Protein AF-0000000084762912 (afdb_homodimer)

Secondary structure (DSSP, 8-state):
---------------------------TT-EESSHHHHHHHHHHHHHHHT--EEEEEEEE-TTT--EEEEEEEETT-SPPPPTTS------SSPPBPP-----EEEEEEETTEEEEEEEE---SSPPP--GGGGGGSGGG-S--HHHHHHHHHHHHTT--HHHHHHHHHHHHSSGGG-SS-HHHHHHHHHHHHHHHHTTHHHHHGGGSEEEE-TTSBEEEEEE--HHHHHHIIIII-SEEEEEEE-SSSTT-PPEEEEEEE-TTS-EEEEEEEE-S-SSHHHHHHHHHHHHHHTTTPPPSEEEE-S-HHHHHHHHHH-TTSEEEE-HHHHHHHHHHHHHHHHHT-HHHHHHHHHHHHH--SHHHHHHHHHHHHHHHT-TT-HHHHHHHHTHHHH-GGGSTTS--TT-SSTHHHHHHHHHHHHH--TTS-HHHHHHHHHHHHHHHHHHHHHHHHHHHHB----SS--HHHHHHHHHB-HHHHHHHHHHHHGGGGEEEEEEETTEEEEEETTS-BTTTBT--EEEEEEGGGTEEEETT-HHHHHSS--HHHHHHHHHTT--S--GGGS-GGGBTT-S----------HHHHHHHHHTSHHHHHHHHHHHHHHHHHHHHHHHHSS------------------------GGGPBPPPPPPPSS--TTTS---GGGGS-------TTT--SSS-GGG-GGG--/---------------------------TT-EESSHHHHHHHHHHHHHHHT--EEEEEEEE-TTT-SEEEEEEEETT-SPP--TTS------SSPPBPP-----EEEEEEETTEEEEEEEE---SSPPP--GGGGGGSGGG-S--HHHHHHHHHHHHTT--HHHHHHHHHHHHSSGGG-SS-HHHHHHHHHHHHHHHHTTHHHHHGGGSEEEE-TTSBEEEEEE--HHHHHHIIIII-SEEEEEEE-SSSTT-PPEEEEEEE-TTS-EEEEEEEE-S-SSHHHHHHHHHHHHHHTTTPPPSEEEE-S-HHHHHHHHHH-TTSEEEE-HHHHHHHHHHHHHHHHHT-HHHHHHHHHHHHH--SHHHHHHHHHHHHHHHT-TT-HHHHHHHHTHHHH-GGGSTTS--TT-SSTHHHHHHHHHHHHH--TTS-HHHHHHHHHHHHHHHHHHHHHHHHHHHHB----SS--HHHHHHHHHB-HHHHHHHHHHHHGGGGEEEEEEETTEEEEEETTS-BTTTBT--EEEEEETTTTEEEETT-HHHHHSS--HHHHHHHHHTT--S--GGGS-GGGBTTSS----------HHHHHHHHHTSHHHHHHHHHHHHHHHHHHHHHHHHSS------------------------GGGPBPPPPPPP-S--TTTS---GGGGS-------TTT--SSS-GGG-GGG--

Sequence (1398 aa):
TTTIPDNDNTDEQFPEDEVLSQPHEPYLGMRFDTLSCAKDHYNAYALVNGFSIRSSTSRRSLYTNEVEKQLFVCNKFRKPKVDGKKAPKQRRRETIKGTNCKARLIVKLMDSRWQVVYFIAKHNHPLITRPSLTKYLRSHQGIPKEEENFLRILHDSNLETGRMMQLMSSFYGSSLLVPYTTKAISNYRSRMRTQTHGGDMAETISYFTVLLDEEQRVQNLLWVDGAARKAYEDAYSDCISFDTTYLTNQYNMPFASFIGINRHGQSFMLGCGFLRDEKATSFDWLFETYLDAMHGKAPQNIITDQDWAMRASIAKVFPNTVHRNCRWHIMKKAQEKLGSFLGRRPELVAQFNEVVDYSLTPEEFEQSWAQMIAVHDVASNKHIAWLYNIRATWVPCYFKDCFFPFLQSTQHSEGFNAVLKRYVNPHNSILNFVQQYEKIHLKILVKEGGNDYRTDHVQVRPWSSYPIERQALNVYTRDIYYRFREEFEKIGRYDVRQLANDIYELYPNRKYCCEYGTRTYKVTARVEEASYSCECCNFQKDGLLCCHILKIFTHCSVDEISQDYIIKRWKQQAIREEVAREEEKPDKVAREACGTDAGKQMVEKHVRAMRTELSHLNKTRKTPKKAATTVPTAKTSTTAPTQPVDASAVRNPDRSATKGKTRKRRFENALELRPKRRNKCALCGSEDHNQATCLSKLVTTTIPDNDNTDEQFPEDEVLSQPHEPYLGMRFDTLSCAKDHYNAYALVNGFSIRSSTSRRSLYTNEVEKQLFVCNKFRKPKVDGKKAPKQRRRETIKGTNCKARLIVKLMDSRWQVVYFIAKHNHPLITRPSLTKYLRSHQGIPKEEENFLRILHDSNLETGRMMQLMSSFYGSSLLVPYTTKAISNYRSRMRTQTHGGDMAETISYFTVLLDEEQRVQNLLWVDGAARKAYEDAYSDCISFDTTYLTNQYNMPFASFIGINRHGQSFMLGCGFLRDEKATSFDWLFETYLDAMHGKAPQNIITDQDWAMRASIAKVFPNTVHRNCRWHIMKKAQEKLGSFLGRRPELVAQFNEVVDYSLTPEEFEQSWAQMIAVHDVASNKHIAWLYNIRATWVPCYFKDCFFPFLQSTQHSEGFNAVLKRYVNPHNSILNFVQQYEKIHLKILVKEGGNDYRTDHVQVRPWSSYPIERQALNVYTRDIYYRFREEFEKIGRYDVRQLANDIYELYPNRKYCCEYGTRTYKVTARVEEASYSCECCNFQKDGLLCCHILKIFTHCSVDEISQDYIIKRWKQQAIREEVAREEEKPDKVAREACGTDAGKQMVEKHVRAMRTELSHLNKTRKTPKKAATTVPTAKTSTTAPTQPVDASAVRNPDRSATKGKTRKRRFENALELRPKRRNKCALCGSEDHNQATCLSKLV

Structure (mmCIF, N/CA/C/O backbone):
data_AF-0000000084762912-model_v1
#
loop_
_entity.id
_entity.type
_entity.pdbx_description
1 polymer 'SWIM-type domain-containing protein'
#
loop_
_atom_site.group_PDB
_atom_site.id
_atom_site.type_symbol
_atom_site.label_atom_id
_atom_site.label_alt_id
_atom_site.label_comp_id
_atom_site.label_asym_id
_atom_site.label_entity_id
_atom_site.label_seq_id
_atom_site.pdbx_PDB_ins_code
_atom_site.Cartn_x
_atom_site.Cartn_y
_atom_site.Cartn_z
_atom_site.occupancy
_atom_site.B_iso_or_equiv
_atom_site.auth_seq_id
_atom_site.auth_comp_id
_atom_site.auth_asym_id
_atom_site.auth_atom_id
_atom_site.pdbx_PDB_model_num
ATOM 1 N N . THR A 1 1 ? -26.641 -27.094 80.188 1 21.66 1 THR A N 1
ATOM 2 C CA . THR A 1 1 ? -26.281 -25.797 79.625 1 21.66 1 THR A CA 1
ATOM 3 C C . THR A 1 1 ? -24.844 -25.828 79.125 1 21.66 1 THR A C 1
ATOM 5 O O . THR A 1 1 ? -24.031 -24.969 79.5 1 21.66 1 THR A O 1
ATOM 8 N N . THR A 1 2 ? -24.453 -26.797 78.688 1 24.83 2 THR A N 1
ATOM 9 C CA . THR A 1 2 ? -23.078 -27.188 78.375 1 24.83 2 THR A CA 1
ATOM 10 C C . THR A 1 2 ? -22.484 -26.312 77.312 1 24.83 2 THR A C 1
ATOM 12 O O . THR A 1 2 ? -23.047 -26.219 76.188 1 24.83 2 THR A O 1
ATOM 15 N N . THR A 1 3 ? -21.594 -25.312 77.625 1 24.25 3 THR A N 1
ATOM 16 C CA . THR A 1 3 ? -21.047 -24.141 77 1 24.25 3 THR A CA 1
ATOM 17 C C . THR A 1 3 ? -20.141 -24.531 75.812 1 24.25 3 THR A C 1
ATOM 19 O O . THR A 1 3 ? -19.109 -25.188 76 1 24.25 3 THR A O 1
ATOM 22 N N . ILE A 1 4 ? -20.656 -24.922 74.75 1 31.22 4 ILE A N 1
ATOM 23 C CA . ILE A 1 4 ? -19.953 -25.531 73.625 1 31.22 4 ILE A CA 1
ATOM 24 C C . ILE A 1 4 ? -18.859 -24.594 73.125 1 31.22 4 ILE A C 1
ATOM 26 O O . ILE A 1 4 ? -19.125 -23.422 72.812 1 31.22 4 ILE A O 1
ATOM 30 N N . PRO A 1 5 ? -17.641 -24.859 73.375 1 28.78 5 PRO A N 1
ATOM 31 C CA . PRO A 1 5 ? -16.609 -23.844 73.25 1 28.78 5 PRO A CA 1
ATOM 32 C C . PRO A 1 5 ? -16.516 -23.312 71.812 1 28.78 5 PRO A C 1
ATOM 34 O O . PRO A 1 5 ? -16.75 -24.062 70.875 1 28.78 5 PRO A O 1
ATOM 37 N N . ASP A 1 6 ? -16.812 -22.047 71.438 1 25.7 6 ASP A N 1
ATOM 38 C CA . ASP A 1 6 ? -17 -21.234 70.25 1 25.7 6 ASP A CA 1
ATOM 39 C C . ASP A 1 6 ? -15.734 -21.234 69.375 1 25.7 6 ASP A C 1
ATOM 41 O O . ASP A 1 6 ? -14.672 -20.797 69.875 1 25.7 6 ASP A O 1
ATOM 45 N N . ASN A 1 7 ? -15.477 -22.266 68.75 1 26.47 7 ASN A N 1
ATOM 46 C CA . ASN A 1 7 ? -14.227 -22.469 68.062 1 26.47 7 ASN A CA 1
ATOM 47 C C . ASN A 1 7 ? -13.867 -21.25 67.188 1 26.47 7 ASN A C 1
ATOM 49 O O . ASN A 1 7 ? -14.719 -20.719 66.438 1 26.47 7 ASN A O 1
ATOM 53 N N . ASP A 1 8 ? -12.859 -20.5 67.5 1 24.55 8 ASP A N 1
ATOM 54 C CA . ASP A 1 8 ? -12.273 -19.25 67 1 24.55 8 ASP A CA 1
ATOM 55 C C . ASP A 1 8 ? -12.008 -19.281 65.5 1 24.55 8 ASP A C 1
ATOM 57 O O . ASP A 1 8 ? -11.266 -20.141 65.062 1 24.55 8 ASP A O 1
ATOM 61 N N . ASN A 1 9 ? -13.016 -19.078 64.688 1 25.17 9 ASN A N 1
ATOM 62 C CA . ASN A 1 9 ? -13.117 -19.016 63.25 1 25.17 9 ASN A CA 1
ATOM 63 C C . ASN A 1 9 ? -11.977 -18.203 62.625 1 25.17 9 ASN A C 1
ATOM 65 O O . ASN A 1 9 ? -11.969 -16.984 62.719 1 25.17 9 ASN A O 1
ATOM 69 N N . THR A 1 10 ? -10.758 -18.625 62.844 1 26.92 10 THR A N 1
ATOM 70 C CA . THR A 1 10 ? -9.609 -17.859 62.344 1 26.92 10 THR A CA 1
ATOM 71 C C . THR A 1 10 ? -9.781 -17.516 60.875 1 26.92 10 THR A C 1
ATOM 73 O O . THR A 1 10 ? -9.805 -18.406 60.031 1 26.92 10 THR A O 1
ATOM 76 N N . ASP A 1 11 ? -10.664 -16.594 60.562 1 25.42 11 ASP A N 1
ATOM 77 C CA . ASP A 1 11 ? -10.938 -15.977 59.281 1 25.42 11 ASP A CA 1
ATOM 78 C C . ASP A 1 11 ? -9.648 -15.711 58.5 1 25.42 11 ASP A C 1
ATOM 80 O O . ASP A 1 11 ? -8.828 -14.891 58.906 1 25.42 11 ASP A O 1
ATOM 84 N N . GLU A 1 12 ? -9.031 -16.703 58.062 1 26.7 12 GLU A N 1
ATOM 85 C CA . GLU A 1 12 ? -7.855 -16.516 57.219 1 26.7 12 GLU A CA 1
ATOM 86 C C . GLU A 1 12 ? -8.094 -15.406 56.219 1 26.7 12 GLU A C 1
ATOM 88 O O . GLU A 1 12 ? -8.938 -15.539 55.312 1 26.7 12 GLU A O 1
ATOM 93 N N . GLN A 1 13 ? -8.07 -14.148 56.625 1 24.52 13 GLN A N 1
ATOM 94 C CA . GLN A 1 13 ? -8.164 -12.914 55.844 1 24.52 13 GLN A CA 1
ATOM 95 C C . GLN A 1 13 ? -7.406 -13.031 54.531 1 24.52 13 GLN A C 1
ATOM 97 O O . GLN A 1 13 ? -6.234 -13.414 54.5 1 24.52 13 GLN A O 1
ATOM 102 N N . PHE A 1 14 ? -8.117 -13.359 53.5 1 27.02 14 PHE A N 1
ATOM 103 C CA . PHE A 1 14 ? -7.617 -13.344 52.125 1 27.02 14 PHE A CA 1
ATOM 104 C C . PHE A 1 14 ? -6.621 -12.211 51.938 1 27.02 14 PHE A C 1
ATOM 106 O O . PHE A 1 14 ? -6.832 -11.094 52.406 1 27.02 14 PHE A O 1
ATOM 113 N N . PRO A 1 15 ? -5.34 -12.602 51.844 1 27.45 15 PRO A N 1
ATOM 114 C CA . PRO A 1 15 ? -4.398 -11.484 51.781 1 27.45 15 PRO A CA 1
ATOM 115 C C . PRO A 1 15 ? -4.945 -10.289 51 1 27.45 15 PRO A C 1
ATOM 117 O O . PRO A 1 15 ? -5.812 -10.461 50.125 1 27.45 15 PRO A O 1
ATOM 120 N N . GLU A 1 16 ? -5.035 -9.18 51.625 1 25.14 16 GLU A N 1
ATOM 121 C CA . GLU A 1 16 ? -5.418 -7.867 51.094 1 25.14 16 GLU A CA 1
ATOM 122 C C . GLU A 1 16 ? -5.047 -7.723 49.625 1 25.14 16 GLU A C 1
ATOM 124 O O . GLU A 1 16 ? -4.074 -8.32 49.156 1 25.14 16 GLU A O 1
ATOM 129 N N . ASP A 1 17 ? -6.055 -7.32 48.812 1 28 17 ASP A N 1
ATOM 130 C CA . ASP A 1 17 ? -6.133 -6.961 47.406 1 28 17 ASP A CA 1
ATOM 131 C C . ASP A 1 17 ? -4.855 -6.27 46.938 1 28 17 ASP A C 1
ATOM 133 O O . ASP A 1 17 ? -4.473 -5.23 47.469 1 28 17 ASP A O 1
ATOM 137 N N . GLU A 1 18 ? -3.846 -6.957 46.75 1 28.3 18 GLU A N 1
ATOM 138 C CA . GLU A 1 18 ? -2.715 -6.316 46.094 1 28.3 18 GLU A CA 1
ATOM 139 C C . GLU A 1 18 ? -3.189 -5.309 45.031 1 28.3 18 GLU A C 1
ATOM 141 O O . GLU A 1 18 ? -3.521 -5.68 43.906 1 28.3 18 GLU A O 1
ATOM 146 N N . VAL A 1 19 ? -4.141 -4.441 45.312 1 30.17 19 VAL A N 1
ATOM 147 C CA . VAL A 1 19 ? -4.434 -3.195 44.625 1 30.17 19 VAL A CA 1
ATOM 148 C C . VAL A 1 19 ? -3.17 -2.67 43.938 1 30.17 19 VAL A C 1
ATOM 150 O O . VAL A 1 19 ? -2.15 -2.455 44.594 1 30.17 19 VAL A O 1
ATOM 153 N N . LEU A 1 20 ? -2.83 -3.154 42.781 1 33.34 20 LEU A N 1
ATOM 154 C CA . LEU A 1 20 ? -1.761 -2.604 41.969 1 33.34 20 LEU A CA 1
ATOM 155 C C . LEU A 1 20 ? -1.566 -1.118 42.25 1 33.34 20 LEU A C 1
ATOM 157 O O . LEU A 1 20 ? -2.445 -0.305 41.969 1 33.34 20 LEU A O 1
ATOM 161 N N . SER A 1 21 ? -0.965 -0.605 43.25 1 34.38 21 SER A N 1
ATOM 162 C CA . SER A 1 21 ? -0.636 0.568 44.031 1 34.38 21 SER A CA 1
ATOM 163 C C . SER A 1 21 ? -0.205 1.737 43.156 1 34.38 21 SER A C 1
ATOM 165 O O . SER A 1 21 ? 0.57 1.559 42.219 1 34.38 21 SER A O 1
ATOM 167 N N . GLN A 1 22 ? -1.031 2.666 42.594 1 41.38 22 GLN A N 1
ATOM 168 C CA . GLN A 1 22 ? -0.58 3.992 42.188 1 41.38 22 GLN A CA 1
ATOM 169 C C . GLN A 1 22 ? 0.833 4.273 42.719 1 41.38 22 GLN A C 1
ATOM 171 O O . GLN A 1 22 ? 1.182 3.902 43.812 1 41.38 22 GLN A O 1
ATOM 176 N N . PRO A 1 23 ? 1.798 4.164 41.781 1 53.72 23 PRO A N 1
ATOM 177 C CA . PRO A 1 23 ? 3.053 4.492 42.438 1 53.72 23 PRO A CA 1
ATOM 178 C C . PRO A 1 23 ? 2.861 5.484 43.594 1 53.72 23 PRO A C 1
ATOM 180 O O . PRO A 1 23 ? 2.195 6.508 43.438 1 53.72 23 PRO A O 1
ATOM 183 N N . HIS A 1 24 ? 2.904 5.109 44.688 1 67.56 24 HIS A N 1
ATOM 184 C CA . HIS A 1 24 ? 2.842 5.879 45.938 1 67.56 24 HIS A CA 1
ATOM 185 C C . HIS A 1 24 ? 3.801 7.066 45.875 1 67.56 24 HIS A C 1
ATOM 187 O O . HIS A 1 24 ? 4.848 7 45.219 1 67.56 24 HIS A O 1
ATOM 193 N N . GLU A 1 25 ? 3.227 8.227 46.062 1 86.69 25 GLU A N 1
ATOM 194 C CA . GLU A 1 25 ? 4.086 9.391 46.281 1 86.69 25 GLU A CA 1
ATOM 195 C C . GLU A 1 25 ? 5.301 9.023 47.125 1 86.69 25 GLU A C 1
ATOM 197 O O . GLU A 1 25 ? 5.176 8.336 48.156 1 86.69 25 GLU A O 1
ATOM 202 N N . PRO A 1 26 ? 6.383 9.258 46.5 1 91.06 26 PRO A N 1
ATOM 203 C CA . PRO A 1 26 ? 7.57 9 47.312 1 91.06 26 PRO A CA 1
ATOM 204 C C . PRO A 1 26 ? 7.5 9.68 48.688 1 91.06 26 PRO A C 1
ATOM 206 O O . PRO A 1 26 ? 6.895 10.742 48.812 1 91.06 26 PRO A O 1
ATOM 209 N N . TYR A 1 27 ? 7.938 8.984 49.688 1 90.5 27 TYR A N 1
ATOM 210 C CA . TYR A 1 27 ? 7.988 9.555 51.031 1 90.5 27 TYR A CA 1
ATOM 211 C C . TYR A 1 27 ? 9.352 9.32 51.688 1 90.5 27 TYR A C 1
ATOM 213 O O . TYR A 1 27 ? 10.094 8.43 51.25 1 90.5 27 TYR A O 1
ATOM 221 N N . LEU A 1 28 ? 9.586 10.188 52.719 1 91.19 28 LEU A N 1
ATOM 222 C CA . LEU A 1 28 ? 10.867 10.102 53.406 1 91.19 28 LEU A CA 1
ATOM 223 C C . LEU A 1 28 ? 11.016 8.75 54.094 1 91.19 28 LEU A C 1
ATOM 225 O O . LEU A 1 28 ? 10.094 8.289 54.781 1 91.19 28 LEU A O 1
ATOM 229 N N . GLY A 1 29 ? 12.117 8.07 53.844 1 90.5 29 GLY A N 1
ATOM 230 C CA . GLY A 1 29 ? 12.391 6.789 54.469 1 90.5 29 GLY A CA 1
ATOM 231 C C . GLY A 1 29 ? 12.047 5.605 53.562 1 90.5 29 GLY A C 1
ATOM 232 O O . GLY A 1 29 ? 12.344 4.461 53.906 1 90.5 29 GLY A O 1
ATOM 233 N N . MET A 1 30 ? 11.445 5.934 52.469 1 93.5 30 MET A N 1
ATOM 234 C CA . MET A 1 30 ? 11.125 4.875 51.5 1 93.5 30 MET A CA 1
ATOM 235 C C . MET A 1 30 ? 12.391 4.176 51.031 1 93.5 30 MET A C 1
ATOM 237 O O . MET A 1 30 ? 13.406 4.828 50.781 1 93.5 30 MET A O 1
ATOM 241 N N . ARG A 1 31 ? 12.336 2.775 50.906 1 93.44 31 ARG A N 1
ATOM 242 C CA . ARG A 1 31 ? 13.539 2.012 50.594 1 93.44 31 ARG A CA 1
ATOM 243 C C . ARG A 1 31 ? 13.367 1.223 49.312 1 93.44 31 ARG A C 1
ATOM 245 O O . ARG A 1 31 ? 12.258 0.803 48.969 1 93.44 31 ARG A O 1
ATOM 252 N N . PHE A 1 32 ? 14.484 1.167 48.562 1 94.94 32 PHE A N 1
ATOM 253 C CA . PHE A 1 32 ? 14.547 0.427 47.312 1 94.94 32 PHE A CA 1
ATOM 254 C C . PHE A 1 32 ? 15.766 -0.49 47.281 1 94.94 32 PHE A C 1
ATOM 256 O O . PHE A 1 32 ? 16.781 -0.201 47.906 1 94.94 32 PHE A O 1
ATOM 263 N N . ASP A 1 33 ? 15.688 -1.59 46.5 1 92.38 33 ASP A N 1
ATOM 264 C CA . ASP A 1 33 ? 16.781 -2.557 46.438 1 92.38 33 ASP A CA 1
ATOM 265 C C . ASP A 1 33 ? 17.891 -2.055 45.5 1 92.38 33 ASP A C 1
ATOM 267 O O . ASP A 1 33 ? 19.078 -2.293 45.75 1 92.38 33 ASP A O 1
ATOM 271 N N . THR A 1 34 ? 17.5 -1.501 44.406 1 92.88 34 THR A N 1
ATOM 272 C CA . THR A 1 34 ? 18.469 -0.998 43.469 1 92.88 34 THR A CA 1
ATOM 273 C C . THR A 1 34 ? 18.203 0.468 43.125 1 92.88 34 THR A C 1
ATOM 275 O O . THR A 1 34 ? 17.094 0.969 43.375 1 92.88 34 THR A O 1
ATOM 278 N N . LEU A 1 35 ? 19.219 1.077 42.688 1 92.69 35 LEU A N 1
ATOM 279 C CA . LEU A 1 35 ? 19.094 2.467 42.25 1 92.69 35 LEU A CA 1
ATOM 280 C C . LEU A 1 35 ? 18.109 2.596 41.094 1 92.69 35 LEU A C 1
ATOM 282 O O . LEU A 1 35 ? 17.359 3.568 41.031 1 92.69 35 LEU A O 1
ATOM 286 N N . SER A 1 36 ? 18.141 1.626 40.25 1 92.06 36 SER A N 1
ATOM 287 C CA . SER A 1 36 ? 17.234 1.625 39.125 1 92.06 36 SER A CA 1
ATOM 288 C C . SER A 1 36 ? 15.781 1.544 39.562 1 92.06 36 SER A C 1
ATOM 290 O O . SER A 1 36 ? 14.906 2.184 38.969 1 92.06 36 SER A O 1
ATOM 292 N N . CYS A 1 37 ? 15.562 0.834 40.594 1 92.44 37 CYS A N 1
ATOM 293 C CA . CYS A 1 37 ? 14.203 0.716 41.094 1 92.44 37 CYS A CA 1
ATOM 294 C C . CYS A 1 37 ? 13.711 2.047 41.656 1 92.44 37 CYS A C 1
ATOM 296 O O . CYS A 1 37 ? 12.539 2.393 41.531 1 92.44 37 CYS A O 1
ATOM 298 N N . ALA A 1 38 ? 14.648 2.734 42.312 1 93.38 38 ALA A N 1
ATOM 299 C CA . ALA A 1 38 ? 14.297 4.047 42.844 1 93.38 38 ALA A CA 1
ATOM 300 C C . ALA A 1 38 ? 13.977 5.027 41.719 1 93.38 38 ALA A C 1
ATOM 302 O O . ALA A 1 38 ? 12.992 5.773 41.781 1 93.38 38 ALA A O 1
ATOM 303 N N . LYS A 1 39 ? 14.789 4.961 40.75 1 93.94 39 LYS A N 1
ATOM 304 C CA . LYS A 1 39 ? 14.57 5.824 39.594 1 93.94 39 LYS A CA 1
ATOM 305 C C . LYS A 1 39 ? 13.242 5.504 38.906 1 93.94 39 LYS A C 1
ATOM 307 O O . LYS A 1 39 ? 12.484 6.41 38.562 1 93.94 39 LYS A O 1
ATOM 312 N N . ASP A 1 40 ? 12.961 4.266 38.781 1 91.12 40 ASP A N 1
ATOM 313 C CA . ASP A 1 40 ? 11.742 3.822 38.094 1 91.12 40 ASP A CA 1
ATOM 314 C C . ASP A 1 40 ? 10.5 4.219 38.875 1 91.12 40 ASP A C 1
ATOM 316 O O . ASP A 1 40 ? 9.484 4.594 38.281 1 91.12 40 ASP A O 1
ATOM 320 N N . HIS A 1 41 ? 10.641 4.098 40.125 1 92.44 41 HIS A N 1
ATOM 321 C CA . HIS A 1 41 ? 9.523 4.496 40.969 1 92.44 41 HIS A CA 1
ATOM 322 C C . HIS A 1 41 ? 9.234 5.988 40.844 1 92.44 41 HIS A C 1
ATOM 324 O O . HIS A 1 41 ? 8.086 6.395 40.688 1 92.44 41 HIS A O 1
ATOM 330 N N . TYR A 1 42 ? 10.297 6.773 40.938 1 93.88 42 TYR A N 1
ATOM 331 C CA . TYR A 1 42 ? 10.125 8.219 40.812 1 93.88 42 TYR A CA 1
ATOM 332 C C . TYR A 1 42 ? 9.625 8.578 39.406 1 93.88 42 TYR A C 1
ATOM 334 O O . TYR A 1 42 ? 8.82 9.508 39.25 1 93.88 42 TYR A O 1
ATOM 342 N N . ASN A 1 43 ? 10.086 7.918 38.438 1 92.38 43 ASN A N 1
ATOM 343 C CA . ASN A 1 43 ? 9.648 8.164 37.062 1 92.38 43 ASN A CA 1
ATOM 344 C C . ASN A 1 43 ? 8.18 7.812 36.875 1 92.38 43 ASN A C 1
ATOM 346 O O . ASN A 1 43 ? 7.465 8.492 36.125 1 92.38 43 ASN A O 1
ATOM 350 N N . ALA A 1 44 ? 7.793 6.773 37.5 1 88.88 44 ALA A N 1
ATOM 351 C CA . ALA A 1 44 ? 6.383 6.398 37.438 1 88.88 44 ALA A CA 1
ATOM 352 C C . ALA A 1 44 ? 5.504 7.457 38.094 1 88.88 44 ALA A C 1
ATOM 354 O O . ALA A 1 44 ? 4.426 7.781 37.594 1 88.88 44 ALA A O 1
ATOM 355 N N . TYR A 1 45 ? 6.043 7.938 39.25 1 89.38 45 TYR A N 1
ATOM 356 C CA . TYR A 1 45 ? 5.363 9.031 39.938 1 89.38 45 TYR A CA 1
ATOM 357 C C . TYR A 1 45 ? 5.273 10.258 39.031 1 89.38 45 TYR A C 1
ATOM 359 O O . TYR A 1 45 ? 4.23 10.914 38.969 1 89.38 45 TYR A O 1
ATOM 367 N N . ALA A 1 46 ? 6.32 10.492 38.344 1 92.94 46 ALA A N 1
ATOM 368 C CA . ALA A 1 46 ? 6.398 11.648 37.469 1 92.94 46 ALA A CA 1
ATOM 369 C C . ALA A 1 46 ? 5.414 11.516 36.312 1 92.94 46 ALA A C 1
ATOM 371 O O . ALA A 1 46 ? 4.805 12.508 35.875 1 92.94 46 ALA A O 1
ATOM 372 N N . LEU A 1 47 ? 5.258 10.383 35.812 1 89.06 47 LEU A N 1
ATOM 373 C CA . LEU A 1 47 ? 4.348 10.133 34.688 1 89.06 47 LEU A CA 1
ATOM 374 C C . LEU A 1 47 ? 2.904 10.414 35.094 1 89.06 47 LEU A C 1
ATOM 376 O O . LEU A 1 47 ? 2.16 11.055 34.375 1 89.06 47 LEU A O 1
ATOM 380 N N . VAL A 1 48 ? 2.568 9.992 36.219 1 85.62 48 VAL A N 1
ATOM 381 C CA . VAL A 1 48 ? 1.203 10.156 36.719 1 85.62 48 VAL A CA 1
ATOM 382 C C . VAL A 1 48 ? 0.909 11.633 36.938 1 85.62 48 VAL A C 1
ATOM 384 O O . VAL A 1 48 ? -0.197 12.109 36.688 1 85.62 48 VAL A O 1
ATOM 387 N N . ASN A 1 49 ? 1.927 12.328 37.438 1 88.94 49 ASN A N 1
ATOM 388 C CA . ASN A 1 49 ? 1.725 13.734 37.781 1 88.94 49 ASN A CA 1
ATOM 389 C C . ASN A 1 49 ? 1.934 14.625 36.562 1 88.94 49 ASN A C 1
ATOM 391 O O . ASN A 1 49 ? 1.516 15.789 36.562 1 88.94 49 ASN A O 1
ATOM 395 N N . GLY A 1 50 ? 2.623 14.141 35.562 1 90.06 50 GLY A N 1
ATOM 396 C CA . GLY A 1 50 ? 2.721 14.875 34.312 1 90.06 50 GLY A CA 1
ATOM 397 C C . GLY A 1 50 ? 4.012 15.664 34.188 1 90.06 50 GLY A C 1
ATOM 398 O O . GLY A 1 50 ? 4.004 16.812 33.719 1 90.06 50 GLY A O 1
ATOM 399 N N . PHE A 1 51 ? 5.141 15.156 34.688 1 93.06 51 PHE A N 1
ATOM 400 C CA . PHE A 1 51 ? 6.434 15.805 34.469 1 93.06 51 PHE A CA 1
ATOM 401 C C . PHE A 1 51 ? 7.512 14.773 34.188 1 93.06 51 PHE A C 1
ATOM 403 O O . PHE A 1 51 ? 7.242 13.57 34.156 1 93.06 51 PHE A O 1
ATOM 410 N N . SER A 1 52 ? 8.688 15.25 33.75 1 93.06 52 SER A N 1
ATOM 411 C CA . SER A 1 52 ? 9.812 14.375 33.406 1 93.06 52 SER A CA 1
ATOM 412 C C . SER A 1 52 ? 10.961 14.555 34.375 1 93.06 52 SER A C 1
ATOM 414 O O . SER A 1 52 ? 11.109 15.617 35 1 93.06 52 SER A O 1
ATOM 416 N N . ILE A 1 53 ? 11.703 13.469 34.5 1 94.44 53 ILE A N 1
ATOM 417 C CA . ILE A 1 53 ? 12.797 13.523 35.469 1 94.44 53 ILE A CA 1
ATOM 418 C C . ILE A 1 53 ? 14.133 13.43 34.75 1 94.44 53 ILE A C 1
ATOM 420 O O . ILE A 1 53 ? 14.195 12.977 33.594 1 94.44 53 ILE A O 1
ATOM 424 N N . ARG A 1 54 ? 15.156 13.867 35.344 1 92.5 54 ARG A N 1
ATOM 425 C CA . ARG A 1 54 ? 16.531 13.703 34.875 1 92.5 54 ARG A CA 1
ATOM 426 C C . ARG A 1 54 ? 17.484 13.445 36.031 1 92.5 54 ARG A C 1
ATOM 428 O O . ARG A 1 54 ? 17.203 13.875 37.156 1 92.5 54 ARG A O 1
ATOM 435 N N . SER A 1 55 ? 18.516 12.672 35.719 1 92.56 55 SER A N 1
ATOM 436 C CA . SER A 1 55 ? 19.547 12.453 36.719 1 92.56 55 SER A CA 1
ATOM 437 C C . SER A 1 55 ? 20.531 13.617 36.781 1 92.56 55 SER A C 1
ATOM 439 O O . SER A 1 55 ? 21.016 14.07 35.719 1 92.56 55 SER A O 1
ATOM 441 N N . SER A 1 56 ? 20.719 14.148 37.844 1 90.31 56 SER A N 1
ATOM 442 C CA . SER A 1 56 ? 21.609 15.297 37.969 1 90.31 56 SER A CA 1
ATOM 443 C C . SER A 1 56 ? 22.938 14.891 38.594 1 90.31 56 SER A C 1
ATOM 445 O O . SER A 1 56 ? 23.594 13.961 38.156 1 90.31 56 SER A O 1
ATOM 447 N N . THR A 1 57 ? 23.156 15.289 39.906 1 88.31 57 THR A N 1
ATOM 448 C CA . THR A 1 57 ? 24.453 15.102 40.562 1 88.31 57 THR A CA 1
ATOM 449 C C . THR A 1 57 ? 24.469 13.797 41.375 1 88.31 57 THR A C 1
ATOM 451 O O . THR A 1 57 ? 23.438 13.391 41.906 1 88.31 57 THR A O 1
ATOM 454 N N . SER A 1 58 ? 25.562 13.078 41.219 1 91.38 58 SER A N 1
ATOM 455 C CA . SER A 1 58 ? 25.766 11.867 42 1 91.38 58 SER A CA 1
ATOM 456 C C . SER A 1 58 ? 27.031 11.977 42.844 1 91.38 58 SER A C 1
ATOM 458 O O . SER A 1 58 ? 27.969 12.703 42.5 1 91.38 58 SER A O 1
ATOM 460 N N . ARG A 1 59 ? 27 11.438 44.031 1 91.25 59 ARG A N 1
ATOM 461 C CA . ARG A 1 59 ? 28.172 11.367 44.906 1 91.25 59 ARG A CA 1
ATOM 462 C C . ARG A 1 59 ? 28.688 9.938 45 1 91.25 59 ARG A C 1
ATOM 464 O O . ARG A 1 59 ? 27.922 9 45.219 1 91.25 59 ARG A O 1
ATOM 471 N N . ARG A 1 60 ? 29.875 9.82 44.75 1 90.5 60 ARG A N 1
ATOM 472 C CA . ARG A 1 60 ? 30.5 8.508 44.812 1 90.5 60 ARG A CA 1
ATOM 473 C C . ARG A 1 60 ? 31.328 8.359 46.094 1 90.5 60 ARG A C 1
ATOM 475 O O . ARG A 1 60 ? 31.812 9.352 46.625 1 90.5 60 ARG A O 1
ATOM 482 N N . SER A 1 61 ? 31.344 7.113 46.562 1 84.25 61 SER A N 1
ATOM 483 C CA . SER A 1 61 ? 32.156 6.82 47.719 1 84.25 61 SER A CA 1
ATOM 484 C C . SER A 1 61 ? 33.625 6.98 47.438 1 84.25 61 SER A C 1
ATOM 486 O O . SER A 1 61 ? 34.094 6.633 46.344 1 84.25 61 SER A O 1
ATOM 488 N N . LEU A 1 62 ? 34.281 7.613 48.312 1 81.56 62 LEU A N 1
ATOM 489 C CA . LEU A 1 62 ? 35.75 7.781 48.188 1 81.56 62 LEU A CA 1
ATOM 490 C C . LEU A 1 62 ? 36.438 6.434 48.281 1 81.56 62 LEU A C 1
ATOM 492 O O . LEU A 1 62 ? 37.562 6.277 47.75 1 81.56 62 LEU A O 1
ATOM 496 N N . TYR A 1 63 ? 35.812 5.488 48.875 1 80.31 63 TYR A N 1
ATOM 497 C CA . TYR A 1 63 ? 36.469 4.207 49.125 1 80.31 63 TYR A CA 1
ATOM 498 C C . TYR A 1 63 ? 36.125 3.205 48.031 1 80.31 63 TYR A C 1
ATOM 500 O O . TYR A 1 63 ? 37.031 2.541 47.5 1 80.31 63 TYR A O 1
ATOM 508 N N . THR A 1 64 ? 34.906 3.002 47.625 1 80.06 64 THR A N 1
ATOM 509 C CA . THR A 1 64 ? 34.5 1.938 46.719 1 80.06 64 THR A CA 1
ATOM 510 C C . THR A 1 64 ? 34.188 2.498 45.344 1 80.06 64 THR A C 1
ATOM 512 O O . THR A 1 64 ? 34.031 1.739 44.375 1 80.06 64 THR A O 1
ATOM 515 N N . ASN A 1 65 ? 34.188 3.74 45.125 1 84.38 65 ASN A N 1
ATOM 516 C CA . ASN A 1 65 ? 33.875 4.41 43.844 1 84.38 65 ASN A CA 1
ATOM 517 C C . ASN A 1 65 ? 32.469 4.074 43.344 1 84.38 65 ASN A C 1
ATOM 519 O O . ASN A 1 65 ? 32.188 4.156 42.156 1 84.38 65 ASN A O 1
ATOM 523 N N . GLU A 1 66 ? 31.734 3.568 44.281 1 85.62 66 GLU A N 1
ATOM 524 C CA . GLU A 1 66 ? 30.344 3.303 43.906 1 85.62 66 GLU A CA 1
ATOM 525 C C . GLU A 1 66 ? 29.469 4.5 44.25 1 85.62 66 GLU A C 1
ATOM 527 O O . GLU A 1 66 ? 29.797 5.316 45.094 1 85.62 66 GLU A O 1
ATOM 532 N N . VAL A 1 67 ? 28.453 4.641 43.531 1 91.06 67 VAL A N 1
ATOM 533 C CA . VAL A 1 67 ? 27.516 5.734 43.781 1 91.06 67 VAL A CA 1
ATOM 534 C C . VAL A 1 67 ? 26.812 5.543 45.125 1 91.06 67 VAL A C 1
ATOM 536 O O . VAL A 1 67 ? 26.25 4.477 45.375 1 91.06 67 VAL A O 1
ATOM 539 N N . GLU A 1 68 ? 26.953 6.551 46.031 1 91.62 68 GLU A N 1
ATOM 540 C CA . GLU A 1 68 ? 26.359 6.473 47.375 1 91.62 68 GLU A CA 1
ATOM 541 C C . GLU A 1 68 ? 25.125 7.371 47.469 1 91.62 68 GLU A C 1
ATOM 543 O O . GLU A 1 68 ? 24.281 7.176 48.344 1 91.62 68 GLU A O 1
ATOM 548 N N . LYS A 1 69 ? 25.125 8.391 46.688 1 93.56 69 LYS A N 1
ATOM 549 C CA . LYS A 1 69 ? 24.031 9.352 46.688 1 93.56 69 LYS A CA 1
ATOM 550 C C . LYS A 1 69 ? 23.672 9.789 45.281 1 93.56 69 LYS A C 1
ATOM 552 O O . LYS A 1 69 ? 24.562 9.984 44.438 1 93.56 69 LYS A O 1
ATOM 557 N N . GLN A 1 70 ? 22.359 9.812 44.969 1 95.56 70 GLN A N 1
ATOM 558 C CA . GLN A 1 70 ? 21.906 10.234 43.656 1 95.56 70 GLN A CA 1
ATOM 559 C C . GLN A 1 70 ? 20.766 11.242 43.75 1 95.56 70 GLN A C 1
ATOM 561 O O . GLN A 1 70 ? 19.844 11.078 44.562 1 95.56 70 GLN A O 1
ATOM 566 N N . LEU A 1 71 ? 20.891 12.32 43.031 1 95.25 71 LEU A N 1
ATOM 567 C CA . LEU A 1 71 ? 19.859 13.352 42.969 1 95.25 71 LEU A CA 1
ATOM 568 C C . LEU A 1 71 ? 19.078 13.258 41.656 1 95.25 71 LEU A C 1
ATOM 570 O O . LEU A 1 71 ? 19.672 13.305 40.562 1 95.25 71 LEU A O 1
ATOM 574 N N . PHE A 1 72 ? 17.703 13.039 41.781 1 96.25 72 PHE A N 1
ATOM 575 C CA . PHE A 1 72 ? 16.797 13.109 40.625 1 96.25 72 PHE A CA 1
ATOM 576 C C . PHE A 1 72 ? 16 14.406 40.656 1 96.25 72 PHE A C 1
ATOM 578 O O . PHE A 1 72 ? 15.422 14.773 41.688 1 96.25 72 PHE A O 1
ATOM 585 N N . VAL A 1 73 ? 15.977 15.133 39.5 1 95.69 73 VAL A N 1
ATOM 586 C CA . VAL A 1 73 ? 15.32 16.438 39.5 1 95.69 73 VAL A CA 1
ATOM 587 C C . VAL A 1 73 ? 14.312 16.484 38.344 1 95.69 73 VAL A C 1
ATOM 589 O O . VAL A 1 73 ? 14.352 15.641 37.438 1 95.69 73 VAL A O 1
ATOM 592 N N . CYS A 1 74 ? 13.43 17.438 38.5 1 94 74 CYS A N 1
ATOM 593 C CA . CYS A 1 74 ? 12.531 17.75 37.375 1 94 74 CYS A CA 1
ATOM 594 C C . CYS A 1 74 ? 13.312 18.25 36.156 1 94 74 CYS A C 1
ATOM 596 O O . CYS A 1 74 ? 14.367 18.859 36.312 1 94 74 CYS A O 1
ATOM 598 N N . ASN A 1 75 ? 12.859 17.984 35.031 1 90.19 75 ASN A N 1
ATOM 599 C CA . ASN A 1 75 ? 13.531 18.375 33.812 1 90.19 75 ASN A CA 1
ATOM 600 C C . ASN A 1 75 ? 13.633 19.891 33.688 1 90.19 75 ASN A C 1
ATOM 602 O O . ASN A 1 75 ? 14.469 20.406 32.938 1 90.19 75 ASN A O 1
ATOM 606 N N . LYS A 1 76 ? 12.82 20.641 34.344 1 90.69 76 LYS A N 1
ATOM 607 C CA . LYS A 1 76 ? 12.828 22.094 34.312 1 90.69 76 LYS A CA 1
ATOM 608 C C . LYS A 1 76 ? 13.609 22.688 35.469 1 90.69 76 LYS A C 1
ATOM 610 O O . LYS A 1 76 ? 13.43 23.844 35.844 1 90.69 76 LYS A O 1
ATOM 615 N N . PHE A 1 77 ? 14.523 21.891 36 1 90.5 77 PHE A N 1
ATOM 616 C CA . PHE A 1 77 ? 15.328 22.266 37.156 1 90.5 77 PHE A CA 1
ATOM 617 C C . PHE A 1 77 ? 16.328 23.344 36.781 1 90.5 77 PHE A C 1
ATOM 619 O O . PHE A 1 77 ? 16.734 24.141 37.656 1 90.5 77 PHE A O 1
ATOM 626 N N . ARG A 1 78 ? 16.641 23.438 35.594 1 83.12 78 ARG A N 1
ATOM 627 C CA . ARG A 1 78 ? 17.656 24.375 35.156 1 83.12 78 ARG A CA 1
ATOM 628 C C . ARG A 1 78 ? 17.156 25.812 35.219 1 83.12 78 ARG A C 1
ATOM 630 O O . ARG A 1 78 ? 15.969 26.062 35.062 1 83.12 78 ARG A O 1
ATOM 637 N N . LYS A 1 79 ? 18.078 26.719 35.438 1 81.81 79 LYS A N 1
ATOM 638 C CA . LYS A 1 79 ? 17.75 28.141 35.406 1 81.81 79 LYS A CA 1
ATOM 639 C C . LYS A 1 79 ? 17.453 28.609 34 1 81.81 79 LYS A C 1
ATOM 641 O O . LYS A 1 79 ? 18.062 28.156 33.031 1 81.81 79 LYS A O 1
ATOM 646 N N . PRO A 1 80 ? 16.391 29.453 33.969 1 77.38 80 PRO A N 1
ATOM 647 C CA . PRO A 1 80 ? 16.062 29.969 32.625 1 77.38 80 PRO A CA 1
ATOM 648 C C . PRO A 1 80 ? 17.234 30.703 31.984 1 77.38 80 PRO A C 1
ATOM 650 O O . PRO A 1 80 ? 18 31.375 32.688 1 77.38 80 PRO A O 1
ATOM 653 N N . LYS A 1 81 ? 17.609 30.344 30.766 1 65.06 81 LYS A N 1
ATOM 654 C CA . LYS A 1 81 ? 18.719 31 30.094 1 65.06 81 LYS A CA 1
ATOM 655 C C . LYS A 1 81 ? 18.438 32.5 29.906 1 65.06 81 LYS A C 1
ATOM 657 O O . LYS A 1 81 ? 17.359 32.875 29.484 1 65.06 81 LYS A O 1
ATOM 662 N N . VAL A 1 82 ? 19.203 33.469 30.469 1 58.97 82 VAL A N 1
ATOM 663 C CA . VAL A 1 82 ? 19.172 34.906 30.297 1 58.97 82 VAL A CA 1
ATOM 664 C C . VAL A 1 82 ? 19.672 35.281 28.891 1 58.97 82 VAL A C 1
ATOM 666 O O . VAL A 1 82 ? 20.609 34.625 28.391 1 58.97 82 VAL A O 1
ATOM 669 N N . ASP A 1 83 ? 18.859 36 27.906 1 54.56 83 ASP A N 1
ATOM 670 C CA . ASP A 1 83 ? 18.891 36.375 26.5 1 54.56 83 ASP A CA 1
ATOM 671 C C . ASP A 1 83 ? 20.297 36.781 26.062 1 54.56 83 ASP A C 1
ATOM 673 O O . ASP A 1 83 ? 20.562 36.938 24.875 1 54.56 83 ASP A O 1
ATOM 677 N N . GLY A 1 84 ? 21.172 37.406 26.844 1 50.81 84 GLY A N 1
ATOM 678 C CA . GLY A 1 84 ? 22.219 38.312 26.375 1 50.81 84 GLY A CA 1
ATOM 679 C C . GLY A 1 84 ? 23.391 37.594 25.766 1 50.81 84 GLY A C 1
ATOM 680 O O . GLY A 1 84 ? 24.312 38.219 25.219 1 50.81 84 GLY A O 1
ATOM 681 N N . LYS A 1 85 ? 24.016 36.562 26.312 1 53.19 85 LYS A N 1
ATOM 682 C CA . LYS A 1 85 ? 25.375 36.344 25.812 1 53.19 85 LYS A CA 1
ATOM 683 C C . LYS A 1 85 ? 25.359 35.688 24.438 1 53.19 85 LYS A C 1
ATOM 685 O O . LYS A 1 85 ? 24.328 35.688 23.75 1 53.19 85 LYS A O 1
ATOM 690 N N . LYS A 1 86 ? 26.297 34.531 24.156 1 49.84 86 LYS A N 1
ATOM 691 C CA . LYS A 1 86 ? 26.781 33.938 22.922 1 49.84 86 LYS A CA 1
ATOM 692 C C . LYS A 1 86 ? 25.734 33.031 22.312 1 49.84 86 LYS A C 1
ATOM 694 O O . LYS A 1 86 ? 24.922 32.438 23.016 1 49.84 86 LYS A O 1
ATOM 699 N N . ALA A 1 87 ? 25.5 33.281 21.016 1 50.25 87 ALA A N 1
ATOM 700 C CA . ALA A 1 87 ? 24.656 32.469 20.125 1 50.25 87 ALA A CA 1
ATOM 701 C C . ALA A 1 87 ? 24.844 30.984 20.391 1 50.25 87 ALA A C 1
ATOM 703 O O . ALA A 1 87 ? 25.953 30.469 20.312 1 50.25 87 ALA A O 1
ATOM 704 N N . PRO A 1 88 ? 24.141 30.391 21.25 1 50.09 88 PRO A N 1
ATOM 705 C CA . PRO A 1 88 ? 24.438 28.984 21.5 1 50.09 88 PRO A CA 1
ATOM 706 C C . PRO A 1 88 ? 24.516 28.141 20.219 1 50.09 88 PRO A C 1
ATOM 708 O O . PRO A 1 88 ? 23.938 28.531 19.203 1 50.09 88 PRO A O 1
ATOM 711 N N . LYS A 1 89 ? 25.406 27.188 20.203 1 50.75 89 LYS A N 1
ATOM 712 C CA . LYS A 1 89 ? 25.625 26.219 19.156 1 50.75 89 LYS A CA 1
ATOM 713 C C . LYS A 1 89 ? 24.312 25.516 18.766 1 50.75 89 LYS A C 1
ATOM 715 O O . LYS A 1 89 ? 23.453 25.281 19.625 1 50.75 89 LYS A O 1
ATOM 720 N N . GLN A 1 90 ? 23.953 25.734 17.594 1 52.84 90 GLN A N 1
ATOM 721 C CA . GLN A 1 90 ? 22.812 25.016 17.016 1 52.84 90 GLN A CA 1
ATOM 722 C C . GLN A 1 90 ? 22.766 23.578 17.5 1 52.84 90 GLN A C 1
ATOM 724 O O . GLN A 1 90 ? 23.719 22.812 17.312 1 52.84 90 GLN A O 1
ATOM 729 N N . ARG A 1 91 ? 22.141 23.344 18.562 1 54.88 91 ARG A N 1
ATOM 730 C CA . ARG A 1 91 ? 22.047 21.953 19.016 1 54.88 91 ARG A CA 1
ATOM 731 C C . ARG A 1 91 ? 20.984 21.203 18.234 1 54.88 91 ARG A C 1
ATOM 733 O O . ARG A 1 91 ? 19.984 21.781 17.797 1 54.88 91 ARG A O 1
ATOM 740 N N . ARG A 1 92 ? 21.266 19.969 17.906 1 56 92 ARG A N 1
ATOM 741 C CA . ARG A 1 92 ? 20.391 19.047 17.188 1 56 92 ARG A CA 1
ATOM 742 C C . ARG A 1 92 ? 19.109 18.781 17.984 1 56 92 ARG A C 1
ATOM 744 O O . ARG A 1 92 ? 18.031 18.656 17.391 1 56 92 ARG A O 1
ATOM 751 N N . ARG A 1 93 ? 19.328 18.75 19.406 1 61.44 93 ARG A N 1
ATOM 752 C CA . ARG A 1 93 ? 18.172 18.344 20.203 1 61.44 93 ARG A CA 1
ATOM 753 C C . ARG A 1 93 ? 17.469 19.562 20.797 1 61.44 93 ARG A C 1
ATOM 755 O O . ARG A 1 93 ? 18.125 20.5 21.266 1 61.44 93 ARG A O 1
ATOM 762 N N . GLU A 1 94 ? 16.188 19.484 20.766 1 72.44 94 GLU A N 1
ATOM 763 C CA . GLU A 1 94 ? 15.344 20.531 21.344 1 72.44 94 GLU A CA 1
ATOM 764 C C . GLU A 1 94 ? 15.5 20.594 22.859 1 72.44 94 GLU A C 1
ATOM 766 O O . GLU A 1 94 ? 15.547 19.562 23.531 1 72.44 94 GLU A O 1
ATOM 771 N N . THR A 1 95 ? 15.93 21.625 23.359 1 78.69 95 THR A N 1
ATOM 772 C CA . THR A 1 95 ? 16.109 21.812 24.797 1 78.69 95 THR A CA 1
ATOM 773 C C . THR A 1 95 ? 14.836 22.344 25.438 1 78.69 95 THR A C 1
ATOM 775 O O . THR A 1 95 ? 14.141 23.172 24.859 1 78.69 95 THR A O 1
ATOM 778 N N . ILE A 1 96 ? 14.461 21.781 26.625 1 85.31 96 ILE A N 1
ATOM 779 C CA . ILE A 1 96 ? 13.266 22.172 27.375 1 85.31 96 ILE A CA 1
ATOM 780 C C . ILE A 1 96 ? 13.531 23.484 28.109 1 85.31 96 ILE A C 1
ATOM 782 O O . ILE A 1 96 ? 14.656 23.75 28.531 1 85.31 96 ILE A O 1
ATOM 786 N N . LYS A 1 97 ? 12.531 24.359 28.25 1 85.44 97 LYS A N 1
ATOM 787 C CA . LYS A 1 97 ? 12.617 25.625 28.969 1 85.44 97 LYS A CA 1
ATOM 788 C C . LYS A 1 97 ? 12.836 25.391 30.469 1 85.44 97 LYS A C 1
ATOM 790 O O . LYS A 1 97 ? 12.086 24.641 31.094 1 85.44 97 LYS A O 1
ATOM 795 N N . GLY A 1 98 ? 13.922 25.938 30.969 1 86.56 98 GLY A N 1
ATOM 796 C CA . GLY A 1 98 ? 14.164 25.844 32.406 1 86.56 98 GLY A CA 1
ATOM 797 C C . GLY A 1 98 ? 13.367 26.859 33.188 1 86.56 98 GLY A C 1
ATOM 798 O O . GLY A 1 98 ? 13.203 28 32.781 1 86.56 98 GLY A O 1
ATOM 799 N N . THR A 1 99 ? 12.742 26.484 34.344 1 89.62 99 THR A N 1
ATOM 800 C CA . THR A 1 99 ? 11.992 27.375 35.219 1 89.62 99 THR A CA 1
ATOM 801 C C . THR A 1 99 ? 12.57 27.375 36.625 1 89.62 99 THR A C 1
ATOM 803 O O . THR A 1 99 ? 11.953 27.891 37.562 1 89.62 99 THR A O 1
ATOM 806 N N . ASN A 1 100 ? 13.781 26.812 36.812 1 91 100 ASN A N 1
ATOM 807 C CA . ASN A 1 100 ? 14.383 26.672 38.125 1 91 100 ASN A CA 1
ATOM 808 C C . ASN A 1 100 ? 13.453 25.953 39.094 1 91 100 ASN A C 1
ATOM 810 O O . ASN A 1 100 ? 13.227 26.422 40.219 1 91 100 ASN A O 1
ATOM 814 N N . CYS A 1 101 ? 12.852 24.953 38.656 1 93.75 101 CYS A N 1
ATOM 815 C CA . CYS A 1 101 ? 11.938 24.141 39.438 1 93.75 101 CYS A CA 1
ATOM 816 C C . CYS A 1 101 ? 12.68 23.438 40.562 1 93.75 101 CYS A C 1
ATOM 818 O O . CYS A 1 101 ? 13.75 22.859 40.344 1 93.75 101 CYS A O 1
ATOM 820 N N . LYS A 1 102 ? 12.203 23.406 41.75 1 92.44 102 LYS A N 1
ATOM 821 C CA . LYS A 1 102 ? 12.906 22.875 42.906 1 92.44 102 LYS A CA 1
ATOM 822 C C . LYS A 1 102 ? 12.477 21.438 43.219 1 92.44 102 LYS A C 1
ATOM 824 O O . LYS A 1 102 ? 13.023 20.797 44.125 1 92.44 102 LYS A O 1
ATOM 829 N N . ALA A 1 103 ? 11.547 20.891 42.5 1 94.81 103 ALA A N 1
ATOM 830 C CA . ALA A 1 103 ? 11.102 19.516 42.719 1 94.81 103 ALA A CA 1
ATOM 831 C C . ALA A 1 103 ? 12.25 18.531 42.5 1 94.81 103 ALA A C 1
ATOM 833 O O . ALA A 1 103 ? 12.938 18.578 41.469 1 94.81 103 ALA A O 1
ATOM 834 N N . ARG A 1 104 ? 12.516 17.641 43.469 1 95 104 ARG A N 1
ATOM 835 C CA . ARG A 1 104 ? 13.641 16.719 43.406 1 95 104 ARG A CA 1
ATOM 836 C C . ARG A 1 104 ? 13.484 15.578 44.406 1 95 104 ARG A C 1
ATOM 838 O O . ARG A 1 104 ? 12.68 15.664 45.344 1 95 104 ARG A O 1
ATOM 845 N N . LEU A 1 105 ? 14.172 14.523 44.094 1 95.62 105 LEU A N 1
ATOM 846 C CA . LEU A 1 105 ? 14.273 13.328 44.938 1 95.62 105 LEU A CA 1
ATOM 847 C C . LEU A 1 105 ? 15.734 12.938 45.156 1 95.62 105 LEU A C 1
ATOM 849 O O . LEU A 1 105 ? 16.484 12.797 44.188 1 95.62 105 LEU A O 1
ATOM 853 N N . ILE A 1 106 ? 16.141 12.859 46.438 1 95.94 106 ILE A N 1
ATOM 854 C CA . ILE A 1 106 ? 17.5 12.414 46.75 1 95.94 106 ILE A CA 1
ATOM 855 C C . ILE A 1 106 ? 17.438 11.047 47.438 1 95.94 106 ILE A C 1
ATOM 857 O O . ILE A 1 106 ? 16.719 10.859 48.406 1 95.94 106 ILE A O 1
ATOM 861 N N . VAL A 1 107 ? 18.219 10.125 46.875 1 96.06 107 VAL A N 1
ATOM 862 C CA . VAL A 1 107 ? 18.312 8.789 47.469 1 96.06 107 VAL A CA 1
ATOM 863 C C . VAL A 1 107 ? 19.75 8.516 47.875 1 96.06 107 VAL A C 1
ATOM 865 O O . VAL A 1 107 ? 20.703 8.922 47.188 1 96.06 107 VAL A O 1
ATOM 868 N N . LYS A 1 108 ? 19.922 7.871 49 1 94.88 108 LYS A N 1
ATOM 869 C CA . LYS A 1 108 ? 21.234 7.531 49.562 1 94.88 108 LYS A CA 1
ATOM 870 C C . LYS A 1 108 ? 21.328 6.043 49.875 1 94.88 108 LYS A C 1
ATOM 872 O O . LYS A 1 108 ? 20.344 5.426 50.281 1 94.88 108 LYS A O 1
ATOM 877 N N . LEU A 1 109 ? 22.469 5.574 49.656 1 92.75 109 LEU A N 1
ATOM 878 C CA . LEU A 1 109 ? 22.719 4.176 49.969 1 92.75 109 LEU A CA 1
ATOM 879 C C . LEU A 1 109 ? 22.984 4.016 51.469 1 92.75 109 LEU A C 1
ATOM 881 O O . LEU A 1 109 ? 23.969 4.559 52 1 92.75 109 LEU A O 1
ATOM 885 N N . MET A 1 110 ? 22 3.443 52.219 1 88.62 110 MET A N 1
ATOM 886 C CA . MET A 1 110 ? 22.109 3.17 53.625 1 88.62 110 MET A CA 1
ATOM 887 C C . MET A 1 110 ? 21.906 1.688 53.938 1 88.62 110 MET A C 1
ATOM 889 O O . MET A 1 110 ? 20.859 1.131 53.594 1 88.62 110 MET A O 1
ATOM 893 N N . ASP A 1 111 ? 22.812 0.934 54.625 1 84.81 111 ASP A N 1
ATOM 894 C CA . ASP A 1 111 ? 22.719 -0.475 55 1 84.81 111 ASP A CA 1
ATOM 895 C C . ASP A 1 111 ? 22.438 -1.346 53.781 1 84.81 111 ASP A C 1
ATOM 897 O O . ASP A 1 111 ? 21.5 -2.143 53.781 1 84.81 111 ASP A O 1
ATOM 901 N N . SER A 1 112 ? 23.016 -1.166 52.625 1 84 112 SER A N 1
ATOM 902 C CA . SER A 1 112 ? 22.984 -1.947 51.375 1 84 112 SER A CA 1
ATOM 903 C C . SER A 1 112 ? 21.672 -1.743 50.625 1 84 112 SER A C 1
ATOM 905 O O . SER A 1 112 ? 21.328 -2.529 49.75 1 84 112 SER A O 1
ATOM 907 N N . ARG A 1 113 ? 20.797 -0.805 51.062 1 92.12 113 ARG A N 1
ATOM 908 C CA . ARG A 1 113 ? 19.578 -0.445 50.375 1 92.12 113 ARG A CA 1
ATOM 909 C C . ARG A 1 113 ? 19.516 1.054 50.094 1 92.12 113 ARG A C 1
ATOM 911 O O . ARG A 1 113 ? 20.141 1.845 50.812 1 92.12 113 ARG A O 1
ATOM 918 N N . TRP A 1 114 ? 18.859 1.446 49.156 1 94.88 114 TRP A N 1
ATOM 919 C CA . TRP A 1 114 ? 18.703 2.854 48.781 1 94.88 114 TRP A CA 1
ATOM 920 C C . TRP A 1 114 ? 17.5 3.469 49.5 1 94.88 114 TRP A C 1
ATOM 922 O O . TRP A 1 114 ? 16.391 2.938 49.406 1 94.88 114 TRP A O 1
ATOM 932 N N . GLN A 1 115 ? 17.766 4.555 50.219 1 95.12 115 GLN A N 1
ATOM 933 C CA . GLN A 1 115 ? 16.703 5.188 50.969 1 95.12 115 GLN A CA 1
ATOM 934 C C . GLN A 1 115 ? 16.484 6.633 50.531 1 95.12 115 GLN A C 1
ATOM 936 O O . GLN A 1 115 ? 17.453 7.352 50.25 1 95.12 115 GLN A O 1
ATOM 941 N N . VAL A 1 116 ? 15.188 7.047 50.5 1 95.81 116 VAL A N 1
ATOM 942 C CA . VAL A 1 116 ? 14.859 8.43 50.156 1 95.81 116 VAL A CA 1
ATOM 943 C C . VAL A 1 116 ? 15.188 9.336 51.344 1 95.81 116 VAL A C 1
ATOM 945 O O . VAL A 1 116 ? 14.633 9.164 52.438 1 95.81 116 VAL A O 1
ATOM 948 N N . VAL A 1 117 ? 16.031 10.305 51.156 1 94.62 117 VAL A N 1
ATOM 949 C CA . VAL A 1 117 ? 16.469 11.164 52.25 1 94.62 117 VAL A CA 1
ATOM 950 C C . VAL A 1 117 ? 15.844 12.547 52.094 1 94.62 117 VAL A C 1
ATOM 952 O O . VAL A 1 117 ? 15.711 13.281 53.094 1 94.62 117 VAL A O 1
ATOM 955 N N . TYR A 1 118 ? 15.492 12.891 50.906 1 93.69 118 TYR A N 1
ATOM 956 C CA . TYR A 1 118 ? 14.93 14.203 50.625 1 93.69 118 TYR A CA 1
ATOM 957 C C . TYR A 1 118 ? 13.938 14.141 49.469 1 93.69 118 TYR A C 1
ATOM 959 O O . TYR A 1 118 ? 14.18 13.445 48.469 1 93.69 118 TYR A O 1
ATOM 967 N N . PHE A 1 119 ? 12.773 14.758 49.656 1 95.19 119 PHE A N 1
ATOM 968 C CA . PHE A 1 119 ? 11.742 14.742 48.625 1 95.19 119 PHE A CA 1
ATOM 969 C C . PHE A 1 119 ? 10.953 16.047 48.625 1 95.19 119 PHE A C 1
ATOM 971 O O . PHE A 1 119 ? 10.406 16.453 49.656 1 95.19 119 PHE A O 1
ATOM 978 N N . ILE A 1 120 ? 10.969 16.781 47.5 1 94.19 120 ILE A N 1
ATOM 979 C CA . ILE A 1 120 ? 10.141 17.969 47.281 1 94.19 120 ILE A CA 1
ATOM 980 C C . ILE A 1 120 ? 9.164 17.719 46.156 1 94.19 120 ILE A C 1
ATOM 982 O O . ILE A 1 120 ? 9.578 17.5 45 1 94.19 120 ILE A O 1
ATOM 986 N N . ALA A 1 121 ? 7.898 17.812 46.312 1 92.31 121 ALA A N 1
ATOM 987 C CA . ALA A 1 121 ? 6.875 17.469 45.344 1 92.31 121 ALA A CA 1
ATOM 988 C C . ALA A 1 121 ? 6.414 18.703 44.562 1 92.31 121 ALA A C 1
ATOM 990 O O . ALA A 1 121 ? 5.902 18.594 43.438 1 92.31 121 ALA A O 1
ATOM 991 N N . LYS A 1 122 ? 6.641 19.906 45.094 1 92.12 122 LYS A N 1
ATOM 992 C CA . LYS A 1 122 ? 6.043 21.125 44.562 1 92.12 122 LYS A CA 1
ATOM 993 C C . LYS A 1 122 ? 6.801 21.594 43.312 1 92.12 122 LYS A C 1
ATOM 995 O O . LYS A 1 122 ? 8.031 21.641 43.312 1 92.12 122 LYS A O 1
ATOM 1000 N N . HIS A 1 123 ? 6.113 21.906 42.344 1 94.25 123 HIS A N 1
ATOM 1001 C CA . HIS A 1 123 ? 6.648 22.438 41.094 1 94.25 123 HIS A CA 1
ATOM 1002 C C . HIS A 1 123 ? 6.285 23.906 40.906 1 94.25 123 HIS A C 1
ATOM 1004 O O . HIS A 1 123 ? 5.285 24.375 41.469 1 94.25 123 HIS A O 1
ATOM 1010 N N . ASN A 1 124 ? 7.031 24.656 40.125 1 91.94 124 ASN A N 1
ATOM 1011 C CA . ASN A 1 124 ? 6.73 26.062 39.875 1 91.94 124 ASN A CA 1
ATOM 1012 C C . ASN A 1 124 ? 6.176 26.281 38.469 1 91.94 124 ASN A C 1
ATOM 1014 O O . ASN A 1 124 ? 6.168 27.406 37.969 1 91.94 124 ASN A O 1
ATOM 1018 N N . HIS A 1 125 ? 5.875 25.312 37.812 1 89.56 125 HIS A N 1
ATOM 1019 C CA . HIS A 1 125 ? 5.316 25.344 36.469 1 89.56 125 HIS A CA 1
ATOM 1020 C C . HIS A 1 125 ? 4.109 24.422 36.344 1 89.56 125 HIS A C 1
ATOM 1022 O O . HIS A 1 125 ? 3.953 23.5 37.156 1 89.56 125 HIS A O 1
ATOM 1028 N N . PRO A 1 126 ? 3.271 24.719 35.344 1 87.25 126 PRO A N 1
ATOM 1029 C CA . PRO A 1 126 ? 2.125 23.828 35.188 1 87.25 126 PRO A CA 1
ATOM 1030 C C . PRO A 1 126 ? 2.533 22.453 34.688 1 87.25 126 PRO A C 1
ATOM 1032 O O . PRO A 1 126 ? 3.428 22.328 33.844 1 87.25 126 PRO A O 1
ATOM 1035 N N . LEU A 1 127 ? 1.91 21.469 35.312 1 90.81 127 LEU A N 1
ATOM 1036 C CA . LEU A 1 127 ? 2.18 20.078 34.938 1 90.81 127 LEU A CA 1
ATOM 1037 C C . LEU A 1 127 ? 1.267 19.656 33.781 1 90.81 127 LEU A C 1
ATOM 1039 O O . LEU A 1 127 ? 0.254 20.297 33.531 1 90.81 127 LEU A O 1
ATOM 1043 N N . ILE A 1 128 ? 1.731 18.703 33.094 1 88.94 128 ILE A N 1
ATOM 1044 C CA . ILE A 1 128 ? 0.957 18.203 31.969 1 88.94 128 ILE A CA 1
ATOM 1045 C C . ILE A 1 128 ? -0.147 17.266 32.469 1 88.94 128 ILE A C 1
ATOM 1047 O O . ILE A 1 128 ? 0.134 16.25 33.094 1 88.94 128 ILE A O 1
ATOM 1051 N N . THR A 1 129 ? -1.314 17.672 32.188 1 82.31 129 THR A N 1
ATOM 1052 C CA . THR A 1 129 ? -2.449 16.906 32.688 1 82.31 129 THR A CA 1
ATOM 1053 C C . THR A 1 129 ? -3.049 16.031 31.578 1 82.31 129 THR A C 1
ATOM 1055 O O . THR A 1 129 ? -3.678 15.008 31.859 1 82.31 129 THR A O 1
ATOM 1058 N N . ARG A 1 130 ? -2.902 16.359 30.375 1 81.62 130 ARG A N 1
ATOM 1059 C CA . ARG A 1 130 ? -3.447 15.586 29.266 1 81.62 130 ARG A CA 1
ATOM 1060 C C . ARG A 1 130 ? -2.58 14.367 28.969 1 81.62 130 ARG A C 1
ATOM 1062 O O . ARG A 1 130 ? -1.403 14.5 28.625 1 81.62 130 ARG A O 1
ATOM 1069 N N . PRO A 1 131 ? -3.123 13.266 28.969 1 77.25 131 PRO A N 1
ATOM 1070 C CA . PRO A 1 131 ? -2.346 12.047 28.734 1 77.25 131 PRO A CA 1
ATOM 1071 C C . PRO A 1 131 ? -1.745 11.992 27.328 1 77.25 131 PRO A C 1
ATOM 1073 O O . PRO A 1 131 ? -0.669 11.422 27.141 1 77.25 131 PRO A O 1
ATOM 1076 N N . SER A 1 132 ? -2.391 12.594 26.453 1 81.75 132 SER A N 1
ATOM 1077 C CA . SER A 1 132 ? -1.923 12.539 25.078 1 81.75 132 SER A CA 1
ATOM 1078 C C . SER A 1 132 ? -0.609 13.297 24.906 1 81.75 132 SER A C 1
ATOM 1080 O O . SER A 1 132 ? 0.125 13.07 23.953 1 81.75 132 SER A O 1
ATOM 1082 N N . LEU A 1 133 ? -0.326 14.094 25.906 1 88.44 133 LEU A N 1
ATOM 1083 C CA . LEU A 1 133 ? 0.867 14.93 25.797 1 88.44 133 LEU A CA 1
ATOM 1084 C C . LEU A 1 133 ? 2.021 14.336 26.594 1 88.44 133 LEU A C 1
ATOM 1086 O O . LEU A 1 133 ? 3.16 14.797 26.484 1 88.44 133 LEU A O 1
ATOM 1090 N N . THR A 1 134 ? 1.738 13.312 27.359 1 87.44 134 THR A N 1
ATOM 1091 C CA . THR A 1 134 ? 2.77 12.719 28.219 1 87.44 134 THR A CA 1
ATOM 1092 C C . THR A 1 134 ? 3.854 12.062 27.359 1 87.44 134 THR A C 1
ATOM 1094 O O . THR A 1 134 ? 4.992 11.906 27.812 1 87.44 134 THR A O 1
ATOM 1097 N N . LYS A 1 135 ? 3.475 11.688 26.156 1 88.75 135 LYS A N 1
ATOM 1098 C CA . LYS A 1 135 ? 4.418 11 25.281 1 88.75 135 LYS A CA 1
ATOM 1099 C C . LYS A 1 135 ? 5.539 11.938 24.844 1 88.75 135 LYS A C 1
ATOM 1101 O O . LYS A 1 1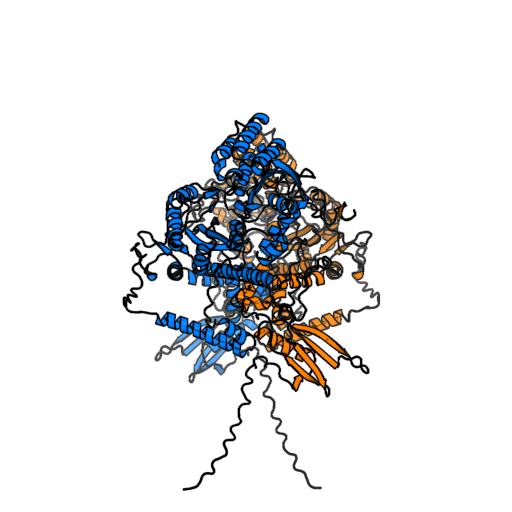35 ? 6.57 11.484 24.344 1 88.75 135 LYS A O 1
ATOM 1106 N N . TYR A 1 136 ? 5.367 13.188 25.078 1 89.25 136 TYR A N 1
ATOM 1107 C CA . TYR A 1 136 ? 6.383 14.148 24.656 1 89.25 136 TYR A CA 1
ATOM 1108 C C . TYR A 1 136 ? 7.359 14.445 25.781 1 89.25 136 TYR A C 1
ATOM 1110 O O . TYR A 1 136 ? 8.367 15.125 25.594 1 89.25 136 TYR A O 1
ATOM 1118 N N . LEU A 1 137 ? 7.059 13.922 26.984 1 90.06 137 LEU A N 1
ATOM 1119 C CA . LEU A 1 137 ? 7.973 14.07 28.109 1 90.06 137 LEU A CA 1
ATOM 1120 C C . LEU A 1 137 ? 9.211 13.195 27.922 1 90.06 137 LEU A C 1
ATOM 1122 O O . LEU A 1 137 ? 9.102 12 27.641 1 90.06 137 LEU A O 1
ATOM 1126 N N . ARG A 1 138 ? 10.32 13.711 28.047 1 87.31 138 ARG A N 1
ATOM 1127 C CA . ARG A 1 138 ? 11.594 13.102 27.656 1 87.31 138 ARG A CA 1
ATOM 1128 C C . ARG A 1 138 ? 11.82 11.789 28.391 1 87.31 138 ARG A C 1
ATOM 1130 O O . ARG A 1 138 ? 12.281 10.805 27.797 1 87.31 138 ARG A O 1
ATOM 1137 N N . SER A 1 139 ? 11.594 11.727 29.688 1 89.5 139 SER A N 1
ATOM 1138 C CA . SER A 1 139 ? 11.883 10.539 30.469 1 89.5 139 SER A CA 1
ATOM 1139 C C . SER A 1 139 ? 10.906 9.414 30.156 1 89.5 139 SER A C 1
ATOM 1141 O O . SER A 1 139 ? 11.133 8.258 30.547 1 89.5 139 SER A O 1
ATOM 1143 N N . HIS A 1 140 ? 9.867 9.797 29.484 1 87.25 140 HIS A N 1
ATOM 1144 C CA . HIS A 1 140 ? 8.836 8.797 29.219 1 87.25 140 HIS A CA 1
ATOM 1145 C C . HIS A 1 140 ? 8.789 8.438 27.734 1 87.25 140 HIS A C 1
ATOM 1147 O O . HIS A 1 140 ? 7.887 7.727 27.297 1 87.25 140 HIS A O 1
ATOM 1153 N N . GLN A 1 141 ? 9.82 9.016 27.078 1 84.31 141 GLN A N 1
ATOM 1154 C CA . GLN A 1 141 ? 9.859 8.758 25.641 1 84.31 141 GLN A CA 1
ATOM 1155 C C . GLN A 1 141 ? 10.438 7.379 25.344 1 84.31 141 GLN A C 1
ATOM 1157 O O . GLN A 1 141 ? 11.344 6.918 26.047 1 84.31 141 GLN A O 1
ATOM 1162 N N . GLY A 1 142 ? 9.711 6.387 24.953 1 84.06 142 GLY A N 1
ATOM 1163 C CA . GLY A 1 142 ? 10.219 5.078 24.562 1 84.06 142 GLY A CA 1
ATOM 1164 C C . GLY A 1 142 ? 9.125 4.059 24.328 1 84.06 142 GLY A C 1
ATOM 1165 O O . GLY A 1 142 ? 8.016 4.203 24.844 1 84.06 142 GLY A O 1
ATOM 1166 N N . ILE A 1 143 ? 9.539 3.209 23.594 1 89.56 143 ILE A N 1
ATOM 1167 C CA . ILE A 1 143 ? 8.609 2.123 23.312 1 89.56 143 ILE A CA 1
ATOM 1168 C C . ILE A 1 143 ? 8.719 1.051 24.391 1 89.56 143 ILE A C 1
ATOM 1170 O O . ILE A 1 143 ? 9.812 0.584 24.703 1 89.56 143 ILE A O 1
ATOM 1174 N N . PRO A 1 144 ? 7.598 0.794 24.969 1 84.31 144 PRO A N 1
ATOM 1175 C CA . PRO A 1 144 ? 7.629 -0.281 25.969 1 84.31 144 PRO A CA 1
ATOM 1176 C C . PRO A 1 144 ? 8.203 -1.582 25.406 1 84.31 144 PRO A C 1
ATOM 1178 O O . PRO A 1 144 ? 7.961 -1.919 24.25 1 84.31 144 PRO A O 1
ATOM 1181 N N . LYS A 1 145 ? 8.859 -2.363 26.188 1 82.31 145 LYS A N 1
ATOM 1182 C CA . LYS A 1 145 ? 9.562 -3.574 25.781 1 82.31 145 LYS A CA 1
ATOM 1183 C C . LYS A 1 145 ? 8.586 -4.637 25.281 1 82.31 145 LYS A C 1
ATOM 1185 O O . LYS A 1 145 ? 8.898 -5.391 24.359 1 82.31 145 LYS A O 1
ATOM 1190 N N . GLU A 1 146 ? 7.473 -4.613 25.844 1 77.88 146 GLU A N 1
ATOM 1191 C CA . GLU A 1 146 ? 6.473 -5.617 25.469 1 77.88 146 GLU A CA 1
ATOM 1192 C C . GLU A 1 146 ? 6 -5.426 24.031 1 77.88 146 GLU A C 1
ATOM 1194 O O . GLU A 1 146 ? 5.586 -6.387 23.391 1 77.88 146 GLU A O 1
ATOM 1199 N N . GLU A 1 147 ? 6.109 -4.184 23.625 1 87.69 147 GLU A N 1
ATOM 1200 C CA . GLU A 1 147 ? 5.574 -3.887 22.297 1 87.69 147 GLU A CA 1
ATOM 1201 C C . GLU A 1 147 ? 6.668 -3.953 21.234 1 87.69 147 GLU A C 1
ATOM 1203 O O . GLU A 1 147 ? 6.379 -3.918 20.031 1 87.69 147 GLU A O 1
ATOM 1208 N N . GLU A 1 148 ? 7.863 -4.094 21.672 1 87.25 148 GLU A N 1
ATOM 1209 C CA . GLU A 1 148 ? 8.984 -4.105 20.734 1 87.25 148 GLU A CA 1
ATOM 1210 C C . GLU A 1 148 ? 8.93 -5.32 19.812 1 87.25 148 GLU A C 1
ATOM 1212 O O . GLU A 1 148 ? 9.211 -5.215 18.609 1 87.25 148 GLU A O 1
ATOM 1217 N N . ASN A 1 149 ? 8.578 -6.422 20.375 1 80.25 149 ASN A N 1
ATOM 1218 C CA . ASN A 1 149 ? 8.5 -7.637 19.578 1 80.25 149 ASN A CA 1
ATOM 1219 C C . ASN A 1 149 ? 7.43 -7.523 18.484 1 80.25 149 ASN A C 1
ATOM 1221 O O . ASN A 1 149 ? 7.637 -7.961 17.359 1 80.25 149 ASN A O 1
ATOM 1225 N N . PHE A 1 150 ? 6.414 -6.918 18.953 1 85.56 150 PHE A N 1
ATOM 1226 C CA . PHE A 1 150 ? 5.332 -6.75 17.984 1 85.56 150 PHE A CA 1
ATOM 1227 C C . PHE A 1 150 ? 5.742 -5.789 16.875 1 85.56 150 PHE A C 1
ATOM 1229 O O . PHE A 1 150 ? 5.473 -6.043 15.703 1 85.56 150 PHE A O 1
ATOM 1236 N N . LEU A 1 151 ? 6.352 -4.777 17.234 1 88.81 151 LEU A N 1
ATOM 1237 C CA . LEU A 1 151 ? 6.812 -3.803 16.25 1 88.81 151 LEU A CA 1
ATOM 1238 C C . LEU A 1 151 ? 7.844 -4.422 15.305 1 88.81 151 LEU A C 1
ATOM 1240 O O . LEU A 1 151 ? 7.906 -4.066 14.133 1 88.81 151 LEU A O 1
ATOM 1244 N N . ARG A 1 152 ? 8.562 -5.328 15.812 1 85.69 152 ARG A N 1
ATOM 1245 C CA . ARG A 1 152 ? 9.539 -6.039 14.984 1 85.69 152 ARG A CA 1
ATOM 1246 C C . ARG A 1 152 ? 8.844 -6.887 13.93 1 85.69 152 ARG A C 1
ATOM 1248 O O . ARG A 1 152 ? 9.281 -6.938 12.773 1 85.69 152 ARG A O 1
ATOM 1255 N N . ILE A 1 153 ? 7.848 -7.523 14.367 1 82.62 153 ILE A N 1
ATOM 1256 C CA . ILE A 1 153 ? 7.078 -8.352 13.445 1 82.62 153 ILE A CA 1
ATOM 1257 C C . ILE A 1 153 ? 6.488 -7.477 12.344 1 82.62 153 ILE A C 1
ATOM 1259 O O . ILE A 1 153 ? 6.508 -7.852 11.164 1 82.62 153 ILE A O 1
ATOM 1263 N N . LEU A 1 154 ? 5.961 -6.301 12.781 1 87.25 154 LEU A N 1
ATOM 1264 C CA . LEU A 1 154 ? 5.383 -5.387 11.805 1 87.25 154 LEU A CA 1
ATOM 1265 C C . LEU A 1 154 ? 6.449 -4.871 10.844 1 87.25 154 LEU A C 1
ATOM 1267 O O . LEU A 1 154 ? 6.199 -4.738 9.641 1 87.25 154 LEU A O 1
ATOM 1271 N N . HIS A 1 155 ? 7.59 -4.625 11.359 1 83.75 155 HIS A N 1
ATOM 1272 C CA . HIS A 1 155 ? 8.711 -4.16 10.555 1 83.75 155 HIS A CA 1
ATOM 1273 C C . HIS A 1 155 ? 9.156 -5.227 9.555 1 83.75 155 HIS A C 1
ATOM 1275 O O . HIS A 1 155 ? 9.391 -4.93 8.383 1 83.75 155 HIS A O 1
ATOM 1281 N N . ASP A 1 156 ? 9.188 -6.418 10 1 78.38 156 ASP A N 1
ATOM 1282 C CA . ASP A 1 156 ? 9.625 -7.535 9.172 1 78.38 156 ASP A CA 1
ATOM 1283 C C . ASP A 1 156 ? 8.617 -7.824 8.062 1 78.38 156 ASP A C 1
ATOM 1285 O O . ASP A 1 156 ? 8.953 -8.453 7.059 1 78.38 156 ASP A O 1
ATOM 1289 N N . SER A 1 157 ? 7.445 -7.379 8.312 1 80.25 157 SER A N 1
ATOM 1290 C CA . SER A 1 157 ? 6.41 -7.531 7.293 1 80.25 157 SER A CA 1
ATOM 1291 C C . SER A 1 157 ? 6.367 -6.324 6.363 1 80.25 157 SER A C 1
ATOM 1293 O O . SER A 1 157 ? 5.434 -6.18 5.57 1 80.25 157 SER A O 1
ATOM 1295 N N . ASN A 1 158 ? 7.316 -5.434 6.52 1 79.69 158 ASN A N 1
ATOM 1296 C CA . ASN A 1 158 ? 7.523 -4.281 5.648 1 79.69 158 ASN A CA 1
ATOM 1297 C C . ASN A 1 158 ? 6.348 -3.309 5.715 1 79.69 158 ASN A C 1
ATOM 1299 O O . ASN A 1 158 ? 5.93 -2.762 4.691 1 79.69 158 ASN A O 1
ATOM 1303 N N . LEU A 1 159 ? 5.77 -3.143 6.879 1 84.94 159 LEU A N 1
ATOM 1304 C CA . LEU A 1 159 ? 4.75 -2.117 7.062 1 84.94 159 LEU A CA 1
ATOM 1305 C C . LEU A 1 159 ? 5.387 -0.748 7.277 1 84.94 159 LEU A C 1
ATOM 1307 O O . LEU A 1 159 ? 6.402 -0.632 7.969 1 84.94 159 LEU A O 1
ATOM 1311 N N . GLU A 1 160 ? 4.801 0.262 6.684 1 84 160 GLU A N 1
ATOM 1312 C CA . GLU A 1 160 ? 5.297 1.624 6.859 1 84 160 GLU A CA 1
ATOM 1313 C C . GLU A 1 160 ? 5.035 2.133 8.273 1 84 160 GLU A C 1
ATOM 1315 O O . GLU A 1 160 ? 4.145 1.631 8.961 1 84 160 GLU A O 1
ATOM 1320 N N . THR A 1 161 ? 5.809 3.127 8.633 1 88 161 THR A N 1
ATOM 1321 C CA . THR A 1 161 ? 5.727 3.68 9.977 1 88 161 THR A CA 1
ATOM 1322 C C . THR A 1 161 ? 4.324 4.203 10.266 1 88 161 THR A C 1
ATOM 1324 O O . THR A 1 161 ? 3.793 4.008 11.359 1 88 161 THR A O 1
ATOM 1327 N N . GLY A 1 162 ? 3.771 4.863 9.328 1 85.56 162 GLY A N 1
ATOM 1328 C CA . GLY A 1 162 ? 2.43 5.391 9.508 1 85.56 162 GLY A CA 1
ATOM 1329 C C . GLY A 1 162 ? 1.396 4.309 9.773 1 85.56 162 GLY A C 1
ATOM 1330 O O . GLY A 1 162 ? 0.513 4.48 10.617 1 85.56 162 GLY A O 1
ATOM 1331 N N . ARG A 1 163 ? 1.562 3.201 9.141 1 85.19 163 ARG A N 1
ATOM 1332 C CA . ARG A 1 163 ? 0.634 2.086 9.312 1 85.19 163 ARG A CA 1
ATOM 1333 C C . ARG A 1 163 ? 0.855 1.391 10.656 1 85.19 163 ARG A C 1
ATOM 1335 O O . ARG A 1 163 ? -0.099 0.937 11.289 1 85.19 163 ARG A O 1
ATOM 1342 N N . MET A 1 164 ? 2.09 1.286 10.984 1 88.81 164 MET A N 1
ATOM 1343 C CA . MET A 1 164 ? 2.4 0.708 12.289 1 88.81 164 MET A CA 1
ATOM 1344 C C . MET A 1 164 ? 1.742 1.508 13.406 1 88.81 164 MET A C 1
ATOM 1346 O O . MET A 1 164 ? 1.15 0.932 14.32 1 88.81 164 MET A O 1
ATOM 1350 N N . MET A 1 165 ? 1.84 2.824 13.234 1 90.38 165 MET A N 1
ATOM 1351 C CA . MET A 1 165 ? 1.229 3.684 14.25 1 90.38 165 MET A CA 1
ATOM 1352 C C . MET A 1 165 ? -0.289 3.535 14.242 1 90.38 165 MET A C 1
ATOM 1354 O O . MET A 1 165 ? -0.921 3.545 15.297 1 90.38 165 MET A O 1
ATOM 1358 N N . GLN A 1 166 ? -0.859 3.412 13.102 1 86.31 166 GLN A N 1
ATOM 1359 C CA . GLN A 1 166 ? -2.301 3.211 13 1 86.31 166 GLN A CA 1
ATOM 1360 C C . GLN A 1 166 ? -2.732 1.934 13.711 1 86.31 166 GLN A C 1
ATOM 1362 O O . GLN A 1 166 ? -3.748 1.918 14.414 1 86.31 166 GLN A O 1
ATOM 1367 N N . LEU A 1 167 ? -1.977 0.912 13.531 1 86.69 167 LEU A N 1
ATOM 1368 C CA . LEU A 1 167 ? -2.287 -0.358 14.18 1 86.69 167 LEU A CA 1
ATOM 1369 C C . LEU A 1 167 ? -2.156 -0.24 15.695 1 86.69 167 LEU A C 1
ATOM 1371 O O . LEU A 1 167 ? -3.014 -0.729 16.438 1 86.69 167 LEU A O 1
ATOM 1375 N N . MET A 1 168 ? -1.085 0.408 16.109 1 88.12 168 MET A N 1
ATOM 1376 C CA . MET A 1 168 ? -0.895 0.579 17.547 1 88.12 168 MET A CA 1
ATOM 1377 C C . MET A 1 168 ? -2.006 1.434 18.156 1 88.12 168 MET A C 1
ATOM 1379 O O . MET A 1 168 ? -2.457 1.18 19.266 1 88.12 168 MET A O 1
ATOM 1383 N N . SER A 1 169 ? -2.424 2.504 17.375 1 87.31 169 SER A N 1
ATOM 1384 C CA . SER A 1 169 ? -3.529 3.342 17.828 1 87.31 169 SER A CA 1
ATOM 1385 C C . SER A 1 169 ? -4.801 2.521 18.016 1 87.31 169 SER A C 1
ATOM 1387 O O . SER A 1 169 ? -5.555 2.748 18.969 1 87.31 169 SER A O 1
ATOM 1389 N N . SER A 1 170 ? -4.98 1.6 17.141 1 82.31 170 SER A N 1
ATOM 1390 C CA . SER A 1 170 ? -6.156 0.742 17.25 1 82.31 170 SER A CA 1
ATOM 1391 C C . SER A 1 170 ? -6.039 -0.196 18.453 1 82.31 170 SER A C 1
ATOM 1393 O O . SER A 1 170 ? -7.035 -0.473 19.125 1 82.31 170 SER A O 1
ATOM 1395 N N . PHE A 1 171 ? -4.789 -0.655 18.734 1 80.69 171 PHE A N 1
ATOM 1396 C CA . PHE A 1 171 ? -4.562 -1.533 19.875 1 80.69 171 PHE A CA 1
ATOM 1397 C C . PHE A 1 171 ? -4.812 -0.795 21.188 1 80.69 171 PHE A C 1
ATOM 1399 O O . PHE A 1 171 ? -5.348 -1.37 22.141 1 80.69 171 PHE A O 1
ATOM 1406 N N . TYR A 1 172 ? -4.438 0.519 21.141 1 81.81 172 TYR A N 1
ATOM 1407 C CA . TYR A 1 172 ? -4.633 1.325 22.344 1 81.81 172 TYR A CA 1
ATOM 1408 C C . TYR A 1 172 ? -6.039 1.911 22.391 1 81.81 172 TYR A C 1
ATOM 1410 O O . TYR A 1 172 ? -6.449 2.482 23.391 1 81.81 172 TYR A O 1
ATOM 1418 N N . GLY A 1 173 ? -6.77 1.746 21.281 1 76.56 173 GLY A N 1
ATOM 1419 C CA . GLY A 1 173 ? -8.133 2.258 21.203 1 76.56 173 GLY A CA 1
ATOM 1420 C C . GLY A 1 173 ? -8.211 3.652 20.609 1 76.56 173 GLY A C 1
ATOM 1421 O O . GLY A 1 173 ? -9.273 4.078 20.156 1 76.56 173 GLY A O 1
ATOM 1422 N N . SER A 1 174 ? -7.109 4.395 20.828 1 82.81 174 SER A N 1
ATOM 1423 C CA . SER A 1 174 ? -7.059 5.754 20.297 1 82.81 174 SER A CA 1
ATOM 1424 C C . SER A 1 174 ? -5.621 6.223 20.109 1 82.81 174 SER A C 1
ATOM 1426 O O . SER A 1 174 ? -4.719 5.785 20.828 1 82.81 174 SER A O 1
ATOM 1428 N N . SER A 1 175 ? -5.441 7.043 19.141 1 84.31 175 SER A N 1
ATOM 1429 C CA . SER A 1 175 ? -4.117 7.613 18.922 1 84.31 175 SER A CA 1
ATOM 1430 C C . SER A 1 175 ? -3.686 8.477 20.109 1 84.31 175 SER A C 1
ATOM 1432 O O . SER A 1 175 ? -2.492 8.703 20.312 1 84.31 175 SER A O 1
ATOM 1434 N N . LEU A 1 176 ? -4.676 8.945 20.875 1 82.69 176 LEU A N 1
ATOM 1435 C CA . LEU A 1 176 ? -4.402 9.812 22.016 1 82.69 176 LEU A CA 1
ATOM 1436 C C . LEU A 1 176 ? -3.781 9.023 23.172 1 82.69 176 LEU A C 1
ATOM 1438 O O . LEU A 1 176 ? -3.111 9.594 24.031 1 82.69 176 LEU A O 1
ATOM 1442 N N . LEU A 1 177 ? -3.893 7.691 23.062 1 82.75 177 LEU A N 1
ATOM 1443 C CA . LEU A 1 177 ? -3.496 6.863 24.203 1 82.75 177 LEU A CA 1
ATOM 1444 C C . LEU A 1 177 ? -2.166 6.168 23.922 1 82.75 177 LEU A C 1
ATOM 1446 O O . LEU A 1 177 ? -1.611 5.512 24.812 1 82.75 177 LEU A O 1
ATOM 1450 N N . VAL A 1 178 ? -1.673 6.262 22.781 1 87.94 178 VAL A N 1
ATOM 1451 C CA . VAL A 1 178 ? -0.385 5.648 22.484 1 87.94 178 VAL A CA 1
ATOM 1452 C C . VAL A 1 178 ? 0.727 6.379 23.219 1 87.94 178 VAL A C 1
ATOM 1454 O O . VAL A 1 178 ? 0.838 7.605 23.141 1 87.94 178 VAL A O 1
ATOM 1457 N N . PRO A 1 179 ? 1.552 5.73 23.938 1 87 179 PRO A N 1
ATOM 1458 C CA . PRO A 1 179 ? 2.514 6.379 24.828 1 87 179 PRO A CA 1
ATOM 1459 C C . PRO A 1 179 ? 3.773 6.844 24.109 1 87 179 PRO A C 1
ATOM 1461 O O . PRO A 1 179 ? 4.695 7.363 24.734 1 87 179 PRO A O 1
ATOM 1464 N N . TYR A 1 180 ? 3.896 6.578 22.875 1 90.06 180 TYR A N 1
ATOM 1465 C CA . TYR A 1 180 ? 5.074 7.023 22.125 1 90.06 180 TYR A CA 1
ATOM 1466 C C . TYR A 1 180 ? 4.68 7.645 20.797 1 90.06 180 TYR A C 1
ATOM 1468 O O . TYR A 1 180 ? 3.539 7.5 20.344 1 90.06 180 TYR A O 1
ATOM 1476 N N . THR A 1 181 ? 5.562 8.352 20.219 1 89.25 181 THR A N 1
ATOM 1477 C CA . THR A 1 181 ? 5.285 9.086 18.984 1 89.25 181 THR A CA 1
ATOM 1478 C C . THR A 1 181 ? 5.664 8.25 17.766 1 89.25 181 THR A C 1
ATOM 1480 O O . THR A 1 181 ? 6.301 7.203 17.891 1 89.25 181 THR A O 1
ATOM 1483 N N . THR A 1 182 ? 5.219 8.695 16.625 1 89 182 THR A N 1
ATOM 1484 C CA . THR A 1 182 ? 5.562 8.055 15.367 1 89 182 THR A CA 1
ATOM 1485 C C . THR A 1 182 ? 7.07 8.094 15.133 1 89 182 THR A C 1
ATOM 1487 O O . THR A 1 182 ? 7.637 7.172 14.547 1 89 182 THR A O 1
ATOM 1490 N N . LYS A 1 183 ? 7.672 9.156 15.625 1 87.81 183 LYS A N 1
ATOM 1491 C CA . LYS A 1 183 ? 9.117 9.281 15.484 1 87.81 183 LYS A CA 1
ATOM 1492 C C . LYS A 1 183 ? 9.844 8.18 16.25 1 87.81 183 LYS A C 1
ATOM 1494 O O . LYS A 1 183 ? 10.883 7.688 15.812 1 87.81 183 LYS A O 1
ATOM 1499 N N . ALA A 1 184 ? 9.297 7.832 17.406 1 90.56 184 ALA A N 1
ATOM 1500 C CA . ALA A 1 184 ? 9.883 6.742 18.172 1 90.56 184 ALA A CA 1
ATOM 1501 C C . ALA A 1 184 ? 9.883 5.441 17.375 1 90.56 184 ALA A C 1
ATOM 1503 O O . ALA A 1 184 ? 10.859 4.688 17.406 1 90.56 184 ALA A O 1
ATOM 1504 N N . ILE A 1 185 ? 8.797 5.207 16.656 1 91.38 185 ILE A N 1
ATOM 1505 C CA . ILE A 1 185 ? 8.703 4.012 15.82 1 91.38 185 ILE A CA 1
ATOM 1506 C C . ILE A 1 185 ? 9.719 4.086 14.688 1 91.38 185 ILE A C 1
ATOM 1508 O O . ILE A 1 185 ? 10.406 3.105 14.391 1 91.38 185 ILE A O 1
ATOM 1512 N N . SER A 1 186 ? 9.82 5.25 14.102 1 89.56 186 SER A N 1
ATOM 1513 C CA . SER A 1 186 ? 10.773 5.445 13.016 1 89.56 186 SER A CA 1
ATOM 1514 C C . SER A 1 186 ? 12.203 5.215 13.492 1 89.56 186 SER A C 1
ATOM 1516 O O . SER A 1 186 ? 13 4.59 12.789 1 89.56 186 SER A O 1
ATOM 1518 N N . ASN A 1 187 ? 12.461 5.73 14.719 1 86.69 187 ASN A N 1
ATOM 1519 C CA . ASN A 1 187 ? 13.781 5.531 15.305 1 86.69 187 ASN A CA 1
ATOM 1520 C C . ASN A 1 187 ? 14.047 4.059 15.594 1 86.69 187 ASN A C 1
ATOM 1522 O O . ASN A 1 187 ? 15.164 3.57 15.391 1 86.69 187 ASN A O 1
ATOM 1526 N N . TYR A 1 188 ? 13.125 3.465 16.078 1 87.38 188 TYR A N 1
ATOM 1527 C CA . TYR A 1 188 ? 13.25 2.041 16.359 1 87.38 188 TYR A CA 1
ATOM 1528 C C . TYR A 1 188 ? 13.523 1.249 15.094 1 87.38 188 TYR A C 1
ATOM 1530 O O . TYR A 1 188 ? 14.383 0.368 15.078 1 87.38 188 TYR A O 1
ATOM 1538 N N . ARG A 1 189 ? 12.844 1.532 14.078 1 84.81 189 ARG A N 1
ATOM 1539 C CA . ARG A 1 189 ? 13.023 0.874 12.789 1 84.81 189 ARG A CA 1
ATOM 1540 C C . ARG A 1 189 ? 14.422 1.133 12.234 1 84.81 189 ARG A C 1
ATOM 1542 O O . ARG A 1 189 ? 15.055 0.228 11.688 1 84.81 189 ARG A O 1
ATOM 1549 N N . SER A 1 190 ? 14.836 2.4 12.367 1 82.94 190 SER A N 1
ATOM 1550 C CA . SER A 1 190 ? 16.172 2.756 11.898 1 82.94 190 SER A CA 1
ATOM 1551 C C . SER A 1 190 ? 17.25 1.982 12.648 1 82.94 190 SER A C 1
ATOM 1553 O O . SER A 1 190 ? 18.234 1.56 12.055 1 82.94 190 SER A O 1
ATOM 1555 N N . ARG A 1 191 ? 17.016 1.797 13.914 1 81.94 191 ARG A N 1
ATOM 1556 C CA . ARG A 1 191 ? 17.953 1.019 14.727 1 81.94 191 ARG A CA 1
ATOM 1557 C C . ARG A 1 191 ? 17.984 -0.436 14.266 1 81.94 191 ARG A C 1
ATOM 1559 O O . ARG A 1 191 ? 19.062 -1.046 14.219 1 81.94 191 ARG A O 1
ATOM 1566 N N . MET A 1 192 ? 16.875 -0.971 13.969 1 78.19 192 MET A N 1
ATOM 1567 C CA . MET A 1 192 ? 16.797 -2.352 13.5 1 78.19 192 MET A CA 1
ATOM 1568 C C . MET A 1 192 ? 17.516 -2.51 12.156 1 78.19 192 MET A C 1
ATOM 1570 O O . MET A 1 192 ? 18.156 -3.529 11.914 1 78.19 192 MET A O 1
ATOM 1574 N N . ARG A 1 193 ? 17.406 -1.506 11.336 1 74.56 193 ARG A N 1
ATOM 1575 C CA . ARG A 1 193 ? 18.031 -1.54 10.023 1 74.56 193 ARG A CA 1
ATOM 1576 C C . ARG A 1 193 ? 19.547 -1.445 10.133 1 74.56 193 ARG A C 1
ATOM 1578 O O . ARG A 1 193 ? 20.281 -2.098 9.383 1 74.56 193 ARG A O 1
ATOM 1585 N N . THR A 1 194 ? 19.984 -0.539 11.039 1 71.12 194 THR A N 1
ATOM 1586 C CA . THR A 1 194 ? 21.422 -0.321 11.219 1 71.12 194 THR A CA 1
ATOM 1587 C C . THR A 1 194 ? 22.078 -1.565 11.797 1 71.12 194 THR A C 1
ATOM 1589 O O . THR A 1 194 ? 23.25 -1.854 11.484 1 71.12 194 THR A O 1
ATOM 1592 N N . GLN A 1 195 ? 21.422 -2.209 12.578 1 64.44 195 GLN A N 1
ATOM 1593 C CA . GLN A 1 195 ? 21.969 -3.434 13.148 1 64.44 195 GLN A CA 1
ATOM 1594 C C . GLN A 1 195 ? 22.266 -4.461 12.055 1 64.44 195 GLN A C 1
ATOM 1596 O O . GLN A 1 195 ? 23.188 -5.258 12.18 1 64.44 195 GLN A O 1
ATOM 1601 N N . THR A 1 196 ? 21.609 -4.309 10.961 1 60.03 196 THR A N 1
ATOM 1602 C CA . THR A 1 196 ? 21.797 -5.266 9.875 1 60.03 196 THR A CA 1
ATOM 1603 C C . THR A 1 196 ? 22.812 -4.738 8.859 1 60.03 196 THR A C 1
ATOM 1605 O O . THR A 1 196 ? 23.297 -5.492 8.023 1 60.03 196 THR A O 1
ATOM 1608 N N . HIS A 1 197 ? 23.234 -3.379 8.828 1 59.06 197 HIS A N 1
ATOM 1609 C CA . HIS A 1 197 ? 24.062 -2.744 7.816 1 59.06 197 HIS A CA 1
ATOM 1610 C C . HIS A 1 197 ? 25.516 -3.201 7.934 1 59.06 197 HIS A C 1
ATOM 1612 O O . HIS A 1 197 ? 26.172 -3.449 6.922 1 59.06 197 HIS A O 1
ATOM 1618 N N . GLY A 1 198 ? 26.266 -3.158 9.078 1 57.72 198 GLY A N 1
ATOM 1619 C CA . GLY A 1 198 ? 27.688 -3.439 9.086 1 57.72 198 GLY A CA 1
ATOM 1620 C C . GLY A 1 198 ? 28.031 -4.797 8.508 1 57.72 198 GLY A C 1
ATOM 1621 O O . GLY A 1 198 ? 29.016 -4.938 7.777 1 57.72 198 GLY A O 1
ATOM 1622 N N . GLY A 1 199 ? 27.25 -5.777 8.586 1 69.31 199 GLY A N 1
ATOM 1623 C CA . GLY A 1 199 ? 27.594 -7.145 8.227 1 69.31 199 GLY A CA 1
ATOM 1624 C C . GLY A 1 199 ? 26.562 -7.801 7.328 1 69.31 199 GLY A C 1
ATOM 1625 O O . GLY A 1 199 ? 26.328 -9.008 7.426 1 69.31 199 GLY A O 1
ATOM 1626 N N . ASP A 1 200 ? 26.156 -6.863 6.277 1 81.75 200 ASP A N 1
ATOM 1627 C CA . ASP A 1 200 ? 25.094 -7.387 5.441 1 81.75 200 ASP A CA 1
ATOM 1628 C C . ASP A 1 200 ? 25.578 -8.547 4.578 1 81.75 200 ASP A C 1
ATOM 1630 O O . ASP A 1 200 ? 25.062 -9.664 4.676 1 81.75 200 ASP A O 1
ATOM 1634 N N . MET A 1 201 ? 26.703 -8.242 3.912 1 80.88 201 MET A N 1
ATOM 1635 C CA . MET A 1 201 ? 27.203 -9.273 3.002 1 80.88 201 MET A CA 1
ATOM 1636 C C . MET A 1 201 ? 27.891 -10.391 3.77 1 80.88 201 MET A C 1
ATOM 1638 O O . MET A 1 201 ? 27.828 -11.555 3.377 1 80.88 201 MET A O 1
ATOM 1642 N N . ALA A 1 202 ? 28.5 -10.031 4.875 1 77.19 202 ALA A N 1
ATOM 1643 C CA . ALA A 1 202 ? 29.188 -11.047 5.664 1 77.19 202 ALA A CA 1
ATOM 1644 C C . ALA A 1 202 ? 28.203 -12.102 6.172 1 77.19 202 ALA A C 1
ATOM 1646 O O . ALA A 1 202 ? 28.531 -13.289 6.23 1 77.19 202 ALA A O 1
ATOM 1647 N N . GLU A 1 203 ? 27.016 -11.695 6.348 1 74.88 203 GLU A N 1
ATOM 1648 C CA . GLU A 1 203 ? 26 -12.602 6.895 1 74.88 203 GLU A CA 1
ATOM 1649 C C . GLU A 1 203 ? 25.25 -13.328 5.781 1 74.88 203 GLU A C 1
ATOM 1651 O O . GLU A 1 203 ? 24.672 -14.391 6.012 1 74.88 203 GLU A O 1
ATOM 1656 N N . THR A 1 204 ? 25.344 -12.781 4.602 1 80.31 204 THR A N 1
ATOM 1657 C CA . THR A 1 204 ? 24.453 -13.281 3.549 1 80.31 204 THR A CA 1
ATOM 1658 C C . THR A 1 204 ? 25.234 -14.102 2.531 1 80.31 204 THR A C 1
ATOM 1660 O O . THR A 1 204 ? 24.656 -14.891 1.78 1 80.31 204 THR A O 1
ATOM 1663 N N . ILE A 1 205 ? 26.484 -14.023 2.551 1 78.62 205 ILE A N 1
ATOM 1664 C CA . ILE A 1 205 ? 27.312 -14.539 1.466 1 78.62 205 ILE A CA 1
ATOM 1665 C C . ILE A 1 205 ? 27.266 -16.062 1.454 1 78.62 205 ILE A C 1
ATOM 1667 O O . ILE A 1 205 ? 27.406 -16.688 0.4 1 78.62 205 ILE A O 1
ATOM 1671 N N . SER A 1 206 ? 26.891 -16.641 2.568 1 76.06 206 SER A N 1
ATOM 1672 C CA . SER A 1 206 ? 26.891 -18.094 2.639 1 76.06 206 SER A CA 1
ATOM 1673 C C . SER A 1 206 ? 25.766 -18.688 1.799 1 76.06 206 SER A C 1
ATOM 1675 O O . SER A 1 206 ? 25.812 -19.859 1.403 1 76.06 206 SER A O 1
ATOM 1677 N N . TYR A 1 207 ? 24.844 -17.828 1.442 1 73.94 207 TYR A N 1
ATOM 1678 C CA . TYR A 1 207 ? 23.688 -18.312 0.688 1 73.94 207 TYR A CA 1
ATOM 1679 C C . TYR A 1 207 ? 23.953 -18.234 -0.812 1 73.94 207 TYR A C 1
ATOM 1681 O O . TYR A 1 207 ? 23.219 -18.844 -1.606 1 73.94 207 TYR A O 1
ATOM 1689 N N . PHE A 1 208 ? 25.062 -17.562 -1.142 1 82.5 208 PHE A N 1
ATOM 1690 C CA . PHE A 1 208 ? 25.188 -17.172 -2.541 1 82.5 208 PHE A CA 1
ATOM 1691 C C . PHE A 1 208 ? 26.5 -17.672 -3.129 1 82.5 208 PHE A C 1
ATOM 1693 O O . PHE A 1 208 ? 27.469 -17.891 -2.396 1 82.5 208 PHE A O 1
ATOM 1700 N N . THR A 1 209 ? 26.469 -17.922 -4.418 1 87.75 209 THR A N 1
ATOM 1701 C CA . THR A 1 209 ? 27.688 -17.875 -5.211 1 87.75 209 THR A CA 1
ATOM 1702 C C . THR A 1 209 ? 28.047 -16.422 -5.547 1 87.75 209 THR A C 1
ATOM 1704 O O . THR A 1 209 ? 27.203 -15.656 -6.008 1 87.75 209 THR A O 1
ATOM 1707 N N . VAL A 1 210 ? 29.344 -16.047 -5.297 1 90.06 210 VAL A N 1
ATOM 1708 C CA . VAL A 1 210 ? 29.641 -14.617 -5.285 1 90.06 210 VAL A CA 1
ATOM 1709 C C . VAL A 1 210 ? 30.797 -14.328 -6.246 1 90.06 210 VAL A C 1
ATOM 1711 O O . VAL A 1 210 ? 31.719 -15.141 -6.395 1 90.06 210 VAL A O 1
ATOM 1714 N N . LEU A 1 211 ? 30.609 -13.234 -6.957 1 90.94 211 LEU A N 1
ATOM 1715 C CA . LEU A 1 211 ? 31.703 -12.633 -7.707 1 90.94 211 LEU A CA 1
ATOM 1716 C C . LEU A 1 211 ? 32.219 -11.391 -7 1 90.94 211 LEU A C 1
ATOM 1718 O O . LEU A 1 211 ? 31.469 -10.477 -6.688 1 90.94 211 LEU A O 1
ATOM 1722 N N . LEU A 1 212 ? 33.5 -11.391 -6.711 1 89.94 212 LEU A N 1
ATOM 1723 C CA . LEU A 1 212 ? 34.125 -10.281 -6 1 89.94 212 LEU A CA 1
ATOM 1724 C C . LEU A 1 212 ? 35.094 -9.516 -6.914 1 89.94 212 LEU A C 1
ATOM 1726 O O . LEU A 1 212 ? 35.625 -10.086 -7.855 1 89.94 212 LEU A O 1
ATOM 1730 N N . ASP A 1 213 ? 35.156 -8.289 -6.648 1 88.38 213 ASP A N 1
ATOM 1731 C CA . ASP A 1 213 ? 36.156 -7.496 -7.387 1 88.38 213 ASP A CA 1
ATOM 1732 C C . ASP A 1 213 ? 37.531 -7.539 -6.703 1 88.38 213 ASP A C 1
ATOM 1734 O O . ASP A 1 213 ? 37.719 -8.281 -5.734 1 88.38 213 ASP A O 1
ATOM 1738 N N . GLU A 1 214 ? 38.438 -6.715 -7.254 1 83.19 214 GLU A N 1
ATOM 1739 C CA . GLU A 1 214 ? 39.812 -6.691 -6.75 1 83.19 214 GLU A CA 1
ATOM 1740 C C . GLU A 1 214 ? 39.844 -6.211 -5.305 1 83.19 214 GLU A C 1
ATOM 1742 O O . GLU A 1 214 ? 40.719 -6.641 -4.531 1 83.19 214 GLU A O 1
ATOM 1747 N N . GLU A 1 215 ? 38.938 -5.398 -4.91 1 84.19 215 GLU A N 1
ATOM 1748 C CA . GLU A 1 215 ? 38.906 -4.871 -3.551 1 84.19 215 GLU A CA 1
ATOM 1749 C C . GLU A 1 215 ? 38 -5.727 -2.656 1 84.19 215 GLU A C 1
ATOM 1751 O O . GLU A 1 215 ? 37.625 -5.305 -1.561 1 84.19 215 GLU A O 1
ATOM 1756 N N . GLN A 1 216 ? 37.594 -6.871 -3.111 1 85.31 216 GLN A N 1
ATOM 1757 C CA . GLN A 1 216 ? 36.75 -7.824 -2.377 1 85.31 216 GLN A CA 1
ATOM 1758 C C . GLN A 1 216 ? 35.344 -7.289 -2.172 1 85.31 216 GLN A C 1
ATOM 1760 O O . GLN A 1 216 ? 34.719 -7.539 -1.137 1 85.31 216 GLN A O 1
ATOM 1765 N N . ARG A 1 217 ? 34.938 -6.438 -3.092 1 87.94 217 ARG A N 1
ATOM 1766 C CA . ARG A 1 217 ? 33.562 -5.969 -3.076 1 87.94 217 ARG A CA 1
ATOM 1767 C C . ARG A 1 217 ? 32.656 -6.875 -3.916 1 87.94 217 ARG A C 1
ATOM 1769 O O . ARG A 1 217 ? 33.062 -7.332 -4.988 1 87.94 217 ARG A O 1
ATOM 1776 N N . VAL A 1 218 ? 31.578 -7.055 -3.377 1 89.5 218 VAL A N 1
ATOM 1777 C CA . VAL A 1 218 ? 30.625 -7.93 -4.055 1 89.5 218 VAL A CA 1
ATOM 1778 C C . VAL A 1 218 ? 30.172 -7.285 -5.363 1 89.5 218 VAL A C 1
ATOM 1780 O O . VAL A 1 218 ? 29.797 -6.105 -5.383 1 89.5 218 VAL A O 1
ATOM 1783 N N . GLN A 1 219 ? 30.219 -8.07 -6.418 1 91.06 219 GLN A N 1
ATOM 1784 C CA . GLN A 1 219 ? 29.766 -7.594 -7.719 1 91.06 219 GLN A CA 1
ATOM 1785 C C . GLN A 1 219 ? 28.469 -8.281 -8.125 1 91.06 219 GLN A C 1
ATOM 1787 O O . GLN A 1 219 ? 27.484 -7.613 -8.469 1 91.06 219 GLN A O 1
ATOM 1792 N N . ASN A 1 220 ? 28.531 -9.578 -8.164 1 92.69 220 ASN A N 1
ATOM 1793 C CA . ASN A 1 220 ? 27.359 -10.375 -8.555 1 92.69 220 ASN A CA 1
ATOM 1794 C C . ASN A 1 220 ? 27.078 -11.484 -7.543 1 92.69 220 ASN A C 1
ATOM 1796 O O . ASN A 1 220 ? 28 -11.969 -6.879 1 92.69 220 ASN A O 1
ATOM 1800 N N . LEU A 1 221 ? 25.812 -11.711 -7.391 1 93.06 221 LEU A N 1
ATOM 1801 C CA . LEU A 1 221 ? 25.359 -12.773 -6.5 1 93.06 221 LEU A CA 1
ATOM 1802 C C . LEU A 1 221 ? 24.375 -13.688 -7.207 1 93.06 221 LEU A C 1
ATOM 1804 O O . LEU A 1 221 ? 23.547 -13.219 -7.996 1 93.06 221 LEU A O 1
ATOM 1808 N N . LEU A 1 222 ? 24.453 -15.016 -6.984 1 93.94 222 LEU A N 1
ATOM 1809 C CA . LEU A 1 222 ? 23.469 -15.977 -7.477 1 93.94 222 LEU A CA 1
ATOM 1810 C C . LEU A 1 222 ? 23.062 -16.953 -6.375 1 93.94 222 LEU A C 1
ATOM 1812 O O . LEU A 1 222 ? 23.906 -17.438 -5.629 1 93.94 222 LEU A O 1
ATOM 1816 N N . TRP A 1 223 ? 21.828 -17.109 -6.27 1 90.56 223 TRP A N 1
ATOM 1817 C CA . TRP A 1 223 ? 21.266 -18.062 -5.316 1 90.56 223 TRP A CA 1
ATOM 1818 C C . TRP A 1 223 ? 20.359 -19.062 -6.02 1 90.56 223 TRP A C 1
ATOM 1820 O O . TRP A 1 223 ? 19.453 -18.656 -6.754 1 90.56 223 TRP A O 1
ATOM 1830 N N . VAL A 1 224 ? 20.625 -20.375 -5.797 1 89.31 224 VAL A N 1
ATOM 1831 C CA . VAL A 1 224 ? 19.766 -21.453 -6.289 1 89.31 224 VAL A CA 1
ATOM 1832 C C . VAL A 1 224 ? 19.484 -22.438 -5.164 1 89.31 224 VAL A C 1
ATOM 1834 O O . VAL A 1 224 ? 20.422 -22.969 -4.547 1 89.31 224 VAL A O 1
ATOM 1837 N N . ASP A 1 225 ? 18.266 -22.656 -4.961 1 83.06 225 ASP A N 1
ATOM 1838 C CA . ASP A 1 225 ? 17.859 -23.609 -3.943 1 83.06 225 ASP A CA 1
ATOM 1839 C C . ASP A 1 225 ? 17.969 -25.047 -4.461 1 83.06 225 ASP A C 1
ATOM 1841 O O . ASP A 1 225 ? 17.844 -25.297 -5.664 1 83.06 225 ASP A O 1
ATOM 1845 N N . GLY A 1 226 ? 18.203 -25.984 -3.49 1 80.19 226 GLY A N 1
ATOM 1846 C CA . GLY A 1 226 ? 18.328 -27.391 -3.85 1 80.19 226 GLY A CA 1
ATOM 1847 C C . GLY A 1 226 ? 17.062 -27.969 -4.449 1 80.19 226 GLY A C 1
ATOM 1848 O O . GLY A 1 226 ? 17.125 -28.719 -5.418 1 80.19 226 GLY A O 1
ATOM 1849 N N . ALA A 1 227 ? 15.969 -27.547 -3.928 1 81.06 227 ALA A N 1
ATOM 1850 C CA . ALA A 1 227 ? 14.695 -28.047 -4.438 1 81.06 227 ALA A CA 1
ATOM 1851 C C . ALA A 1 227 ? 14.422 -27.531 -5.848 1 81.06 227 ALA A C 1
ATOM 1853 O O . ALA A 1 227 ? 13.875 -28.25 -6.688 1 81.06 227 ALA A O 1
ATOM 1854 N N . ALA A 1 228 ? 14.859 -26.375 -6.062 1 87.31 228 ALA A N 1
ATOM 1855 C CA . ALA A 1 228 ? 14.68 -25.781 -7.387 1 87.31 228 ALA A CA 1
ATOM 1856 C C . ALA A 1 228 ? 15.578 -26.453 -8.414 1 87.31 228 ALA A C 1
ATOM 1858 O O . ALA A 1 228 ? 15.164 -26.688 -9.555 1 87.31 228 ALA A O 1
ATOM 1859 N N . ARG A 1 229 ? 16.734 -26.781 -8.016 1 90.56 229 ARG A N 1
ATOM 1860 C CA . ARG A 1 229 ? 17.672 -27.453 -8.906 1 90.56 229 ARG A CA 1
ATOM 1861 C C . ARG A 1 229 ? 17.141 -28.828 -9.32 1 90.56 229 ARG A C 1
ATOM 1863 O O . ARG A 1 229 ? 17.203 -29.188 -10.5 1 90.56 229 ARG A O 1
ATOM 1870 N N . LYS A 1 230 ? 16.625 -29.469 -8.367 1 87.75 230 LYS A N 1
ATOM 1871 C CA . LYS A 1 230 ? 16.078 -30.781 -8.648 1 87.75 230 LYS A CA 1
ATOM 1872 C C . LYS A 1 230 ? 14.875 -30.688 -9.594 1 87.75 230 LYS A C 1
ATOM 1874 O O . LYS A 1 230 ? 14.758 -31.469 -10.539 1 87.75 230 LYS A O 1
ATOM 1879 N N . ALA A 1 231 ? 14.055 -29.797 -9.305 1 89.5 231 ALA A N 1
ATOM 1880 C CA . ALA A 1 231 ? 12.883 -29.594 -10.148 1 89.5 231 ALA A CA 1
ATOM 1881 C C . ALA A 1 231 ? 13.281 -29.203 -11.562 1 89.5 231 ALA A C 1
ATOM 1883 O O . ALA A 1 231 ? 12.688 -29.656 -12.539 1 89.5 231 ALA A O 1
ATOM 1884 N N . TYR A 1 232 ? 14.32 -28.422 -11.617 1 93.69 232 TYR A N 1
ATOM 1885 C CA . TYR A 1 232 ? 14.844 -27.984 -12.906 1 93.69 232 TYR A CA 1
ATOM 1886 C C . TYR A 1 232 ? 15.391 -29.156 -13.711 1 93.69 232 TYR A C 1
ATOM 1888 O O . TYR A 1 232 ? 15.109 -29.281 -14.898 1 93.69 232 TYR A O 1
ATOM 1896 N N . GLU A 1 233 ? 16.047 -29.969 -13.07 1 90.56 233 GLU A N 1
ATOM 1897 C CA . GLU A 1 233 ? 16.688 -31.109 -13.727 1 90.56 233 GLU A CA 1
ATOM 1898 C C . GLU A 1 233 ? 15.664 -32.156 -14.125 1 90.56 233 GLU A C 1
ATOM 1900 O O . GLU A 1 233 ? 15.758 -32.75 -15.203 1 90.56 233 GLU A O 1
ATOM 1905 N N . ASP A 1 234 ? 14.719 -32.25 -13.305 1 87.12 234 ASP A N 1
ATOM 1906 C CA . ASP A 1 234 ? 13.773 -33.344 -13.5 1 87.12 234 ASP A CA 1
ATOM 1907 C C . ASP A 1 234 ? 12.719 -32.969 -14.539 1 87.12 234 ASP A C 1
ATOM 1909 O O . ASP A 1 234 ? 12.312 -33.812 -15.344 1 87.12 234 ASP A O 1
ATOM 1913 N N . ALA A 1 235 ? 12.305 -31.703 -14.445 1 89.88 235 ALA A N 1
ATOM 1914 C CA . ALA A 1 235 ? 11.102 -31.547 -15.258 1 89.88 235 ALA A CA 1
ATOM 1915 C C . ALA A 1 235 ? 11.016 -30.125 -15.82 1 89.88 235 ALA A C 1
ATOM 1917 O O . ALA A 1 235 ? 10.312 -29.891 -16.812 1 89.88 235 ALA A O 1
ATOM 1918 N N . TYR A 1 236 ? 11.688 -29.188 -15.312 1 93.06 236 TYR A N 1
ATOM 1919 C CA . TYR A 1 236 ? 11.258 -27.828 -15.625 1 93.06 236 TYR A CA 1
ATOM 1920 C C . TYR A 1 236 ? 12.383 -27.031 -16.281 1 93.06 236 TYR A C 1
ATOM 1922 O O . TYR A 1 236 ? 12.469 -25.812 -16.109 1 93.06 236 TYR A O 1
ATOM 1930 N N . SER A 1 237 ? 13.266 -27.625 -16.938 1 94.44 237 SER A N 1
ATOM 1931 C CA . SER A 1 237 ? 14.32 -26.938 -17.688 1 94.44 237 SER A CA 1
ATOM 1932 C C . SER A 1 237 ? 13.828 -26.5 -19.062 1 94.44 237 SER A C 1
ATOM 1934 O O . SER A 1 237 ? 14.555 -25.859 -19.812 1 94.44 237 SER A O 1
ATOM 1936 N N . ASP A 1 238 ? 12.609 -26.719 -19.359 1 93.62 238 ASP A N 1
ATOM 1937 C CA . ASP A 1 238 ? 12.062 -26.531 -20.688 1 93.62 238 ASP A CA 1
ATOM 1938 C C . ASP A 1 238 ? 11.797 -25.062 -20.969 1 93.62 238 ASP A C 1
ATOM 1940 O O . ASP A 1 238 ? 11.898 -24.609 -22.109 1 93.62 238 ASP A O 1
ATOM 1944 N N . CYS A 1 239 ? 11.336 -24.344 -20 1 93.88 239 CYS A N 1
ATOM 1945 C CA . CYS A 1 239 ? 11 -22.953 -20.25 1 93.88 239 CYS A CA 1
ATOM 1946 C C . CYS A 1 239 ? 11.258 -22.094 -19.016 1 93.88 239 CYS A C 1
ATOM 1948 O O . CYS A 1 239 ? 10.789 -22.422 -17.922 1 93.88 239 CYS A O 1
ATOM 1950 N N . ILE A 1 240 ? 11.914 -20.969 -19.25 1 93.69 240 ILE A N 1
ATOM 1951 C CA . ILE A 1 240 ? 12.219 -20.047 -18.141 1 93.69 240 ILE A CA 1
ATOM 1952 C C . ILE A 1 240 ? 11.875 -18.625 -18.547 1 93.69 240 ILE A C 1
ATOM 1954 O O . ILE A 1 240 ? 12.078 -18.219 -19.703 1 93.69 240 ILE A O 1
ATOM 1958 N N . SER A 1 241 ? 11.305 -17.922 -17.641 1 93.12 241 SER A N 1
ATOM 1959 C CA . SER A 1 241 ? 11.117 -16.469 -17.781 1 93.12 241 SER A CA 1
ATOM 1960 C C . SER A 1 241 ? 12.156 -15.703 -16.969 1 93.12 241 SER A C 1
ATOM 1962 O O . SER A 1 241 ? 12.336 -15.961 -15.773 1 93.12 241 SER A O 1
ATOM 1964 N N . PHE A 1 242 ? 12.859 -14.875 -17.594 1 92.75 242 PHE A N 1
ATOM 1965 C CA . PHE A 1 242 ? 13.938 -14.141 -16.953 1 92.75 242 PHE A CA 1
ATOM 1966 C C . PHE A 1 242 ? 13.695 -12.633 -17.031 1 92.75 242 PHE A C 1
ATOM 1968 O O . PHE A 1 242 ? 13.344 -12.117 -18.094 1 92.75 242 PHE A O 1
ATOM 1975 N N . ASP A 1 243 ? 13.828 -11.984 -15.945 1 89.69 243 ASP A N 1
ATOM 1976 C CA . ASP A 1 243 ? 13.664 -10.531 -15.898 1 89.69 243 ASP A CA 1
ATOM 1977 C C . ASP A 1 243 ? 14.484 -9.922 -14.766 1 89.69 243 ASP A C 1
ATOM 1979 O O . ASP A 1 243 ? 14.938 -10.633 -13.867 1 89.69 243 ASP A O 1
ATOM 1983 N N . THR A 1 244 ? 14.828 -8.68 -14.953 1 89.94 244 THR A N 1
ATOM 1984 C CA . THR A 1 244 ? 15.523 -7.941 -13.898 1 89.94 244 THR A CA 1
ATOM 1985 C C . THR A 1 244 ? 14.664 -6.781 -13.398 1 89.94 244 THR A C 1
ATOM 1987 O O . THR A 1 244 ? 13.898 -6.191 -14.164 1 89.94 244 THR A O 1
ATOM 1990 N N . THR A 1 245 ? 14.758 -6.555 -12.133 1 87.12 245 THR A N 1
ATOM 1991 C CA . THR A 1 245 ? 14.008 -5.453 -11.547 1 87.12 245 THR A CA 1
ATOM 1992 C C . THR A 1 245 ? 14.859 -4.684 -10.547 1 87.12 245 THR A C 1
ATOM 1994 O O . THR A 1 245 ? 15.703 -5.27 -9.867 1 87.12 245 THR A O 1
ATOM 1997 N N . TYR A 1 246 ? 14.57 -3.342 -10.484 1 81.38 246 TYR A N 1
ATOM 1998 C CA . TYR A 1 246 ? 15.312 -2.49 -9.562 1 81.38 246 TYR A CA 1
ATOM 1999 C C . TYR A 1 246 ? 14.508 -2.234 -8.289 1 81.38 246 TYR A C 1
ATOM 2001 O O . TYR A 1 246 ? 13.422 -2.795 -8.109 1 81.38 246 TYR A O 1
ATOM 2009 N N . LEU A 1 247 ? 15.102 -1.503 -7.363 1 78.31 247 LEU A N 1
ATOM 2010 C CA . LEU A 1 247 ? 14.484 -0.986 -6.145 1 78.31 247 LEU A CA 1
ATOM 2011 C C . LEU A 1 247 ? 14.078 -2.125 -5.215 1 78.31 247 LEU A C 1
ATOM 2013 O O . LEU A 1 247 ? 12.961 -2.135 -4.691 1 78.31 247 LEU A O 1
ATOM 2017 N N . THR A 1 248 ? 15 -3.096 -5.125 1 83.81 248 THR A N 1
ATOM 2018 C CA . THR A 1 248 ? 14.711 -4.223 -4.246 1 83.81 248 THR A CA 1
ATOM 2019 C C . THR A 1 248 ? 15.664 -4.242 -3.055 1 83.81 248 THR A C 1
ATOM 2021 O O . THR A 1 248 ? 15.422 -4.945 -2.072 1 83.81 248 THR A O 1
ATOM 2024 N N . ASN A 1 249 ? 16.672 -3.51 -3.148 1 84.88 249 ASN A N 1
ATOM 2025 C CA . ASN A 1 249 ? 17.672 -3.486 -2.088 1 84.88 249 ASN A CA 1
ATOM 2026 C C . ASN A 1 249 ? 18.328 -2.113 -1.963 1 84.88 249 ASN A C 1
ATOM 2028 O O . ASN A 1 249 ? 18.203 -1.28 -2.863 1 84.88 249 ASN A O 1
ATOM 2032 N N . GLN A 1 250 ? 19.062 -1.874 -0.898 1 83.81 250 GLN A N 1
ATOM 2033 C CA . GLN A 1 250 ? 19.625 -0.57 -0.576 1 83.81 250 GLN A CA 1
ATOM 2034 C C . GLN A 1 250 ? 20.766 -0.217 -1.527 1 83.81 250 GLN A C 1
ATOM 2036 O O . GLN A 1 250 ? 21.094 0.958 -1.697 1 83.81 250 GLN A O 1
ATOM 2041 N N . TYR A 1 251 ? 21.391 -1.214 -2.104 1 87.12 251 TYR A N 1
ATOM 2042 C CA . TYR A 1 251 ? 22.516 -0.984 -2.986 1 87.12 251 TYR A CA 1
ATOM 2043 C C . TYR A 1 251 ? 22.062 -0.738 -4.418 1 87.12 251 TYR A C 1
ATOM 2045 O O . TYR A 1 251 ? 22.875 -0.499 -5.309 1 87.12 251 TYR A O 1
ATOM 2053 N N . ASN A 1 252 ? 20.781 -0.863 -4.672 1 88.81 252 ASN A N 1
ATOM 2054 C CA . ASN A 1 252 ? 20.156 -0.659 -5.98 1 88.81 252 ASN A CA 1
ATOM 2055 C C . ASN A 1 252 ? 20.672 -1.668 -7.004 1 88.81 252 ASN A C 1
ATOM 2057 O O . ASN A 1 252 ? 20.828 -1.337 -8.18 1 88.81 252 ASN A O 1
ATOM 2061 N N . MET A 1 253 ? 21.031 -2.818 -6.5 1 91.69 253 MET A N 1
ATOM 2062 C CA . MET A 1 253 ? 21.438 -3.895 -7.406 1 91.69 253 MET A CA 1
ATOM 2063 C C . MET A 1 253 ? 20.219 -4.473 -8.125 1 91.69 253 MET A C 1
ATOM 2065 O O . MET A 1 253 ? 19.203 -4.773 -7.496 1 91.69 253 MET A O 1
ATOM 2069 N N . PRO A 1 254 ? 20.328 -4.598 -9.445 1 92.12 254 PRO A N 1
ATOM 2070 C CA . PRO A 1 254 ? 19.219 -5.242 -10.141 1 92.12 254 PRO A CA 1
ATOM 2071 C C . PRO A 1 254 ? 18.984 -6.68 -9.688 1 92.12 254 PRO A C 1
ATOM 2073 O O . PRO A 1 254 ? 19.938 -7.465 -9.602 1 92.12 254 PRO A O 1
ATOM 2076 N N . PHE A 1 255 ? 17.75 -6.977 -9.352 1 93 255 PHE A N 1
ATOM 2077 C CA . PHE A 1 255 ? 17.344 -8.328 -8.969 1 93 255 PHE A CA 1
ATOM 2078 C C . PHE A 1 255 ? 16.969 -9.148 -10.195 1 93 255 PHE A C 1
ATOM 2080 O O . PHE A 1 255 ? 16.078 -8.773 -10.953 1 93 255 PHE A O 1
ATOM 2087 N N . ALA A 1 256 ? 17.688 -10.156 -10.438 1 93.75 256 ALA A N 1
ATOM 2088 C CA . ALA A 1 256 ? 17.422 -11.07 -11.547 1 93.75 256 ALA A CA 1
ATOM 2089 C C . ALA A 1 256 ? 16.656 -12.297 -11.07 1 93.75 256 ALA A C 1
ATOM 2091 O O . ALA A 1 256 ? 17.078 -12.984 -10.141 1 93.75 256 ALA A O 1
ATOM 2092 N N . SER A 1 257 ? 15.602 -12.609 -11.703 1 92.62 257 SER A N 1
ATOM 2093 C CA . SER A 1 257 ? 14.773 -13.742 -11.297 1 92.62 257 SER A CA 1
ATOM 2094 C C . SER A 1 257 ? 14.617 -14.75 -12.43 1 92.62 257 SER A C 1
ATOM 2096 O O . SER A 1 257 ? 14.367 -14.375 -13.578 1 92.62 257 SER A O 1
ATOM 2098 N N . PHE A 1 258 ? 14.852 -16 -12.125 1 94.25 258 PHE A N 1
ATOM 2099 C CA . PHE A 1 258 ? 14.555 -17.125 -13 1 94.25 258 PHE A CA 1
ATOM 2100 C C . PHE A 1 258 ? 13.242 -17.797 -12.602 1 94.25 258 PHE A C 1
ATOM 2102 O O . PHE A 1 258 ? 13.172 -18.469 -11.578 1 94.25 258 PHE A O 1
ATOM 2109 N N . ILE A 1 259 ? 12.273 -17.594 -13.43 1 92.88 259 ILE A N 1
ATOM 2110 C CA . ILE A 1 259 ? 10.953 -18.062 -13.062 1 92.88 259 ILE A CA 1
ATOM 2111 C C . ILE A 1 259 ? 10.555 -19.234 -13.969 1 92.88 259 ILE A C 1
ATOM 2113 O O . ILE A 1 259 ? 10.68 -19.141 -15.188 1 92.88 259 ILE A O 1
ATOM 2117 N N . GLY A 1 260 ? 10.156 -20.281 -13.352 1 92.38 260 GLY A N 1
ATOM 2118 C CA . GLY A 1 260 ? 9.633 -21.438 -14.078 1 92.38 260 GLY A CA 1
ATOM 2119 C C . GLY A 1 260 ? 8.141 -21.625 -13.891 1 92.38 260 GLY A C 1
ATOM 2120 O O . GLY A 1 260 ? 7.484 -20.828 -13.227 1 92.38 260 GLY A O 1
ATOM 2121 N N . ILE A 1 261 ? 7.641 -22.641 -14.594 1 91.81 261 ILE A N 1
ATOM 2122 C CA . ILE A 1 261 ? 6.238 -23.047 -14.484 1 91.81 261 ILE A CA 1
ATOM 2123 C C . ILE A 1 261 ? 6.145 -24.469 -13.945 1 91.81 261 ILE A C 1
ATOM 2125 O O . ILE A 1 261 ? 6.754 -25.391 -14.5 1 91.81 261 ILE A O 1
ATOM 2129 N N . ASN A 1 262 ? 5.414 -24.641 -12.906 1 91.06 262 ASN A N 1
ATOM 2130 C CA . ASN A 1 262 ? 5.34 -25.969 -12.312 1 91.06 262 ASN A CA 1
ATOM 2131 C C . ASN A 1 262 ? 4.234 -26.812 -12.945 1 91.06 262 ASN A C 1
ATOM 2133 O O . ASN A 1 262 ? 3.66 -26.422 -13.961 1 91.06 262 ASN A O 1
ATOM 2137 N N . ARG A 1 263 ? 3.953 -28 -12.453 1 92.94 263 ARG A N 1
ATOM 2138 C CA . ARG A 1 263 ? 3.035 -28.969 -13.023 1 92.94 263 ARG A CA 1
ATOM 2139 C C . ARG A 1 263 ? 1.598 -28.469 -12.984 1 92.94 263 ARG A C 1
ATOM 2141 O O . ARG A 1 263 ? 0.725 -29.016 -13.664 1 92.94 263 ARG A O 1
ATOM 2148 N N . HIS A 1 264 ? 1.322 -27.469 -12.172 1 92.88 264 HIS A N 1
ATOM 2149 C CA . HIS A 1 264 ? -0.016 -26.891 -12.07 1 92.88 264 HIS A CA 1
ATOM 2150 C C . HIS A 1 264 ? -0.148 -25.641 -12.93 1 92.88 264 HIS A C 1
ATOM 2152 O O . HIS A 1 264 ? -1.2 -25 -12.945 1 92.88 264 HIS A O 1
ATOM 2158 N N . GLY A 1 265 ? 0.908 -25.266 -13.609 1 90 265 GLY A N 1
ATOM 2159 C CA . GLY A 1 265 ? 0.882 -24.047 -14.414 1 90 265 GLY A CA 1
ATOM 2160 C C . GLY A 1 265 ? 1.17 -22.797 -13.625 1 90 265 GLY A C 1
ATOM 2161 O O . GLY A 1 265 ? 0.885 -21.688 -14.086 1 90 265 GLY A O 1
ATOM 2162 N N . GLN A 1 266 ? 1.735 -22.969 -12.5 1 89.12 266 GLN A N 1
ATOM 2163 C CA . GLN A 1 266 ? 2.023 -21.844 -11.625 1 89.12 266 GLN A CA 1
ATOM 2164 C C . GLN A 1 266 ? 3.488 -21.422 -11.727 1 89.12 266 GLN A C 1
ATOM 2166 O O . GLN A 1 266 ? 4.363 -22.266 -11.961 1 89.12 266 GLN A O 1
ATOM 2171 N N . SER A 1 267 ? 3.641 -20.125 -11.477 1 89.12 267 SER A N 1
ATOM 2172 C CA . SER A 1 267 ? 5.008 -19.609 -11.469 1 89.12 267 SER A CA 1
ATOM 2173 C C . SER A 1 267 ? 5.727 -19.969 -10.172 1 89.12 267 SER A C 1
ATOM 2175 O O . SER A 1 267 ? 5.125 -19.969 -9.102 1 89.12 267 SER A O 1
ATOM 2177 N N . PHE A 1 268 ? 6.926 -20.344 -10.289 1 88.75 268 PHE A N 1
ATOM 2178 C CA . PHE A 1 268 ? 7.75 -20.578 -9.109 1 88.75 268 PHE A CA 1
ATOM 2179 C C . PHE A 1 268 ? 9.203 -20.203 -9.383 1 88.75 268 PHE A C 1
ATOM 2181 O O . PHE A 1 268 ? 9.602 -20.062 -10.539 1 88.75 268 PHE A O 1
ATOM 2188 N N . MET A 1 269 ? 9.992 -20.125 -8.43 1 90 269 MET A N 1
ATOM 2189 C CA . MET A 1 269 ? 11.359 -19.625 -8.555 1 90 269 MET A CA 1
ATOM 2190 C C . MET A 1 269 ? 12.352 -20.766 -8.75 1 90 269 MET A C 1
ATOM 2192 O O . MET A 1 269 ? 12.352 -21.734 -7.98 1 90 269 MET A O 1
ATOM 2196 N N . LEU A 1 270 ? 13.18 -20.625 -9.742 1 92.94 270 LEU A N 1
ATOM 2197 C CA . LEU A 1 270 ? 14.227 -21.609 -10.023 1 92.94 270 LEU A CA 1
ATOM 2198 C C . LEU A 1 270 ? 15.586 -21.078 -9.602 1 92.94 270 LEU A C 1
ATOM 2200 O O . LEU A 1 270 ? 16.547 -21.844 -9.477 1 92.94 270 LEU A O 1
ATOM 2204 N N . GLY A 1 271 ? 15.625 -19.781 -9.453 1 90.94 271 GLY A N 1
ATOM 2205 C CA . GLY A 1 271 ? 16.844 -19.109 -9.023 1 90.94 271 GLY A CA 1
ATOM 2206 C C . GLY A 1 271 ? 16.719 -17.594 -9.039 1 90.94 271 GLY A C 1
ATOM 2207 O O . GLY A 1 271 ? 15.758 -17.047 -9.609 1 90.94 271 GLY A O 1
ATOM 2208 N N . CYS A 1 272 ? 17.656 -16.969 -8.344 1 91.31 272 CYS A N 1
ATOM 2209 C CA . CYS A 1 272 ? 17.672 -15.516 -8.352 1 91.31 272 CYS A CA 1
ATOM 2210 C C . CYS A 1 272 ? 19.078 -14.977 -8.156 1 91.31 272 CYS A C 1
ATOM 2212 O O . CYS A 1 272 ? 19.969 -15.703 -7.703 1 91.31 272 CYS A O 1
ATOM 2214 N N . GLY A 1 273 ? 19.266 -13.773 -8.602 1 92 273 GLY A N 1
ATOM 2215 C CA . GLY A 1 273 ? 20.578 -13.164 -8.461 1 92 273 GLY A CA 1
ATOM 2216 C C . GLY A 1 273 ? 20.531 -11.648 -8.391 1 92 273 GLY A C 1
ATOM 2217 O O . GLY A 1 273 ? 19.484 -11.047 -8.625 1 92 273 GLY A O 1
ATOM 2218 N N . PHE A 1 274 ? 21.656 -11.133 -7.906 1 93.12 274 PHE A N 1
ATOM 2219 C CA . PHE A 1 274 ? 21.875 -9.695 -7.887 1 93.12 274 PHE A CA 1
ATOM 2220 C C . PHE A 1 274 ? 23.078 -9.32 -8.75 1 93.12 274 PHE A C 1
ATOM 2222 O O . PHE A 1 274 ? 24.125 -9.969 -8.688 1 93.12 274 PHE A O 1
ATOM 2229 N N . LEU A 1 275 ? 22.859 -8.312 -9.562 1 94.38 275 LEU A N 1
ATOM 2230 C CA . LEU A 1 275 ? 23.906 -7.926 -10.5 1 94.38 275 LEU A CA 1
ATOM 2231 C C . LEU A 1 275 ? 24.422 -6.527 -10.188 1 94.38 275 LEU A C 1
ATOM 2233 O O . LEU A 1 275 ? 23.672 -5.676 -9.703 1 94.38 275 LEU A O 1
ATOM 2237 N N . ARG A 1 276 ? 25.672 -6.34 -10.469 1 90.81 276 ARG A N 1
ATOM 2238 C CA . ARG A 1 276 ? 26.281 -5.02 -10.32 1 90.81 276 ARG A CA 1
ATOM 2239 C C . ARG A 1 276 ? 25.672 -4.027 -11.305 1 90.81 276 ARG A C 1
ATOM 2241 O O . ARG A 1 276 ? 25.453 -2.863 -10.961 1 90.81 276 ARG A O 1
ATOM 2248 N N . ASP A 1 277 ? 25.531 -4.477 -12.414 1 88.19 277 ASP A N 1
ATOM 2249 C CA . ASP A 1 277 ? 24.953 -3.668 -13.492 1 88.19 277 ASP A CA 1
ATOM 2250 C C . ASP A 1 277 ? 24.297 -4.547 -14.547 1 88.19 277 ASP A C 1
ATOM 2252 O O . ASP A 1 277 ? 24.344 -5.777 -14.461 1 88.19 277 ASP A O 1
ATOM 2256 N N . GLU A 1 278 ? 23.625 -3.887 -15.414 1 89.5 278 GLU A N 1
ATOM 2257 C CA . GLU A 1 278 ? 22.938 -4.621 -16.469 1 89.5 278 GLU A CA 1
ATOM 2258 C C . GLU A 1 278 ? 23.75 -4.633 -17.766 1 89.5 278 GLU A C 1
ATOM 2260 O O . GLU A 1 278 ? 23.203 -4.355 -18.844 1 89.5 278 GLU A O 1
ATOM 2265 N N . LYS A 1 279 ? 24.984 -4.934 -17.578 1 90.31 279 LYS A N 1
ATOM 2266 C CA . LYS A 1 279 ? 25.859 -5.051 -18.734 1 90.31 279 LYS A CA 1
ATOM 2267 C C . LYS A 1 279 ? 26.031 -6.508 -19.141 1 90.31 279 LYS A C 1
ATOM 2269 O O . LYS A 1 279 ? 25.719 -7.418 -18.375 1 90.31 279 LYS A O 1
ATOM 2274 N N . ALA A 1 280 ? 26.547 -6.73 -20.344 1 92.44 280 ALA A N 1
ATOM 2275 C CA . ALA A 1 280 ? 26.719 -8.07 -20.906 1 92.44 280 ALA A CA 1
ATOM 2276 C C . ALA A 1 280 ? 27.672 -8.906 -20.047 1 92.44 280 ALA A C 1
ATOM 2278 O O . ALA A 1 280 ? 27.469 -10.109 -19.875 1 92.44 280 ALA A O 1
ATOM 2279 N N . THR A 1 281 ? 28.609 -8.258 -19.469 1 92.62 281 THR A N 1
ATOM 2280 C CA . THR A 1 281 ? 29.609 -8.969 -18.672 1 92.62 281 THR A CA 1
ATOM 2281 C C . THR A 1 281 ? 28.969 -9.555 -17.422 1 92.62 281 THR A C 1
ATOM 2283 O O . THR A 1 281 ? 29.266 -10.688 -17.031 1 92.62 281 THR A O 1
ATOM 2286 N N . SER A 1 282 ? 28.125 -8.758 -16.828 1 94.31 282 SER A N 1
ATOM 2287 C CA . SER A 1 282 ? 27.438 -9.227 -15.625 1 94.31 282 SER A CA 1
ATOM 2288 C C . SER A 1 282 ? 26.453 -10.352 -15.953 1 94.31 282 SER A C 1
ATOM 2290 O O . SER A 1 282 ? 26.328 -11.312 -15.203 1 94.31 282 SER A O 1
ATOM 2292 N N . PHE A 1 283 ? 25.812 -10.219 -17.094 1 96.12 283 PHE A N 1
ATOM 2293 C CA . PHE A 1 283 ? 24.891 -11.266 -17.5 1 96.12 283 PHE A CA 1
ATOM 2294 C C . PHE A 1 283 ? 25.641 -12.539 -17.875 1 96.12 283 PHE A C 1
ATOM 2296 O O . PHE A 1 283 ? 25.156 -13.641 -17.609 1 96.12 283 PHE A O 1
ATOM 2303 N N . ASP A 1 284 ? 26.766 -12.359 -18.469 1 96.62 284 ASP A N 1
ATOM 2304 C CA . ASP A 1 284 ? 27.578 -13.523 -18.797 1 96.62 284 ASP A CA 1
ATOM 2305 C C . ASP A 1 284 ? 27.906 -14.344 -17.547 1 96.62 284 ASP A C 1
ATOM 2307 O O . ASP A 1 284 ? 27.719 -15.562 -17.547 1 96.62 284 ASP A O 1
ATOM 2311 N N . TRP A 1 285 ? 28.297 -13.594 -16.578 1 96.19 285 TRP A N 1
ATOM 2312 C CA . TRP A 1 285 ? 28.625 -14.289 -15.336 1 96.19 285 TRP A CA 1
ATOM 2313 C C . TRP A 1 285 ? 27.406 -14.969 -14.75 1 96.19 285 TRP A C 1
ATOM 2315 O O . TRP A 1 285 ? 27.484 -16.109 -14.281 1 96.19 285 TRP A O 1
ATOM 2325 N N . LEU A 1 286 ? 26.328 -14.281 -14.719 1 96.81 286 LEU A N 1
ATOM 2326 C CA . LEU A 1 286 ? 25.109 -14.797 -14.117 1 96.81 286 LEU A CA 1
ATOM 2327 C C . LEU A 1 286 ? 24.656 -16.062 -14.812 1 96.81 286 LEU A C 1
ATOM 2329 O O . LEU A 1 286 ? 24.344 -17.062 -14.156 1 96.81 286 LEU A O 1
ATOM 2333 N N . PHE A 1 287 ? 24.609 -16.078 -16.125 1 97.44 287 PHE A N 1
ATOM 2334 C CA . PHE A 1 287 ? 24.125 -17.203 -16.891 1 97.44 287 PHE A CA 1
ATOM 2335 C C . PHE A 1 287 ? 25.094 -18.375 -16.828 1 97.44 287 PHE A C 1
ATOM 2337 O O . PHE A 1 287 ? 24.688 -19.531 -16.781 1 97.44 287 PHE A O 1
ATOM 2344 N N . GLU A 1 288 ? 26.359 -18.047 -16.781 1 96.69 288 GLU A N 1
ATOM 2345 C CA . GLU A 1 288 ? 27.359 -19.094 -16.641 1 96.69 288 GLU A CA 1
ATOM 2346 C C . GLU A 1 288 ? 27.281 -19.781 -15.281 1 96.69 288 GLU A C 1
ATOM 2348 O O . GLU A 1 288 ? 27.359 -21 -15.188 1 96.69 288 GLU A O 1
ATOM 2353 N N . THR A 1 289 ? 27.172 -18.938 -14.305 1 95.44 289 THR A N 1
ATOM 2354 C CA . THR A 1 289 ? 27.062 -19.469 -12.953 1 95.44 289 THR A CA 1
ATOM 2355 C C . THR A 1 289 ? 25.781 -20.266 -12.773 1 95.44 289 THR A C 1
ATOM 2357 O O . THR A 1 289 ? 25.766 -21.281 -12.07 1 95.44 289 THR A O 1
ATOM 2360 N N . TYR A 1 290 ? 24.703 -19.766 -13.352 1 95.81 290 TYR A N 1
ATOM 2361 C CA . TYR A 1 290 ? 23.438 -20.5 -13.312 1 95.81 290 TYR A CA 1
ATOM 2362 C C . TYR A 1 290 ? 23.562 -21.844 -14.008 1 95.81 290 TYR A C 1
ATOM 2364 O O . TYR A 1 290 ? 23.047 -22.859 -13.508 1 95.81 290 TYR A O 1
ATOM 2372 N N . LEU A 1 291 ? 24.219 -21.828 -15.18 1 95.88 291 LEU A N 1
ATOM 2373 C CA . LEU A 1 291 ? 24.453 -23.047 -15.93 1 95.88 291 LEU A CA 1
ATOM 2374 C C . LEU A 1 291 ? 25.234 -24.062 -15.094 1 95.88 291 LEU A C 1
ATOM 2376 O O . LEU A 1 291 ? 24.891 -25.25 -15.078 1 95.88 291 LEU A O 1
ATOM 2380 N N . ASP A 1 292 ? 26.156 -23.562 -14.414 1 93.69 292 ASP A N 1
ATOM 2381 C CA . ASP A 1 292 ? 26.969 -24.422 -13.547 1 93.69 292 ASP A CA 1
ATOM 2382 C C . ASP A 1 292 ? 26.141 -24.953 -12.375 1 93.69 292 ASP A C 1
ATOM 2384 O O . ASP A 1 292 ? 26.25 -26.125 -12.008 1 93.69 292 ASP A O 1
ATOM 2388 N N . ALA A 1 293 ? 25.375 -24.047 -11.82 1 92.69 293 ALA A N 1
ATOM 2389 C CA . ALA A 1 293 ? 24.547 -24.422 -10.68 1 92.69 293 ALA A CA 1
ATOM 2390 C C . ALA A 1 293 ? 23.531 -25.484 -11.078 1 92.69 293 ALA A C 1
ATOM 2392 O O . ALA A 1 293 ? 23.141 -26.328 -10.258 1 92.69 293 ALA A O 1
ATOM 2393 N N . MET A 1 294 ? 23.125 -25.438 -12.297 1 94.88 294 MET A N 1
ATOM 2394 C CA . MET A 1 294 ? 22.141 -26.406 -12.789 1 94.88 294 MET A CA 1
ATOM 2395 C C . MET A 1 294 ? 22.812 -27.594 -13.445 1 94.88 294 MET A C 1
ATOM 2397 O O . MET A 1 294 ? 22.25 -28.234 -14.336 1 94.88 294 MET A O 1
ATOM 2401 N N . HIS A 1 295 ? 24.062 -27.844 -13.156 1 92.44 295 HIS A N 1
ATOM 2402 C CA . HIS A 1 295 ? 24.859 -29 -13.562 1 92.44 295 HIS A CA 1
ATOM 2403 C C . HIS A 1 295 ? 25.062 -29.031 -15.078 1 92.44 295 HIS A C 1
ATOM 2405 O O . HIS A 1 295 ? 24.984 -30.078 -15.703 1 92.44 295 HIS A O 1
ATOM 2411 N N . GLY A 1 296 ? 25.062 -27.844 -15.602 1 92.69 296 GLY A N 1
ATOM 2412 C CA . GLY A 1 296 ? 25.422 -27.734 -17.016 1 92.69 296 GLY A CA 1
ATOM 2413 C C . GLY A 1 296 ? 24.219 -27.859 -17.938 1 92.69 296 GLY A C 1
ATOM 2414 O O . GLY A 1 296 ? 24.375 -27.859 -19.156 1 92.69 296 GLY A O 1
ATOM 2415 N N . LYS A 1 297 ? 23.094 -27.953 -17.469 1 94.94 297 LYS A N 1
ATOM 2416 C CA . LYS A 1 297 ? 21.891 -28.062 -18.297 1 94.94 297 LYS A CA 1
ATOM 2417 C C . LYS A 1 297 ? 21.328 -26.688 -18.625 1 94.94 297 LYS A C 1
ATOM 2419 O O . LYS A 1 297 ? 20.844 -25.984 -17.734 1 94.94 297 LYS A O 1
ATOM 2424 N N . ALA A 1 298 ? 21.328 -26.375 -19.891 1 96.38 298 ALA A N 1
ATOM 2425 C CA . ALA A 1 298 ? 20.781 -25.094 -20.328 1 96.38 298 ALA A CA 1
ATOM 2426 C C . ALA A 1 298 ? 19.281 -25.172 -20.531 1 96.38 298 ALA A C 1
ATOM 2428 O O . ALA A 1 298 ? 18.734 -26.25 -20.797 1 96.38 298 ALA A O 1
ATOM 2429 N N . PRO A 1 299 ? 18.641 -24.062 -20.312 1 96.31 299 PRO A N 1
ATOM 2430 C CA . PRO A 1 299 ? 17.203 -24.078 -20.625 1 96.31 299 PRO A CA 1
ATOM 2431 C C . PRO A 1 299 ? 16.938 -24.25 -22.125 1 96.31 299 PRO A C 1
ATOM 2433 O O . PRO A 1 299 ? 17.734 -23.812 -22.953 1 96.31 299 PRO A O 1
ATOM 2436 N N . GLN A 1 300 ? 15.875 -24.859 -22.406 1 95.31 300 GLN A N 1
ATOM 2437 C CA . GLN A 1 300 ? 15.523 -25.047 -23.797 1 95.31 300 GLN A CA 1
ATOM 2438 C C . GLN A 1 300 ? 14.961 -23.766 -24.406 1 95.31 300 GLN A C 1
ATOM 2440 O O . GLN A 1 300 ? 15.25 -23.438 -25.562 1 95.31 300 GLN A O 1
ATOM 2445 N N . ASN A 1 301 ? 14.148 -23.141 -23.641 1 94.94 301 ASN A N 1
ATOM 2446 C CA . ASN A 1 301 ? 13.523 -21.891 -24.047 1 94.94 301 ASN A CA 1
ATOM 2447 C C . ASN A 1 301 ? 13.633 -20.828 -22.969 1 94.94 301 ASN A C 1
ATOM 2449 O O . ASN A 1 301 ? 13.523 -21.141 -21.766 1 94.94 301 ASN A O 1
ATOM 2453 N N . ILE A 1 302 ? 13.859 -19.578 -23.344 1 94.31 302 ILE A N 1
ATOM 2454 C CA . ILE A 1 302 ? 13.961 -18.469 -22.391 1 94.31 302 ILE A CA 1
ATOM 2455 C C . ILE A 1 302 ? 13.242 -17.25 -22.953 1 94.31 302 ILE A C 1
ATOM 2457 O O . ILE A 1 302 ? 13.336 -16.953 -24.156 1 94.31 302 ILE A O 1
ATOM 2461 N N . ILE A 1 303 ? 12.438 -16.656 -22.141 1 93 303 ILE A N 1
ATOM 2462 C CA . ILE A 1 303 ? 11.742 -15.438 -22.531 1 93 303 ILE A CA 1
ATOM 2463 C C . ILE A 1 303 ? 12.258 -14.258 -21.703 1 93 303 ILE A C 1
ATOM 2465 O O . ILE A 1 303 ? 12.422 -14.375 -20.484 1 93 303 ILE A O 1
ATOM 2469 N N . THR A 1 304 ? 12.625 -13.141 -22.328 1 92.12 304 THR A N 1
ATOM 2470 C CA . THR A 1 304 ? 13.117 -11.953 -21.656 1 92.12 304 THR A CA 1
ATOM 2471 C C . THR A 1 304 ? 12.5 -10.695 -22.25 1 92.12 304 THR A C 1
ATOM 2473 O O . THR A 1 304 ? 11.812 -10.758 -23.266 1 92.12 304 THR A O 1
ATOM 2476 N N . ASP A 1 305 ? 12.742 -9.602 -21.609 1 87.44 305 ASP A N 1
ATOM 2477 C CA . ASP A 1 305 ? 12.43 -8.305 -22.188 1 87.44 305 ASP A CA 1
ATOM 2478 C C . ASP A 1 305 ? 13.43 -7.941 -23.281 1 87.44 305 ASP A C 1
ATOM 2480 O O . ASP A 1 305 ? 14.438 -8.633 -23.469 1 87.44 305 ASP A O 1
ATOM 2484 N N . GLN A 1 306 ? 13.094 -6.898 -23.953 1 85.12 306 GLN A N 1
ATOM 2485 C CA . GLN A 1 306 ? 13.984 -6.473 -25.031 1 85.12 306 GLN A CA 1
ATOM 2486 C C . GLN A 1 306 ? 15.211 -5.758 -24.484 1 85.12 306 GLN A C 1
ATOM 2488 O O . GLN A 1 306 ? 15.156 -4.562 -24.188 1 85.12 306 GLN A O 1
ATOM 2493 N N . ASP A 1 307 ? 16.219 -6.484 -24.266 1 87.06 307 ASP A N 1
ATOM 2494 C CA . ASP A 1 307 ? 17.5 -5.957 -23.797 1 87.06 307 ASP A CA 1
ATOM 2495 C C . ASP A 1 307 ? 18.656 -6.551 -24.578 1 87.06 307 ASP A C 1
ATOM 2497 O O . ASP A 1 307 ? 18.828 -7.77 -24.641 1 87.06 307 ASP A O 1
ATOM 2501 N N . TRP A 1 308 ? 19.406 -5.723 -25.141 1 88.25 308 TRP A N 1
ATOM 2502 C CA . TRP A 1 308 ? 20.5 -6.164 -26.016 1 88.25 308 TRP A CA 1
ATOM 2503 C C . TRP A 1 308 ? 21.562 -6.906 -25.219 1 88.25 308 TRP A C 1
ATOM 2505 O O . TRP A 1 308 ? 22.156 -7.875 -25.703 1 88.25 308 TRP A O 1
ATOM 2515 N N . ALA A 1 309 ? 21.812 -6.43 -24.031 1 91.69 309 ALA A N 1
ATOM 2516 C CA . ALA A 1 309 ? 22.828 -7.074 -23.188 1 91.69 309 ALA A CA 1
ATOM 2517 C C . ALA A 1 309 ? 22.422 -8.508 -22.844 1 91.69 309 ALA A C 1
ATOM 2519 O O . ALA A 1 309 ? 23.234 -9.422 -22.906 1 91.69 309 ALA A O 1
ATOM 2520 N N . MET A 1 310 ? 21.172 -8.695 -22.578 1 92.75 310 MET A N 1
ATOM 2521 C CA . MET A 1 310 ? 20.656 -10.023 -22.266 1 92.75 310 MET A CA 1
ATOM 2522 C C . MET A 1 310 ? 20.734 -10.945 -23.469 1 92.75 310 MET A C 1
ATOM 2524 O O . MET A 1 310 ? 21.125 -12.109 -23.344 1 92.75 310 MET A O 1
ATOM 2528 N N . ARG A 1 311 ? 20.375 -10.367 -24.562 1 92.06 311 ARG A N 1
ATOM 2529 C CA . ARG A 1 311 ? 20.359 -11.141 -25.797 1 92.06 311 ARG A CA 1
ATOM 2530 C C . ARG A 1 311 ? 21.766 -11.625 -26.156 1 92.06 311 ARG A C 1
ATOM 2532 O O . ARG A 1 311 ? 21.953 -12.781 -26.516 1 92.06 311 ARG A O 1
ATOM 2539 N N . ALA A 1 312 ? 22.656 -10.742 -26.047 1 94 312 ALA A N 1
ATOM 2540 C CA . ALA A 1 312 ? 24.031 -11.078 -26.391 1 94 312 ALA A CA 1
ATOM 2541 C C . ALA A 1 312 ? 24.578 -12.164 -25.453 1 94 312 ALA A C 1
ATOM 2543 O O . ALA A 1 312 ? 25.25 -13.094 -25.906 1 94 312 ALA A O 1
ATOM 2544 N N . SER A 1 313 ? 24.281 -12.031 -24.266 1 96.31 313 SER A N 1
ATOM 2545 C CA . SER A 1 313 ? 24.781 -12.984 -23.281 1 96.31 313 SER A CA 1
ATOM 2546 C C . SER A 1 313 ? 24.109 -14.352 -23.453 1 96.31 313 SER A C 1
ATOM 2548 O O . SER A 1 313 ? 24.766 -15.383 -23.281 1 96.31 313 SER A O 1
ATOM 2550 N N . ILE A 1 314 ? 22.859 -14.391 -23.734 1 96 314 ILE A N 1
ATOM 2551 C CA . ILE A 1 314 ? 22.141 -15.641 -23.922 1 96 314 ILE A CA 1
ATOM 2552 C C . ILE A 1 314 ? 22.688 -16.375 -25.141 1 96 314 ILE A C 1
ATOM 2554 O O . ILE A 1 314 ? 22.875 -17.594 -25.109 1 96 314 ILE A O 1
ATOM 2558 N N . ALA A 1 315 ? 22.953 -15.648 -26.172 1 94.88 315 ALA A N 1
ATOM 2559 C CA . ALA A 1 315 ? 23.516 -16.25 -27.375 1 94.88 315 ALA A CA 1
ATOM 2560 C C . ALA A 1 315 ? 24.891 -16.844 -27.109 1 94.88 315 ALA A C 1
ATOM 2562 O O . ALA A 1 315 ? 25.25 -17.875 -27.688 1 94.88 315 ALA A O 1
ATOM 2563 N N . LYS A 1 316 ? 25.562 -16.219 -26.234 1 96.06 316 LYS A N 1
ATOM 2564 C CA . LYS A 1 316 ? 26.922 -16.641 -25.906 1 96.06 316 LYS A CA 1
ATOM 2565 C C . LYS A 1 316 ? 26.906 -17.859 -24.984 1 96.06 316 LYS A C 1
ATOM 2567 O O . LYS A 1 316 ? 27.594 -18.859 -25.25 1 96.06 316 LYS A O 1
ATOM 2572 N N . VAL A 1 317 ? 26.172 -17.797 -23.938 1 96.88 317 VAL A N 1
ATOM 2573 C CA . VAL A 1 317 ? 26.219 -18.797 -22.875 1 96.88 317 VAL A CA 1
ATOM 2574 C C . VAL A 1 317 ? 25.281 -19.953 -23.203 1 96.88 317 VAL A C 1
ATOM 2576 O O . VAL A 1 317 ? 25.578 -21.109 -22.875 1 96.88 317 VAL A O 1
ATOM 2579 N N . PHE A 1 318 ? 24.109 -19.594 -23.797 1 96.12 318 PHE A N 1
ATOM 2580 C CA . PHE A 1 318 ? 23.125 -20.594 -24.203 1 96.12 318 PHE A CA 1
ATOM 2581 C C . PHE A 1 318 ? 22.953 -20.609 -25.719 1 96.12 318 PHE A C 1
ATOM 2583 O O . PHE A 1 318 ? 21.859 -20.297 -26.219 1 96.12 318 PHE A O 1
ATOM 2590 N N . PRO A 1 319 ? 23.766 -21.109 -26.375 1 94.5 319 PRO A N 1
ATOM 2591 C CA . PRO A 1 319 ? 23.688 -21.016 -27.844 1 94.5 319 PRO A CA 1
ATOM 2592 C C . PRO A 1 319 ? 22.547 -21.844 -28.422 1 94.5 319 PRO A C 1
ATOM 2594 O O . PRO A 1 319 ? 22.031 -21.516 -29.484 1 94.5 319 PRO A O 1
ATOM 2597 N N . ASN A 1 320 ? 22.172 -22.891 -27.766 1 94.06 320 ASN A N 1
ATOM 2598 C CA . ASN A 1 320 ? 21.141 -23.766 -28.297 1 94.06 320 ASN A CA 1
ATOM 2599 C C . ASN A 1 320 ? 19.766 -23.438 -27.734 1 94.06 320 ASN A C 1
ATOM 2601 O O . ASN A 1 320 ? 18.781 -24.109 -28.047 1 94.06 320 ASN A O 1
ATOM 2605 N N . THR A 1 321 ? 19.719 -22.5 -26.891 1 95.94 321 THR A N 1
ATOM 2606 C CA . THR A 1 321 ? 18.453 -22.094 -26.266 1 95.94 321 THR A CA 1
ATOM 2607 C C . THR A 1 321 ? 17.672 -21.156 -27.172 1 95.94 321 THR A C 1
ATOM 2609 O O . THR A 1 321 ? 18.25 -20.266 -27.797 1 95.94 321 THR A O 1
ATOM 2612 N N . VAL A 1 322 ? 16.422 -21.422 -27.312 1 95.06 322 VAL A N 1
ATOM 2613 C CA . VAL A 1 322 ? 15.555 -20.516 -28.078 1 95.06 322 VAL A CA 1
ATOM 2614 C C . VAL A 1 322 ? 15.219 -19.297 -27.234 1 95.06 322 VAL A C 1
ATOM 2616 O O . VAL A 1 322 ? 14.664 -19.422 -26.125 1 95.06 322 VAL A O 1
ATOM 2619 N N . HIS A 1 323 ? 15.586 -18.172 -27.75 1 93.75 323 HIS A N 1
ATOM 2620 C CA . HIS A 1 323 ? 15.352 -16.922 -27.016 1 93.75 323 HIS A CA 1
ATOM 2621 C C . HIS A 1 323 ? 14.203 -16.141 -27.641 1 93.75 323 HIS A C 1
ATOM 2623 O O . HIS A 1 323 ? 14.234 -15.82 -28.828 1 93.75 323 HIS A O 1
ATOM 2629 N N . ARG A 1 324 ? 13.227 -15.828 -26.844 1 92.81 324 ARG A N 1
ATOM 2630 C CA . ARG A 1 324 ? 12.062 -15.047 -27.266 1 92.81 324 ARG A CA 1
ATOM 2631 C C . ARG A 1 324 ? 11.922 -13.781 -26.422 1 92.81 324 ARG A C 1
ATOM 2633 O O . ARG A 1 324 ? 12.148 -13.805 -25.219 1 92.81 324 ARG A O 1
ATOM 2640 N N . ASN A 1 325 ? 11.516 -12.727 -27.109 1 91.12 325 ASN A N 1
ATOM 2641 C CA . ASN A 1 325 ? 11.242 -11.484 -26.406 1 91.12 325 ASN A CA 1
ATOM 2642 C C . ASN A 1 325 ? 9.766 -11.359 -26.047 1 91.12 325 ASN A C 1
ATOM 2644 O O . ASN A 1 325 ? 8.906 -11.891 -26.75 1 91.12 325 ASN A O 1
ATOM 2648 N N . CYS A 1 326 ? 9.578 -10.734 -24.953 1 87.69 326 CYS A N 1
ATOM 2649 C CA . CYS A 1 326 ? 8.203 -10.547 -24.484 1 87.69 326 CYS A CA 1
ATOM 2650 C C . CYS A 1 326 ? 7.43 -9.625 -25.422 1 87.69 326 CYS A C 1
ATOM 2652 O O . CYS A 1 326 ? 7.762 -8.445 -25.547 1 87.69 326 CYS A O 1
ATOM 2654 N N . ARG A 1 327 ? 6.43 -10.109 -25.969 1 83.44 327 ARG A N 1
ATOM 2655 C CA . ARG A 1 327 ? 5.613 -9.383 -26.938 1 83.44 327 ARG A CA 1
ATOM 2656 C C . ARG A 1 327 ? 4.926 -8.188 -26.281 1 83.44 327 ARG A C 1
ATOM 2658 O O . ARG A 1 327 ? 4.84 -7.109 -26.875 1 83.44 327 ARG A O 1
ATOM 2665 N N . TRP A 1 328 ? 4.523 -8.438 -25.109 1 78.44 328 TRP A N 1
ATOM 2666 C CA . TRP A 1 328 ? 3.793 -7.383 -24.406 1 78.44 328 TRP A CA 1
ATOM 2667 C C . TRP A 1 328 ? 4.66 -6.137 -24.25 1 78.44 328 TRP A C 1
ATOM 2669 O O . TRP A 1 328 ? 4.191 -5.016 -24.469 1 78.44 328 TRP A O 1
ATOM 2679 N N . HIS A 1 329 ? 5.809 -6.266 -23.875 1 77.81 329 HIS A N 1
ATOM 2680 C CA . HIS A 1 329 ? 6.715 -5.137 -23.688 1 77.81 329 HIS A CA 1
ATOM 2681 C C . HIS A 1 329 ? 7.027 -4.441 -25 1 77.81 329 HIS A C 1
ATOM 2683 O O . HIS A 1 329 ? 7.148 -3.215 -25.047 1 77.81 329 HIS A O 1
ATOM 2689 N N . ILE A 1 330 ? 7.148 -5.207 -25.969 1 81.62 330 ILE A N 1
ATOM 2690 C CA . ILE A 1 330 ? 7.438 -4.652 -27.281 1 81.62 330 ILE A CA 1
ATOM 2691 C C . ILE A 1 330 ? 6.238 -3.852 -27.781 1 81.62 330 ILE A C 1
ATOM 2693 O O . ILE A 1 330 ? 6.395 -2.73 -28.281 1 81.62 330 ILE A O 1
ATOM 2697 N N . MET A 1 331 ? 5.094 -4.449 -27.578 1 78.88 331 MET A N 1
ATOM 2698 C CA . MET A 1 331 ? 3.873 -3.777 -28.016 1 78.88 331 MET A CA 1
ATOM 2699 C C . MET A 1 331 ? 3.621 -2.52 -27.188 1 78.88 331 MET A C 1
ATOM 2701 O O . MET A 1 331 ? 3.131 -1.517 -27.703 1 78.88 331 MET A O 1
ATOM 2705 N N . LYS A 1 332 ? 3.936 -2.611 -25.953 1 74.62 332 LYS A N 1
ATOM 2706 C CA . LYS A 1 332 ? 3.795 -1.437 -25.109 1 74.62 332 LYS A CA 1
ATOM 2707 C C . LYS A 1 332 ? 4.688 -0.297 -25.578 1 74.62 332 LYS A C 1
ATOM 2709 O O . LYS A 1 332 ? 4.258 0.856 -25.641 1 74.62 332 LYS A O 1
ATOM 2714 N N . LYS A 1 333 ? 5.883 -0.583 -25.875 1 74.69 333 LYS A N 1
ATOM 2715 C CA . LYS A 1 333 ? 6.824 0.41 -26.391 1 74.69 333 LYS A CA 1
ATOM 2716 C C . LYS A 1 333 ? 6.363 0.963 -27.734 1 74.69 333 LYS A C 1
ATOM 2718 O O . LYS A 1 333 ? 6.512 2.156 -28 1 74.69 333 LYS A O 1
ATOM 2723 N N . ALA A 1 334 ? 5.863 0.058 -28.516 1 75.62 334 ALA A N 1
ATOM 2724 C CA . ALA A 1 334 ? 5.344 0.473 -29.812 1 75.62 334 ALA A CA 1
ATOM 2725 C C . ALA A 1 334 ? 4.168 1.43 -29.656 1 75.62 334 ALA A C 1
ATOM 2727 O O . ALA A 1 334 ? 4.043 2.4 -30.406 1 75.62 334 ALA A O 1
ATOM 2728 N N . GLN A 1 335 ? 3.457 1.148 -28.672 1 71.62 335 GLN A N 1
ATOM 2729 C CA . GLN A 1 335 ? 2.305 2.004 -28.406 1 71.62 335 GLN A CA 1
ATOM 2730 C C . GLN A 1 335 ? 2.742 3.389 -27.938 1 71.62 335 GLN A C 1
ATOM 2732 O O . GLN A 1 335 ? 2.121 4.395 -28.297 1 71.62 335 GLN A O 1
ATOM 2737 N N . GLU A 1 336 ? 3.664 3.357 -27.125 1 68.12 336 GLU A N 1
ATOM 2738 C CA . GLU A 1 336 ? 4.188 4.625 -26.625 1 68.12 336 GLU A CA 1
ATOM 2739 C C . GLU A 1 336 ? 4.746 5.477 -27.766 1 68.12 336 GLU A C 1
ATOM 2741 O O . GLU A 1 336 ? 4.562 6.695 -27.781 1 68.12 336 GLU A O 1
ATOM 2746 N N . LYS A 1 337 ? 5.328 4.836 -28.734 1 70 337 LYS A N 1
ATOM 2747 C CA . LYS A 1 337 ? 6.012 5.555 -29.797 1 70 337 LYS A CA 1
ATOM 2748 C C . LYS A 1 337 ? 5.059 5.859 -30.953 1 70 337 LYS A C 1
ATOM 2750 O O . LYS A 1 337 ? 5.184 6.898 -31.609 1 70 337 LYS A O 1
ATOM 2755 N N . LEU A 1 338 ? 4.113 4.902 -31.188 1 72.56 338 LEU A N 1
ATOM 2756 C CA . LEU A 1 338 ? 3.246 5.02 -32.344 1 72.56 338 LEU A CA 1
ATOM 2757 C C . LEU A 1 338 ? 1.822 5.375 -31.938 1 72.56 338 LEU A C 1
ATOM 2759 O O . LEU A 1 338 ? 0.916 5.395 -32.781 1 72.56 338 LEU A O 1
ATOM 2763 N N . GLY A 1 339 ? 1.655 5.547 -30.656 1 65.62 339 GLY A N 1
ATOM 2764 C CA . GLY A 1 339 ? 0.309 5.727 -30.141 1 65.62 339 GLY A CA 1
ATOM 2765 C C . GLY A 1 339 ? -0.498 6.75 -30.922 1 65.62 339 GLY A C 1
ATOM 2766 O O . GLY A 1 339 ? -1.625 6.473 -31.328 1 65.62 339 GLY A O 1
ATOM 2767 N N . SER A 1 340 ? 0.091 7.895 -31.156 1 61.34 340 SER A N 1
ATOM 2768 C CA . SER A 1 340 ? -0.611 8.961 -31.859 1 61.34 340 SER A CA 1
ATOM 2769 C C . SER A 1 340 ? -0.852 8.594 -33.312 1 61.34 340 SER A C 1
ATOM 2771 O O . SER A 1 340 ? -1.899 8.922 -33.875 1 61.34 340 SER A O 1
ATOM 2773 N N . PHE A 1 341 ? 0.052 7.883 -33.844 1 71.62 341 PHE A N 1
ATOM 2774 C CA . PHE A 1 341 ? -0.019 7.465 -35.25 1 71.62 341 PHE A CA 1
ATOM 2775 C C . PHE A 1 341 ? -1.069 6.375 -35.438 1 71.62 341 PHE A C 1
ATOM 2777 O O . PHE A 1 341 ? -1.859 6.422 -36.375 1 71.62 341 PHE A O 1
ATOM 2784 N N . LEU A 1 342 ? -1.127 5.477 -34.469 1 74.56 342 LEU A N 1
ATOM 2785 C CA . LEU A 1 342 ? -2.033 4.336 -34.531 1 74.56 342 LEU A CA 1
ATOM 2786 C C . LEU A 1 342 ? -3.443 4.738 -34.125 1 74.56 342 LEU A C 1
ATOM 2788 O O . LEU A 1 342 ? -4.426 4.164 -34.594 1 74.56 342 LEU A O 1
ATOM 2792 N N . GLY A 1 343 ? -3.455 5.598 -33.25 1 64 343 GLY A N 1
ATOM 2793 C CA . GLY A 1 343 ? -4.746 6.074 -32.781 1 64 343 GLY A CA 1
ATOM 2794 C C . GLY A 1 343 ? -5.602 6.656 -33.875 1 64 343 GLY A C 1
ATOM 2795 O O . GLY A 1 343 ? -6.828 6.535 -33.844 1 64 343 GLY A O 1
ATOM 2796 N N . ARG A 1 344 ? -5.031 7.188 -34.969 1 65.81 344 ARG A N 1
ATOM 2797 C CA . ARG A 1 344 ? -5.734 7.84 -36.062 1 65.81 344 ARG A CA 1
ATOM 2798 C C . ARG A 1 344 ? -6.027 6.852 -37.188 1 65.81 344 ARG A C 1
ATOM 2800 O O . ARG A 1 344 ? -6.719 7.184 -38.156 1 65.81 344 ARG A O 1
ATOM 2807 N N . ARG A 1 345 ? -5.578 5.676 -37 1 80.5 345 A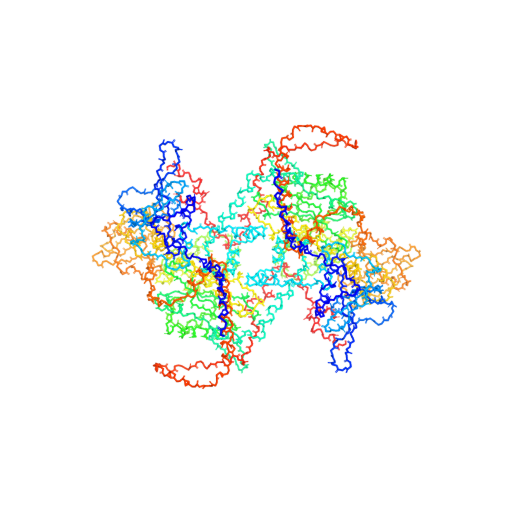RG A N 1
ATOM 2808 C CA . ARG A 1 345 ? -5.707 4.691 -38.094 1 80.5 345 ARG A CA 1
ATOM 2809 C C . ARG A 1 345 ? -6.184 3.35 -37.531 1 80.5 345 ARG A C 1
ATOM 2811 O O . ARG A 1 345 ? -5.434 2.371 -37.531 1 80.5 345 ARG A O 1
ATOM 2818 N N . PRO A 1 346 ? -7.352 3.186 -37.156 1 81.19 346 PRO A N 1
ATOM 2819 C CA . PRO A 1 346 ? -7.871 1.964 -36.531 1 81.19 346 PRO A CA 1
ATOM 2820 C C . PRO A 1 346 ? -7.777 0.75 -37.469 1 81.19 346 PRO A C 1
ATOM 2822 O O . PRO A 1 346 ? -7.594 -0.375 -37 1 81.19 346 PRO A O 1
ATOM 2825 N N . GLU A 1 347 ? -7.863 0.973 -38.75 1 84.38 347 GLU A N 1
ATOM 2826 C CA . GLU A 1 347 ? -7.777 -0.138 -39.688 1 84.38 347 GLU A CA 1
ATOM 2827 C C . GLU A 1 347 ? -6.371 -0.732 -39.719 1 84.38 347 GLU A C 1
ATOM 2829 O O . GLU A 1 347 ? -6.207 -1.947 -39.844 1 84.38 347 GLU A O 1
ATOM 2834 N N . LEU A 1 348 ? -5.48 0.117 -39.594 1 86.44 348 LEU A N 1
ATOM 2835 C CA . LEU A 1 348 ? -4.098 -0.344 -39.531 1 86.44 348 LEU A CA 1
ATOM 2836 C C . LEU A 1 348 ? -3.859 -1.173 -38.281 1 86.44 348 LEU A C 1
ATOM 2838 O O . LEU A 1 348 ? -3.188 -2.205 -38.344 1 86.44 348 LEU A O 1
ATOM 2842 N N . VAL A 1 349 ? -4.438 -0.761 -37.219 1 82.19 349 VAL A N 1
ATOM 2843 C CA . VAL A 1 349 ? -4.277 -1.473 -35.969 1 82.19 349 VAL A CA 1
ATOM 2844 C C . VAL A 1 349 ? -4.93 -2.852 -36.062 1 82.19 349 VAL A C 1
ATOM 2846 O O . VAL A 1 349 ? -4.359 -3.848 -35.625 1 82.19 349 VAL A O 1
ATOM 2849 N N . ALA A 1 350 ? -6.027 -2.863 -36.594 1 82.19 350 ALA A N 1
ATOM 2850 C CA . ALA A 1 350 ? -6.742 -4.129 -36.75 1 82.19 350 ALA A CA 1
ATOM 2851 C C . ALA A 1 350 ? -5.957 -5.102 -37.625 1 82.19 350 ALA A C 1
ATOM 2853 O O . ALA A 1 350 ? -5.816 -6.277 -37.281 1 82.19 350 ALA A O 1
ATOM 2854 N N . GLN A 1 351 ? -5.543 -4.621 -38.719 1 87 351 GLN A N 1
ATOM 2855 C CA . GLN A 1 351 ? -4.781 -5.48 -39.625 1 87 351 GLN A CA 1
ATOM 2856 C C . GLN A 1 351 ? -3.453 -5.895 -39 1 87 351 GLN A C 1
ATOM 2858 O O . GLN A 1 351 ? -2.994 -7.023 -39.188 1 87 351 GLN A O 1
ATOM 2863 N N . PHE A 1 352 ? -2.852 -4.988 -38.312 1 87.5 352 PHE A N 1
ATOM 2864 C CA . PHE A 1 352 ? -1.611 -5.285 -37.594 1 87.5 352 PHE A CA 1
ATOM 2865 C C . PHE A 1 352 ? -1.81 -6.438 -36.625 1 87.5 352 PHE A C 1
ATOM 2867 O O . PHE A 1 352 ? -1.023 -7.387 -36.594 1 87.5 352 PHE A O 1
ATOM 2874 N N . ASN A 1 353 ? -2.779 -6.367 -35.906 1 82.12 353 ASN A N 1
ATOM 2875 C CA . ASN A 1 353 ? -3.068 -7.418 -34.906 1 82.12 353 ASN A CA 1
ATOM 2876 C C . ASN A 1 353 ? -3.389 -8.742 -35.594 1 82.12 353 ASN A C 1
ATOM 2878 O O . ASN A 1 353 ? -2.99 -9.805 -35.125 1 82.12 353 ASN A O 1
ATOM 2882 N N . GLU A 1 354 ? -4.07 -8.609 -36.594 1 82.56 354 GLU A N 1
ATOM 2883 C CA . GLU A 1 354 ? -4.418 -9.82 -37.344 1 82.56 354 GLU A CA 1
ATOM 2884 C C . GLU A 1 354 ? -3.176 -10.492 -37.906 1 82.56 354 GLU A C 1
ATOM 2886 O O . GLU A 1 354 ? -3.031 -11.719 -37.844 1 82.56 354 GLU A O 1
ATOM 2891 N N . VAL A 1 355 ? -2.334 -9.672 -38.438 1 88.75 355 VAL A N 1
ATOM 2892 C CA . VAL A 1 355 ? -1.12 -10.195 -39.062 1 88.75 355 VAL A CA 1
ATOM 2893 C C . VAL A 1 355 ? -0.214 -10.797 -38 1 88.75 355 VAL A C 1
ATOM 2895 O O . VAL A 1 355 ? 0.373 -11.867 -38.188 1 88.75 355 VAL A O 1
ATOM 2898 N N . VAL A 1 356 ? -0.142 -10.195 -36.906 1 86.94 356 VAL A N 1
ATOM 2899 C CA . VAL A 1 356 ? 0.771 -10.625 -35.844 1 86.94 356 VAL A CA 1
ATOM 2900 C C . VAL A 1 356 ? 0.187 -11.828 -35.094 1 86.94 356 VAL A C 1
ATOM 2902 O O . VAL A 1 356 ? 0.895 -12.805 -34.844 1 86.94 356 VAL A O 1
ATOM 2905 N N . ASP A 1 357 ? -1.054 -11.867 -34.844 1 80.12 357 ASP A N 1
ATOM 2906 C CA . ASP A 1 357 ? -1.662 -12.867 -34 1 80.12 357 ASP A CA 1
ATOM 2907 C C . ASP A 1 357 ? -2.041 -14.125 -34.781 1 80.12 357 ASP A C 1
ATOM 2909 O O . ASP A 1 357 ? -2.053 -15.227 -34.219 1 80.12 357 ASP A O 1
ATOM 2913 N N . TYR A 1 358 ? -2.344 -13.984 -36.031 1 80.62 358 TYR A N 1
ATOM 2914 C CA . TYR A 1 358 ? -3.018 -15.102 -36.688 1 80.62 358 TYR A CA 1
ATOM 2915 C C . TYR A 1 358 ? -2.199 -15.641 -37.844 1 80.62 358 TYR A C 1
ATOM 2917 O O . TYR A 1 358 ? -2.623 -16.562 -38.531 1 80.62 358 TYR A O 1
ATOM 2925 N N . SER A 1 359 ? -1.021 -15.055 -38.031 1 87.44 359 SER A N 1
ATOM 2926 C CA . SER A 1 359 ? -0.141 -15.672 -39.031 1 87.44 359 SER A CA 1
ATOM 2927 C C . SER A 1 359 ? 0.397 -17.016 -38.531 1 87.44 359 SER A C 1
ATOM 2929 O O . SER A 1 359 ? 0.906 -17.094 -37.406 1 87.44 359 SER A O 1
ATOM 2931 N N . LEU A 1 360 ? 0.273 -18.078 -39.312 1 87 360 LEU A N 1
ATOM 2932 C CA . LEU A 1 360 ? 0.634 -19.422 -38.875 1 87 360 LEU A CA 1
ATOM 2933 C C . LEU A 1 360 ? 2.098 -19.719 -39.188 1 87 360 LEU A C 1
ATOM 2935 O O . LEU A 1 360 ? 2.75 -20.469 -38.438 1 87 360 LEU A O 1
ATOM 2939 N N . THR A 1 361 ? 2.49 -19.266 -40.375 1 89.38 361 THR A N 1
ATOM 2940 C CA . THR A 1 361 ? 3.867 -19.516 -40.781 1 89.38 361 THR A CA 1
ATOM 2941 C C . THR A 1 361 ? 4.605 -18.219 -41.062 1 89.38 361 THR A C 1
ATOM 2943 O O . THR A 1 361 ? 3.982 -17.188 -41.344 1 89.38 361 THR A O 1
ATOM 2946 N N . PRO A 1 362 ? 5.941 -18.328 -40.844 1 92.88 362 PRO A N 1
ATOM 2947 C CA . PRO A 1 362 ? 6.734 -17.141 -41.156 1 92.88 362 PRO A CA 1
ATOM 2948 C C . PRO A 1 362 ? 6.512 -16.625 -42.594 1 92.88 362 PRO A C 1
ATOM 2950 O O . PRO A 1 362 ? 6.516 -15.422 -42.812 1 92.88 362 PRO A O 1
ATOM 2953 N N . GLU A 1 363 ? 6.258 -17.547 -43.5 1 92.88 363 GLU A N 1
ATOM 2954 C CA . GLU A 1 363 ? 6.012 -17.141 -44.906 1 92.88 363 GLU A CA 1
ATOM 2955 C C . GLU A 1 363 ? 4.703 -16.359 -45.031 1 92.88 363 GLU A C 1
ATOM 2957 O O . GLU A 1 363 ? 4.648 -15.336 -45.688 1 92.88 363 GLU A O 1
ATOM 2962 N N . GLU A 1 364 ? 3.777 -16.891 -44.375 1 91.88 364 GLU A N 1
ATOM 2963 C CA . GLU A 1 364 ? 2.492 -16.203 -44.375 1 91.88 364 GLU A CA 1
ATOM 2964 C C . GLU A 1 364 ? 2.609 -14.812 -43.75 1 91.88 364 GLU A C 1
ATOM 2966 O O . GLU A 1 364 ? 1.987 -13.859 -44.219 1 91.88 364 GLU A O 1
ATOM 2971 N N . PHE A 1 365 ? 3.385 -14.766 -42.719 1 94.69 365 PHE A N 1
ATOM 2972 C CA . PHE A 1 365 ? 3.588 -13.5 -42 1 94.69 365 PHE A CA 1
ATOM 2973 C C . PHE A 1 365 ? 4.246 -12.484 -42.938 1 94.69 365 PHE A C 1
ATOM 2975 O O . PHE A 1 365 ? 3.809 -11.328 -43.031 1 94.69 365 PHE A O 1
ATOM 2982 N N . GLU A 1 366 ? 5.242 -12.93 -43.656 1 95.31 366 GLU A N 1
ATOM 2983 C CA . GLU A 1 366 ? 5.973 -12.031 -44.531 1 95.31 366 GLU A CA 1
ATOM 2984 C C . GLU A 1 366 ? 5.066 -11.477 -45.625 1 95.31 366 GLU A C 1
ATOM 2986 O O . GLU A 1 366 ? 5.129 -10.281 -45.938 1 95.31 366 GLU A O 1
ATOM 2991 N N . GLN A 1 367 ? 4.207 -12.297 -46.094 1 94 367 GLN A N 1
ATOM 2992 C CA . GLN A 1 367 ? 3.287 -11.883 -47.125 1 94 367 GLN A CA 1
ATOM 2993 C C . GLN A 1 367 ? 2.24 -10.906 -46.594 1 94 367 GLN A C 1
ATOM 2995 O O . GLN A 1 367 ? 1.98 -9.875 -47.219 1 94 367 GLN A O 1
ATOM 3000 N N . SER A 1 368 ? 1.685 -11.289 -45.531 1 93.81 368 SER A N 1
ATOM 3001 C CA . SER A 1 368 ? 0.636 -10.453 -44.969 1 93.81 368 SER A CA 1
ATOM 3002 C C . SER A 1 368 ? 1.192 -9.117 -44.5 1 93.81 368 SER A C 1
ATOM 3004 O O . SER A 1 368 ? 0.519 -8.086 -44.594 1 93.81 368 SER A O 1
ATOM 3006 N N . TRP A 1 369 ? 2.422 -9.227 -43.938 1 94.81 369 TRP A N 1
ATOM 3007 C CA . TRP A 1 369 ? 3.068 -8 -43.5 1 94.81 369 TRP A CA 1
ATOM 3008 C C . TRP A 1 369 ? 3.338 -7.066 -44.656 1 94.81 369 TRP A C 1
ATOM 3010 O O . TRP A 1 369 ? 3.092 -5.859 -44.562 1 94.81 369 TRP A O 1
ATOM 3020 N N . ALA A 1 370 ? 3.736 -7.594 -45.781 1 94 370 ALA A N 1
ATOM 3021 C CA . ALA A 1 370 ? 4.004 -6.805 -46.969 1 94 370 ALA A CA 1
ATOM 3022 C C . ALA A 1 370 ? 2.721 -6.18 -47.531 1 94 370 ALA A C 1
ATOM 3024 O O . ALA A 1 370 ? 2.723 -5.027 -47.969 1 94 370 ALA A O 1
ATOM 3025 N N . GLN A 1 371 ? 1.689 -6.926 -47.469 1 93.75 371 GLN A N 1
ATOM 3026 C CA . GLN A 1 371 ? 0.394 -6.426 -47.906 1 93.75 371 GLN A CA 1
ATOM 3027 C C . GLN A 1 371 ? -0.086 -5.273 -47.031 1 93.75 371 GLN A C 1
ATOM 3029 O O . GLN A 1 371 ? -0.611 -4.277 -47.531 1 93.75 371 GLN A O 1
ATOM 3034 N N . MET A 1 372 ? 0.093 -5.492 -45.75 1 92.81 372 MET A N 1
ATOM 3035 C CA . MET A 1 372 ? -0.316 -4.461 -44.812 1 92.81 372 MET A CA 1
ATOM 3036 C C . MET A 1 372 ? 0.451 -3.164 -45.062 1 92.81 372 MET A C 1
ATOM 3038 O O . MET A 1 372 ? -0.137 -2.08 -45.062 1 92.81 372 MET A O 1
ATOM 3042 N N . ILE A 1 373 ? 1.71 -3.277 -45.281 1 93.06 373 ILE A N 1
ATOM 3043 C CA . ILE A 1 373 ? 2.562 -2.117 -45.531 1 93.06 373 ILE A CA 1
ATOM 3044 C C . ILE A 1 373 ? 2.137 -1.422 -46.812 1 93.06 373 ILE A C 1
ATOM 3046 O O . ILE A 1 373 ? 2.098 -0.191 -46.875 1 93.06 373 ILE A O 1
ATOM 3050 N N . ALA A 1 374 ? 1.75 -2.129 -47.75 1 91.81 374 ALA A N 1
ATOM 3051 C CA . ALA A 1 374 ? 1.351 -1.587 -49.062 1 91.81 374 ALA A CA 1
ATOM 3052 C C . ALA A 1 374 ? -0.003 -0.889 -48.969 1 91.81 374 ALA A C 1
ATOM 3054 O O . ALA A 1 374 ? -0.179 0.209 -49.5 1 91.81 374 ALA A O 1
ATOM 3055 N N . VAL A 1 375 ? -0.901 -1.511 -48.344 1 92.12 375 VAL A N 1
ATOM 3056 C CA . VAL A 1 375 ? -2.27 -1.013 -48.25 1 92.12 375 VAL A CA 1
ATOM 3057 C C . VAL A 1 375 ? -2.301 0.287 -47.438 1 92.12 375 VAL A C 1
ATOM 3059 O O . VAL A 1 375 ? -3.018 1.226 -47.812 1 92.12 375 VAL A O 1
ATOM 3062 N N . HIS A 1 376 ? -1.542 0.324 -46.438 1 91.12 376 HIS A N 1
ATOM 3063 C CA . HIS A 1 376 ? -1.639 1.469 -45.531 1 91.12 376 HIS A CA 1
ATOM 3064 C C . HIS A 1 376 ? -0.481 2.438 -45.75 1 91.12 376 HIS A C 1
ATOM 3066 O O . HIS A 1 376 ? -0.409 3.48 -45.094 1 91.12 376 HIS A O 1
ATOM 3072 N N . ASP A 1 377 ? 0.418 2.199 -46.562 1 85.62 377 ASP A N 1
ATOM 3073 C CA . ASP A 1 377 ? 1.542 3.043 -46.938 1 85.62 377 ASP A CA 1
ATOM 3074 C C . ASP A 1 377 ? 2.352 3.48 -45.719 1 85.62 377 ASP A C 1
ATOM 3076 O O . ASP A 1 377 ? 2.557 4.676 -45.5 1 85.62 377 ASP A O 1
ATOM 3080 N N . VAL A 1 378 ? 2.691 2.5 -44.938 1 88.06 378 VAL A N 1
ATOM 3081 C CA . VAL A 1 378 ? 3.416 2.809 -43.719 1 88.06 378 VAL A CA 1
ATOM 3082 C C . VAL A 1 378 ? 4.855 2.314 -43.812 1 88.06 378 VAL A C 1
ATOM 3084 O O . VAL A 1 378 ? 5.52 2.088 -42.812 1 88.06 378 VAL A O 1
ATOM 3087 N N . ALA A 1 379 ? 5.391 2.227 -45 1 85.25 379 ALA A N 1
ATOM 3088 C CA . ALA A 1 379 ? 6.75 1.74 -45.219 1 85.25 379 ALA A CA 1
ATOM 3089 C C . ALA A 1 379 ? 7.777 2.715 -44.656 1 85.25 379 ALA A C 1
ATOM 3091 O O . ALA A 1 379 ? 8.859 2.307 -44.219 1 85.25 379 ALA A O 1
ATOM 3092 N N . SER A 1 380 ? 7.363 3.912 -44.562 1 82.81 380 SER A N 1
ATOM 3093 C CA . SER A 1 380 ? 8.312 4.949 -44.188 1 82.81 380 SER A CA 1
ATOM 3094 C C . SER A 1 380 ? 8.328 5.125 -42.656 1 82.81 380 SER A C 1
ATOM 3096 O O . SER A 1 380 ? 9.211 5.797 -42.125 1 82.81 380 SER A O 1
ATOM 3098 N N . ASN A 1 381 ? 7.461 4.492 -42.062 1 85.81 381 ASN A N 1
ATOM 3099 C CA . ASN A 1 381 ? 7.453 4.613 -40.625 1 85.81 381 ASN A CA 1
ATOM 3100 C C . ASN A 1 381 ? 8.602 3.832 -40 1 85.81 381 ASN A C 1
ATOM 3102 O O . ASN A 1 381 ? 8.648 2.604 -40.094 1 85.81 381 ASN A O 1
ATOM 3106 N N . LYS A 1 382 ? 9.477 4.473 -39.375 1 84.5 382 LYS A N 1
ATOM 3107 C CA . LYS A 1 382 ? 10.711 3.9 -38.844 1 84.5 382 LYS A CA 1
ATOM 3108 C C . LYS A 1 382 ? 10.414 2.852 -37.781 1 84.5 382 LYS A C 1
ATOM 3110 O O . LYS A 1 382 ? 11.117 1.841 -37.688 1 84.5 382 LYS A O 1
ATOM 3115 N N . HIS A 1 383 ? 9.461 3.066 -37.031 1 86.19 383 HIS A N 1
ATOM 3116 C CA . HIS A 1 383 ? 9.172 2.135 -35.938 1 86.19 383 HIS A CA 1
ATOM 3117 C C . HIS A 1 383 ? 8.539 0.851 -36.469 1 86.19 383 HIS A C 1
ATOM 3119 O O . HIS A 1 383 ? 8.797 -0.233 -35.938 1 86.19 383 HIS A O 1
ATOM 3125 N N . ILE A 1 384 ? 7.707 1.004 -37.438 1 88.94 384 ILE A N 1
ATOM 3126 C CA . ILE A 1 384 ? 7.121 -0.182 -38.062 1 88.94 384 ILE A CA 1
ATOM 3127 C C . ILE A 1 384 ? 8.203 -0.995 -38.75 1 88.94 384 ILE A C 1
ATOM 3129 O O . ILE A 1 384 ? 8.203 -2.227 -38.688 1 88.94 384 ILE A O 1
ATOM 3133 N N . ALA A 1 385 ? 9.039 -0.307 -39.375 1 90.62 385 ALA A N 1
ATOM 3134 C CA . ALA A 1 385 ? 10.172 -0.971 -40 1 90.62 385 ALA A CA 1
ATOM 3135 C C . ALA A 1 385 ? 11.047 -1.673 -38.969 1 90.62 385 ALA A C 1
ATOM 3137 O O . ALA A 1 385 ? 11.555 -2.768 -39.219 1 90.62 385 ALA A O 1
ATOM 3138 N N . TRP A 1 386 ? 11.195 -1.067 -37.875 1 89.62 386 TRP A N 1
ATOM 3139 C CA . TRP A 1 386 ? 11.984 -1.653 -36.781 1 89.62 386 TRP A CA 1
ATOM 3140 C C . TRP A 1 386 ? 11.328 -2.918 -36.25 1 89.62 386 TRP A C 1
ATOM 3142 O O . TRP A 1 386 ? 12 -3.92 -36 1 89.62 386 TRP A O 1
ATOM 3152 N N . LEU A 1 387 ? 10.07 -2.881 -36.062 1 90.38 387 LEU A N 1
ATOM 3153 C CA . LEU A 1 387 ? 9.32 -4.043 -35.594 1 90.38 387 LEU A CA 1
ATOM 3154 C C . LEU A 1 387 ? 9.484 -5.219 -36.562 1 90.38 387 LEU A C 1
ATOM 3156 O O . LEU A 1 387 ? 9.562 -6.371 -36.125 1 90.38 387 LEU A O 1
ATOM 3160 N N . TYR A 1 388 ? 9.477 -4.855 -37.781 1 92.62 388 TYR A N 1
ATOM 3161 C CA . TYR A 1 388 ? 9.672 -5.883 -38.781 1 92.62 388 TYR A CA 1
ATOM 3162 C C . TYR A 1 388 ? 11.07 -6.477 -38.688 1 92.62 388 TYR A C 1
ATOM 3164 O O . TYR A 1 388 ? 11.25 -7.691 -38.812 1 92.62 388 TYR A O 1
ATOM 3172 N N . ASN A 1 389 ? 12.023 -5.672 -38.469 1 91.31 389 ASN A N 1
ATOM 3173 C CA . ASN A 1 389 ? 13.406 -6.125 -38.406 1 91.31 389 ASN A CA 1
ATOM 3174 C C . ASN A 1 389 ? 13.641 -7.094 -37.25 1 91.31 389 ASN A C 1
ATOM 3176 O O . ASN A 1 389 ? 14.477 -7.996 -37.344 1 91.31 389 ASN A O 1
ATOM 3180 N N . ILE A 1 390 ? 12.898 -6.922 -36.188 1 90.75 390 ILE A N 1
ATOM 3181 C CA . ILE A 1 390 ? 13.102 -7.773 -35.031 1 90.75 390 ILE A CA 1
ATOM 3182 C C . ILE A 1 390 ? 11.992 -8.82 -34.938 1 90.75 390 ILE A C 1
ATOM 3184 O O . ILE A 1 390 ? 11.812 -9.461 -33.906 1 90.75 390 ILE A O 1
ATOM 3188 N N . ARG A 1 391 ? 11.273 -9.039 -35.969 1 92.5 391 ARG A N 1
ATOM 3189 C CA . ARG A 1 391 ? 10.078 -9.875 -36 1 92.5 391 ARG A CA 1
ATOM 3190 C C . ARG A 1 391 ? 10.391 -11.289 -35.531 1 92.5 391 ARG A C 1
ATOM 3192 O O . ARG A 1 391 ? 9.578 -11.93 -34.875 1 92.5 391 ARG A O 1
ATOM 3199 N N . ALA A 1 392 ? 11.508 -11.742 -35.781 1 91.25 392 ALA A N 1
ATOM 3200 C CA . ALA A 1 392 ? 11.898 -13.125 -35.5 1 91.25 392 ALA A CA 1
ATOM 3201 C C . ALA A 1 392 ? 12.047 -13.344 -34 1 91.25 392 ALA A C 1
ATOM 3203 O O . ALA A 1 392 ? 12.078 -14.484 -33.531 1 91.25 392 ALA A O 1
ATOM 3204 N N . THR A 1 393 ? 12 -12.258 -33.281 1 90 393 THR A N 1
ATOM 3205 C CA . THR A 1 393 ? 12.266 -12.383 -31.859 1 90 393 THR A CA 1
ATOM 3206 C C . THR A 1 393 ? 10.969 -12.289 -31.047 1 90 393 THR A C 1
ATOM 3208 O O . THR A 1 393 ? 10.938 -12.648 -29.875 1 90 393 THR A O 1
ATOM 3211 N N . TRP A 1 394 ? 9.922 -11.844 -31.656 1 89.88 394 TRP A N 1
ATOM 3212 C CA . TRP A 1 394 ? 8.789 -11.594 -30.781 1 89.88 394 TRP A CA 1
ATOM 3213 C C . TRP A 1 394 ? 7.484 -12.055 -31.422 1 89.88 394 TRP A C 1
ATOM 3215 O O . TRP A 1 394 ? 6.48 -12.266 -30.734 1 89.88 394 TRP A O 1
ATOM 3225 N N . 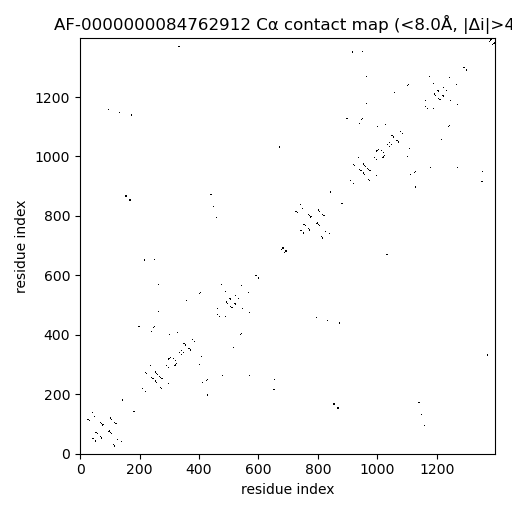VAL A 1 395 ? 7.418 -12.203 -32.719 1 90.94 395 VAL A N 1
ATOM 3226 C CA . VAL A 1 395 ? 6.18 -12.594 -33.375 1 90.94 395 VAL A CA 1
ATOM 3227 C C . VAL A 1 395 ? 5.898 -14.07 -33.125 1 90.94 395 VAL A C 1
ATOM 3229 O O . VAL A 1 395 ? 6.777 -14.922 -33.312 1 90.94 395 VAL A O 1
ATOM 3232 N N . PRO A 1 396 ? 4.758 -14.461 -32.781 1 87.38 396 PRO A N 1
ATOM 3233 C CA . PRO A 1 396 ? 4.43 -15.82 -32.344 1 87.38 396 PRO A CA 1
ATOM 3234 C C . PRO A 1 396 ? 4.68 -16.859 -33.438 1 87.38 396 PRO A C 1
ATOM 3236 O O . PRO A 1 396 ? 5.062 -18 -33.125 1 87.38 396 PRO A O 1
ATOM 3239 N N . CYS A 1 397 ? 4.473 -16.531 -34.688 1 90.56 397 CYS A N 1
ATOM 3240 C CA . CYS A 1 397 ? 4.59 -17.531 -35.781 1 90.56 397 CYS A CA 1
ATOM 3241 C C . CYS A 1 397 ? 6.008 -18.078 -35.844 1 90.56 397 CYS A C 1
ATOM 3243 O O . CYS A 1 397 ? 6.223 -19.188 -36.344 1 90.56 397 CYS A O 1
ATOM 3245 N N . TYR A 1 398 ? 6.953 -17.359 -35.312 1 91.56 398 TYR A N 1
ATOM 3246 C CA . TYR A 1 398 ? 8.344 -17.797 -35.375 1 91.56 398 TYR A CA 1
ATOM 3247 C C . TYR A 1 398 ? 8.648 -18.75 -34.219 1 91.56 398 TYR A C 1
ATOM 3249 O O . TYR A 1 398 ? 9.688 -19.406 -34.219 1 91.56 398 TYR A O 1
ATOM 3257 N N . PHE A 1 399 ? 7.746 -18.875 -33.281 1 90.19 399 PHE A N 1
ATOM 3258 C CA . PHE A 1 399 ? 7.969 -19.703 -32.094 1 90.19 399 PHE A CA 1
ATOM 3259 C C . PHE A 1 399 ? 6.816 -20.672 -31.891 1 90.19 399 PHE A C 1
ATOM 3261 O O . PHE A 1 399 ? 6.598 -21.172 -30.781 1 90.19 399 PHE A O 1
ATOM 3268 N N . LYS A 1 400 ? 6.035 -20.922 -32.781 1 87.5 400 LYS A N 1
ATOM 3269 C CA . LYS A 1 400 ? 4.84 -21.75 -32.656 1 87.5 400 LYS A CA 1
ATOM 3270 C C . LYS A 1 400 ? 5.207 -23.188 -32.281 1 87.5 400 LYS A C 1
ATOM 3272 O O . LYS A 1 400 ? 4.43 -23.875 -31.641 1 87.5 400 LYS A O 1
ATOM 3277 N N . ASP A 1 401 ? 6.383 -23.578 -32.688 1 88.81 401 ASP A N 1
ATOM 3278 C CA . ASP A 1 401 ? 6.797 -24.953 -32.438 1 88.81 401 ASP A CA 1
ATOM 3279 C C . ASP A 1 401 ? 7.711 -25.031 -31.203 1 88.81 401 ASP A C 1
ATOM 3281 O O . ASP A 1 401 ? 8.305 -26.078 -30.938 1 88.81 401 ASP A O 1
ATOM 3285 N N . CYS A 1 402 ? 7.805 -23.938 -30.547 1 92.38 402 CYS A N 1
ATOM 3286 C CA . CYS A 1 402 ? 8.633 -23.906 -29.344 1 92.38 402 CYS A CA 1
ATOM 3287 C C . CYS A 1 402 ? 7.766 -23.969 -28.094 1 92.38 402 CYS A C 1
ATOM 3289 O O . CYS A 1 402 ? 6.617 -23.516 -28.094 1 92.38 402 CYS A O 1
ATOM 3291 N N . PHE A 1 403 ? 8.328 -24.5 -27.031 1 93.94 403 PHE A N 1
ATOM 3292 C CA . PHE A 1 403 ? 7.562 -24.766 -25.828 1 93.94 403 PHE A CA 1
ATOM 3293 C C . PHE A 1 403 ? 7.559 -23.547 -24.906 1 93.94 403 PHE A C 1
ATOM 3295 O O . PHE A 1 403 ? 8.438 -23.406 -24.047 1 93.94 403 PHE A O 1
ATOM 3302 N N . PHE A 1 404 ? 6.637 -22.719 -25.078 1 91.44 404 PHE A N 1
ATOM 3303 C CA . PHE A 1 404 ? 6.332 -21.594 -24.203 1 91.44 404 PHE A CA 1
ATOM 3304 C C . PHE A 1 404 ? 4.922 -21.719 -23.625 1 91.44 404 PHE A C 1
ATOM 3306 O O . PHE A 1 404 ? 4.008 -21 -24.062 1 91.44 404 PHE A O 1
ATOM 3313 N N . PRO A 1 405 ? 4.816 -22.547 -22.625 1 90.5 405 PRO A N 1
ATOM 3314 C CA . PRO A 1 405 ? 3.461 -22.906 -22.203 1 90.5 405 PRO A CA 1
ATOM 3315 C C . PRO A 1 405 ? 2.703 -21.719 -21.609 1 90.5 405 PRO A C 1
ATOM 3317 O O . PRO A 1 405 ? 3.172 -21.094 -20.641 1 90.5 405 PRO A O 1
ATOM 3320 N N . PHE A 1 406 ? 1.606 -21.438 -22.125 1 81.56 406 PHE A N 1
ATOM 3321 C CA . PHE A 1 406 ? 0.615 -20.484 -21.641 1 81.56 406 PHE A CA 1
ATOM 3322 C C . PHE A 1 406 ? 1.204 -19.078 -21.562 1 81.56 406 PHE A C 1
ATOM 3324 O O . PHE A 1 406 ? 0.773 -18.266 -20.734 1 81.56 406 PHE A O 1
ATOM 3331 N N . LEU A 1 407 ? 2.279 -18.875 -22.141 1 75.69 407 LEU A N 1
ATOM 3332 C CA . LEU A 1 407 ? 2.998 -17.609 -21.984 1 75.69 407 LEU A CA 1
ATOM 3333 C C . LEU A 1 407 ? 2.803 -16.703 -23.188 1 75.69 407 LEU A C 1
ATOM 3335 O O . LEU A 1 407 ? 3.031 -17.125 -24.328 1 75.69 407 LEU A O 1
ATOM 3339 N N . GLN A 1 408 ? 2.135 -15.664 -23.016 1 61.53 408 GLN A N 1
ATOM 3340 C CA . GLN A 1 408 ? 2.148 -14.648 -24.047 1 61.53 408 GLN A CA 1
ATOM 3341 C C . GLN A 1 408 ? 3.037 -13.469 -23.656 1 61.53 408 GLN A C 1
ATOM 3343 O O . GLN A 1 408 ? 3.494 -12.711 -24.516 1 61.53 408 GLN A O 1
ATOM 3348 N N . SER A 1 409 ? 3.277 -13.352 -22.469 1 59.94 409 SER A N 1
ATOM 3349 C CA . SER A 1 409 ? 4.059 -12.258 -21.906 1 59.94 409 SER A CA 1
ATOM 3350 C C . SER A 1 409 ? 4.93 -12.727 -20.75 1 59.94 409 SER A C 1
ATOM 3352 O O . SER A 1 409 ? 4.938 -13.914 -20.422 1 59.94 409 SER A O 1
ATOM 3354 N N . THR A 1 410 ? 5.855 -11.875 -20.422 1 61 410 THR A N 1
ATOM 3355 C CA . THR A 1 410 ? 6.637 -12.141 -19.219 1 61 410 THR A CA 1
ATOM 3356 C C . THR A 1 410 ? 5.762 -12.023 -17.969 1 61 410 THR A C 1
ATOM 3358 O O . THR A 1 410 ? 6.23 -11.578 -16.922 1 61 410 THR A O 1
ATOM 3361 N N . GLN A 1 411 ? 4.527 -12.305 -18.141 1 65.56 411 GLN A N 1
ATOM 3362 C CA . GLN A 1 411 ? 3.531 -12.141 -17.094 1 65.56 411 GLN A CA 1
ATOM 3363 C C . GLN A 1 411 ? 3.973 -12.828 -15.805 1 65.56 411 GLN A C 1
ATOM 3365 O O . GLN A 1 411 ? 3.738 -12.32 -14.711 1 65.56 411 GLN A O 1
ATOM 3370 N N . HIS A 1 412 ? 4.684 -13.898 -16.016 1 73.06 412 HIS A N 1
ATOM 3371 C CA . HIS A 1 412 ? 5.09 -14.648 -14.828 1 73.06 412 HIS A CA 1
ATOM 3372 C C . HIS A 1 412 ? 6.141 -13.891 -14.023 1 73.06 412 HIS A C 1
ATOM 3374 O O . HIS A 1 412 ? 6.066 -13.828 -12.797 1 73.06 412 HIS A O 1
ATOM 3380 N N . SER A 1 413 ? 6.984 -13.32 -14.781 1 76 413 SER A N 1
ATOM 3381 C CA . SER A 1 413 ? 8.016 -12.539 -14.102 1 76 413 SER A CA 1
ATOM 3382 C C . SER A 1 413 ? 7.445 -11.25 -13.523 1 76 413 SER A C 1
ATOM 3384 O O . SER A 1 413 ? 7.805 -10.852 -12.414 1 76 413 SER A O 1
ATOM 3386 N N . GLU A 1 414 ? 6.57 -10.664 -14.25 1 74.38 414 GLU A N 1
ATOM 3387 C CA . GLU A 1 414 ? 5.945 -9.43 -13.789 1 74.38 414 GLU A CA 1
ATOM 3388 C C . GLU A 1 414 ? 5.09 -9.68 -12.547 1 74.38 414 GLU A C 1
ATOM 3390 O O . GLU A 1 414 ? 5.086 -8.875 -11.617 1 74.38 414 GLU A O 1
ATOM 3395 N N . GLY A 1 415 ? 4.402 -10.789 -12.656 1 75.56 415 GLY A N 1
ATOM 3396 C CA . GLY A 1 415 ? 3.605 -11.164 -11.5 1 75.56 415 GLY A CA 1
ATOM 3397 C C . GLY A 1 415 ? 4.441 -11.406 -10.258 1 75.56 415 GLY A C 1
ATOM 3398 O O . GLY A 1 415 ? 4.082 -10.969 -9.164 1 75.56 415 GLY A O 1
ATOM 3399 N N . PHE A 1 416 ? 5.488 -12 -10.508 1 80.62 416 PHE A N 1
ATOM 3400 C CA . PHE A 1 416 ? 6.371 -12.281 -9.383 1 80.62 416 PHE A CA 1
ATOM 3401 C C . PHE A 1 416 ? 6.977 -10.992 -8.836 1 80.62 416 PHE A C 1
ATOM 3403 O O . PHE A 1 416 ? 7.09 -10.812 -7.625 1 80.62 416 PHE A O 1
ATOM 3410 N N . ASN A 1 417 ? 7.402 -10.172 -9.75 1 79.12 417 ASN A N 1
ATOM 3411 C CA . ASN A 1 417 ? 7.996 -8.906 -9.328 1 79.12 417 ASN A CA 1
ATOM 3412 C C . ASN A 1 417 ? 7.008 -8.07 -8.516 1 79.12 417 ASN A C 1
ATOM 3414 O O . ASN A 1 417 ? 7.398 -7.391 -7.562 1 79.12 417 ASN A O 1
ATOM 3418 N N . ALA A 1 418 ? 5.82 -8.18 -8.938 1 77.56 418 ALA A N 1
ATOM 3419 C CA . ALA A 1 418 ? 4.789 -7.461 -8.195 1 77.56 418 ALA A CA 1
ATOM 3420 C C . ALA A 1 418 ? 4.672 -7.988 -6.766 1 77.56 418 ALA A C 1
ATOM 3422 O O . ALA A 1 418 ? 4.531 -7.211 -5.82 1 77.56 418 ALA A O 1
ATOM 3423 N N . VAL A 1 419 ? 4.762 -9.242 -6.613 1 80.12 419 VAL A N 1
ATOM 3424 C CA . VAL A 1 419 ? 4.711 -9.859 -5.297 1 80.12 419 VAL A CA 1
ATOM 3425 C C . VAL A 1 419 ? 5.961 -9.484 -4.5 1 80.12 419 VAL A C 1
ATOM 3427 O O . VAL A 1 419 ? 5.875 -9.156 -3.314 1 80.12 419 VAL A O 1
ATOM 3430 N N . LEU A 1 420 ? 7.023 -9.539 -5.219 1 84.25 420 LEU A N 1
ATOM 3431 C CA . LEU A 1 420 ? 8.297 -9.25 -4.574 1 84.25 420 LEU A CA 1
ATOM 3432 C C . LEU A 1 420 ? 8.312 -7.836 -4.008 1 84.25 420 LEU A C 1
ATOM 3434 O O . LEU A 1 420 ? 8.773 -7.613 -2.889 1 84.25 420 LEU A O 1
ATOM 3438 N N . LYS A 1 421 ? 7.816 -6.941 -4.711 1 79.62 421 LYS A N 1
ATOM 3439 C CA . LYS A 1 421 ? 7.863 -5.539 -4.312 1 79.62 421 LYS A CA 1
ATOM 3440 C C . LYS A 1 421 ? 6.992 -5.281 -3.086 1 79.62 421 LYS A C 1
ATOM 3442 O O . LYS A 1 421 ? 7.199 -4.309 -2.361 1 79.62 421 LYS A O 1
ATOM 3447 N N . ARG A 1 422 ? 6.113 -6.117 -2.842 1 77.06 422 ARG A N 1
ATOM 3448 C CA . ARG A 1 422 ? 5.281 -5.996 -1.65 1 77.06 422 ARG A CA 1
ATOM 3449 C C . ARG A 1 422 ? 6.043 -6.426 -0.403 1 77.06 422 ARG A C 1
ATOM 3451 O O . ARG A 1 422 ? 5.719 -6 0.708 1 77.06 422 ARG A O 1
ATOM 3458 N N . TYR A 1 423 ? 7.02 -7.211 -0.673 1 83.06 423 TYR A N 1
ATOM 3459 C CA . TYR A 1 423 ? 7.742 -7.789 0.454 1 83.06 423 TYR A CA 1
ATOM 3460 C C . TYR A 1 423 ? 9.055 -7.055 0.693 1 83.06 423 TYR A C 1
ATOM 3462 O O . TYR A 1 423 ? 9.578 -7.051 1.81 1 83.06 423 TYR A O 1
ATOM 3470 N N . VAL A 1 424 ? 9.539 -6.445 -0.379 1 85.19 424 VAL A N 1
ATOM 3471 C CA . VAL A 1 424 ? 10.891 -5.91 -0.266 1 85.19 424 VAL A CA 1
ATOM 3472 C C . VAL A 1 424 ? 10.844 -4.383 -0.266 1 85.19 424 VAL A C 1
ATOM 3474 O O . VAL A 1 424 ? 9.883 -3.783 -0.756 1 85.19 424 VAL A O 1
ATOM 3477 N N . ASN A 1 425 ? 11.82 -3.775 0.396 1 80.56 425 ASN A N 1
ATOM 3478 C CA . ASN A 1 425 ? 12.008 -2.33 0.471 1 80.56 425 ASN A CA 1
ATOM 3479 C C . ASN A 1 425 ? 13.375 -1.912 -0.076 1 80.56 425 ASN A C 1
ATOM 3481 O O . ASN A 1 425 ? 14.383 -2.549 0.215 1 80.56 425 ASN A O 1
ATOM 3485 N N . PRO A 1 426 ? 13.391 -0.852 -0.932 1 83.62 426 PRO A N 1
ATOM 3486 C CA . PRO A 1 426 ? 14.648 -0.425 -1.551 1 83.62 426 PRO A CA 1
ATOM 3487 C C . PRO A 1 426 ? 15.664 0.084 -0.532 1 83.62 426 PRO A C 1
ATOM 3489 O O . PRO A 1 426 ? 16.844 0.196 -0.843 1 83.62 426 PRO A O 1
ATOM 3492 N N . HIS A 1 427 ? 15.289 0.299 0.67 1 78 427 HIS A N 1
ATOM 3493 C CA . HIS A 1 427 ? 16.203 0.847 1.673 1 78 427 HIS A CA 1
ATOM 3494 C C . HIS A 1 427 ? 16.719 -0.246 2.602 1 78 427 HIS A C 1
ATOM 3496 O O . HIS A 1 427 ? 17.547 0.02 3.477 1 78 427 HIS A O 1
ATOM 3502 N N . ASN A 1 428 ? 16.312 -1.459 2.367 1 81.12 428 ASN A N 1
ATOM 3503 C CA . ASN A 1 428 ? 16.719 -2.549 3.252 1 81.12 428 ASN A CA 1
ATOM 3504 C C . ASN A 1 428 ? 17.906 -3.326 2.686 1 81.12 428 ASN A C 1
ATOM 3506 O O . ASN A 1 428 ? 18.219 -3.207 1.502 1 81.12 428 ASN A O 1
ATOM 3510 N N . SER A 1 429 ? 18.516 -4.082 3.541 1 82.75 429 SER A N 1
ATOM 3511 C CA . SER A 1 429 ? 19.719 -4.844 3.219 1 82.75 429 SER A CA 1
ATOM 3512 C C . SER A 1 429 ? 19.375 -6.09 2.408 1 82.75 429 SER A C 1
ATOM 3514 O O . SER A 1 429 ? 18.219 -6.449 2.262 1 82.75 429 SER A O 1
ATOM 3516 N N . ILE A 1 430 ? 20.422 -6.734 1.834 1 85.88 430 ILE A N 1
ATOM 3517 C CA . ILE A 1 430 ? 20.266 -7.984 1.1 1 85.88 430 ILE A CA 1
ATOM 3518 C C . ILE A 1 430 ? 19.922 -9.109 2.066 1 85.88 430 ILE A C 1
ATOM 3520 O O . ILE A 1 430 ? 19.203 -10.047 1.706 1 85.88 430 ILE A O 1
ATOM 3524 N N . LEU A 1 431 ? 20.375 -8.93 3.246 1 81.69 431 LEU A N 1
ATOM 3525 C CA . LEU A 1 431 ? 19.984 -9.906 4.262 1 81.69 431 LEU A CA 1
ATOM 3526 C C . LEU A 1 431 ? 18.469 -9.914 4.469 1 81.69 431 LEU A C 1
ATOM 3528 O O . LEU A 1 431 ? 17.859 -10.977 4.547 1 81.69 431 LEU A O 1
ATOM 3532 N N . ASN A 1 432 ? 17.953 -8.75 4.594 1 81.81 432 ASN A N 1
ATOM 3533 C CA . ASN A 1 432 ? 16.5 -8.648 4.719 1 81.81 432 ASN A CA 1
ATOM 3534 C C . ASN A 1 432 ? 15.797 -9.203 3.486 1 81.81 432 ASN A C 1
ATOM 3536 O O . ASN A 1 432 ? 14.711 -9.781 3.596 1 81.81 432 ASN A O 1
ATOM 3540 N N . PHE A 1 433 ? 16.422 -9.062 2.422 1 85.56 433 PHE A N 1
ATOM 3541 C CA . PHE A 1 433 ? 15.859 -9.586 1.187 1 85.56 433 PHE A CA 1
ATOM 3542 C C . PHE A 1 433 ? 15.758 -11.102 1.234 1 85.56 433 PHE A C 1
ATOM 3544 O O . PHE A 1 433 ? 14.734 -11.68 0.855 1 85.56 433 PHE A O 1
ATOM 3551 N N . VAL A 1 434 ? 16.812 -11.656 1.628 1 83.38 434 VAL A N 1
ATOM 3552 C CA . VAL A 1 434 ? 16.859 -13.109 1.689 1 83.38 434 VAL A CA 1
ATOM 3553 C C . VAL A 1 434 ? 15.75 -13.625 2.613 1 83.38 434 VAL A C 1
ATOM 3555 O O . VAL A 1 434 ? 15.102 -14.633 2.312 1 83.38 434 VAL A O 1
ATOM 3558 N N . GLN A 1 435 ? 15.531 -12.914 3.631 1 81 435 GLN A N 1
ATOM 3559 C CA . GLN A 1 435 ? 14.484 -13.32 4.57 1 81 435 GLN A CA 1
ATOM 3560 C C . GLN A 1 435 ? 13.102 -13.203 3.934 1 81 435 GLN A C 1
ATOM 3562 O O . GLN A 1 435 ? 12.25 -14.078 4.113 1 81 435 GLN A O 1
ATOM 3567 N N . GLN A 1 436 ? 12.945 -12.125 3.254 1 84.38 436 GLN A N 1
ATOM 3568 C CA . GLN A 1 436 ? 11.664 -11.922 2.59 1 84.38 436 GLN A CA 1
ATOM 3569 C C . GLN A 1 436 ? 11.477 -12.922 1.447 1 84.38 436 GLN A C 1
ATOM 3571 O O . GLN A 1 436 ? 10.359 -13.398 1.211 1 84.38 436 GLN A O 1
ATOM 3576 N N . TYR A 1 437 ? 12.531 -13.203 0.793 1 83.75 437 TYR A N 1
ATOM 3577 C CA . TYR A 1 437 ? 12.492 -14.164 -0.303 1 83.75 437 TYR A CA 1
ATOM 3578 C C . TYR A 1 437 ? 12.07 -15.539 0.196 1 83.75 437 TYR A C 1
ATOM 3580 O O . TYR A 1 437 ? 11.32 -16.25 -0.474 1 83.75 437 TYR A O 1
ATOM 3588 N N . GLU A 1 438 ? 12.531 -15.859 1.308 1 82.12 438 GLU A N 1
ATOM 3589 C CA . GLU A 1 438 ? 12.164 -17.141 1.907 1 82.12 438 GLU A CA 1
ATOM 3590 C C . GLU A 1 438 ? 10.672 -17.188 2.221 1 82.12 438 GLU A C 1
ATOM 3592 O O . GLU A 1 438 ? 10.031 -18.234 2.049 1 82.12 438 GLU A O 1
ATOM 3597 N N . LYS A 1 439 ? 10.219 -16.125 2.633 1 83.94 439 LYS A N 1
ATOM 3598 C CA . LYS A 1 439 ? 8.789 -16.062 2.922 1 83.94 439 LYS A CA 1
ATOM 3599 C C . LYS A 1 439 ? 7.961 -16.234 1.65 1 83.94 439 LYS A C 1
ATOM 3601 O O . LYS A 1 439 ? 6.918 -16.891 1.665 1 83.94 439 LYS A O 1
ATOM 3606 N N . ILE A 1 440 ? 8.422 -15.648 0.601 1 85.31 440 ILE A N 1
ATOM 3607 C CA . ILE A 1 440 ? 7.723 -15.766 -0.676 1 85.31 440 ILE A CA 1
ATOM 3608 C C . ILE A 1 440 ? 7.789 -17.203 -1.175 1 85.31 440 ILE A C 1
ATOM 3610 O O . ILE A 1 440 ? 6.801 -17.734 -1.682 1 85.31 440 ILE A O 1
ATOM 3614 N N . HIS A 1 441 ? 8.953 -17.734 -0.966 1 84.62 441 HIS A N 1
ATOM 3615 C CA . HIS A 1 441 ? 9.125 -19.125 -1.372 1 84.62 441 HIS A CA 1
ATOM 3616 C C . HIS A 1 441 ? 8.164 -20.047 -0.625 1 84.62 441 HIS A C 1
ATOM 3618 O O . HIS A 1 441 ? 7.543 -20.922 -1.226 1 84.62 441 HIS A O 1
ATOM 3624 N N . LEU A 1 442 ? 8.047 -19.781 0.604 1 83.88 442 LEU A N 1
ATOM 3625 C CA . LEU A 1 442 ? 7.145 -20.594 1.418 1 83.88 442 LEU A CA 1
ATOM 3626 C C . LEU A 1 442 ? 5.695 -20.375 0.991 1 83.88 442 LEU A C 1
ATOM 3628 O O . LEU A 1 442 ? 4.898 -21.328 0.993 1 83.88 442 LEU A O 1
ATOM 3632 N N . LYS A 1 443 ? 5.402 -19.219 0.619 1 85.31 443 LYS A N 1
ATOM 3633 C CA . LYS A 1 443 ? 4.059 -18.922 0.126 1 85.31 443 LYS A CA 1
ATOM 3634 C C . LYS A 1 443 ? 3.756 -19.703 -1.15 1 85.31 443 LYS A C 1
ATOM 3636 O O . LYS A 1 443 ? 2.646 -20.203 -1.327 1 85.31 443 LYS A O 1
ATOM 3641 N N . ILE A 1 444 ? 4.719 -19.797 -1.959 1 85.75 444 ILE A N 1
ATOM 3642 C CA . ILE A 1 444 ? 4.57 -20.516 -3.215 1 85.75 444 ILE A CA 1
ATOM 3643 C C . ILE A 1 444 ? 4.41 -22.016 -2.932 1 85.75 444 ILE A C 1
ATOM 3645 O O . ILE A 1 444 ? 3.586 -22.688 -3.551 1 85.75 444 ILE A O 1
ATOM 3649 N N . LEU A 1 445 ? 5.141 -22.469 -1.965 1 83.94 445 LEU A N 1
ATOM 3650 C CA . LEU A 1 445 ? 5.055 -23.875 -1.597 1 83.94 445 LEU A CA 1
ATOM 3651 C C . LEU A 1 445 ? 3.682 -24.203 -1.021 1 83.94 445 LEU A C 1
ATOM 3653 O O . LEU A 1 445 ? 3.133 -25.281 -1.288 1 83.94 445 LEU A O 1
ATOM 3657 N N . VAL A 1 446 ? 3.178 -23.297 -0.281 1 86.19 446 VAL A N 1
ATOM 3658 C CA . VAL A 1 446 ? 1.859 -23.5 0.315 1 86.19 446 VAL A CA 1
ATOM 3659 C C . VAL A 1 446 ? 0.798 -23.547 -0.782 1 86.19 446 VAL A C 1
ATOM 3661 O O . VAL A 1 446 ? -0.105 -24.375 -0.745 1 86.19 446 VAL A O 1
ATOM 3664 N N . LYS A 1 447 ? 0.926 -22.719 -1.705 1 87.56 447 LYS A N 1
ATOM 3665 C CA . LYS A 1 447 ? -0.026 -22.719 -2.811 1 87.56 447 LYS A CA 1
ATOM 3666 C C . LYS A 1 447 ? 0.064 -24 -3.631 1 87.56 447 LYS A C 1
ATOM 3668 O O . LYS A 1 447 ? -0.958 -24.547 -4.043 1 87.56 447 LYS A O 1
ATOM 3673 N N . GLU A 1 448 ? 1.246 -24.406 -3.898 1 88.5 448 GLU A N 1
ATOM 3674 C CA . GLU A 1 448 ? 1.452 -25.656 -4.621 1 88.5 448 GLU A CA 1
ATOM 3675 C C . GLU A 1 448 ? 0.873 -26.844 -3.854 1 88.5 448 GLU A C 1
ATOM 3677 O O . GLU A 1 448 ? 0.24 -27.719 -4.441 1 88.5 448 GLU A O 1
ATOM 3682 N N . GLY A 1 449 ? 1.107 -26.812 -2.588 1 86.31 449 GLY A N 1
ATOM 3683 C CA . GLY A 1 449 ? 0.533 -27.844 -1.758 1 86.31 449 GLY A CA 1
ATOM 3684 C C . GLY A 1 449 ? -0.983 -27.875 -1.797 1 86.31 449 GLY A C 1
ATOM 3685 O O . GLY A 1 449 ? -1.589 -28.953 -1.81 1 86.31 449 GLY A O 1
ATOM 3686 N N . GLY A 1 450 ? -1.496 -26.734 -1.82 1 88.38 450 GLY A N 1
ATOM 3687 C CA . GLY A 1 450 ? -2.943 -26.656 -1.938 1 88.38 450 GLY A CA 1
ATOM 3688 C C . GLY A 1 450 ? -3.471 -27.219 -3.244 1 88.38 450 GLY A C 1
ATOM 3689 O O . GLY A 1 450 ? -4.5 -27.891 -3.262 1 88.38 450 GLY A O 1
ATOM 3690 N N . ASN A 1 451 ? -2.781 -27 -4.277 1 91.25 451 ASN A N 1
ATOM 3691 C CA . ASN A 1 451 ? -3.168 -27.547 -5.574 1 91.25 451 ASN A CA 1
ATOM 3692 C C . ASN A 1 451 ? -2.992 -29.062 -5.621 1 91.25 451 ASN A C 1
ATOM 3694 O O . ASN A 1 451 ? -3.785 -29.766 -6.246 1 91.25 451 ASN A O 1
ATOM 3698 N N . ASP A 1 452 ? -1.955 -29.531 -4.961 1 88.94 452 ASP A N 1
ATOM 3699 C CA . ASP A 1 452 ? -1.759 -30.969 -4.848 1 88.94 452 ASP A CA 1
ATOM 3700 C C . ASP A 1 452 ? -2.918 -31.625 -4.102 1 88.94 452 ASP A C 1
ATOM 3702 O O . ASP A 1 452 ? -3.42 -32.656 -4.52 1 88.94 452 ASP A O 1
ATOM 3706 N N . TYR A 1 453 ? -3.289 -30.953 -3.084 1 88.44 453 TYR A N 1
ATOM 3707 C CA . TYR A 1 453 ? -4.402 -31.469 -2.293 1 88.44 453 TYR A CA 1
ATOM 3708 C C . TYR A 1 453 ? -5.68 -31.531 -3.125 1 88.44 453 TYR A C 1
ATOM 3710 O O . TYR A 1 453 ? -6.383 -32.531 -3.115 1 88.44 453 TYR A O 1
ATOM 3718 N N . ARG A 1 454 ? -5.934 -30.547 -3.846 1 89.25 454 ARG A N 1
ATOM 3719 C CA . ARG A 1 454 ? -7.156 -30.5 -4.645 1 89.25 454 ARG A CA 1
ATOM 3720 C C . ARG A 1 454 ? -7.141 -31.547 -5.746 1 89.25 454 ARG A C 1
ATOM 3722 O O . ARG A 1 454 ? -8.172 -32.125 -6.066 1 89.25 454 ARG A O 1
ATOM 3729 N N . THR A 1 455 ? -6 -31.734 -6.305 1 90.25 455 THR A N 1
ATOM 3730 C CA . THR A 1 455 ? -5.867 -32.719 -7.363 1 90.25 455 THR A CA 1
ATOM 3731 C C . THR A 1 455 ? -6.133 -34.125 -6.828 1 90.25 455 THR A C 1
ATOM 3733 O O . THR A 1 455 ? -6.812 -34.938 -7.473 1 90.25 455 THR A O 1
ATOM 3736 N N . ASP A 1 456 ? -5.75 -34.375 -5.617 1 86.19 456 ASP A N 1
ATOM 3737 C CA . ASP A 1 456 ? -5.797 -35.719 -5.066 1 86.19 456 ASP A CA 1
ATOM 3738 C C . ASP A 1 456 ? -7.133 -36 -4.375 1 86.19 456 ASP A C 1
ATOM 3740 O O . ASP A 1 456 ? -7.609 -37.125 -4.34 1 86.19 456 ASP A O 1
ATOM 3744 N N . HIS A 1 457 ? -7.742 -34.875 -3.865 1 86.06 457 HIS A N 1
ATOM 3745 C CA . HIS A 1 457 ? -8.812 -35.156 -2.914 1 86.06 457 HIS A CA 1
ATOM 3746 C C . HIS A 1 457 ? -10.141 -34.594 -3.389 1 86.06 457 HIS A C 1
ATOM 3748 O O . HIS A 1 457 ? -11.203 -34.969 -2.896 1 86.06 457 HIS A O 1
ATOM 3754 N N . VAL A 1 458 ? -10.086 -33.688 -4.23 1 85.94 458 VAL A N 1
ATOM 3755 C CA . VAL A 1 458 ? -11.32 -33.062 -4.652 1 85.94 458 VAL A CA 1
ATOM 3756 C C . VAL A 1 458 ? -11.852 -33.719 -5.918 1 85.94 458 VAL A C 1
ATOM 3758 O O . VAL A 1 458 ? -11.078 -34.062 -6.82 1 85.94 458 VAL A O 1
ATOM 3761 N N . GLN A 1 459 ? -13.078 -33.906 -5.914 1 82.19 459 GLN A N 1
ATOM 3762 C CA . GLN A 1 459 ? -13.719 -34.531 -7.07 1 82.19 459 GLN A CA 1
ATOM 3763 C C . GLN A 1 459 ? -13.961 -33.5 -8.18 1 82.19 459 GLN A C 1
ATOM 3765 O O . GLN A 1 459 ? -14.406 -32.406 -7.906 1 82.19 459 GLN A O 1
ATOM 3770 N N . VAL A 1 460 ? -13.477 -33.906 -9.398 1 83.31 460 VAL A N 1
ATOM 3771 C CA . VAL A 1 460 ? -13.703 -33.031 -10.555 1 83.31 460 VAL A CA 1
ATOM 3772 C C . VAL A 1 460 ? -14.773 -33.656 -11.453 1 83.31 460 VAL A C 1
ATOM 3774 O O . VAL A 1 460 ? -14.797 -34.875 -11.664 1 83.31 460 VAL A O 1
ATOM 3777 N N . ARG A 1 461 ? -15.641 -32.812 -11.836 1 78.25 461 ARG A N 1
ATOM 3778 C CA . ARG A 1 461 ? -16.688 -33.281 -12.742 1 78.25 461 ARG A CA 1
ATOM 3779 C C . ARG A 1 461 ? -16.266 -33.094 -14.195 1 78.25 461 ARG A C 1
ATOM 3781 O O . ARG A 1 461 ? -16.016 -31.969 -14.633 1 78.25 461 ARG A O 1
ATOM 3788 N N . PRO A 1 462 ? -16.281 -34.25 -14.945 1 84.81 462 PRO A N 1
ATOM 3789 C CA . PRO A 1 462 ? -15.93 -34.094 -16.359 1 84.81 462 PRO A CA 1
ATOM 3790 C C . PRO A 1 462 ? -17.016 -33.375 -17.156 1 84.81 462 PRO A C 1
ATOM 3792 O O . PRO A 1 462 ? -18.188 -33.406 -16.781 1 84.81 462 PRO A O 1
ATOM 3795 N N . TRP A 1 463 ? -16.625 -32.75 -18.172 1 83.19 463 TRP A N 1
ATOM 3796 C CA . TRP A 1 463 ? -17.531 -32 -19.062 1 83.19 463 TRP A CA 1
ATOM 3797 C C . TRP A 1 463 ? -18.312 -32.938 -19.953 1 83.19 463 TRP A C 1
ATOM 3799 O O . TRP A 1 463 ? -19.5 -32.719 -20.219 1 83.19 463 TRP A O 1
ATOM 3809 N N . SER A 1 464 ? -17.688 -34.031 -20.375 1 85.19 464 SER A N 1
ATOM 3810 C CA . SER A 1 464 ? -18.297 -34.969 -21.312 1 85.19 464 SER A CA 1
ATOM 3811 C C . SER A 1 464 ? -18.062 -36.438 -20.891 1 85.19 464 SER A C 1
ATOM 3813 O O . SER A 1 464 ? -17.422 -36.688 -19.875 1 85.19 464 SER A O 1
ATOM 3815 N N . SER A 1 465 ? -18.609 -37.375 -21.656 1 84.06 465 SER A N 1
ATOM 3816 C CA . SER A 1 465 ? -18.484 -38.781 -21.344 1 84.06 465 SER A CA 1
ATOM 3817 C C . SER A 1 465 ? -17.469 -39.469 -22.25 1 84.06 465 SER A C 1
ATOM 3819 O O . SER A 1 465 ? -17.359 -40.719 -22.266 1 84.06 465 SER A O 1
ATOM 3821 N N . TYR A 1 466 ? -16.734 -38.656 -23.016 1 90.38 466 TYR A N 1
ATOM 3822 C CA . TYR A 1 466 ? -15.734 -39.25 -23.891 1 90.38 466 TYR A CA 1
ATOM 3823 C C . TYR A 1 466 ? -14.609 -39.875 -23.078 1 90.38 466 TYR A C 1
ATOM 3825 O O . TYR A 1 466 ? -14.172 -39.312 -22.062 1 90.38 466 TYR A O 1
ATOM 3833 N N . PRO A 1 467 ? -14.156 -40.938 -23.438 1 91.88 467 PRO A N 1
ATOM 3834 C CA . PRO A 1 467 ? -13.07 -41.625 -22.719 1 91.88 467 PRO A CA 1
ATOM 3835 C C . PRO A 1 467 ? -11.789 -40.781 -22.688 1 91.88 467 PRO A C 1
ATOM 3837 O O . PRO A 1 467 ? -11.016 -40.875 -21.734 1 91.88 467 PRO A O 1
ATOM 3840 N N . ILE A 1 468 ? -11.633 -40.031 -23.672 1 93.38 468 ILE A N 1
ATOM 3841 C CA . ILE A 1 468 ? -10.445 -39.188 -23.75 1 93.38 468 ILE A CA 1
ATOM 3842 C C . ILE A 1 468 ? -10.414 -38.219 -22.562 1 93.38 468 ILE A C 1
ATOM 3844 O O . ILE A 1 468 ? -9.352 -37.969 -22 1 93.38 468 ILE A O 1
ATOM 3848 N N . GLU A 1 469 ? -11.484 -37.688 -22.234 1 93 469 GLU A N 1
ATOM 3849 C CA . GLU A 1 469 ? -11.562 -36.75 -21.125 1 93 469 GLU A CA 1
ATOM 3850 C C . GLU A 1 469 ? -11.289 -37.469 -19.797 1 93 469 GLU A C 1
ATOM 3852 O O . GLU A 1 469 ? -10.633 -36.906 -18.906 1 93 469 GLU A O 1
ATOM 3857 N N . ARG A 1 470 ? -11.828 -38.625 -19.688 1 89 470 ARG A N 1
ATOM 3858 C CA . ARG A 1 470 ? -11.594 -39.406 -18.484 1 89 470 ARG A CA 1
ATOM 3859 C C . ARG A 1 470 ? -10.109 -39.719 -18.312 1 89 470 ARG A C 1
ATOM 3861 O O . ARG A 1 470 ? -9.586 -39.688 -17.203 1 89 470 ARG A O 1
ATOM 3868 N N . GLN A 1 471 ? -9.547 -40.062 -19.422 1 93.38 471 GLN A N 1
ATOM 3869 C CA . GLN A 1 471 ? -8.109 -40.312 -19.375 1 93.38 471 GLN A CA 1
ATOM 3870 C C . GLN A 1 471 ? -7.355 -39.062 -18.938 1 93.38 471 GLN A C 1
ATOM 3872 O O . GLN A 1 471 ? -6.457 -39.125 -18.109 1 93.38 471 GLN A O 1
ATOM 3877 N N . ALA A 1 472 ? -7.711 -37.938 -19.531 1 93.88 472 ALA A N 1
ATOM 3878 C CA . ALA A 1 472 ? -7.066 -36.656 -19.188 1 93.88 472 ALA A CA 1
ATOM 3879 C C . ALA A 1 472 ? -7.242 -36.312 -17.719 1 93.88 472 ALA A C 1
ATOM 3881 O O . ALA A 1 472 ? -6.316 -35.812 -17.078 1 93.88 472 ALA A O 1
ATOM 3882 N N . LEU A 1 473 ? -8.359 -36.594 -17.172 1 90.56 473 LEU A N 1
ATOM 3883 C CA . LEU A 1 473 ? -8.672 -36.344 -15.773 1 90.56 473 LEU A CA 1
ATOM 3884 C C . LEU A 1 473 ? -7.77 -37.156 -14.852 1 90.56 473 LEU A C 1
ATOM 3886 O O . LEU A 1 473 ? -7.355 -36.688 -13.797 1 90.56 473 LEU A O 1
ATOM 3890 N N . ASN A 1 474 ? -7.434 -38.312 -15.266 1 88.5 474 ASN A N 1
ATOM 3891 C CA . ASN A 1 474 ? -6.656 -39.219 -14.43 1 88.5 474 ASN A CA 1
ATOM 3892 C C . ASN A 1 474 ? -5.16 -38.938 -14.539 1 88.5 474 ASN A C 1
ATOM 3894 O O . ASN A 1 474 ? -4.395 -39.25 -13.633 1 88.5 474 ASN A O 1
ATOM 3898 N N . VAL A 1 475 ? -4.781 -38.344 -15.602 1 91.75 475 VAL A N 1
ATOM 3899 C CA . VAL A 1 475 ? -3.348 -38.25 -15.859 1 91.75 475 VAL A CA 1
ATOM 3900 C C . VAL A 1 475 ? -2.863 -36.844 -15.5 1 91.75 475 VAL A C 1
ATOM 3902 O O . VAL A 1 475 ? -1.806 -36.688 -14.883 1 91.75 475 VAL A O 1
ATOM 3905 N N . TYR A 1 476 ? -3.613 -35.844 -15.883 1 94.25 476 TYR A N 1
ATOM 3906 C CA . TYR A 1 476 ? -3.197 -34.438 -15.68 1 94.25 476 TYR A CA 1
ATOM 3907 C C . TYR A 1 476 ? -3.539 -34 -14.266 1 94.25 476 TYR A C 1
ATOM 3909 O O . TYR A 1 476 ? -4.414 -34.562 -13.617 1 94.25 476 TYR A O 1
ATOM 3917 N N . THR A 1 477 ? -2.801 -33 -13.805 1 94.31 477 THR A N 1
ATOM 3918 C CA . THR A 1 477 ? -3.217 -32.312 -12.594 1 94.31 477 THR A CA 1
ATOM 3919 C C . THR A 1 477 ? -4.523 -31.547 -12.82 1 94.31 477 THR A C 1
ATOM 3921 O O . THR A 1 477 ? -4.898 -31.281 -13.961 1 94.31 477 THR A O 1
ATOM 3924 N N . ARG A 1 478 ? -5.191 -31.219 -11.773 1 92.31 478 ARG A N 1
ATOM 3925 C CA . ARG A 1 478 ? -6.508 -30.594 -11.852 1 92.31 478 ARG A CA 1
ATOM 3926 C C . ARG A 1 478 ? -6.457 -29.312 -12.68 1 92.31 478 ARG A C 1
ATOM 3928 O O . ARG A 1 478 ? -7.309 -29.094 -13.539 1 92.31 478 ARG A O 1
ATOM 3935 N N . ASP A 1 479 ? -5.465 -28.5 -12.438 1 92.88 479 ASP A N 1
ATOM 3936 C CA . ASP A 1 479 ? -5.359 -27.219 -13.133 1 92.88 479 ASP A CA 1
ATOM 3937 C C . ASP A 1 479 ? -5.086 -27.422 -14.625 1 92.88 479 ASP A C 1
ATOM 3939 O O . ASP A 1 479 ? -5.625 -26.703 -15.461 1 92.88 479 ASP A O 1
ATOM 3943 N N . ILE A 1 480 ? -4.258 -28.359 -14.906 1 95 480 ILE A N 1
ATOM 3944 C CA . ILE A 1 480 ? -3.938 -28.656 -16.297 1 95 480 ILE A CA 1
ATOM 3945 C C . ILE A 1 480 ? -5.133 -29.312 -16.969 1 95 480 ILE A C 1
ATOM 3947 O O . ILE A 1 480 ? -5.398 -29.094 -18.156 1 95 480 ILE A O 1
ATOM 3951 N N . TYR A 1 481 ? -5.91 -30.188 -16.25 1 95.25 481 TYR A N 1
ATOM 3952 C CA . TYR A 1 481 ? -7.129 -30.781 -16.781 1 95.25 481 TYR A CA 1
ATOM 3953 C C . TYR A 1 481 ? -8.117 -29.719 -17.219 1 95.25 481 TYR A C 1
ATOM 3955 O O . TYR A 1 481 ? -8.742 -29.828 -18.266 1 95.25 481 TYR A O 1
ATOM 3963 N N . TYR A 1 482 ? -8.172 -28.688 -16.469 1 93.31 482 TYR A N 1
ATOM 3964 C CA . TYR A 1 482 ? -9.117 -27.625 -16.812 1 93.31 482 TYR A CA 1
ATOM 3965 C C . TYR A 1 482 ? -8.695 -26.906 -18.094 1 93.31 482 TYR A C 1
ATOM 3967 O O . TYR A 1 482 ? -9.547 -26.5 -18.875 1 93.31 482 TYR A O 1
ATOM 3975 N N . ARG A 1 483 ? -7.441 -26.797 -18.281 1 93.38 483 ARG A N 1
ATOM 3976 C CA . ARG A 1 483 ? -6.961 -26.219 -19.531 1 93.38 483 ARG A CA 1
ATOM 3977 C C . ARG A 1 483 ? -7.246 -27.141 -20.703 1 93.38 483 ARG A C 1
ATOM 3979 O O . ARG A 1 483 ? -7.602 -26.688 -21.781 1 93.38 483 ARG A O 1
ATOM 3986 N N . PHE A 1 484 ? -7.051 -28.391 -20.484 1 95.31 484 PHE A N 1
ATOM 3987 C CA . PHE A 1 484 ? -7.387 -29.391 -21.5 1 95.31 484 PHE A CA 1
ATOM 3988 C C . PHE A 1 484 ? -8.875 -29.359 -21.812 1 95.31 484 PHE A C 1
ATOM 3990 O O . PHE A 1 484 ? -9.258 -29.406 -22.984 1 95.31 484 PHE A O 1
ATOM 3997 N N . ARG A 1 485 ? -9.656 -29.25 -20.781 1 94.19 485 ARG A N 1
ATOM 3998 C CA . ARG A 1 485 ? -11.102 -29.219 -20.953 1 94.19 485 ARG A CA 1
ATOM 3999 C C . ARG A 1 485 ? -11.531 -28.016 -21.797 1 94.19 485 ARG A C 1
ATOM 4001 O O . ARG A 1 485 ? -12.445 -28.141 -22.625 1 94.19 485 ARG A O 1
ATOM 4008 N N . GLU A 1 486 ? -10.875 -26.922 -21.547 1 92.25 486 GLU A N 1
ATOM 4009 C CA . GLU A 1 486 ? -11.188 -25.75 -22.344 1 92.25 486 GLU A CA 1
ATOM 4010 C C . GLU A 1 486 ? -10.953 -26 -23.828 1 92.25 486 GLU A C 1
ATOM 4012 O O . GLU A 1 486 ? -11.758 -25.594 -24.672 1 92.25 486 GLU A O 1
ATOM 4017 N N . GLU A 1 487 ? -9.859 -26.688 -24.141 1 93.81 487 GLU A N 1
ATOM 4018 C CA . GLU A 1 487 ? -9.594 -27.078 -25.516 1 93.81 487 GLU A CA 1
ATOM 4019 C C . GLU A 1 487 ? -10.609 -28.094 -26.031 1 93.81 487 GLU A C 1
ATOM 4021 O O . GLU A 1 487 ? -11.055 -28.016 -27.172 1 93.81 487 GLU A O 1
ATOM 4026 N N . PHE A 1 488 ? -10.922 -28.953 -25.156 1 94.06 488 PHE A N 1
ATOM 4027 C CA . PHE A 1 488 ? -11.844 -30.016 -25.531 1 94.06 488 PHE A CA 1
ATOM 4028 C C . PHE A 1 488 ? -13.234 -29.453 -25.797 1 94.06 488 PHE A C 1
ATOM 4030 O O . PHE A 1 488 ? -13.93 -29.906 -26.703 1 94.06 488 PHE A O 1
ATOM 4037 N N . GLU A 1 489 ? -13.602 -28.5 -25.094 1 91.25 489 GLU A N 1
ATOM 4038 C CA . GLU A 1 489 ? -14.906 -27.875 -25.25 1 91.25 489 GLU A CA 1
ATOM 4039 C C . GLU A 1 489 ? -15.008 -27.141 -26.594 1 91.25 489 GLU A C 1
ATOM 4041 O O . GLU A 1 489 ? -16.109 -26.984 -27.141 1 91.25 489 GLU A O 1
ATOM 4046 N N . LYS A 1 490 ? -13.922 -26.797 -27.156 1 91.69 490 LYS A N 1
ATOM 4047 C CA . LYS A 1 490 ? -13.898 -26.047 -28.406 1 91.69 490 LYS A CA 1
ATOM 4048 C C . LYS A 1 490 ? -14.133 -26.969 -29.609 1 91.69 490 LYS A C 1
ATOM 4050 O O . LYS A 1 490 ? -14.305 -26.5 -30.734 1 91.69 490 LYS A O 1
ATOM 4055 N N . ILE A 1 491 ? -14.172 -28.266 -29.406 1 91.81 491 ILE A N 1
ATOM 4056 C CA . ILE A 1 491 ? -14.375 -29.203 -30.5 1 91.81 491 ILE A CA 1
ATOM 4057 C C . ILE A 1 491 ? -15.719 -28.922 -31.172 1 91.81 491 ILE A C 1
ATOM 4059 O O . ILE A 1 491 ? -15.867 -29.141 -32.375 1 91.81 491 ILE A O 1
ATOM 4063 N N . GLY A 1 492 ? -16.625 -28.406 -30.422 1 87.69 492 GLY A N 1
ATOM 4064 C CA . GLY A 1 492 ? -17.938 -28.109 -30.953 1 87.69 492 GLY A CA 1
ATOM 4065 C C . GLY A 1 492 ? -17.953 -26.906 -31.875 1 87.69 492 GLY A C 1
ATOM 4066 O O . GLY A 1 492 ? -18.922 -26.703 -32.625 1 87.69 492 GLY A O 1
ATOM 4067 N N . ARG A 1 493 ? -16.875 -26.266 -32.031 1 90.56 493 ARG A N 1
ATOM 4068 C CA . ARG A 1 493 ? -16.828 -25.031 -32.812 1 90.56 493 ARG A CA 1
ATOM 4069 C C . ARG A 1 493 ? -16.25 -25.281 -34.188 1 90.56 493 ARG A C 1
ATOM 4071 O O . ARG A 1 493 ? -16.172 -24.375 -35 1 90.56 493 ARG A O 1
ATOM 4078 N N . TYR A 1 494 ? -15.906 -26.516 -34.438 1 93.44 494 TYR A N 1
ATOM 4079 C CA . TYR A 1 494 ? -15.281 -26.812 -35.719 1 93.44 494 TYR A CA 1
ATOM 4080 C C . TYR A 1 494 ? -16 -27.969 -36.406 1 93.44 494 TYR A C 1
ATOM 4082 O O . TYR A 1 494 ? -16.531 -28.859 -35.75 1 93.44 494 TYR A O 1
ATOM 4090 N N . ASP A 1 495 ? -16.078 -27.875 -37.75 1 93.81 495 ASP A N 1
ATOM 4091 C CA . ASP A 1 495 ? -16.516 -28.984 -38.594 1 93.81 495 ASP A CA 1
ATOM 4092 C C . ASP A 1 495 ? -15.336 -29.578 -39.344 1 93.81 495 ASP A C 1
ATOM 4094 O O . ASP A 1 495 ? -14.336 -28.906 -39.594 1 93.81 495 ASP A O 1
ATOM 4098 N N . VAL A 1 496 ? -15.469 -30.875 -39.656 1 95.38 496 VAL A N 1
ATOM 4099 C CA . VAL A 1 496 ? -14.352 -31.594 -40.25 1 95.38 496 VAL A CA 1
ATOM 4100 C C . VAL A 1 496 ? -14.656 -31.906 -41.719 1 95.38 496 VAL A C 1
ATOM 4102 O O . VAL A 1 496 ? -15.773 -32.312 -42.062 1 95.38 496 VAL A O 1
ATOM 4105 N N . ARG A 1 497 ? -13.703 -31.547 -42.594 1 94.19 497 ARG A N 1
ATOM 4106 C CA . ARG A 1 497 ? -13.711 -31.953 -44 1 94.19 497 ARG A CA 1
ATOM 4107 C C . ARG A 1 497 ? -12.453 -32.75 -44.344 1 94.19 497 ARG A C 1
ATOM 4109 O O . ARG A 1 497 ? -11.336 -32.281 -44.094 1 94.19 497 ARG A O 1
ATOM 4116 N N . GLN A 1 498 ? -12.656 -34 -44.875 1 93.19 498 GLN A N 1
ATOM 4117 C CA . GLN A 1 498 ? -11.508 -34.812 -45.219 1 93.19 498 GLN A CA 1
ATOM 4118 C C . GLN A 1 498 ? -10.992 -34.469 -46.625 1 93.19 498 GLN A C 1
ATOM 4120 O O . GLN A 1 498 ? -11.734 -34.562 -47.594 1 93.19 498 GLN A O 1
ATOM 4125 N N . LEU A 1 499 ? -9.859 -34.062 -46.719 1 92 499 LEU A N 1
ATOM 4126 C CA . LEU A 1 499 ? -9.258 -33.656 -47.969 1 92 499 LEU A CA 1
ATOM 4127 C C . LEU A 1 499 ? -8.555 -34.844 -48.625 1 92 499 LEU A C 1
ATOM 4129 O O . LEU A 1 499 ? -8.633 -35 -49.844 1 92 499 LEU A O 1
ATOM 4133 N N . ALA A 1 500 ? -7.699 -35.531 -47.844 1 89.69 500 ALA A N 1
ATOM 4134 C CA . ALA A 1 500 ? -6.961 -36.688 -48.312 1 89.69 500 ALA A CA 1
ATOM 4135 C C . ALA A 1 500 ? -6.93 -37.781 -47.219 1 89.69 500 ALA A C 1
ATOM 4137 O O . ALA A 1 500 ? -7.523 -37.625 -46.156 1 89.69 500 ALA A O 1
ATOM 4138 N N . ASN A 1 501 ? -6.328 -38.875 -47.594 1 85.5 501 ASN A N 1
ATOM 4139 C CA . ASN A 1 501 ? -6.375 -40.031 -46.719 1 85.5 501 ASN A CA 1
ATOM 4140 C C . ASN A 1 501 ? -5.887 -39.656 -45.312 1 85.5 501 ASN A C 1
ATOM 4142 O O . ASN A 1 501 ? -6.477 -40.094 -44.312 1 85.5 501 ASN A O 1
ATOM 4146 N N . ASP A 1 502 ? -4.91 -38.781 -45.156 1 91.75 502 ASP A N 1
ATOM 4147 C CA . ASP A 1 502 ? -4.379 -38.531 -43.812 1 91.75 502 ASP A CA 1
ATOM 4148 C C . ASP A 1 502 ? -4.441 -37.031 -43.5 1 91.75 502 ASP A C 1
ATOM 4150 O O . ASP A 1 502 ? -3.826 -36.562 -42.531 1 91.75 502 ASP A O 1
ATOM 4154 N N . ILE A 1 503 ? -5.195 -36.312 -44.281 1 95.56 503 ILE A N 1
ATOM 4155 C CA . ILE A 1 503 ? -5.23 -34.875 -44.062 1 95.56 503 ILE A CA 1
ATOM 4156 C C . ILE A 1 503 ? -6.676 -34.406 -43.906 1 95.56 503 ILE A C 1
ATOM 4158 O O . ILE A 1 503 ? -7.531 -34.688 -44.75 1 95.56 503 ILE A O 1
ATOM 4162 N N . TYR A 1 504 ? -6.918 -33.75 -42.812 1 96.56 504 TYR A N 1
ATOM 4163 C CA . TYR A 1 504 ? -8.242 -33.219 -42.469 1 96.56 504 TYR A CA 1
ATOM 4164 C C . TYR A 1 504 ? -8.219 -31.703 -42.375 1 96.56 504 TYR A C 1
ATOM 4166 O O . TYR A 1 504 ? -7.23 -31.125 -41.906 1 96.56 504 TYR A O 1
ATOM 4174 N N . GLU A 1 505 ? -9.211 -31.156 -42.844 1 96.06 505 GLU A N 1
ATOM 4175 C CA . GLU A 1 505 ? -9.383 -29.703 -42.719 1 96.06 505 GLU A CA 1
ATOM 4176 C C . GLU A 1 505 ? -10.516 -29.359 -41.75 1 96.06 505 GLU A C 1
ATOM 4178 O O . GLU A 1 505 ? -11.617 -29.906 -41.875 1 96.06 505 GLU A O 1
ATOM 4183 N N . LEU A 1 506 ? -10.203 -28.531 -40.781 1 94.94 506 LEU A N 1
ATOM 4184 C CA . LEU A 1 506 ? -11.188 -28.078 -39.781 1 94.94 506 LEU A CA 1
ATOM 4185 C C . LEU A 1 506 ? -11.562 -26.625 -40.031 1 94.94 506 LEU A C 1
ATOM 4187 O O . LEU A 1 506 ? -10.703 -25.75 -40.031 1 94.94 506 LEU A O 1
ATOM 4191 N N . TYR A 1 507 ? -12.789 -26.391 -40.312 1 92.69 507 TYR A N 1
ATOM 4192 C CA . TYR A 1 507 ? -13.266 -25.031 -40.531 1 92.69 507 TYR A CA 1
ATOM 4193 C C . TYR A 1 507 ? -14.281 -24.625 -39.5 1 92.69 507 TYR A C 1
ATOM 4195 O O . TYR A 1 507 ? -15.102 -25.438 -39.062 1 92.69 507 TYR A O 1
ATOM 4203 N N . PRO A 1 508 ? -14.18 -23.422 -38.938 1 89.81 508 PRO A N 1
ATOM 4204 C CA . PRO A 1 508 ? -15.086 -22.953 -37.875 1 89.81 508 PRO A CA 1
ATOM 4205 C C . PRO A 1 508 ? -16.531 -22.844 -38.344 1 89.81 508 PRO A C 1
ATOM 4207 O O . PRO A 1 508 ? -16.797 -22.344 -39.438 1 89.81 508 PRO A O 1
ATOM 4210 N N . ASN A 1 509 ? -17.438 -23.359 -37.562 1 86.38 509 ASN A N 1
ATOM 4211 C CA . ASN A 1 509 ? -18.844 -23.359 -37.969 1 86.38 509 ASN A CA 1
ATOM 4212 C C . ASN A 1 509 ? -19.484 -22 -37.719 1 86.38 509 ASN A C 1
ATOM 4214 O O . ASN A 1 509 ? -20.469 -21.641 -38.375 1 86.38 509 ASN A O 1
ATOM 4218 N N . ARG A 1 510 ? -19.078 -21.203 -36.688 1 78 510 ARG A N 1
ATOM 4219 C CA . ARG A 1 510 ? -19.641 -19.891 -36.406 1 78 510 ARG A CA 1
ATOM 4220 C C . ARG A 1 510 ? -18.656 -18.781 -36.719 1 78 510 ARG A C 1
ATOM 4222 O O . ARG A 1 510 ? -18.609 -17.766 -36.031 1 78 510 ARG A O 1
ATOM 4229 N N . LYS A 1 511 ? -17.859 -18.969 -37.656 1 74.81 511 LYS A N 1
ATOM 4230 C CA . LYS A 1 511 ? -16.969 -17.984 -38.25 1 74.81 511 LYS A CA 1
ATOM 4231 C C . LYS A 1 511 ? -15.828 -17.625 -37.344 1 74.81 511 LYS A C 1
ATOM 4233 O O . LYS A 1 511 ? -14.773 -17.156 -37.781 1 74.81 511 LYS A O 1
ATOM 4238 N N . TYR A 1 512 ? -16.062 -17.797 -35.938 1 73.69 512 TYR A N 1
ATOM 4239 C CA . TYR A 1 512 ? -14.984 -17.344 -35.062 1 73.69 512 TYR A CA 1
ATOM 4240 C C . TYR A 1 512 ? -14.836 -18.266 -33.875 1 73.69 512 TYR A C 1
ATOM 4242 O O . TYR A 1 512 ? -15.836 -18.719 -33.312 1 73.69 512 TYR A O 1
ATOM 4250 N N . CYS A 1 513 ? -13.68 -18.656 -33.625 1 75.69 513 CYS A N 1
ATOM 4251 C CA . CYS A 1 513 ? -13.352 -19.375 -32.375 1 75.69 513 CYS A CA 1
ATOM 4252 C C . CYS A 1 513 ? -12.375 -18.578 -31.531 1 75.69 513 CYS A C 1
ATOM 4254 O O . CYS A 1 513 ? -11.336 -18.141 -32.031 1 75.69 513 CYS A O 1
ATOM 4256 N N . CYS A 1 514 ? -12.672 -18.484 -30.297 1 71.19 514 CYS A N 1
ATOM 4257 C CA . CYS A 1 514 ? -11.836 -17.734 -29.375 1 71.19 514 CYS A CA 1
ATOM 4258 C C . CYS A 1 514 ? -10.414 -18.281 -29.359 1 71.19 514 CYS A C 1
ATOM 4260 O O . CYS A 1 514 ? -10.219 -19.5 -29.344 1 71.19 514 CYS A O 1
ATOM 4262 N N . GLU A 1 515 ? -9.406 -17.578 -29.422 1 73.5 515 GLU A N 1
ATOM 4263 C CA . GLU A 1 515 ? -7.984 -17.906 -29.359 1 73.5 515 GLU A CA 1
ATOM 4264 C C . GLU A 1 515 ? -7.465 -18.344 -30.734 1 73.5 515 GLU A C 1
ATOM 4266 O O . GLU A 1 515 ? -6.262 -18.266 -31 1 73.5 515 GLU A O 1
ATOM 4271 N N . TYR A 1 516 ? -8.461 -18.891 -31.625 1 82.69 516 TYR A N 1
ATOM 4272 C CA . TYR A 1 516 ? -8.008 -19.422 -32.906 1 82.69 516 TYR A CA 1
ATOM 4273 C C . TYR A 1 516 ? -8.523 -18.578 -34.062 1 82.69 516 TYR A C 1
ATOM 4275 O O . TYR A 1 516 ? -8.109 -18.766 -35.219 1 82.69 516 TYR A O 1
ATOM 4283 N N . GLY A 1 517 ? -9.398 -17.719 -33.812 1 75.69 517 GLY A N 1
ATOM 4284 C CA . GLY A 1 517 ? -9.852 -16.781 -34.844 1 75.69 517 GLY A CA 1
ATOM 4285 C C . GLY A 1 517 ? -10.805 -17.406 -35.844 1 75.69 517 GLY A C 1
ATOM 4286 O O . GLY A 1 517 ? -11.625 -18.25 -35.5 1 75.69 517 GLY A O 1
ATOM 4287 N N . THR A 1 518 ? -10.672 -16.906 -37.188 1 80.25 518 THR A N 1
ATOM 4288 C CA . THR A 1 518 ? -11.594 -17.328 -38.219 1 80.25 518 THR A CA 1
ATOM 4289 C C . THR A 1 518 ? -10.898 -18.25 -39.219 1 80.25 518 THR A C 1
ATOM 4291 O O . THR A 1 518 ? -11.5 -18.688 -40.219 1 80.25 518 THR A O 1
ATOM 4294 N N . ARG A 1 519 ? -9.914 -18.781 -38.875 1 83.94 519 ARG A N 1
ATOM 4295 C CA . ARG A 1 519 ? -9.102 -19.5 -39.844 1 83.94 519 ARG A CA 1
ATOM 4296 C C . ARG A 1 519 ? -9.414 -20.984 -39.812 1 83.94 519 ARG A C 1
ATOM 4298 O O . ARG A 1 519 ? -9.938 -21.5 -38.812 1 83.94 519 ARG A O 1
ATOM 4305 N N . THR A 1 520 ? -9.094 -21.562 -40.969 1 90.75 520 THR A N 1
ATOM 4306 C CA . THR A 1 520 ? -9.172 -23.016 -41.094 1 90.75 520 THR A CA 1
ATOM 4307 C C . THR A 1 520 ? -7.824 -23.656 -40.781 1 90.75 520 THR A C 1
ATOM 4309 O O . THR A 1 520 ? -6.773 -23.062 -41.031 1 90.75 520 THR A O 1
ATOM 4312 N N . TYR A 1 521 ? -7.91 -24.812 -40.156 1 94.06 521 TYR A N 1
ATOM 4313 C CA . TYR A 1 521 ? -6.68 -25.5 -39.781 1 94.06 521 TYR A CA 1
ATOM 4314 C C . TYR A 1 521 ? -6.609 -26.875 -40.406 1 94.06 521 TYR A C 1
ATOM 4316 O O . TYR A 1 521 ? -7.625 -27.562 -40.531 1 94.06 521 TYR A O 1
ATOM 4324 N N . LYS A 1 522 ? -5.434 -27.25 -40.812 1 94.56 522 LYS A N 1
ATOM 4325 C CA . LYS A 1 522 ? -5.195 -28.578 -41.375 1 94.56 522 LYS A CA 1
ATOM 4326 C C . LYS A 1 522 ? -4.57 -29.516 -40.344 1 94.56 522 LYS A C 1
ATOM 4328 O O . LYS A 1 522 ? -3.67 -29.109 -39.594 1 94.56 522 LYS A O 1
ATOM 4333 N N . VAL A 1 523 ? -5.102 -30.734 -40.25 1 96.88 523 VAL A N 1
ATOM 4334 C CA . VAL A 1 523 ? -4.602 -31.734 -39.312 1 96.88 523 VAL A CA 1
ATOM 4335 C C . VAL A 1 523 ? -4.203 -33 -40.062 1 96.88 523 VAL A C 1
ATOM 4337 O O . VAL A 1 523 ? -4.949 -33.469 -40.938 1 96.88 523 VAL A O 1
ATOM 4340 N N . THR A 1 524 ? -3.012 -33.406 -39.875 1 96.56 524 THR A N 1
ATOM 4341 C CA . THR A 1 524 ? -2.561 -34.688 -40.375 1 96.56 524 THR A CA 1
ATOM 4342 C C . THR A 1 524 ? -2.742 -35.781 -39.312 1 96.56 524 THR A C 1
ATOM 4344 O O . THR A 1 524 ? -2.174 -35.688 -38.219 1 96.56 524 THR A O 1
ATOM 4347 N N . ALA A 1 525 ? -3.576 -36.75 -39.625 1 95.75 525 ALA A N 1
ATOM 4348 C CA . ALA A 1 525 ? -3.889 -37.781 -38.625 1 95.75 525 ALA A CA 1
ATOM 4349 C C . ALA A 1 525 ? -3.744 -39.156 -39.219 1 95.75 525 ALA A C 1
ATOM 4351 O O . ALA A 1 525 ? -4.434 -39.5 -40.188 1 95.75 525 ALA A O 1
ATOM 4352 N N . ARG A 1 526 ? -2.852 -39.906 -38.719 1 94.19 526 ARG A N 1
ATOM 4353 C CA . ARG A 1 526 ? -2.729 -41.344 -39 1 94.19 526 ARG A CA 1
ATOM 4354 C C . ARG A 1 526 ? -3.168 -42.188 -37.812 1 94.19 526 ARG A C 1
ATOM 4356 O O . ARG A 1 526 ? -2.352 -42.5 -36.938 1 94.19 526 ARG A O 1
ATOM 4363 N N . VAL A 1 527 ? -4.344 -42.594 -37.812 1 91.62 527 VAL A N 1
ATOM 4364 C CA . VAL A 1 527 ? -5 -43.219 -36.688 1 91.62 527 VAL A CA 1
ATOM 4365 C C . VAL A 1 527 ? -4.332 -44.562 -36.344 1 91.62 527 VAL A C 1
ATOM 4367 O O . VAL A 1 527 ? -4.145 -44.875 -35.188 1 91.62 527 VAL A O 1
ATOM 4370 N N . GLU A 1 528 ? -3.926 -45.312 -37.375 1 90.25 528 GLU A N 1
ATOM 4371 C CA . GLU A 1 528 ? -3.322 -46.625 -37.156 1 90.25 528 GLU A CA 1
ATOM 4372 C C . GLU A 1 528 ? -1.969 -46.5 -36.469 1 90.25 528 GLU A C 1
ATOM 4374 O O . GLU A 1 528 ? -1.621 -47.344 -35.625 1 90.25 528 GLU A O 1
ATOM 4379 N N . GLU A 1 529 ? -1.247 -45.438 -36.688 1 92.19 529 GLU A N 1
ATOM 4380 C CA . GLU A 1 529 ? 0.072 -45.188 -36.125 1 92.19 529 GLU A CA 1
ATOM 4381 C C . GLU A 1 529 ? -0.011 -44.281 -34.906 1 92.19 529 GLU A C 1
ATOM 4383 O O . GLU A 1 529 ? 0.992 -44.031 -34.219 1 92.19 529 GLU A O 1
ATOM 4388 N N . ALA A 1 530 ? -1.163 -43.844 -34.594 1 93.5 530 ALA A N 1
ATOM 4389 C CA . ALA A 1 530 ? -1.389 -42.906 -33.5 1 93.5 530 ALA A CA 1
ATOM 4390 C C . ALA A 1 530 ? -0.521 -41.656 -33.656 1 93.5 530 ALA A C 1
ATOM 4392 O O . ALA A 1 530 ? 0.146 -41.219 -32.688 1 93.5 530 ALA A O 1
ATOM 4393 N N . SER A 1 531 ? -0.371 -41.125 -34.875 1 94.88 531 SER A N 1
ATOM 4394 C CA . SER A 1 531 ? 0.406 -39.906 -35.156 1 94.88 531 SER A CA 1
ATOM 4395 C C . SER A 1 531 ? -0.495 -38.781 -35.594 1 94.88 531 SER A C 1
ATOM 4397 O O . SER A 1 531 ? -1.236 -38.906 -36.594 1 94.88 531 SER A O 1
ATOM 4399 N N . TYR A 1 532 ? -0.407 -37.719 -34.875 1 96.19 532 TYR A N 1
ATOM 4400 C CA . TYR A 1 532 ? -1.266 -36.562 -35.125 1 96.19 532 TYR A CA 1
ATOM 4401 C C . TYR A 1 532 ? -0.46 -35.281 -35.156 1 96.19 532 TYR A C 1
ATOM 4403 O O . TYR A 1 532 ? 0.438 -35.094 -34.312 1 96.19 532 TYR A O 1
ATOM 4411 N N . SER A 1 533 ? -0.656 -34.406 -36.094 1 95.12 533 SER A N 1
ATOM 4412 C CA . SER A 1 533 ? -0.007 -33.094 -36.156 1 95.12 533 SER A CA 1
ATOM 4413 C C . SER A 1 533 ? -0.958 -32.031 -36.719 1 95.12 533 SER A C 1
ATOM 4415 O O . SER A 1 533 ? -1.72 -32.281 -37.656 1 95.12 533 SER A O 1
ATOM 4417 N N . CYS A 1 534 ? -1.027 -30.953 -36 1 95.19 534 CYS A N 1
ATOM 4418 C CA . CYS A 1 534 ? -1.881 -29.844 -36.375 1 95.19 534 CYS A CA 1
ATOM 4419 C C . CYS A 1 534 ? -1.047 -28.625 -36.75 1 95.19 534 CYS A C 1
ATOM 4421 O O . CYS A 1 534 ? -0.008 -28.375 -36.156 1 95.19 534 CYS A O 1
ATOM 4423 N N . GLU A 1 535 ? -1.52 -27.859 -37.625 1 91.38 535 GLU A N 1
ATOM 4424 C CA . GLU A 1 535 ? -0.829 -26.656 -38.062 1 91.38 535 GLU A CA 1
ATOM 4425 C C . GLU A 1 535 ? -0.796 -25.594 -36.969 1 91.38 535 GLU A C 1
ATOM 4427 O O . GLU A 1 535 ? 0.041 -24.703 -37 1 91.38 535 GLU A O 1
ATOM 4432 N N . CYS A 1 536 ? -1.671 -25.703 -35.969 1 90.69 536 CYS A N 1
ATOM 4433 C CA . CYS A 1 536 ? -1.698 -24.703 -34.906 1 90.69 536 CYS A CA 1
ATOM 4434 C C . CYS A 1 536 ? -0.545 -24.922 -33.938 1 90.69 536 CYS A C 1
ATOM 4436 O O . CYS A 1 536 ? -0.18 -24 -33.188 1 90.69 536 CYS A O 1
ATOM 4438 N N . CYS A 1 537 ? 0.029 -26.125 -33.812 1 92.38 537 CYS A N 1
ATOM 4439 C CA . CYS A 1 537 ? 1.2 -26.484 -33 1 92.38 537 CYS A CA 1
ATOM 4440 C C . CYS A 1 537 ? 0.959 -26.25 -31.531 1 92.38 537 CYS A C 1
ATOM 4442 O O . CYS A 1 537 ? 1.875 -25.859 -30.797 1 92.38 537 CYS A O 1
ATOM 4444 N N . ASN A 1 538 ? -0.293 -26.406 -31.109 1 92.69 538 ASN A N 1
ATOM 4445 C CA . ASN A 1 538 ? -0.606 -26.203 -29.688 1 92.69 538 ASN A CA 1
ATOM 4446 C C . ASN A 1 538 ? 0.104 -27.219 -28.797 1 92.69 538 ASN A C 1
ATOM 4448 O O . ASN A 1 538 ? 0.483 -26.906 -27.672 1 92.69 538 ASN A O 1
ATOM 4452 N N . PHE A 1 539 ? 0.238 -28.422 -29.266 1 94.75 539 PHE A N 1
ATOM 4453 C CA . PHE A 1 539 ? 0.925 -29.438 -28.484 1 94.75 539 PHE A CA 1
ATOM 4454 C C . PHE A 1 539 ? 2.383 -29.047 -28.25 1 94.75 539 PHE A C 1
ATOM 4456 O O . PHE A 1 539 ? 2.91 -29.219 -27.156 1 94.75 539 PHE A O 1
ATOM 4463 N N . GLN A 1 540 ? 3.021 -28.578 -29.281 1 93.31 540 GLN A N 1
ATOM 4464 C CA . GLN A 1 540 ? 4.41 -28.156 -29.156 1 93.31 540 GLN A CA 1
ATOM 4465 C C . GLN A 1 540 ? 4.539 -26.922 -28.266 1 93.31 540 GLN A C 1
ATOM 4467 O O . GLN A 1 540 ? 5.5 -26.797 -27.5 1 93.31 540 GLN A O 1
ATOM 4472 N N . LYS A 1 541 ? 3.576 -26.156 -28.297 1 91.88 541 LYS A N 1
ATOM 4473 C CA . LYS A 1 541 ? 3.625 -24.875 -27.578 1 91.88 541 LYS A CA 1
ATOM 4474 C C . LYS A 1 541 ? 3.281 -25.078 -26.094 1 91.88 541 LYS A C 1
ATOM 4476 O O . LYS A 1 541 ? 4.02 -24.625 -25.219 1 91.88 541 LYS A O 1
ATOM 4481 N N . ASP A 1 542 ? 2.121 -25.719 -25.812 1 93.19 542 ASP A N 1
ATOM 4482 C CA . ASP A 1 542 ? 1.611 -25.781 -24.453 1 93.19 542 ASP A CA 1
ATOM 4483 C C . ASP A 1 542 ? 1.741 -27.203 -23.875 1 93.19 542 ASP A C 1
ATOM 4485 O O . ASP A 1 542 ? 1.61 -27.406 -22.672 1 93.19 542 ASP A O 1
ATOM 4489 N N . GLY A 1 543 ? 2.049 -28.125 -24.703 1 93.75 543 GLY A N 1
ATOM 4490 C CA . GLY A 1 543 ? 2.137 -29.516 -24.25 1 93.75 543 GLY A CA 1
ATOM 4491 C C . GLY A 1 543 ? 0.784 -30.188 -24.109 1 93.75 543 GLY A C 1
ATOM 4492 O O . GLY A 1 543 ? 0.662 -31.203 -23.438 1 93.75 543 GLY A O 1
ATOM 4493 N N . LEU A 1 544 ? -0.278 -29.562 -24.703 1 95.69 544 LEU A N 1
ATOM 4494 C CA . LEU A 1 544 ? -1.636 -30.094 -24.688 1 95.69 544 LEU A CA 1
ATOM 4495 C C . LEU A 1 544 ? -2.197 -30.188 -26.094 1 95.69 544 LEU A C 1
ATOM 4497 O O . LEU A 1 544 ? -1.909 -29.344 -26.953 1 95.69 544 LEU A O 1
ATOM 4501 N N . LEU A 1 545 ? -2.891 -31.25 -26.281 1 96.44 545 LEU A N 1
ATOM 4502 C CA . LEU A 1 545 ? -3.52 -31.406 -27.594 1 96.44 545 LEU A CA 1
ATOM 4503 C C . LEU A 1 545 ? -4.535 -30.297 -27.844 1 96.44 545 LEU A C 1
ATOM 4505 O O . LEU A 1 545 ? -5.254 -29.891 -26.938 1 96.44 545 LEU A O 1
ATOM 4509 N N . CYS A 1 546 ? -4.551 -29.812 -29.094 1 95.56 546 CYS A N 1
ATOM 4510 C CA . CYS A 1 546 ? -5.438 -28.703 -29.453 1 95.56 546 CYS A CA 1
ATOM 4511 C C . CYS A 1 546 ? -6.848 -29.219 -29.719 1 95.56 546 CYS A C 1
ATOM 4513 O O . CYS A 1 546 ? -7.062 -30.422 -29.875 1 95.56 546 CYS A O 1
ATOM 4515 N N . CYS A 1 547 ? -7.77 -28.328 -29.812 1 95.69 547 CYS A N 1
ATOM 4516 C CA . CYS A 1 547 ? -9.164 -28.672 -30.109 1 95.69 547 CYS A CA 1
ATOM 4517 C C . CYS A 1 547 ? -9.305 -29.297 -31.484 1 95.69 547 CYS A C 1
ATOM 4519 O O . CYS A 1 547 ? -10.203 -30.109 -31.719 1 95.69 547 CYS A O 1
ATOM 4521 N N . HIS A 1 548 ? -8.398 -29.016 -32.438 1 96.31 548 HIS A N 1
ATOM 4522 C CA . HIS A 1 548 ? -8.445 -29.531 -33.812 1 96.31 548 HIS A CA 1
ATOM 4523 C C . HIS A 1 548 ? -8.164 -31.031 -33.812 1 96.31 548 HIS A C 1
ATOM 4525 O O . HIS A 1 548 ? -8.914 -31.812 -34.438 1 96.31 548 HIS A O 1
ATOM 4531 N N . ILE A 1 549 ? -7.129 -31.406 -33.156 1 97.06 549 ILE A N 1
ATOM 4532 C CA . ILE A 1 549 ? -6.777 -32.812 -33.062 1 97.06 549 ILE A CA 1
ATOM 4533 C C . ILE A 1 549 ? -7.848 -33.562 -32.281 1 97.06 549 ILE A C 1
ATOM 4535 O O . ILE A 1 549 ? -8.242 -34.688 -32.656 1 97.06 549 ILE A O 1
ATOM 4539 N N . LEU A 1 550 ? -8.281 -33 -31.25 1 96.69 550 LEU A N 1
ATOM 4540 C CA . LEU A 1 550 ? -9.297 -33.625 -30.406 1 96.69 550 LEU A CA 1
ATOM 4541 C C . LEU A 1 550 ? -10.594 -33.844 -31.188 1 96.69 550 LEU A C 1
ATOM 4543 O O . LEU A 1 550 ? -11.305 -34.812 -30.969 1 96.69 550 LEU A O 1
ATOM 4547 N N . LYS A 1 551 ? -10.906 -32.844 -32.031 1 95.94 551 LYS A N 1
ATOM 4548 C CA . LYS A 1 551 ? -12.07 -33 -32.906 1 95.94 551 LYS A CA 1
ATOM 4549 C C . LYS A 1 551 ? -11.906 -34.219 -33.812 1 95.94 551 LYS A C 1
ATOM 4551 O O . LYS A 1 551 ? -12.867 -34.938 -34.062 1 95.94 551 LYS A O 1
ATOM 4556 N N . ILE A 1 552 ? -10.75 -34.438 -34.312 1 96 552 ILE A N 1
ATOM 4557 C CA . ILE A 1 552 ? -10.469 -35.594 -35.156 1 96 552 ILE A CA 1
ATOM 4558 C C . ILE A 1 552 ? -10.594 -36.875 -34.375 1 96 552 ILE A C 1
ATOM 4560 O O . ILE A 1 552 ? -11.047 -37.906 -34.875 1 96 552 ILE A O 1
ATOM 4564 N N . PHE A 1 553 ? -10.133 -36.875 -33.094 1 95.88 553 PHE A N 1
ATOM 4565 C CA . PHE A 1 553 ? -10.281 -38.031 -32.219 1 95.88 553 PHE A CA 1
ATOM 4566 C C . PHE A 1 553 ? -11.742 -38.438 -32.156 1 95.88 553 PHE A C 1
ATOM 4568 O O . PHE A 1 553 ? -12.055 -39.625 -32.25 1 95.88 553 PHE A O 1
A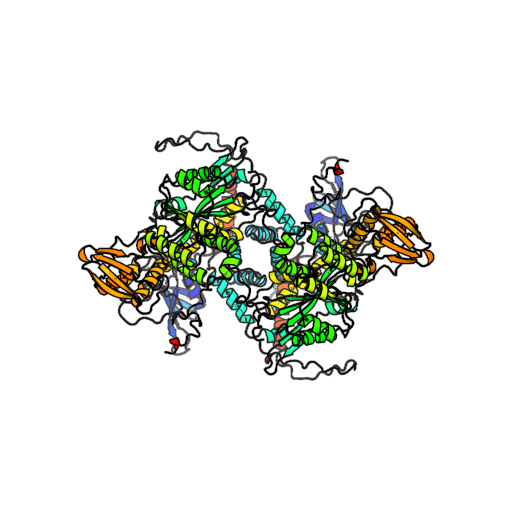TOM 4575 N N . THR A 1 554 ? -12.609 -37.5 -31.938 1 92.88 554 THR A N 1
ATOM 4576 C CA . THR A 1 554 ? -14.031 -37.812 -31.844 1 92.88 554 THR A CA 1
ATOM 4577 C C . THR A 1 554 ? -14.578 -38.25 -33.188 1 92.88 554 THR A C 1
ATOM 4579 O O . THR A 1 554 ? -15.43 -39.156 -33.25 1 92.88 554 THR A O 1
ATOM 4582 N N . HIS A 1 555 ? -14.094 -37.656 -34.281 1 93.38 555 HIS A N 1
ATOM 4583 C CA . HIS A 1 555 ? -14.539 -37.969 -35.625 1 93.38 555 HIS A CA 1
ATOM 4584 C C . HIS A 1 555 ? -14.109 -39.375 -36.031 1 93.38 555 HIS A C 1
ATOM 4586 O O . HIS A 1 555 ? -14.859 -40.094 -36.688 1 93.38 555 HIS A O 1
ATOM 4592 N N . CYS A 1 556 ? -12.953 -39.781 -35.625 1 93.06 556 CYS A N 1
ATOM 4593 C CA . CYS A 1 556 ? -12.391 -41.062 -36 1 93.06 556 CYS A CA 1
ATOM 4594 C C . CYS A 1 556 ? -12.562 -42.062 -34.875 1 93.06 556 CYS A C 1
ATOM 4596 O O . CYS A 1 556 ? -11.984 -43.156 -34.938 1 93.06 556 CYS A O 1
ATOM 4598 N N . SER A 1 557 ? -13.242 -41.75 -33.75 1 91 557 SER A N 1
ATOM 4599 C CA . SER A 1 557 ? -13.562 -42.594 -32.594 1 91 557 SER A CA 1
ATOM 4600 C C . SER A 1 557 ? -12.297 -43.094 -31.906 1 91 557 SER A C 1
ATOM 4602 O O . SER A 1 557 ? -12.156 -44.281 -31.656 1 91 557 SER A O 1
ATOM 4604 N N . VAL A 1 558 ? -11.367 -42.219 -31.781 1 93.81 558 VAL A N 1
ATOM 4605 C CA . VAL A 1 558 ? -10.188 -42.5 -30.969 1 93.81 558 VAL A CA 1
ATOM 4606 C C . VAL A 1 558 ? -10.531 -42.312 -29.484 1 93.81 558 VAL A C 1
ATOM 4608 O O . VAL A 1 558 ? -10.945 -41.25 -29.062 1 93.81 558 VAL A O 1
ATOM 4611 N N . ASP A 1 559 ? -10.297 -43.344 -28.688 1 92.62 559 ASP A N 1
ATOM 4612 C CA . ASP A 1 559 ? -10.781 -43.344 -27.312 1 92.62 559 ASP A CA 1
ATOM 4613 C C . ASP A 1 559 ? -9.641 -43.094 -26.328 1 92.62 559 ASP A C 1
ATOM 4615 O O . ASP A 1 559 ? -9.883 -42.812 -25.156 1 92.62 559 ASP A O 1
ATOM 4619 N N . GLU A 1 560 ? -8.438 -43.125 -26.844 1 94.31 560 GLU A N 1
ATOM 4620 C CA . GLU A 1 560 ? -7.301 -42.969 -25.938 1 94.31 560 GLU A CA 1
ATOM 4621 C C . GLU A 1 560 ? -6.219 -42.094 -26.547 1 94.31 560 GLU A C 1
ATOM 4623 O O . GLU A 1 560 ? -5.914 -42.188 -27.734 1 94.31 560 GLU A O 1
ATOM 4628 N N . ILE A 1 561 ? -5.75 -41.281 -25.703 1 94.69 561 ILE A N 1
ATOM 4629 C CA . ILE A 1 561 ? -4.625 -40.438 -26.125 1 94.69 561 ILE A CA 1
ATOM 4630 C C . ILE A 1 561 ? -3.326 -41.25 -26 1 94.69 561 ILE A C 1
ATOM 4632 O O . ILE A 1 561 ? -3.023 -41.781 -24.938 1 94.69 561 ILE A O 1
ATOM 4636 N N . SER A 1 562 ? -2.641 -41.219 -27.031 1 93.88 562 SER A N 1
ATOM 4637 C CA . SER A 1 562 ? -1.348 -41.906 -27 1 93.88 562 SER A CA 1
ATOM 4638 C C . SER A 1 562 ? -0.413 -41.25 -25.969 1 93.88 562 SER A C 1
ATOM 4640 O O . SER A 1 562 ? -0.46 -40.031 -25.766 1 93.88 562 SER A O 1
ATOM 4642 N N . GLN A 1 563 ? 0.474 -42.062 -25.375 1 91.25 563 GLN A N 1
ATOM 4643 C CA . GLN A 1 563 ? 1.391 -41.594 -24.328 1 91.25 563 GLN A CA 1
ATOM 4644 C C . GLN A 1 563 ? 2.373 -40.562 -24.875 1 91.25 563 GLN A C 1
ATOM 4646 O O . GLN A 1 563 ? 2.895 -39.75 -24.125 1 91.25 563 GLN A O 1
ATOM 4651 N N . ASP A 1 564 ? 2.553 -40.594 -26.156 1 91.62 564 ASP A N 1
ATOM 4652 C CA . ASP A 1 564 ? 3.486 -39.656 -26.781 1 91.62 564 ASP A CA 1
ATOM 4653 C C . ASP A 1 564 ? 2.961 -38.219 -26.719 1 91.62 564 ASP A C 1
ATOM 4655 O O . ASP A 1 564 ? 3.734 -37.25 -26.828 1 91.62 564 ASP A O 1
ATOM 4659 N N . TYR A 1 565 ? 1.675 -38.156 -26.516 1 95.25 565 TYR A N 1
ATOM 4660 C CA . TYR A 1 565 ? 1.066 -36.812 -26.5 1 95.25 565 TYR A CA 1
ATOM 4661 C C . TYR A 1 565 ? 0.722 -36.375 -25.094 1 95.25 565 TYR A C 1
ATOM 4663 O O . TYR A 1 565 ? -0.023 -35.406 -24.891 1 95.25 565 TYR A O 1
ATOM 4671 N N . ILE A 1 566 ? 1.196 -37.094 -24.078 1 93.38 566 ILE A N 1
ATOM 4672 C CA . ILE A 1 566 ? 1.069 -36.719 -22.672 1 93.38 566 ILE A CA 1
ATOM 4673 C C . ILE A 1 566 ? 2.451 -36.438 -22.078 1 93.38 566 ILE A C 1
ATOM 4675 O O . ILE A 1 566 ? 3.215 -37.375 -21.812 1 93.38 566 ILE A O 1
ATOM 4679 N N . ILE A 1 567 ? 2.684 -35.219 -21.891 1 92.31 567 ILE A N 1
ATOM 4680 C CA . ILE A 1 567 ? 4.008 -34.844 -21.406 1 92.31 567 ILE A CA 1
ATOM 4681 C C . ILE A 1 567 ? 4.086 -35.062 -19.906 1 92.31 567 ILE A C 1
ATOM 4683 O O . ILE A 1 567 ? 3.127 -34.781 -19.172 1 92.31 567 ILE A O 1
ATOM 4687 N N . LYS A 1 568 ? 5.188 -35.5 -19.406 1 88.94 568 LYS A N 1
ATOM 4688 C CA . LYS A 1 568 ? 5.41 -35.875 -18.016 1 88.94 568 LYS A CA 1
ATOM 4689 C C . LYS A 1 568 ? 5.277 -34.656 -17.078 1 88.94 568 LYS A C 1
ATOM 4691 O O . LYS A 1 568 ? 4.777 -34.781 -15.961 1 88.94 568 LYS A O 1
ATOM 4696 N N . ARG A 1 569 ? 5.621 -33.562 -17.547 1 91.69 569 ARG A N 1
ATOM 4697 C CA . ARG A 1 569 ? 5.691 -32.406 -16.672 1 91.69 569 ARG A CA 1
ATOM 4698 C C . ARG A 1 569 ? 4.309 -32 -16.172 1 91.69 569 ARG A C 1
ATOM 4700 O O . ARG A 1 569 ? 4.184 -31.312 -15.164 1 91.69 569 ARG A O 1
ATOM 4707 N N . TRP A 1 570 ? 3.264 -32.344 -16.953 1 94.38 570 TRP A N 1
ATOM 4708 C CA . TRP A 1 570 ? 1.911 -31.938 -16.594 1 94.38 570 TRP A CA 1
ATOM 4709 C C . TRP A 1 570 ? 1.233 -33 -15.734 1 94.38 570 TRP A C 1
ATOM 4711 O O . TRP A 1 570 ? 0.086 -32.812 -15.312 1 94.38 570 TRP A O 1
ATOM 4721 N N . LYS A 1 571 ? 1.962 -34.094 -15.43 1 91.06 571 LYS A N 1
ATOM 4722 C CA . LYS A 1 571 ? 1.424 -35.188 -14.625 1 91.06 571 LYS A CA 1
ATOM 4723 C C . LYS A 1 571 ? 1.682 -34.938 -13.141 1 91.06 571 LYS A C 1
ATOM 4725 O O . LYS A 1 571 ? 2.508 -34.094 -12.773 1 91.06 571 LYS A O 1
ATOM 4730 N N . GLN A 1 572 ? 0.969 -35.625 -12.312 1 81.38 572 GLN A N 1
ATOM 4731 C CA . GLN A 1 572 ? 1.117 -35.531 -10.867 1 81.38 572 GLN A CA 1
ATOM 4732 C C . GLN A 1 572 ? 2.492 -36 -10.422 1 81.38 572 GLN A C 1
ATOM 4734 O O . GLN A 1 572 ? 3.057 -35.5 -9.453 1 81.38 572 GLN A O 1
ATOM 4739 N N . GLN A 1 573 ? 3.021 -36.938 -11.133 1 78.38 573 GLN A N 1
ATOM 4740 C CA . GLN A 1 573 ? 4.312 -37.5 -10.766 1 78.38 573 GLN A CA 1
ATOM 4741 C C . GLN A 1 573 ? 5.441 -36.875 -11.57 1 78.38 573 GLN A C 1
ATOM 4743 O O . GLN A 1 573 ? 6.395 -37.531 -11.961 1 78.38 573 GLN A O 1
ATOM 4748 N N . ALA A 1 574 ? 5.199 -35.625 -11.82 1 76.25 574 ALA A N 1
ATOM 4749 C CA . ALA A 1 574 ? 6.203 -34.969 -12.641 1 76.25 574 ALA A CA 1
ATOM 4750 C C . ALA A 1 574 ? 7.566 -34.969 -11.953 1 76.25 574 ALA A C 1
ATOM 4752 O O . ALA A 1 574 ? 8.594 -35.156 -12.602 1 76.25 574 ALA A O 1
ATOM 4753 N N . ILE A 1 575 ? 7.523 -34.688 -10.648 1 73 575 ILE A N 1
ATOM 4754 C CA . ILE A 1 575 ? 8.766 -34.656 -9.891 1 73 575 ILE A CA 1
ATOM 4755 C C . ILE A 1 575 ? 8.914 -35.938 -9.102 1 73 575 ILE A C 1
ATOM 4757 O O . ILE A 1 575 ? 7.957 -36.438 -8.484 1 73 575 ILE A O 1
ATOM 4761 N N . ARG A 1 576 ? 10.039 -36.75 -9.344 1 56.31 576 ARG A N 1
ATOM 4762 C CA . ARG A 1 576 ? 10.312 -38 -8.641 1 56.31 576 ARG A CA 1
ATOM 4763 C C . ARG A 1 576 ? 10.305 -37.781 -7.129 1 56.31 576 ARG A C 1
ATOM 4765 O O . ARG A 1 576 ? 10.93 -36.844 -6.625 1 56.31 576 ARG A O 1
ATOM 4772 N N . GLU A 1 577 ? 9.133 -37.969 -6.504 1 55.97 577 GLU A N 1
ATOM 4773 C CA . GLU A 1 577 ? 9.016 -37.812 -5.059 1 55.97 577 GLU A CA 1
ATOM 4774 C C . GLU A 1 577 ? 10.219 -38.406 -4.336 1 55.97 577 GLU A C 1
ATOM 4776 O O . GLU A 1 577 ? 10.586 -39.562 -4.574 1 55.97 577 GLU A O 1
ATOM 4781 N N . GLU A 1 578 ? 11.242 -37.75 -4.164 1 46.31 578 GLU A N 1
ATOM 4782 C CA . GLU A 1 578 ? 12.18 -38.344 -3.215 1 46.31 578 GLU A CA 1
ATOM 4783 C C . GLU A 1 578 ? 11.461 -38.875 -1.979 1 46.31 578 GLU A C 1
ATOM 4785 O O . GLU A 1 578 ? 10.508 -38.25 -1.494 1 46.31 578 GLU A O 1
ATOM 4790 N N . VAL A 1 579 ? 11.375 -40.125 -1.786 1 36.19 579 VAL A N 1
ATOM 4791 C CA . VAL A 1 579 ? 11.016 -40.688 -0.481 1 36.19 579 VAL A CA 1
ATOM 4792 C C . VAL A 1 579 ? 11.367 -39.656 0.614 1 36.19 579 VAL A C 1
ATOM 4794 O O . VAL A 1 579 ? 12.539 -39.312 0.797 1 36.19 579 VAL A O 1
ATOM 4797 N N . ALA A 1 580 ? 10.617 -38.781 0.839 1 37.38 580 ALA A N 1
ATOM 4798 C CA . ALA A 1 580 ? 10.797 -37.938 2.004 1 37.38 580 ALA A CA 1
ATOM 4799 C C . ALA A 1 580 ? 11.578 -38.656 3.104 1 37.38 580 ALA A C 1
ATOM 4801 O O . ALA A 1 580 ? 11.148 -39.688 3.59 1 37.38 580 ALA A O 1
ATOM 4802 N N . ARG A 1 581 ? 12.734 -38.594 3.17 1 32.69 581 ARG A N 1
ATOM 4803 C CA . ARG A 1 581 ? 13.336 -38.938 4.453 1 32.69 581 ARG A CA 1
ATOM 4804 C C . ARG A 1 581 ? 12.492 -38.438 5.613 1 32.69 581 ARG A C 1
ATOM 4806 O O . ARG A 1 581 ? 12 -37.312 5.578 1 32.69 581 ARG A O 1
ATOM 4813 N N . GLU A 1 582 ? 11.844 -39.312 6.332 1 32.59 582 GLU A N 1
ATOM 4814 C CA . GLU A 1 582 ? 11.211 -39.219 7.645 1 32.59 582 GLU A CA 1
ATOM 4815 C C . GLU A 1 582 ? 11.891 -38.125 8.492 1 32.59 582 GLU A C 1
ATOM 4817 O O . GLU A 1 582 ? 12.547 -38.438 9.484 1 32.59 582 GLU A O 1
ATOM 4822 N N . GLU A 1 583 ? 12.656 -37.281 7.918 1 32.38 583 GLU A N 1
ATOM 4823 C CA . GLU A 1 583 ? 13.18 -36.438 8.992 1 32.38 583 GLU A CA 1
ATOM 4824 C C . GLU A 1 583 ? 12.055 -35.844 9.836 1 32.38 583 GLU A C 1
ATOM 4826 O O . GLU A 1 583 ? 11.062 -35.375 9.289 1 32.38 583 GLU A O 1
ATOM 4831 N N . GLU A 1 584 ? 11.82 -36.344 10.969 1 32.47 584 GLU A N 1
ATOM 4832 C CA . GLU A 1 584 ? 11.039 -35.844 12.094 1 32.47 584 GLU A CA 1
ATOM 4833 C C . GLU A 1 584 ? 11.016 -34.312 12.109 1 32.47 584 GLU A C 1
ATOM 4835 O O . GLU A 1 584 ? 11.977 -33.656 12.539 1 32.47 584 GLU A O 1
ATOM 4840 N N . LYS A 1 585 ? 10.609 -33.719 11.094 1 41.16 585 LYS A N 1
ATOM 4841 C CA . LYS A 1 585 ? 10.648 -32.281 11.016 1 41.16 585 LYS A CA 1
ATOM 4842 C C . LYS A 1 585 ? 10.047 -31.641 12.266 1 41.16 585 LYS A C 1
ATOM 4844 O O . LYS A 1 585 ? 9.07 -32.156 12.82 1 41.16 585 LYS A O 1
ATOM 4849 N N . PRO A 1 586 ? 10.719 -30.75 12.867 1 38.69 586 PRO A N 1
ATOM 4850 C CA . PRO A 1 586 ? 10.305 -30 14.047 1 38.69 586 PRO A CA 1
ATOM 4851 C C . PRO A 1 586 ? 8.859 -29.516 13.969 1 38.69 586 PRO A C 1
ATOM 4853 O O . PRO A 1 586 ? 8.266 -29.156 14.984 1 38.69 586 PRO A O 1
ATOM 4856 N N . ASP A 1 587 ? 8.344 -29.672 12.852 1 36.94 587 ASP A N 1
ATOM 4857 C CA . ASP A 1 587 ? 7.012 -29.094 12.672 1 36.94 587 ASP A CA 1
ATOM 4858 C C . ASP A 1 587 ? 5.941 -29.969 13.328 1 36.94 587 ASP A C 1
ATOM 4860 O O . ASP A 1 587 ? 4.977 -29.453 13.898 1 36.94 587 ASP A O 1
ATOM 4864 N N . LYS A 1 588 ? 6.02 -31.266 13.18 1 39.5 588 LYS A N 1
ATOM 4865 C CA . LYS A 1 588 ? 5.102 -32.094 13.953 1 39.5 588 LYS A CA 1
ATOM 4866 C C . LYS A 1 588 ? 5.215 -31.797 15.445 1 39.5 588 LYS A C 1
ATOM 4868 O O . LYS A 1 588 ? 4.207 -31.75 16.156 1 39.5 588 LYS A O 1
ATOM 4873 N N . VAL A 1 589 ? 6.438 -31.578 15.844 1 40.69 589 VAL A N 1
ATOM 4874 C CA . VAL A 1 589 ? 6.652 -31.219 17.234 1 40.69 589 VAL A CA 1
ATOM 4875 C C . VAL A 1 589 ? 6.055 -29.828 17.516 1 40.69 589 VAL A C 1
ATOM 4877 O O . VAL A 1 589 ? 5.457 -29.609 18.562 1 40.69 589 VAL A O 1
ATOM 4880 N N . ALA A 1 590 ? 6.148 -29 16.547 1 41.97 590 ALA A N 1
ATOM 4881 C CA . ALA A 1 590 ? 5.602 -27.656 16.734 1 41.97 590 ALA A CA 1
ATOM 4882 C C . ALA A 1 590 ? 4.078 -27.688 16.766 1 41.97 590 ALA A C 1
ATOM 4884 O O . ALA A 1 590 ? 3.449 -26.984 17.562 1 41.97 590 ALA A O 1
ATOM 4885 N N . ARG A 1 591 ? 3.434 -28.453 16.031 1 41.53 591 ARG A N 1
ATOM 4886 C CA . ARG A 1 591 ? 1.982 -28.609 16.047 1 41.53 591 ARG A CA 1
ATOM 4887 C C . ARG A 1 591 ? 1.516 -29.25 17.344 1 41.53 591 ARG A C 1
ATOM 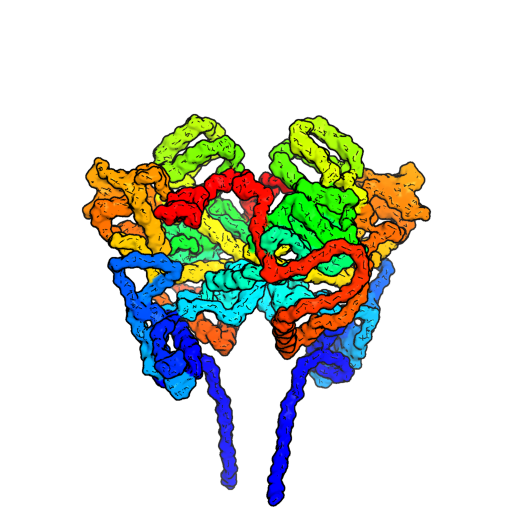4889 O O . ARG A 1 591 ? 0.484 -28.875 17.891 1 41.53 591 ARG A O 1
ATOM 4896 N N . GLU A 1 592 ? 2.283 -30.234 17.641 1 42.16 592 GLU A N 1
ATOM 4897 C CA . GLU A 1 592 ? 1.989 -30.906 18.906 1 42.16 592 GLU A CA 1
ATOM 4898 C C . GLU A 1 592 ? 2.146 -29.938 20.078 1 42.16 592 GLU A C 1
ATOM 4900 O O . GLU A 1 592 ? 1.384 -30 21.047 1 42.16 592 GLU A O 1
ATOM 4905 N N . ALA A 1 593 ? 3.1 -28.984 19.844 1 41.66 593 ALA A N 1
ATOM 4906 C CA . ALA A 1 593 ? 3.381 -28.016 20.891 1 41.66 593 ALA A CA 1
ATOM 4907 C C . ALA A 1 593 ? 2.391 -26.859 20.859 1 41.66 593 ALA A C 1
ATOM 4909 O O . ALA A 1 593 ? 2.08 -26.266 21.891 1 41.66 593 ALA A O 1
ATOM 4910 N N . CYS A 1 594 ? 1.955 -26.438 19.734 1 42.25 594 CYS A N 1
ATOM 4911 C CA . CYS A 1 594 ? 1.1 -25.266 19.641 1 42.25 594 CYS A CA 1
ATOM 4912 C C . CYS A 1 594 ? -0.286 -25.547 20.203 1 42.25 594 CYS A C 1
ATOM 4914 O O . CYS A 1 594 ? -1.082 -24.625 20.391 1 42.25 594 CYS A O 1
ATOM 4916 N N . GLY A 1 595 ? -0.814 -26.719 20.375 1 38.5 595 GLY A N 1
ATOM 4917 C CA . GLY A 1 595 ? -2.135 -27.016 20.906 1 38.5 595 GLY A CA 1
ATOM 4918 C C . GLY A 1 595 ? -2.254 -26.719 22.391 1 38.5 595 GLY A C 1
ATOM 4919 O O . GLY A 1 595 ? -3.359 -26.688 22.938 1 38.5 595 GLY A O 1
ATOM 4920 N N . THR A 1 596 ? -1.075 -26.906 23.312 1 40 596 THR A N 1
ATOM 4921 C CA . THR A 1 596 ? -1.144 -26.625 24.734 1 40 596 THR A CA 1
ATOM 4922 C C . THR A 1 596 ? -0.179 -25.516 25.125 1 40 596 THR A C 1
ATOM 4924 O O . THR A 1 596 ? 0.815 -25.281 24.438 1 40 596 THR A O 1
ATOM 4927 N N . ASP A 1 597 ? -0.53 -24.594 26.016 1 43.47 597 ASP A N 1
ATOM 4928 C CA . ASP A 1 597 ? 0.326 -23.531 26.531 1 43.47 597 ASP A CA 1
ATOM 4929 C C . ASP A 1 597 ? 1.719 -24.047 26.859 1 43.47 597 ASP A C 1
ATOM 4931 O O . ASP A 1 597 ? 2.723 -23.391 26.594 1 43.47 597 ASP A O 1
ATOM 4935 N N . ALA A 1 598 ? 1.825 -25.203 27.422 1 47.41 598 ALA A N 1
ATOM 4936 C CA . ALA A 1 598 ? 3.109 -25.781 27.812 1 47.41 598 ALA A CA 1
ATOM 4937 C C . ALA A 1 598 ? 3.922 -26.188 26.594 1 47.41 598 ALA A C 1
ATOM 4939 O O . ALA A 1 598 ? 5.141 -26.016 26.547 1 47.41 598 ALA A O 1
ATOM 4940 N N . GLY A 1 599 ? 3.295 -26.656 25.609 1 44.56 599 GLY A N 1
ATOM 4941 C CA . GLY A 1 599 ? 3.984 -26.984 24.375 1 44.56 599 GLY A CA 1
ATOM 4942 C C . GLY A 1 599 ? 4.488 -25.766 23.625 1 44.56 599 GLY A C 1
ATOM 4943 O O . GLY A 1 599 ? 5.605 -25.766 23.109 1 44.56 599 GLY A O 1
ATOM 4944 N N . LYS A 1 600 ? 3.709 -24.828 23.75 1 45.94 600 LYS A N 1
ATOM 4945 C CA . LYS A 1 600 ? 4.16 -23.562 23.172 1 45.94 600 LYS A CA 1
ATOM 4946 C C . LYS A 1 600 ? 5.379 -23.031 23.922 1 45.94 600 LYS A C 1
ATOM 4948 O O . LYS A 1 600 ? 6.336 -22.562 23.297 1 45.94 600 LYS A O 1
ATOM 4953 N N . GLN A 1 601 ? 5.359 -23.047 25.234 1 51.22 601 GLN A N 1
ATOM 4954 C CA . GLN A 1 601 ? 6.512 -22.656 26.031 1 51.22 601 GLN A CA 1
ATOM 4955 C C . GLN A 1 601 ? 7.699 -23.578 25.766 1 51.22 601 GLN A C 1
ATOM 4957 O O . GLN A 1 601 ? 8.844 -23.125 25.719 1 51.22 601 GLN A O 1
ATOM 4962 N N . MET A 1 602 ? 7.457 -24.859 25.594 1 50 602 MET A N 1
ATOM 4963 C CA . MET A 1 602 ? 8.539 -25.797 25.312 1 50 602 MET A CA 1
ATOM 4964 C C . MET A 1 602 ? 9.125 -25.547 23.938 1 50 602 MET A C 1
ATOM 4966 O O . MET A 1 602 ? 10.344 -25.562 23.75 1 50 602 MET A O 1
ATOM 4970 N N . VAL A 1 603 ? 8.242 -25.344 23.078 1 47.69 603 VAL A N 1
ATOM 4971 C CA . VAL A 1 603 ? 8.766 -25 21.766 1 47.69 603 VAL A CA 1
ATOM 4972 C C . VAL A 1 603 ? 9.5 -23.656 21.828 1 47.69 603 VAL A C 1
ATOM 4974 O O . VAL A 1 603 ? 10.586 -23.516 21.266 1 47.69 603 VAL A O 1
ATOM 4977 N N . GLU A 1 604 ? 8.891 -22.828 22.578 1 48.09 604 GLU A N 1
ATOM 4978 C CA . GLU A 1 604 ? 9.625 -21.578 22.781 1 48.09 604 GLU A CA 1
ATOM 4979 C C . GLU A 1 604 ? 10.953 -21.828 23.484 1 48.09 604 GLU A C 1
ATOM 4981 O O . GLU A 1 604 ? 11.969 -21.234 23.141 1 48.09 604 GLU A O 1
ATOM 4986 N N . LYS A 1 605 ? 10.945 -22.578 24.422 1 49.19 605 LYS A N 1
ATOM 4987 C CA . LYS A 1 605 ? 12.18 -22.922 25.125 1 49.19 605 LYS A CA 1
ATOM 4988 C C . LYS A 1 605 ? 13.148 -23.656 24.203 1 49.19 605 LYS A C 1
ATOM 4990 O O . LYS A 1 605 ? 14.336 -23.344 24.156 1 49.19 605 LYS A O 1
ATOM 4995 N N . HIS A 1 606 ? 12.648 -24.625 23.484 1 48.03 606 HIS A N 1
ATOM 4996 C CA . HIS A 1 606 ? 13.57 -25.359 22.641 1 48.03 606 HIS A CA 1
ATOM 4997 C C . HIS A 1 606 ? 13.938 -24.562 21.391 1 48.03 606 HIS A C 1
ATOM 4999 O O . HIS A 1 606 ? 15.078 -24.609 20.922 1 48.03 606 HIS A O 1
ATOM 5005 N N . VAL A 1 607 ? 13.008 -23.797 21.016 1 45.78 607 VAL A N 1
ATOM 5006 C CA . VAL A 1 607 ? 13.375 -22.859 19.953 1 45.78 607 VAL A CA 1
ATOM 5007 C C . VAL A 1 607 ? 14.344 -21.812 20.484 1 45.78 607 VAL A C 1
ATOM 5009 O O . VAL A 1 607 ? 15.32 -21.469 19.828 1 45.78 607 VAL A O 1
ATOM 5012 N N . ARG A 1 608 ? 14.062 -21.422 21.641 1 46.78 608 ARG A N 1
ATOM 5013 C CA . ARG A 1 608 ? 15.062 -20.594 22.312 1 46.78 608 ARG A CA 1
ATOM 5014 C C . ARG A 1 608 ? 16.344 -21.375 22.547 1 46.78 608 ARG A C 1
ATOM 5016 O O . ARG A 1 608 ? 17.453 -20.859 22.344 1 46.78 608 ARG A O 1
ATOM 5023 N N . ALA A 1 609 ? 16.172 -22.562 22.969 1 47.72 609 ALA A N 1
ATOM 5024 C CA . ALA A 1 609 ? 17.375 -23.375 23.156 1 47.72 609 ALA A CA 1
ATOM 5025 C C . ALA A 1 609 ? 18.047 -23.688 21.828 1 47.72 609 ALA A C 1
ATOM 5027 O O . ALA A 1 609 ? 19.266 -23.625 21.719 1 47.72 609 ALA A O 1
ATOM 5028 N N . MET A 1 610 ? 17.25 -24 20.891 1 44.59 610 MET A N 1
ATOM 5029 C CA . MET A 1 610 ? 17.812 -24.172 19.547 1 44.59 610 MET A CA 1
ATOM 5030 C C . MET A 1 610 ? 18.422 -22.875 19.047 1 44.59 610 MET A C 1
ATOM 5032 O O . MET A 1 610 ? 19.516 -22.875 18.469 1 44.59 610 MET A O 1
ATOM 5036 N N . ARG A 1 611 ? 17.734 -21.891 19.359 1 41.5 611 ARG A N 1
ATOM 5037 C CA . ARG A 1 611 ? 18.312 -20.594 19.047 1 41.5 611 ARG A CA 1
ATOM 5038 C C . ARG A 1 611 ? 19.547 -20.328 19.906 1 41.5 611 ARG A C 1
ATOM 5040 O O . ARG A 1 611 ? 20.562 -19.828 19.406 1 41.5 611 ARG A O 1
ATOM 5047 N N . THR A 1 612 ? 19.391 -20.594 21.078 1 47.06 612 THR A N 1
ATOM 5048 C CA . THR A 1 612 ? 20.578 -20.5 21.922 1 47.06 612 THR A CA 1
ATOM 5049 C C . THR A 1 612 ? 21.625 -21.516 21.484 1 47.06 612 THR A C 1
ATOM 5051 O O . THR A 1 612 ? 22.812 -21.188 21.438 1 47.06 612 THR A O 1
ATOM 5054 N N . GLU A 1 613 ? 21.219 -22.75 21.312 1 44.09 613 GLU A N 1
ATOM 5055 C CA . GLU A 1 613 ? 22.188 -23.719 20.828 1 44.09 613 GLU A CA 1
ATOM 5056 C C . GLU A 1 613 ? 22.688 -23.359 19.438 1 44.09 613 GLU A C 1
ATOM 5058 O O . GLU A 1 613 ? 23.891 -23.453 19.156 1 44.09 613 GLU A O 1
ATOM 5063 N N . LEU A 1 614 ? 21.781 -22.922 18.719 1 40 614 LEU A N 1
ATOM 5064 C CA . LEU A 1 614 ? 22.25 -22.406 17.438 1 40 614 LEU A CA 1
ATOM 5065 C C . LEU A 1 614 ? 23.062 -21.141 17.625 1 40 614 LEU A C 1
ATOM 5067 O O . LEU A 1 614 ? 24.078 -20.938 16.953 1 40 614 LEU A O 1
ATOM 5071 N N . SER A 1 615 ? 22.625 -20.422 18.547 1 40.5 615 SER A N 1
ATOM 5072 C CA . SER A 1 615 ? 23.5 -19.328 18.938 1 40.5 615 SER A CA 1
ATOM 5073 C C . SER A 1 615 ? 24.781 -19.844 19.562 1 40.5 615 SER A C 1
ATOM 5075 O O . SER A 1 615 ? 25.875 -19.312 19.297 1 40.5 615 SER A O 1
ATOM 5077 N N . HIS A 1 616 ? 24.562 -20.781 20.438 1 42.09 616 HIS A N 1
ATOM 5078 C CA . HIS A 1 616 ? 25.781 -21.359 20.984 1 42.09 616 HIS A CA 1
ATOM 5079 C C . HIS A 1 616 ? 26.547 -22.109 19.906 1 42.09 616 HIS A C 1
ATOM 5081 O O . HIS A 1 616 ? 27.781 -22.062 19.875 1 42.09 616 HIS A O 1
ATOM 5087 N N . LEU A 1 617 ? 25.844 -22.969 19.234 1 35.41 617 LEU A N 1
ATOM 5088 C CA . LEU A 1 617 ? 26.562 -23.562 18.109 1 35.41 617 LEU A CA 1
ATOM 5089 C C . LEU A 1 617 ? 27.109 -22.484 17.188 1 35.41 617 LEU A C 1
ATOM 5091 O O . LEU A 1 617 ? 28.219 -22.609 16.656 1 35.41 617 LEU A O 1
ATOM 5095 N N . ASN A 1 618 ? 26.328 -21.547 17.062 1 31.45 618 ASN A N 1
ATOM 5096 C CA . ASN A 1 618 ? 26.891 -20.422 16.312 1 31.45 618 ASN A CA 1
ATOM 5097 C C . ASN A 1 618 ? 27.938 -19.672 17.125 1 31.45 618 ASN A C 1
ATOM 5099 O O . ASN A 1 618 ? 28.891 -19.141 16.578 1 31.45 618 ASN A O 1
ATOM 5103 N N . LYS A 1 619 ? 27.672 -19.578 18.344 1 34.97 619 LYS A N 1
ATOM 5104 C CA . LYS A 1 619 ? 28.797 -19.062 19.141 1 34.97 619 LYS A CA 1
ATOM 5105 C C . LYS A 1 619 ? 29.922 -20.094 19.219 1 34.97 619 LYS A C 1
ATOM 5107 O O . LYS A 1 619 ? 31.094 -19.734 19.25 1 34.97 619 LYS A O 1
ATOM 5112 N N . THR A 1 620 ? 29.594 -21.344 19.609 1 32.22 620 THR A N 1
ATOM 5113 C CA . THR A 1 620 ? 30.719 -22.266 19.625 1 32.22 620 THR A CA 1
ATOM 5114 C C . THR A 1 620 ? 31.25 -22.516 18.219 1 32.22 620 THR A C 1
ATOM 5116 O O . THR A 1 620 ? 32.25 -23.188 18.031 1 32.22 620 THR A O 1
ATOM 5119 N N . ARG A 1 621 ? 30.5 -22.484 17.234 1 28.95 621 ARG A N 1
ATOM 5120 C CA . ARG A 1 621 ? 31.219 -22.422 15.969 1 28.95 621 ARG A CA 1
ATOM 5121 C C . ARG A 1 621 ? 32.062 -21.156 15.883 1 28.95 621 ARG A C 1
ATOM 5123 O O . ARG A 1 621 ? 31.625 -20.125 15.352 1 28.95 621 ARG A O 1
ATOM 5130 N N . LYS A 1 622 ? 32.469 -20.594 17.062 1 30.69 622 LYS A N 1
ATOM 5131 C CA . LYS A 1 622 ? 33.688 -19.766 17 1 30.69 622 LYS A CA 1
ATOM 5132 C C . LYS A 1 622 ? 34.688 -20.359 16.047 1 30.69 622 LYS A C 1
ATOM 5134 O O . LYS A 1 622 ? 35.031 -19.734 15.031 1 30.69 622 LYS A O 1
ATOM 5139 N N . THR A 1 623 ? 36.094 -20.531 16.641 1 26.38 623 THR A N 1
ATOM 5140 C CA . THR A 1 623 ? 37.406 -20.719 16.016 1 26.38 623 THR A CA 1
ATOM 5141 C C . THR A 1 623 ? 37.562 -22.125 15.461 1 26.38 623 THR A C 1
ATOM 5143 O O . THR A 1 623 ? 38.156 -22.984 16.094 1 26.38 623 THR A O 1
ATOM 5146 N N . PRO A 1 624 ? 36.719 -22.812 14.867 1 25.69 624 PRO A N 1
ATOM 5147 C CA . PRO A 1 624 ? 37.438 -24.031 14.461 1 25.69 624 PRO A CA 1
ATOM 5148 C C . PRO A 1 624 ? 38.781 -23.719 13.805 1 25.69 624 PRO A C 1
ATOM 5150 O O . PRO A 1 624 ? 38.938 -22.688 13.156 1 25.69 624 PRO A O 1
ATOM 5153 N N . LYS A 1 625 ? 39.938 -24.125 14.359 1 25.22 625 LYS A N 1
ATOM 5154 C CA . LYS A 1 625 ? 41.094 -24.469 13.547 1 25.22 625 LYS A CA 1
ATOM 5155 C C . LYS A 1 625 ? 40.688 -25.016 12.188 1 25.22 625 LYS A C 1
ATOM 5157 O O . LYS A 1 625 ? 39.594 -25.609 12.055 1 25.22 625 LYS A O 1
ATOM 5162 N N . LYS A 1 626 ? 41.5 -24.703 11.172 1 24.3 626 LYS A N 1
ATOM 5163 C CA . LYS A 1 626 ? 41.562 -25.031 9.758 1 24.3 626 LYS A CA 1
ATOM 5164 C C . LYS A 1 626 ? 41.344 -26.531 9.516 1 24.3 626 LYS A C 1
ATOM 5166 O O . LYS A 1 626 ? 41.75 -27.062 8.492 1 24.3 626 LYS A O 1
ATOM 5171 N N . ALA A 1 627 ? 41.031 -27.359 10.336 1 21.19 627 ALA A N 1
ATOM 5172 C CA . ALA A 1 627 ? 41.281 -28.672 9.75 1 21.19 627 ALA A CA 1
ATOM 5173 C C . ALA A 1 627 ? 40.406 -28.891 8.508 1 21.19 627 ALA A C 1
ATOM 5175 O O . ALA A 1 627 ? 39.25 -28.484 8.477 1 21.19 627 ALA A O 1
ATOM 5176 N N . ALA A 1 628 ? 41.125 -29.141 7.395 1 22.45 628 ALA A N 1
ATOM 5177 C CA . ALA A 1 628 ? 41.094 -29.672 6.039 1 22.45 628 ALA A CA 1
ATOM 5178 C C . ALA A 1 628 ? 40.125 -30.859 5.934 1 22.45 628 ALA A C 1
ATOM 5180 O O . ALA A 1 628 ? 40.531 -32 6.125 1 22.45 628 ALA A O 1
ATOM 5181 N N . THR A 1 629 ? 39.188 -31.031 6.68 1 19.73 629 THR A N 1
ATOM 5182 C CA . THR A 1 629 ? 38.625 -32.344 6.422 1 19.73 629 THR A CA 1
ATOM 5183 C C . THR A 1 629 ? 38.219 -32.5 4.965 1 19.73 629 THR A C 1
ATOM 5185 O O . THR A 1 629 ? 37.406 -31.703 4.465 1 19.73 629 THR A O 1
ATOM 5188 N N . THR A 1 630 ? 39.062 -33.188 4.156 1 22.84 630 THR A N 1
ATOM 5189 C CA . THR A 1 630 ? 39.219 -33.812 2.844 1 22.84 630 THR A CA 1
ATOM 5190 C C . THR A 1 630 ? 37.969 -34.625 2.479 1 22.84 630 THR A C 1
ATOM 5192 O O . THR A 1 630 ? 38.031 -35.438 1.555 1 22.84 630 THR A O 1
ATOM 5195 N N . VAL A 1 631 ? 36.812 -34.312 2.877 1 21.45 631 VAL A N 1
ATOM 5196 C CA . VAL A 1 631 ? 35.969 -35.406 2.34 1 21.45 631 VAL A CA 1
ATOM 5197 C C . VAL A 1 631 ? 36.219 -35.531 0.839 1 21.45 631 VAL A C 1
ATOM 5199 O O . VAL A 1 631 ? 36.125 -34.562 0.089 1 21.45 631 VAL A O 1
ATOM 5202 N N . PRO A 1 632 ? 37.031 -36.5 0.461 1 22.94 632 PRO A N 1
ATOM 5203 C CA . PRO A 1 632 ? 37.469 -36.906 -0.874 1 22.94 632 PRO A CA 1
ATOM 5204 C C . PRO A 1 632 ? 36.312 -37.156 -1.839 1 22.94 632 PRO A C 1
ATOM 5206 O O . PRO A 1 632 ? 36.531 -37.656 -2.947 1 22.94 632 PRO A O 1
ATOM 5209 N N . THR A 1 633 ? 35.094 -36.906 -1.478 1 21.75 633 THR A N 1
ATOM 5210 C CA . THR A 1 633 ? 34.25 -37.75 -2.324 1 21.75 633 THR A CA 1
ATOM 5211 C C . THR A 1 633 ? 34.562 -37.531 -3.799 1 21.75 633 THR A C 1
ATOM 5213 O O . THR A 1 633 ? 35.125 -36.5 -4.164 1 21.75 633 THR A O 1
ATOM 5216 N N . ALA A 1 634 ? 33.75 -38.062 -4.805 1 23.27 634 ALA A N 1
ATOM 5217 C CA . ALA A 1 634 ? 34.125 -38.5 -6.141 1 23.27 634 ALA A CA 1
ATOM 5218 C C . ALA A 1 634 ? 34.688 -37.344 -6.973 1 23.27 634 ALA A C 1
ATOM 5220 O O . ALA A 1 634 ? 34.375 -36.188 -6.723 1 23.27 634 ALA A O 1
ATOM 5221 N N . LYS A 1 635 ? 35.781 -37.562 -7.711 1 25.59 635 LYS A N 1
ATOM 5222 C CA . LYS A 1 635 ? 36.719 -37.031 -8.719 1 25.59 635 LYS A CA 1
ATOM 5223 C C . LYS A 1 635 ? 35.938 -36.281 -9.812 1 25.59 635 LYS A C 1
ATOM 5225 O O . LYS A 1 635 ? 36.5 -36.031 -10.891 1 25.59 635 LYS A O 1
ATOM 5230 N N . THR A 1 636 ? 34.594 -36.156 -9.781 1 22.98 636 THR A N 1
ATOM 5231 C CA . THR A 1 636 ? 34.312 -35.812 -11.164 1 22.98 636 THR A CA 1
ATOM 5232 C C . THR A 1 636 ? 35.094 -34.594 -11.602 1 22.98 636 THR A C 1
ATOM 5234 O O . THR A 1 636 ? 35.531 -33.812 -10.766 1 22.98 636 THR A O 1
ATOM 5237 N N . SER A 1 637 ? 35.125 -34.062 -12.836 1 23.12 637 SER A N 1
ATOM 5238 C CA . SER A 1 637 ? 36.031 -33.125 -13.531 1 23.12 637 SER A CA 1
ATOM 5239 C C . SER A 1 637 ? 36.188 -31.828 -12.758 1 23.12 637 SER A C 1
ATOM 5241 O O . SER A 1 637 ? 35.312 -31.453 -11.984 1 23.12 637 SER A O 1
ATOM 5243 N N . THR A 1 638 ? 37.469 -31.266 -12.547 1 26.34 638 THR A N 1
ATOM 5244 C CA . THR A 1 638 ? 38.312 -30.281 -11.875 1 26.34 638 THR A CA 1
ATOM 5245 C C . THR A 1 638 ? 37.688 -28.875 -12.008 1 26.34 638 THR A C 1
ATOM 5247 O O . THR A 1 638 ? 38.375 -27.875 -11.773 1 26.34 638 THR A O 1
ATOM 5250 N N . THR A 1 639 ? 36.562 -28.578 -12.539 1 26.95 639 THR A N 1
ATOM 5251 C CA . THR A 1 639 ? 36.438 -27.141 -12.711 1 26.95 639 THR A CA 1
ATOM 5252 C C . THR A 1 639 ? 36.656 -26.406 -11.391 1 26.95 639 THR A C 1
ATOM 5254 O O . THR A 1 639 ? 36.375 -26.953 -10.32 1 26.95 639 THR A O 1
ATOM 5257 N N . ALA A 1 640 ? 37.438 -25.172 -11.336 1 28.34 640 ALA A N 1
ATOM 5258 C CA . ALA A 1 640 ? 38.031 -24.359 -10.289 1 28.34 640 ALA A CA 1
ATOM 5259 C C . ALA A 1 640 ? 37.094 -24.203 -9.094 1 28.34 640 ALA A C 1
ATOM 5261 O O . ALA A 1 640 ? 35.906 -23.906 -9.266 1 28.34 640 ALA A O 1
ATOM 5262 N N . PRO A 1 641 ? 37.344 -24.828 -7.941 1 32.59 641 PRO A N 1
ATOM 5263 C CA . PRO A 1 641 ? 36.625 -24.719 -6.664 1 32.59 641 PRO A CA 1
ATOM 5264 C C . PRO A 1 641 ? 36.375 -23.266 -6.262 1 32.59 641 PRO A C 1
ATOM 5266 O O . PRO A 1 641 ? 37.312 -22.438 -6.352 1 32.59 641 PRO A O 1
ATOM 5269 N N . THR A 1 642 ? 35.312 -22.641 -6.551 1 36.12 642 THR A N 1
ATOM 5270 C CA . THR A 1 642 ? 35.031 -21.297 -6.027 1 36.12 642 THR A CA 1
ATOM 5271 C C . THR A 1 642 ? 35.531 -21.172 -4.594 1 36.12 642 THR A C 1
ATOM 5273 O O . THR A 1 642 ? 35.188 -21.984 -3.736 1 36.12 642 THR A O 1
ATOM 5276 N N . GLN A 1 643 ? 36.75 -20.656 -4.363 1 39.56 643 GLN A N 1
ATOM 5277 C CA . GLN A 1 643 ? 37.438 -20.359 -3.117 1 39.56 643 GLN A CA 1
ATOM 5278 C C . GLN A 1 643 ? 36.469 -19.891 -2.039 1 39.56 643 GLN A C 1
ATOM 5280 O O . GLN A 1 643 ? 35.531 -19.125 -2.32 1 39.56 643 GLN A O 1
ATOM 5285 N N . PRO A 1 644 ? 36.344 -20.609 -0.954 1 46.47 644 PRO A N 1
ATOM 5286 C CA . PRO A 1 644 ? 35.562 -20.172 0.205 1 46.47 644 PRO A CA 1
ATOM 5287 C C . PRO A 1 644 ? 35.844 -18.703 0.571 1 46.47 644 PRO A C 1
ATOM 5289 O O . PRO A 1 644 ? 37 -18.328 0.753 1 46.47 644 PRO A O 1
ATOM 5292 N N . VAL A 1 645 ? 35.219 -17.812 0.059 1 54.91 645 VAL A N 1
ATOM 5293 C CA . VAL A 1 645 ? 35.375 -16.391 0.33 1 54.91 645 VAL A CA 1
ATOM 5294 C C . VAL A 1 645 ? 35.281 -16.125 1.832 1 54.91 645 VAL A C 1
ATOM 5296 O O . VAL A 1 645 ? 34.406 -16.688 2.506 1 54.91 645 VAL A O 1
ATOM 5299 N N . ASP A 1 646 ? 36.375 -15.828 2.484 1 58.84 646 ASP A N 1
ATOM 5300 C CA . ASP A 1 646 ? 36.375 -15.367 3.867 1 58.84 646 ASP A CA 1
ATOM 5301 C C . ASP A 1 646 ? 35.312 -14.281 4.086 1 58.84 646 ASP A C 1
ATOM 5303 O O . ASP A 1 646 ? 35.438 -13.18 3.551 1 58.84 646 ASP A O 1
ATOM 5307 N N . ALA A 1 647 ? 34.219 -14.688 4.707 1 64.12 647 ALA A N 1
ATOM 5308 C CA . ALA A 1 647 ? 33.062 -13.844 4.91 1 64.12 647 ALA A CA 1
ATOM 5309 C C . ALA A 1 647 ? 33.438 -12.531 5.594 1 64.12 647 ALA A C 1
ATOM 5311 O O . ALA A 1 647 ? 32.812 -11.5 5.336 1 64.12 647 ALA A O 1
ATOM 5312 N N . SER A 1 648 ? 34.469 -12.648 6.457 1 64.88 648 SER A N 1
ATOM 5313 C CA . SER A 1 648 ? 34.781 -11.461 7.238 1 64.88 648 SER A CA 1
ATOM 5314 C C . SER A 1 648 ? 35.438 -10.398 6.371 1 64.88 648 SER A C 1
ATOM 5316 O O . SER A 1 648 ? 35.438 -9.211 6.711 1 64.88 648 SER A O 1
ATOM 5318 N N . ALA A 1 649 ? 35.938 -10.773 5.211 1 70.81 649 ALA A N 1
ATOM 5319 C CA . ALA A 1 649 ? 36.688 -9.836 4.391 1 70.81 649 ALA A CA 1
ATOM 5320 C C . ALA A 1 649 ? 35.844 -9.258 3.271 1 70.81 649 ALA A C 1
ATOM 5322 O O . ALA A 1 649 ? 36.25 -8.344 2.561 1 70.81 649 ALA A O 1
ATOM 5323 N N . VAL A 1 650 ? 34.656 -9.672 3.223 1 80.62 650 VAL A N 1
ATOM 5324 C CA . VAL A 1 650 ? 33.844 -9.273 2.082 1 80.62 650 VAL A CA 1
ATOM 5325 C C . VAL A 1 650 ? 33.156 -7.938 2.371 1 80.62 650 VAL A C 1
ATOM 5327 O O . VAL A 1 650 ? 32.594 -7.75 3.441 1 80.62 650 VAL A O 1
ATOM 5330 N N . ARG A 1 651 ? 33.406 -7.016 1.441 1 82.62 651 ARG A N 1
ATOM 5331 C CA . ARG A 1 651 ? 32.812 -5.684 1.58 1 82.62 651 ARG A CA 1
ATOM 5332 C C . ARG A 1 651 ? 31.484 -5.578 0.844 1 82.62 651 ARG A C 1
ATOM 5334 O O . ARG A 1 651 ? 31.25 -6.316 -0.116 1 82.62 651 ARG A O 1
ATOM 5341 N N . ASN A 1 652 ? 30.672 -4.684 1.308 1 84.88 652 ASN A N 1
ATOM 5342 C CA . ASN A 1 652 ? 29.375 -4.434 0.698 1 84.88 652 ASN A CA 1
ATOM 5343 C C . ASN A 1 652 ? 29.516 -3.895 -0.723 1 84.88 652 ASN A C 1
ATOM 5345 O O . ASN A 1 652 ? 30.516 -3.271 -1.058 1 84.88 652 ASN A O 1
ATOM 5349 N N . PRO A 1 653 ? 28.562 -4.172 -1.56 1 85 653 PRO A N 1
ATOM 5350 C CA . PRO A 1 653 ? 28.625 -3.666 -2.934 1 85 653 PRO A CA 1
ATOM 5351 C C . PRO A 1 653 ? 28.469 -2.148 -3.01 1 85 653 PRO A C 1
ATOM 5353 O O . PRO A 1 653 ? 27.906 -1.533 -2.096 1 85 653 PRO A O 1
ATOM 5356 N N . ASP A 1 654 ? 28.969 -1.59 -4.121 1 80.19 654 ASP A N 1
ATOM 5357 C CA . ASP A 1 654 ? 28.734 -0.177 -4.406 1 80.19 654 ASP A CA 1
ATOM 5358 C C . ASP A 1 654 ? 27.328 0.043 -4.949 1 80.19 654 ASP A C 1
ATOM 5360 O O . ASP A 1 654 ? 26.703 -0.886 -5.469 1 80.19 654 ASP A O 1
ATOM 5364 N N . ARG A 1 655 ? 26.844 1.182 -4.789 1 80.38 655 ARG A N 1
ATOM 5365 C CA . ARG A 1 655 ? 25.531 1.497 -5.324 1 80.38 655 ARG A CA 1
ATOM 5366 C C . ARG A 1 655 ? 25.516 1.405 -6.844 1 80.38 655 ARG A C 1
ATOM 5368 O O . ARG A 1 655 ? 26.391 1.958 -7.512 1 80.38 655 ARG A O 1
ATOM 5375 N N . SER A 1 656 ? 24.641 0.61 -7.355 1 78.38 656 SER A N 1
ATOM 5376 C CA . SER A 1 656 ? 24.531 0.386 -8.797 1 78.38 656 SER A CA 1
ATOM 5377 C C . SER A 1 656 ? 23.812 1.538 -9.484 1 78.38 656 SER A C 1
ATOM 5379 O O . SER A 1 656 ? 22.906 2.145 -8.906 1 78.38 656 SER A O 1
ATOM 5381 N N . ALA A 1 657 ? 24.219 1.891 -10.711 1 69.19 657 ALA A N 1
ATOM 5382 C CA . ALA A 1 657 ? 23.578 2.93 -11.508 1 69.19 657 ALA A CA 1
ATOM 5383 C C . ALA A 1 657 ? 22.391 2.371 -12.273 1 69.19 657 ALA A C 1
ATOM 5385 O O . ALA A 1 657 ? 22.391 1.213 -12.703 1 69.19 657 ALA A O 1
ATOM 5386 N N . THR A 1 658 ? 21.297 2.936 -12.289 1 63.09 658 THR A N 1
ATOM 5387 C CA . THR A 1 658 ? 20.109 2.461 -12.992 1 63.09 658 THR A CA 1
ATOM 5388 C C . THR A 1 658 ? 20.234 2.689 -14.492 1 63.09 658 THR A C 1
ATOM 5390 O O . THR A 1 658 ? 20.812 3.688 -14.93 1 63.09 658 THR A O 1
ATOM 5393 N N . LYS A 1 659 ? 20.141 1.631 -15.32 1 61.03 659 LYS A N 1
ATOM 5394 C CA . LYS A 1 659 ? 20.188 1.757 -16.766 1 61.03 659 LYS A CA 1
ATOM 5395 C C . LYS A 1 659 ? 19.125 2.729 -17.281 1 61.03 659 LYS A C 1
ATOM 5397 O O . LYS A 1 659 ? 19.234 3.248 -18.391 1 61.03 659 LYS A O 1
ATOM 5402 N N . GLY A 1 660 ? 18.078 2.791 -16.656 1 48.06 660 GLY A N 1
ATOM 5403 C CA . GLY A 1 660 ? 16.984 3.555 -17.25 1 48.06 660 GLY A CA 1
ATOM 5404 C C . GLY A 1 660 ? 17.281 5.043 -17.328 1 48.06 660 GLY A C 1
ATOM 5405 O O . GLY A 1 660 ? 18.297 5.512 -16.812 1 48.06 660 GLY A O 1
ATOM 5406 N N . LYS A 1 661 ? 16.688 5.773 -18.422 1 42.03 661 LYS A N 1
ATOM 5407 C CA . LYS A 1 661 ? 16.828 7.227 -18.5 1 42.03 661 LYS A CA 1
ATOM 5408 C C . LYS A 1 661 ? 16.75 7.855 -17.109 1 42.03 661 LYS A C 1
ATOM 5410 O O . LYS A 1 661 ? 15.852 7.547 -16.328 1 42.03 661 LYS A O 1
ATOM 5415 N N . THR A 1 662 ? 17.938 8.016 -16.547 1 39.47 662 THR A N 1
ATOM 5416 C CA . THR A 1 662 ? 17.922 8.734 -15.281 1 39.47 662 THR A CA 1
ATOM 5417 C C . THR A 1 662 ? 16.656 9.562 -15.125 1 39.47 662 THR A C 1
ATOM 5419 O O . THR A 1 662 ? 16.078 10 -16.125 1 39.47 662 THR A O 1
ATOM 5422 N N . ARG A 1 663 ? 15.945 9.414 -14.047 1 39.22 663 ARG A N 1
ATOM 5423 C CA . ARG A 1 663 ? 14.82 10.312 -13.797 1 39.22 663 ARG A CA 1
ATOM 5424 C C . ARG A 1 663 ? 15.047 11.672 -14.445 1 39.22 663 ARG A C 1
ATOM 5426 O O . ARG A 1 663 ? 14.086 12.383 -14.758 1 39.22 663 ARG A O 1
ATOM 5433 N N . LYS A 1 664 ? 16.281 12.023 -14.531 1 37.28 664 LYS A N 1
ATOM 5434 C CA . LYS A 1 664 ? 16.641 13.312 -15.125 1 37.28 664 LYS A CA 1
ATOM 5435 C C . LYS A 1 664 ? 16.359 13.328 -16.625 1 37.28 664 LYS A C 1
ATOM 5437 O O . LYS A 1 664 ? 16.125 14.391 -17.203 1 37.28 664 LYS A O 1
ATOM 5442 N N . ARG A 1 665 ? 16.703 12.172 -17.328 1 36.59 665 ARG A N 1
ATOM 5443 C CA . ARG A 1 665 ? 16.656 12.18 -18.781 1 36.59 665 ARG A CA 1
ATOM 5444 C C . ARG A 1 665 ? 15.32 11.656 -19.297 1 36.59 665 ARG A C 1
ATOM 5446 O O . ARG A 1 665 ? 15.148 11.43 -20.5 1 36.59 665 ARG A O 1
ATOM 5453 N N . ARG A 1 666 ? 14.547 11.031 -18.547 1 35.97 666 ARG A N 1
ATOM 5454 C CA . ARG A 1 666 ? 13.195 10.68 -18.969 1 35.97 666 ARG A CA 1
ATOM 5455 C C . ARG A 1 666 ? 12.43 11.914 -19.453 1 35.97 666 ARG A C 1
ATOM 5457 O O . ARG A 1 666 ? 12.617 13.008 -18.922 1 35.97 666 ARG A O 1
ATOM 5464 N N . PHE A 1 667 ? 12.062 11.984 -20.578 1 33.56 667 PHE A N 1
ATOM 5465 C CA . PHE A 1 667 ? 11.18 13.086 -20.938 1 33.56 667 PHE A CA 1
ATOM 5466 C C . PHE A 1 667 ? 10.164 13.359 -19.828 1 33.56 667 PHE A C 1
ATOM 5468 O O . PHE A 1 667 ? 9.375 12.484 -19.484 1 33.56 667 PHE A O 1
ATOM 5475 N N . GLU A 1 668 ? 10.641 13.898 -18.75 1 36.44 668 GLU A N 1
ATOM 5476 C CA . GLU A 1 668 ? 9.75 14.367 -17.688 1 36.44 668 GLU A CA 1
ATOM 5477 C C . GLU A 1 668 ? 8.516 15.047 -18.266 1 36.44 668 GLU A C 1
ATOM 5479 O O . GLU A 1 668 ? 8.609 15.758 -19.281 1 36.44 668 GLU A O 1
ATOM 5484 N N . ASN A 1 669 ? 7.441 14.477 -18.109 1 32.72 669 ASN A N 1
ATOM 5485 C CA . ASN A 1 669 ? 6.262 15.25 -18.453 1 32.72 669 ASN A CA 1
ATOM 5486 C C . ASN A 1 669 ? 6.445 16.734 -18.125 1 32.72 669 ASN A C 1
ATOM 5488 O O . ASN A 1 669 ? 7.215 17.078 -17.234 1 32.72 669 ASN A O 1
ATOM 5492 N N . ALA A 1 670 ? 6.152 17.656 -19 1 33.03 670 ALA A N 1
ATOM 5493 C CA . ALA A 1 670 ? 6.363 19.094 -18.891 1 33.03 670 ALA A CA 1
ATOM 5494 C C . ALA A 1 670 ? 6.195 19.562 -17.438 1 33.03 670 ALA A C 1
ATOM 5496 O O . ALA A 1 670 ? 6.836 20.516 -17.016 1 33.03 670 ALA A O 1
ATOM 5497 N N . LEU A 1 671 ? 5.207 18.938 -16.828 1 34.5 671 LEU A N 1
ATOM 5498 C CA . LEU A 1 671 ? 4.945 19.375 -15.461 1 34.5 671 LEU A CA 1
ATOM 5499 C C . LEU A 1 671 ? 6.105 19 -14.547 1 34.5 671 LEU A C 1
ATOM 5501 O O . LEU A 1 671 ? 6.285 19.609 -13.484 1 34.5 671 LEU A O 1
ATOM 5505 N N . GLU A 1 672 ? 6.672 17.938 -14.859 1 37.41 672 GLU A N 1
ATOM 5506 C CA . GLU A 1 672 ? 7.855 17.547 -14.102 1 37.41 672 GLU A CA 1
ATOM 5507 C C . GLU A 1 672 ? 9.039 18.469 -14.406 1 37.41 672 GLU A C 1
ATOM 5509 O O . GLU A 1 672 ? 10.109 18.312 -13.828 1 37.41 672 GLU A O 1
ATOM 5514 N N . LEU A 1 673 ? 8.852 19.156 -15.461 1 35.47 673 LEU A N 1
ATOM 5515 C CA . LEU A 1 673 ? 9.867 20.125 -15.867 1 35.47 673 LEU A CA 1
ATOM 5516 C C . LEU A 1 673 ? 9.945 21.281 -14.867 1 35.47 673 LEU A C 1
ATOM 5518 O O . LEU A 1 673 ? 10.508 22.328 -15.18 1 35.47 673 LEU A O 1
ATOM 5522 N N . ARG A 1 674 ? 8.992 21.406 -13.945 1 34.34 674 ARG A N 1
ATOM 5523 C CA . ARG A 1 674 ? 9.406 22.422 -12.984 1 34.34 674 ARG A CA 1
ATOM 5524 C C . ARG A 1 674 ? 10.836 22.188 -12.523 1 34.34 674 ARG A C 1
ATOM 5526 O O . ARG A 1 674 ? 11.25 21.047 -12.297 1 34.34 674 ARG A O 1
ATOM 5533 N N . PRO A 1 675 ? 11.734 23.031 -12.867 1 34.28 675 PRO A N 1
ATOM 5534 C CA . PRO A 1 675 ? 13.094 22.797 -12.359 1 34.28 675 PRO A CA 1
ATOM 5535 C C . PRO A 1 675 ? 13.094 22.125 -10.992 1 34.28 675 PRO A C 1
ATOM 5537 O O . PRO A 1 675 ? 12.305 22.484 -10.117 1 34.28 675 PRO A O 1
ATOM 5540 N N . LYS A 1 676 ? 13.195 20.859 -10.891 1 36.81 676 LYS A N 1
ATOM 5541 C CA . LYS A 1 676 ? 13.438 20.344 -9.547 1 36.81 676 LYS A CA 1
ATOM 5542 C C . LYS A 1 676 ? 14.117 21.391 -8.664 1 36.81 676 LYS A C 1
ATOM 5544 O O . LYS A 1 676 ? 15.016 22.094 -9.109 1 36.81 676 LYS A O 1
ATOM 5549 N N . ARG A 1 677 ? 13.461 21.922 -7.785 1 34.53 677 ARG A N 1
ATOM 5550 C CA . ARG A 1 677 ? 14.195 22.734 -6.824 1 34.53 677 ARG A CA 1
ATOM 5551 C C . ARG A 1 677 ? 15.578 22.156 -6.551 1 34.53 677 ARG A C 1
ATOM 5553 O O . ARG A 1 677 ? 15.695 21.078 -5.961 1 34.53 677 ARG A O 1
ATOM 5560 N N . ARG A 1 678 ? 16.5 22.203 -7.457 1 40.06 678 ARG A N 1
ATOM 5561 C CA . ARG A 1 678 ? 17.859 21.859 -7.039 1 40.06 678 ARG A CA 1
ATOM 5562 C C . ARG A 1 678 ? 18.109 22.266 -5.594 1 40.06 678 ARG A C 1
ATOM 5564 O O . ARG A 1 678 ? 17.797 23.391 -5.199 1 40.06 678 ARG A O 1
ATOM 5571 N N . ASN A 1 679 ? 17.953 21.266 -4.672 1 41.69 679 ASN A N 1
ATOM 5572 C CA . ASN A 1 679 ? 18.328 21.609 -3.305 1 41.69 679 ASN A CA 1
ATOM 5573 C C . ASN A 1 679 ? 19.469 22.641 -3.271 1 41.69 679 ASN A C 1
ATOM 5575 O O . ASN A 1 679 ? 20.531 22.406 -3.828 1 41.69 679 ASN A O 1
ATOM 5579 N N . LYS A 1 680 ? 19.188 23.875 -3.439 1 44.69 680 LYS A N 1
ATOM 5580 C CA . LYS A 1 680 ? 20.234 24.859 -3.242 1 44.69 680 LYS A CA 1
ATOM 5581 C C . LYS A 1 680 ? 21.016 24.594 -1.951 1 44.69 680 LYS A C 1
ATOM 5583 O O . LYS A 1 680 ? 20.453 24.047 -0.998 1 44.69 680 LYS A O 1
ATOM 5588 N N . CYS A 1 681 ? 22.219 24.531 -2.141 1 47.81 681 CYS A N 1
ATOM 5589 C CA . CYS A 1 681 ? 23.078 24.5 -0.961 1 47.81 681 CYS A CA 1
ATOM 5590 C C . CYS A 1 681 ? 22.562 25.438 0.116 1 47.81 681 CYS A C 1
ATOM 5592 O O . CYS A 1 681 ? 22.312 26.625 -0.155 1 47.81 681 CYS A O 1
ATOM 5594 N N . ALA A 1 682 ? 22.078 25.047 1.151 1 54.09 682 ALA A N 1
ATOM 5595 C CA . ALA A 1 682 ? 21.547 25.844 2.256 1 54.09 682 ALA A CA 1
ATOM 5596 C C . ALA A 1 682 ? 22.5 26.969 2.629 1 54.09 682 ALA A C 1
ATOM 5598 O O . ALA A 1 682 ? 22.078 27.984 3.203 1 54.09 682 ALA A O 1
ATOM 5599 N N . LEU A 1 683 ? 23.859 26.75 2.213 1 53.09 683 LEU A N 1
ATOM 5600 C CA . LEU A 1 683 ? 24.922 27.672 2.57 1 53.09 683 LEU A CA 1
ATOM 5601 C C . LEU A 1 683 ? 25.062 28.766 1.512 1 53.09 683 LEU A C 1
ATOM 5603 O O . LEU A 1 683 ? 25.094 29.953 1.838 1 53.09 683 LEU A O 1
ATOM 5607 N N . CYS A 1 684 ? 25.312 28.406 0.173 1 53.84 684 CYS A N 1
ATOM 5608 C CA . CYS A 1 684 ? 25.672 29.406 -0.819 1 53.84 684 CYS A CA 1
ATOM 5609 C C . CYS A 1 684 ? 24.531 29.641 -1.8 1 53.84 684 CYS A C 1
ATOM 5611 O O . CYS A 1 684 ? 24.625 30.516 -2.664 1 53.84 684 CYS A O 1
ATOM 5613 N N . GLY A 1 685 ? 23.391 28.953 -1.72 1 53.72 685 GLY A N 1
ATOM 5614 C CA . GLY A 1 685 ? 22.203 29.172 -2.537 1 53.72 685 GLY A CA 1
ATOM 5615 C C . GLY A 1 685 ? 22.328 28.578 -3.928 1 53.72 685 GLY A C 1
ATOM 5616 O O . GLY A 1 685 ? 21.469 28.797 -4.777 1 53.72 685 GLY A O 1
ATOM 5617 N N . SER A 1 686 ? 23.469 27.969 -4.293 1 54.19 686 SER A N 1
ATOM 5618 C CA . SER A 1 686 ? 23.734 27.438 -5.633 1 54.19 686 SER A CA 1
ATOM 5619 C C . SER A 1 686 ? 22.891 26.203 -5.906 1 54.19 686 SER A C 1
ATOM 5621 O O . SER A 1 686 ? 22.578 25.438 -4.984 1 54.19 686 SER A O 1
ATOM 5623 N N . GLU A 1 687 ? 22.344 25.984 -6.922 1 54.5 687 GLU A N 1
ATOM 5624 C CA . GLU A 1 687 ? 21.484 24.875 -7.348 1 54.5 687 GLU A CA 1
ATOM 5625 C C . GLU A 1 687 ? 22.328 23.688 -7.828 1 54.5 687 GLU A C 1
ATOM 5627 O O . GLU A 1 687 ? 21.797 22.609 -8.07 1 54.5 687 GLU A O 1
ATOM 5632 N N . ASP A 1 688 ? 23.578 23.766 -8.055 1 55.56 688 ASP A N 1
ATOM 5633 C CA . ASP A 1 688 ? 24.453 22.781 -8.672 1 55.56 688 ASP A CA 1
ATOM 5634 C C . ASP A 1 688 ? 24.953 21.766 -7.633 1 55.56 688 ASP A C 1
ATOM 5636 O O . ASP A 1 688 ? 25.5 20.719 -7.992 1 55.56 688 ASP A O 1
ATOM 5640 N N . HIS A 1 689 ? 25.125 22.266 -6.156 1 54.69 689 HIS A N 1
ATOM 5641 C CA . HIS A 1 689 ? 25.609 21.422 -5.066 1 54.69 689 HIS A CA 1
ATOM 5642 C C . HIS A 1 689 ? 24.656 21.438 -3.885 1 54.69 689 HIS A C 1
ATOM 5644 O O . HIS A 1 689 ? 23.641 22.141 -3.914 1 54.69 689 HIS A O 1
ATOM 5650 N N . ASN A 1 690 ? 24.719 20.453 -3.074 1 55.44 690 ASN A N 1
ATOM 5651 C CA . ASN A 1 690 ? 23.969 20.484 -1.817 1 55.44 690 ASN A CA 1
ATOM 5652 C C . ASN A 1 690 ? 24.844 20.953 -0.662 1 55.44 690 ASN A C 1
ATOM 5654 O O . ASN A 1 690 ? 26.047 21.156 -0.829 1 55.44 690 ASN A O 1
ATOM 5658 N N . GLN A 1 691 ? 24.266 21.312 0.537 1 54.44 691 GLN A N 1
ATOM 5659 C CA . GLN A 1 691 ? 24.984 21.844 1.688 1 54.44 691 GLN A CA 1
ATOM 5660 C C . GLN A 1 691 ? 26.25 21.031 1.965 1 54.44 691 GLN A C 1
ATOM 5662 O O . GLN A 1 691 ? 27.281 21.578 2.34 1 54.44 691 GLN A O 1
ATOM 5667 N N . ALA A 1 692 ? 26.234 19.828 1.75 1 56.75 692 ALA A N 1
ATOM 5668 C CA . ALA A 1 692 ? 27.359 18.953 2.057 1 56.75 692 ALA A CA 1
ATOM 5669 C C . ALA A 1 692 ? 28.5 19.125 1.046 1 56.75 692 ALA A C 1
ATOM 5671 O O . ALA A 1 692 ? 29.672 18.953 1.379 1 56.75 692 ALA A O 1
ATOM 5672 N N . THR A 1 693 ? 28.203 19.641 -0.101 1 55.91 693 THR A N 1
ATOM 5673 C CA . THR A 1 693 ? 29.234 19.766 -1.127 1 55.91 693 THR A CA 1
ATOM 5674 C C . THR A 1 693 ? 29.484 21.234 -1.482 1 55.91 693 THR A C 1
ATOM 5676 O O . THR A 1 693 ? 30.188 21.531 -2.441 1 55.91 693 THR A O 1
ATOM 5679 N N . CYS A 1 694 ? 28.828 22.078 -0.802 1 51.19 694 CYS A N 1
ATOM 5680 C CA . CYS A 1 694 ? 28.969 23.5 -1.039 1 51.19 694 CYS A CA 1
ATOM 5681 C C . CYS A 1 694 ? 30.359 23.984 -0.69 1 51.19 694 CYS A C 1
ATOM 5683 O O . CYS A 1 694 ? 30.859 23.75 0.414 1 51.19 694 CYS A O 1
ATOM 5685 N N . LEU A 1 695 ? 31.062 24.375 -1.625 1 52.94 695 LEU A N 1
ATOM 5686 C CA . LEU A 1 695 ? 32.406 24.891 -1.418 1 52.94 695 LEU A CA 1
ATOM 5687 C C . LEU A 1 695 ? 32.406 26.094 -0.485 1 52.94 695 LEU A C 1
ATOM 5689 O O . LEU A 1 695 ? 33.438 26.5 0.029 1 52.94 695 LEU A O 1
ATOM 5693 N N . SER A 1 696 ? 31.281 26.781 -0.438 1 46.28 696 SER A N 1
ATOM 5694 C CA . SER A 1 696 ? 31.312 27.953 0.43 1 46.28 696 SER A CA 1
ATOM 5695 C C . SER A 1 696 ? 31.359 27.547 1.9 1 46.28 696 SER A C 1
ATOM 5697 O O . SER A 1 696 ? 31.484 28.406 2.779 1 46.28 696 SER A O 1
ATOM 5699 N N . LYS A 1 697 ? 30.969 26.438 2.334 1 44.91 697 LYS A N 1
ATOM 5700 C CA . LYS A 1 697 ? 31.281 26 3.686 1 44.91 697 LYS A CA 1
ATOM 5701 C C . LYS A 1 697 ? 32.781 26.125 3.969 1 44.91 697 LYS A C 1
ATOM 5703 O O . LYS A 1 697 ? 33.188 26.281 5.121 1 44.91 697 LYS A O 1
ATOM 5708 N N . LEU A 1 698 ? 33.562 25.984 2.918 1 42.09 698 LEU A N 1
ATOM 5709 C CA . LEU A 1 698 ? 35 26.062 3.146 1 42.09 698 LEU A CA 1
ATOM 5710 C C . LEU A 1 698 ? 35.469 27.516 3.227 1 42.09 698 LEU A C 1
ATOM 5712 O O . LEU A 1 698 ? 36.625 27.797 3.582 1 42.09 698 LEU A O 1
ATOM 5716 N N . VAL A 1 699 ? 34.688 28.422 2.682 1 36.31 699 VAL A N 1
ATOM 5717 C CA . VAL A 1 699 ? 35.25 29.734 2.934 1 36.31 699 VAL A CA 1
ATOM 5718 C C . VAL A 1 699 ? 34.688 30.297 4.238 1 36.31 699 VAL A C 1
ATOM 5720 O O . VAL A 1 699 ? 33.5 30.188 4.52 1 36.31 699 VAL A O 1
ATOM 5723 N N . THR B 1 1 ? 20.266 -43.719 72.25 1 21.59 1 THR B N 1
ATOM 5724 C CA . THR B 1 1 ? 19.875 -44.281 70.938 1 21.59 1 THR B CA 1
ATOM 5725 C C . THR B 1 1 ? 18.422 -43.938 70.625 1 21.59 1 THR B C 1
ATOM 5727 O O . THR B 1 1 ? 17.703 -44.719 70 1 21.59 1 THR B O 1
ATOM 5730 N N . THR B 1 2 ? 18 -42.938 71.062 1 24.56 2 THR B N 1
ATOM 5731 C CA . THR B 1 2 ? 16.625 -42.5 71.188 1 24.56 2 THR B CA 1
ATOM 5732 C C . THR B 1 2 ? 15.969 -42.344 69.812 1 24.56 2 THR B C 1
ATOM 5734 O O . THR B 1 2 ? 16.516 -41.688 68.875 1 24.56 2 THR B O 1
ATOM 5737 N N . THR B 1 3 ? 15.039 -43.281 69.438 1 23.72 3 THR B N 1
ATOM 5738 C CA . THR B 1 3 ? 14.414 -43.719 68.188 1 23.72 3 THR B CA 1
ATOM 5739 C C . THR B 1 3 ? 13.516 -42.625 67.625 1 23.72 3 THR B C 1
ATOM 5741 O O . THR B 1 3 ? 12.492 -42.281 68.25 1 23.72 3 THR B O 1
ATOM 5744 N N . ILE B 1 4 ? 14.047 -41.562 67.25 1 31.61 4 ILE B N 1
ATOM 5745 C CA . ILE B 1 4 ? 13.266 -40.375 66.875 1 31.61 4 ILE B CA 1
ATOM 5746 C C . ILE B 1 4 ? 12.211 -40.719 65.875 1 31.61 4 ILE B C 1
ATOM 5748 O O . ILE B 1 4 ? 12.531 -41.281 64.812 1 31.61 4 ILE B O 1
ATOM 5752 N N . PRO B 1 5 ? 10.969 -40.719 66.188 1 28.11 5 PRO B N 1
ATOM 5753 C CA . PRO B 1 5 ? 9.93 -41.312 65.375 1 28.11 5 PRO B CA 1
ATOM 5754 C C . PRO B 1 5 ? 9.906 -40.719 63.938 1 28.11 5 PRO B C 1
ATOM 5756 O O . PRO B 1 5 ? 10.25 -39.531 63.781 1 28.11 5 PRO B O 1
ATOM 5759 N N . ASP B 1 6 ? 10.102 -41.469 62.812 1 24.91 6 ASP B N 1
ATOM 5760 C CA . ASP B 1 6 ? 10.281 -41.25 61.406 1 24.91 6 ASP B CA 1
ATOM 5761 C C . ASP B 1 6 ? 9.07 -40.562 60.781 1 24.91 6 ASP B C 1
ATOM 5763 O O . ASP B 1 6 ? 7.961 -41.094 60.781 1 24.91 6 ASP B O 1
ATOM 5767 N N . ASN B 1 7 ? 8.867 -39.344 61.156 1 26.2 7 ASN B N 1
ATOM 5768 C CA . ASN B 1 7 ? 7.652 -38.656 60.75 1 26.2 7 ASN B CA 1
ATOM 5769 C C . ASN B 1 7 ? 7.324 -38.844 59.281 1 26.2 7 ASN B C 1
ATOM 5771 O O . ASN B 1 7 ? 8.203 -38.75 58.438 1 26.2 7 ASN B O 1
ATOM 5775 N N . ASP B 1 8 ? 6.266 -39.562 58.969 1 24.11 8 ASP B N 1
ATOM 5776 C CA . ASP B 1 8 ? 5.629 -40.031 57.75 1 24.11 8 ASP B CA 1
ATOM 5777 C C . ASP B 1 8 ? 5.453 -38.906 56.719 1 24.11 8 ASP B C 1
ATOM 5779 O O . ASP B 1 8 ? 4.781 -37.906 57 1 24.11 8 ASP B O 1
ATOM 5783 N N . ASN B 1 9 ? 6.527 -38.531 56.062 1 24.95 9 ASN B N 1
ATOM 5784 C CA . ASN B 1 9 ? 6.703 -37.531 55.031 1 24.95 9 ASN B CA 1
ATOM 5785 C C . ASN B 1 9 ? 5.59 -37.594 53.969 1 24.95 9 ASN B C 1
ATOM 5787 O O . ASN B 1 9 ? 5.57 -38.469 53.125 1 24.95 9 ASN B O 1
ATOM 5791 N N . THR B 1 10 ? 4.352 -37.438 54.438 1 26.52 10 THR B N 1
ATOM 5792 C CA . THR B 1 10 ? 3.23 -37.531 53.5 1 26.52 10 THR B CA 1
ATOM 5793 C C . THR B 1 10 ? 3.484 -36.719 52.25 1 26.52 10 THR B C 1
ATOM 5795 O O . THR B 1 10 ? 3.58 -35.469 52.344 1 26.52 10 THR B O 1
ATOM 5798 N N . ASP B 1 11 ? 4.336 -37.219 51.375 1 24.7 11 ASP B N 1
ATOM 5799 C CA . ASP B 1 11 ? 4.684 -36.719 50.062 1 24.7 11 ASP B CA 1
ATOM 5800 C C . ASP B 1 11 ? 3.441 -36.219 49.312 1 24.7 11 ASP B C 1
ATOM 5802 O O . ASP B 1 11 ? 2.559 -37 48.969 1 24.7 11 ASP B O 1
ATOM 5806 N N . GLU B 1 12 ? 2.863 -35.219 49.781 1 26.28 12 GLU B N 1
ATOM 5807 C CA . GLU B 1 12 ? 1.748 -34.656 49.031 1 26.28 12 GLU B CA 1
ATOM 5808 C C . GLU B 1 12 ? 2.035 -34.625 47.531 1 26.28 12 GLU B C 1
ATOM 5810 O O . GLU B 1 12 ? 2.965 -33.969 47.094 1 26.28 12 GLU B O 1
ATOM 5815 N N . GLN B 1 13 ? 1.872 -35.781 46.875 1 24.27 13 GLN B N 1
ATOM 5816 C CA . GLN B 1 13 ? 1.96 -36.031 45.438 1 24.27 13 GLN B CA 1
ATOM 5817 C C . GLN B 1 13 ? 1.358 -34.906 44.625 1 24.27 13 GLN B C 1
ATOM 5819 O O . GLN B 1 13 ? 0.205 -34.531 44.844 1 24.27 13 GLN B O 1
ATOM 5824 N N . PHE B 1 14 ? 2.18 -33.969 44.312 1 25.98 14 PHE B N 1
ATOM 5825 C CA . PHE B 1 14 ? 1.83 -32.906 43.406 1 25.98 14 PHE B CA 1
ATOM 5826 C C . PHE B 1 14 ? 0.888 -33.406 42.312 1 25.98 14 PHE B C 1
ATOM 5828 O O . PHE B 1 14 ? 1.062 -34.5 41.781 1 25.98 14 PHE B O 1
ATOM 5835 N N . PRO B 1 15 ? -0.403 -33.031 42.469 1 27.28 15 PRO B N 1
ATOM 5836 C CA . PRO B 1 15 ? -1.29 -33.625 41.469 1 27.28 15 PRO B CA 1
ATOM 5837 C C . PRO B 1 15 ? -0.617 -33.781 40.094 1 27.28 15 PRO B C 1
ATOM 5839 O O . PRO B 1 15 ? 0.331 -33.062 39.781 1 27.28 15 PRO B O 1
ATOM 5842 N N . GLU B 1 16 ? -0.572 -34.969 39.625 1 25.14 16 GLU B N 1
ATOM 5843 C CA . GLU B 1 16 ? -0.089 -35.438 38.312 1 25.14 16 GLU B CA 1
ATOM 5844 C C . GLU B 1 16 ? -0.246 -34.375 37.25 1 25.14 16 GLU B C 1
ATOM 5846 O O . GLU B 1 16 ? -1.166 -33.531 37.312 1 25.14 16 GLU B O 1
ATOM 5851 N N . ASP B 1 17 ? 0.866 -34.062 36.594 1 28.12 17 ASP B N 1
ATOM 5852 C CA . ASP B 1 17 ? 1.163 -33.188 35.438 1 28.12 17 ASP B CA 1
ATOM 5853 C C . ASP B 1 17 ? -0.008 -33.156 34.469 1 28.12 17 ASP B C 1
ATOM 5855 O O . ASP B 1 17 ? -0.42 -34.188 33.938 1 28.12 17 ASP B O 1
ATOM 5859 N N . GLU B 1 18 ? -1.012 -32.469 34.781 1 28.33 18 GLU B N 1
ATOM 5860 C CA . GLU B 1 18 ? -2.012 -32.281 33.75 1 28.33 18 GLU B CA 1
ATOM 5861 C C . GLU B 1 18 ? -1.357 -32.156 32.375 1 28.33 18 GLU B C 1
ATOM 5863 O O . GLU B 1 18 ? -0.866 -31.094 32 1 28.33 18 GLU B O 1
ATOM 5868 N N . VAL B 1 19 ? -0.428 -33.031 31.984 1 29.88 19 VAL B N 1
ATOM 5869 C CA . VAL B 1 19 ? 0.036 -33.281 30.625 1 29.88 19 VAL B CA 1
ATOM 5870 C C . VAL B 1 19 ? -1.062 -32.906 29.625 1 29.88 19 VAL B C 1
ATOM 5872 O O . VAL B 1 19 ? -2.186 -33.406 29.719 1 29.88 19 VAL B O 1
ATOM 5875 N N . LEU B 1 20 ? -1.197 -31.703 29.234 1 33.34 20 LEU B N 1
ATOM 5876 C CA . LEU B 1 20 ? -2.066 -31.281 28.141 1 33.34 20 LEU B CA 1
ATOM 5877 C C . LEU B 1 20 ? -2.258 -32.406 27.141 1 33.34 20 LEU B C 1
ATOM 5879 O O . LEU B 1 20 ? -1.316 -32.781 26.438 1 33.34 20 LEU B O 1
ATOM 5883 N N . SER B 1 21 ? -2.971 -33.469 27.312 1 34.91 21 SER B N 1
ATOM 5884 C CA . SER B 1 21 ? -3.342 -34.812 26.844 1 34.91 21 SER B CA 1
ATOM 5885 C C . SER B 1 21 ? -3.588 -34.812 25.344 1 34.91 21 SER B C 1
ATOM 5887 O O . SER B 1 21 ? -4.273 -33.938 24.812 1 34.91 21 SER B O 1
ATOM 5889 N N . GLN B 1 22 ? -2.635 -34.969 24.391 1 42.34 22 GLN B N 1
ATOM 5890 C CA . GLN B 1 22 ? -2.953 -35.469 23.047 1 42.34 22 GLN B CA 1
ATOM 5891 C C . GLN B 1 22 ? -4.387 -35.969 22.969 1 42.34 22 GLN B C 1
ATOM 5893 O O . GLN B 1 22 ? -4.863 -36.625 23.906 1 42.34 22 GLN B O 1
ATOM 5898 N N . PRO B 1 23 ? -5.25 -35.125 22.359 1 54.22 23 PRO B N 1
ATOM 5899 C CA . PRO B 1 23 ? -6.555 -35.812 22.391 1 54.22 23 PRO B CA 1
ATOM 5900 C C . PRO B 1 23 ? -6.438 -37.312 22.344 1 54.22 23 PRO B C 1
ATOM 5902 O O . PRO B 1 23 ? -5.723 -37.875 21.5 1 54.22 23 PRO B O 1
ATOM 5905 N N . HIS B 1 24 ? -6.605 -37.938 23.297 1 68.25 24 HIS B N 1
ATOM 5906 C CA . HIS B 1 24 ? -6.633 -39.406 23.484 1 68.25 24 HIS B CA 1
ATOM 5907 C C . HIS B 1 24 ? -7.535 -40.062 22.438 1 68.25 24 HIS B C 1
ATOM 5909 O O . HIS B 1 24 ? -8.523 -39.469 22 1 68.25 24 HIS B O 1
ATOM 5915 N N . GLU B 1 25 ? -6.918 -40.969 21.703 1 86.94 25 GLU B N 1
ATOM 5916 C CA . GLU B 1 25 ? -7.738 -41.812 20.844 1 86.94 25 GLU B CA 1
ATOM 5917 C C . GLU B 1 25 ? -9.047 -42.188 21.531 1 86.94 25 GLU B C 1
ATOM 5919 O O . GLU B 1 25 ? -9.047 -42.562 22.703 1 86.94 25 GLU B O 1
ATOM 5924 N N . PRO B 1 26 ? -10.047 -41.781 20.859 1 91.31 26 PRO B N 1
ATOM 5925 C CA . PRO B 1 26 ? -11.32 -42.188 21.453 1 91.31 26 PRO B CA 1
ATOM 5926 C C . PRO B 1 26 ? -11.359 -43.688 21.766 1 91.31 26 PRO B C 1
ATOM 5928 O O . PRO B 1 26 ? -10.727 -44.5 21.062 1 91.31 26 PRO B O 1
ATOM 5931 N N . TYR B 1 27 ? -11.914 -44.031 22.891 1 90.81 27 TYR B N 1
ATOM 5932 C CA . TYR B 1 27 ? -12.07 -45.438 23.266 1 90.81 27 TYR B CA 1
ATOM 5933 C C . TYR B 1 27 ? -13.5 -45.719 23.719 1 90.81 27 TYR B C 1
ATOM 5935 O O . TYR B 1 27 ? -14.234 -44.781 24.078 1 90.81 27 TYR B O 1
ATOM 5943 N N . LEU B 1 28 ? -13.805 -47.062 23.641 1 91.31 28 LEU B N 1
ATOM 5944 C CA . LEU B 1 28 ? -15.148 -47.469 24.016 1 91.31 28 LEU B CA 1
ATOM 5945 C C . LEU B 1 28 ? -15.43 -47.156 25.484 1 91.31 28 LEU B C 1
ATOM 5947 O O . LEU B 1 28 ? -14.602 -47.438 26.344 1 91.31 28 LEU B O 1
ATOM 5951 N N . GLY B 1 29 ? -16.531 -46.469 25.75 1 90.62 29 GLY B N 1
ATOM 5952 C CA . GLY B 1 29 ? -16.922 -46.156 27.109 1 90.62 29 GLY B CA 1
ATOM 5953 C C . GLY B 1 29 ? -16.547 -44.75 27.516 1 90.62 29 GLY B C 1
ATOM 5954 O O . GLY B 1 29 ? -16.922 -44.281 28.609 1 90.62 29 GLY B O 1
ATOM 5955 N N . MET B 1 30 ? -15.812 -44.094 26.641 1 93.56 30 MET B N 1
ATOM 5956 C CA . MET B 1 30 ? -15.445 -42.719 26.922 1 93.56 30 MET B CA 1
ATOM 5957 C C . MET B 1 30 ? -16.688 -41.844 27.047 1 93.56 30 MET B C 1
ATOM 5959 O O . MET B 1 30 ? -17.641 -42 26.281 1 93.56 30 MET B O 1
ATOM 5963 N N . ARG B 1 31 ? -16.703 -40.875 28.078 1 93.5 31 ARG B N 1
ATOM 5964 C CA . ARG B 1 31 ? -17.891 -40.094 28.359 1 93.5 31 ARG B CA 1
ATOM 5965 C C . ARG B 1 31 ? -17.625 -38.594 28.188 1 93.5 31 ARG B C 1
ATOM 5967 O O . ARG B 1 31 ? -16.516 -38.125 28.422 1 93.5 31 ARG B O 1
ATOM 5974 N N . PHE B 1 32 ? -18.672 -37.938 27.688 1 95 32 PHE B N 1
ATOM 5975 C CA . PHE B 1 32 ? -18.641 -36.5 27.484 1 95 32 PHE B CA 1
ATOM 5976 C C . PHE B 1 32 ? -19.891 -35.844 28.062 1 95 32 PHE B C 1
ATOM 5978 O O . PHE B 1 32 ? -20.953 -36.469 28.125 1 95 32 PHE B O 1
ATOM 5985 N N . ASP B 1 33 ? -19.781 -34.531 28.438 1 92.5 33 ASP B N 1
ATOM 5986 C CA . ASP B 1 33 ? -20.906 -33.812 29.031 1 92.5 33 ASP B CA 1
ATOM 5987 C C . ASP B 1 33 ? -21.891 -33.375 27.969 1 92.5 33 ASP B C 1
ATOM 5989 O O . ASP B 1 33 ? -23.094 -33.344 28.188 1 92.5 33 ASP B O 1
ATOM 5993 N N . THR B 1 34 ? -21.359 -32.875 26.891 1 93 34 THR B N 1
ATOM 5994 C CA . THR B 1 34 ? -22.219 -32.406 25.812 1 93 34 THR B CA 1
ATOM 5995 C C . THR B 1 34 ? -21.844 -33.062 24.5 1 93 34 THR B C 1
ATOM 5997 O O . THR B 1 34 ? -20.75 -33.625 24.359 1 93 34 THR B O 1
ATOM 6000 N N . LEU B 1 35 ? -22.797 -33.031 23.641 1 92.81 35 LEU B N 1
ATOM 6001 C CA . LEU B 1 35 ? -22.562 -33.594 22.297 1 92.81 35 LEU B CA 1
ATOM 6002 C C . LEU B 1 35 ? -21.453 -32.812 21.594 1 92.81 35 LEU B C 1
ATOM 6004 O O . LEU B 1 35 ? -20.656 -33.406 20.859 1 92.81 35 LEU B O 1
ATOM 6008 N N . SER B 1 36 ? -21.438 -31.531 21.828 1 92.25 36 SER B N 1
ATOM 6009 C CA . SER B 1 36 ? -20.422 -30.688 21.219 1 92.25 36 SER B CA 1
ATOM 6010 C C . SER B 1 36 ? -19.031 -31.062 21.703 1 92.25 36 SER B C 1
ATOM 6012 O O . SER B 1 36 ? -18.078 -31.047 20.922 1 92.25 36 SER B O 1
ATOM 6014 N N . CYS B 1 37 ? -18.953 -31.438 22.922 1 92.69 37 CYS B N 1
ATOM 6015 C CA . CYS B 1 37 ? -17.656 -31.844 23.469 1 92.69 37 CYS B CA 1
ATOM 6016 C C . CYS B 1 37 ? -17.172 -33.125 22.828 1 92.69 37 CYS B C 1
ATOM 6018 O O . CYS B 1 37 ? -15.977 -33.281 22.578 1 92.69 37 CYS B O 1
ATOM 6020 N N . ALA B 1 38 ? -18.141 -34 22.578 1 93.56 38 ALA B N 1
ATOM 6021 C CA . ALA B 1 38 ? -17.781 -35.25 21.906 1 93.56 38 ALA B CA 1
ATOM 6022 C C . ALA B 1 38 ? -17.297 -35 20.484 1 93.56 38 ALA B C 1
ATOM 6024 O O . ALA B 1 38 ? -16.297 -35.562 20.062 1 93.56 38 ALA B O 1
ATOM 6025 N N . LYS B 1 39 ? -18 -34.156 19.859 1 94.12 39 LYS B N 1
ATOM 6026 C CA . LYS B 1 39 ? -17.625 -33.812 18.484 1 94.12 39 LYS B CA 1
ATOM 6027 C C . LYS B 1 39 ? -16.25 -33.156 18.453 1 94.12 39 LYS B C 1
ATOM 6029 O O . LYS B 1 39 ? -15.414 -33.5 17.609 1 94.12 39 LYS B O 1
ATOM 6034 N N . ASP B 1 40 ? -16.031 -32.281 19.375 1 91.25 40 ASP B N 1
ATOM 6035 C CA . ASP B 1 40 ? -14.773 -31.547 19.422 1 91.25 40 ASP B CA 1
ATOM 6036 C C . ASP B 1 40 ? -13.594 -32.469 19.719 1 91.25 40 ASP B C 1
ATOM 6038 O O . ASP B 1 40 ? -12.508 -32.312 19.156 1 91.25 40 ASP B O 1
ATOM 6042 N N . HIS B 1 41 ? -13.859 -33.375 20.562 1 92.62 41 HIS B N 1
ATOM 6043 C CA . HIS B 1 41 ? -12.82 -34.344 20.891 1 92.62 41 HIS B CA 1
ATOM 6044 C C . HIS B 1 41 ? -12.453 -35.188 19.672 1 92.62 41 HIS B C 1
ATOM 6046 O O . HIS B 1 41 ? -11.266 -35.375 19.375 1 92.62 41 HIS B O 1
ATOM 6052 N N . TYR B 1 42 ? -13.477 -35.688 19 1 93.94 42 TYR B N 1
ATOM 6053 C CA . TYR B 1 42 ? -13.227 -36.469 17.812 1 93.94 42 TYR B CA 1
ATOM 6054 C C . TYR B 1 42 ? -12.562 -35.625 16.719 1 93.94 42 TYR B C 1
ATOM 6056 O O . TYR B 1 42 ? -11.703 -36.125 15.984 1 93.94 42 TYR B O 1
ATOM 6064 N N . ASN B 1 43 ? -12.953 -34.438 16.594 1 92.56 43 ASN B N 1
ATOM 6065 C CA . ASN B 1 43 ? -12.367 -33.531 15.602 1 92.56 43 ASN B CA 1
ATOM 6066 C C . ASN B 1 43 ? -10.898 -33.25 15.906 1 92.56 43 ASN B C 1
ATOM 6068 O O . ASN B 1 43 ? -10.086 -33.125 14.992 1 92.56 43 ASN B O 1
ATOM 6072 N N . ALA B 1 44 ? -10.641 -33.094 17.156 1 89.12 44 ALA B N 1
ATOM 6073 C CA . ALA B 1 44 ? -9.25 -32.906 17.547 1 89.12 44 ALA B CA 1
ATOM 6074 C C . ALA B 1 44 ? -8.398 -34.125 17.219 1 89.12 44 ALA B C 1
ATOM 6076 O O . ALA B 1 44 ? -7.258 -34 16.766 1 89.12 44 ALA B O 1
ATOM 6077 N N . TYR B 1 45 ? -9.016 -35.281 17.484 1 89.69 45 TYR B N 1
ATOM 6078 C CA . TYR B 1 45 ? -8.359 -36.531 17.125 1 89.69 45 TYR B CA 1
ATOM 6079 C C . TYR B 1 45 ? -8.117 -36.594 15.617 1 89.69 45 TYR B C 1
ATOM 6081 O O . TYR B 1 45 ? -7.047 -37 15.164 1 89.69 45 TYR B O 1
ATOM 6089 N N . ALA B 1 46 ? -9.086 -36.156 14.898 1 93.06 46 ALA B N 1
ATOM 6090 C CA . ALA B 1 46 ? -9.016 -36.188 13.438 1 93.06 46 ALA B CA 1
ATOM 6091 C C . ALA B 1 46 ? -7.93 -35.25 12.93 1 93.06 46 ALA B C 1
ATOM 6093 O O . ALA B 1 46 ? -7.234 -35.562 11.953 1 93.06 46 ALA B O 1
ATOM 6094 N N . LEU B 1 47 ? -7.785 -34.156 13.539 1 89.31 47 LEU B N 1
ATOM 6095 C CA . LEU B 1 47 ? -6.781 -33.188 13.141 1 89.31 47 LEU B CA 1
ATOM 6096 C C . LEU B 1 47 ? -5.375 -33.75 13.305 1 89.31 47 LEU B C 1
ATOM 6098 O O . LEU B 1 47 ? -4.531 -33.594 12.414 1 89.31 47 LEU B O 1
ATOM 6102 N N . VAL B 1 48 ? -5.168 -34.375 14.352 1 85.75 48 VAL B N 1
ATOM 6103 C CA . VAL B 1 48 ? -3.852 -34.938 14.664 1 85.75 48 VAL B CA 1
ATOM 6104 C C . VAL B 1 48 ? -3.516 -36.062 13.68 1 85.75 48 VAL B C 1
ATOM 6106 O O . VAL B 1 48 ? -2.369 -36.188 13.242 1 85.75 48 VAL B O 1
ATOM 6109 N N . ASN B 1 49 ? -4.543 -36.812 13.344 1 89 49 ASN B N 1
ATOM 6110 C CA . ASN B 1 49 ? -4.309 -37.969 12.469 1 89 49 ASN B CA 1
ATOM 6111 C C . ASN B 1 49 ? -4.352 -37.562 11 1 89 49 ASN B C 1
ATOM 6113 O O . ASN B 1 49 ? -3.889 -38.281 10.133 1 89 49 ASN B O 1
ATOM 6117 N N . GLY B 1 50 ? -4.969 -36.438 10.703 1 90.12 50 GLY B N 1
ATOM 6118 C CA . GLY B 1 50 ? -4.906 -35.906 9.352 1 90.12 50 GLY B CA 1
ATOM 6119 C C . GLY B 1 50 ? -6.133 -36.25 8.523 1 90.12 50 GLY B C 1
ATOM 6120 O O . GLY B 1 50 ? -6.023 -36.594 7.348 1 90.12 50 GLY B O 1
ATOM 6121 N N . PHE B 1 51 ? -7.332 -36.25 9.094 1 93.19 51 PHE B N 1
ATOM 6122 C CA . PHE B 1 51 ? -8.57 -36.438 8.344 1 93.19 51 PHE B CA 1
ATOM 6123 C C . PHE B 1 51 ? -9.656 -35.5 8.852 1 93.19 51 PHE B C 1
ATOM 6125 O O . PHE B 1 51 ? -9.445 -34.75 9.805 1 93.19 51 PHE B O 1
ATOM 6132 N N . SER B 1 52 ? -10.758 -35.406 8.094 1 93.25 52 SER B N 1
ATOM 6133 C CA . SER B 1 52 ? -11.883 -34.531 8.453 1 93.25 52 SER B CA 1
ATOM 6134 C C . SER B 1 52 ? -13.117 -35.375 8.805 1 93.25 52 SER B C 1
ATOM 6136 O O . SER B 1 52 ? -13.281 -36.5 8.336 1 93.25 52 SER B O 1
ATOM 6138 N N . ILE B 1 53 ? -13.922 -34.75 9.664 1 94.69 53 ILE B N 1
ATOM 6139 C CA . ILE B 1 53 ? -15.102 -35.469 10.117 1 94.69 53 ILE B CA 1
ATOM 6140 C C . ILE B 1 53 ? -16.359 -34.781 9.617 1 94.69 53 ILE B C 1
ATOM 6142 O O . ILE B 1 53 ? -16.328 -33.594 9.258 1 94.69 53 ILE B O 1
ATOM 6146 N N . ARG B 1 54 ? -17.422 -35.469 9.523 1 92.56 54 ARG B N 1
ATOM 6147 C CA . ARG B 1 54 ? -18.75 -34.938 9.227 1 92.56 54 ARG B CA 1
ATOM 6148 C C . ARG B 1 54 ? -19.812 -35.656 10.047 1 92.56 54 ARG B C 1
ATOM 6150 O O . ARG B 1 54 ? -19.641 -36.812 10.438 1 92.56 54 ARG B O 1
ATOM 6157 N N . SER B 1 55 ? -20.844 -34.844 10.367 1 92.69 55 SER B N 1
ATOM 6158 C CA . SER B 1 55 ? -21.984 -35.438 11.047 1 92.69 55 SER B CA 1
ATOM 6159 C C . SER B 1 55 ? -22.906 -36.156 10.07 1 92.69 55 SER B C 1
ATOM 6161 O O . SER B 1 55 ? -23.25 -35.594 9.023 1 92.69 55 SER B O 1
ATOM 6163 N N . SER B 1 56 ? -23.172 -37.312 10.297 1 90.56 56 SER B N 1
ATOM 6164 C CA . SER B 1 56 ? -24.031 -38.094 9.398 1 90.56 56 SER B CA 1
ATOM 6165 C C . SER B 1 56 ? -25.422 -38.281 9.977 1 90.56 56 SER B C 1
ATOM 6167 O O . SER B 1 56 ? -26.078 -37.281 10.359 1 90.56 56 SER B O 1
ATOM 6169 N N . THR B 1 57 ? -25.766 -39.5 10.422 1 88.69 57 THR B N 1
ATOM 6170 C CA . THR B 1 57 ? -27.125 -39.844 10.852 1 88.69 57 THR B CA 1
ATOM 6171 C C . THR B 1 57 ? -27.266 -39.656 12.359 1 88.69 57 THR B C 1
ATOM 6173 O O . THR B 1 57 ? -26.328 -39.875 13.117 1 88.69 57 THR B O 1
ATOM 6176 N N . SER B 1 58 ? -28.391 -39.031 12.734 1 91.5 58 SER B N 1
ATOM 6177 C CA . SER B 1 58 ? -28.719 -38.906 14.148 1 91.5 58 SER B CA 1
ATOM 6178 C C . SER B 1 58 ? -30.062 -39.562 14.469 1 91.5 58 SER B C 1
ATOM 6180 O O . SER B 1 58 ? -30.922 -39.688 13.586 1 91.5 58 SER B O 1
ATOM 6182 N N . ARG B 1 59 ? -30.156 -40.156 15.617 1 91.44 59 ARG B N 1
ATOM 6183 C CA . ARG B 1 59 ? -31.406 -40.719 16.094 1 91.44 59 ARG B CA 1
ATOM 6184 C C . ARG B 1 59 ? -32 -39.875 17.219 1 91.44 59 ARG B C 1
ATOM 6186 O O . ARG B 1 59 ? -31.297 -39.5 18.172 1 91.44 59 ARG B O 1
ATOM 6193 N N . ARG B 1 60 ? -33.156 -39.562 17.031 1 90.56 60 ARG B N 1
ATOM 6194 C CA . ARG B 1 60 ? -33.844 -38.75 18.047 1 90.56 60 ARG B CA 1
ATOM 6195 C C . ARG B 1 60 ? -34.781 -39.625 18.875 1 90.56 60 ARG B C 1
ATOM 6197 O O . ARG B 1 60 ? -35.281 -40.656 18.391 1 90.56 60 ARG B O 1
ATOM 6204 N N . SER B 1 61 ? -34.906 -39.219 20.156 1 84.56 61 SER B N 1
ATOM 6205 C CA . SER B 1 61 ? -35.812 -39.906 21.031 1 84.56 61 SER B CA 1
ATOM 6206 C C . SER B 1 61 ? -37.281 -39.719 20.609 1 84.56 61 SER B C 1
ATOM 6208 O O . SER B 1 61 ? -37.656 -38.625 20.172 1 84.56 61 SER B O 1
ATOM 6210 N N . LEU B 1 62 ? -38 -40.75 20.594 1 81.5 62 LEU B N 1
ATOM 6211 C CA . LEU B 1 62 ? -39.406 -40.719 20.25 1 81.5 62 LEU B CA 1
ATOM 6212 C C . LEU B 1 62 ? -40.188 -39.906 21.297 1 81.5 62 LEU B C 1
ATOM 6214 O O . LEU B 1 62 ? -41.219 -39.312 20.984 1 81.5 62 LEU B O 1
ATOM 6218 N N . TYR B 1 63 ? -39.625 -39.812 22.453 1 80.62 63 TYR B N 1
ATOM 6219 C CA . TYR B 1 63 ? -40.344 -39.156 23.547 1 80.62 63 TYR B CA 1
ATOM 6220 C C . TYR B 1 63 ? -39.969 -37.688 23.688 1 80.62 63 TYR B C 1
ATOM 6222 O O . TYR B 1 63 ? -40.844 -36.844 23.797 1 80.62 63 TYR B O 1
ATOM 6230 N N . THR B 1 64 ? -38.719 -37.312 23.703 1 80.19 64 THR B N 1
ATOM 6231 C CA . THR B 1 64 ? -38.25 -35.938 24.016 1 80.19 64 THR B CA 1
ATOM 6232 C C . THR B 1 64 ? -37.812 -35.219 22.734 1 80.19 64 THR B C 1
ATOM 6234 O O . THR B 1 64 ? -37.594 -34.031 22.75 1 80.19 64 THR B O 1
ATOM 6237 N N . ASN B 1 65 ? -37.75 -35.844 21.641 1 84.38 65 ASN B N 1
ATOM 6238 C CA . ASN B 1 65 ? -37.312 -35.281 20.359 1 84.38 65 ASN B CA 1
ATOM 6239 C C . ASN B 1 65 ? -35.906 -34.75 20.438 1 84.38 65 ASN B C 1
ATOM 6241 O O . ASN B 1 65 ? -35.5 -33.875 19.656 1 84.38 65 ASN B O 1
ATOM 6245 N N . GLU B 1 66 ? -35.25 -35.188 21.469 1 85.81 66 GLU B N 1
ATOM 6246 C CA . GLU B 1 66 ? -33.844 -34.781 21.578 1 85.81 66 GLU B CA 1
ATOM 6247 C C . GLU B 1 66 ? -32.938 -35.844 20.938 1 85.81 66 GLU B C 1
ATOM 6249 O O . GLU B 1 66 ? -33.312 -37 20.797 1 85.81 66 GLU B O 1
ATOM 6254 N N . VAL B 1 67 ? -31.859 -35.438 20.484 1 91.38 67 VAL B N 1
ATOM 6255 C CA . VAL B 1 67 ? -30.906 -36.344 19.859 1 91.38 67 VAL B CA 1
ATOM 6256 C C . VAL B 1 67 ? -30.359 -37.312 20.906 1 91.38 67 VAL B C 1
ATOM 6258 O O . VAL B 1 67 ? -29.891 -36.906 21.969 1 91.38 67 VAL B O 1
ATOM 6261 N N . GLU B 1 68 ? -30.547 -38.656 20.672 1 91.88 68 GLU B N 1
ATOM 6262 C CA . GLU B 1 68 ? -30.094 -39.688 21.609 1 91.88 68 GLU B CA 1
ATOM 6263 C C . GLU B 1 68 ? -28.844 -40.375 21.094 1 91.88 68 GLU B C 1
ATOM 6265 O O . GLU B 1 68 ? -28.109 -41 21.875 1 91.88 68 GLU B O 1
ATOM 6270 N N . LYS B 1 69 ? -28.719 -40.406 19.812 1 93.56 69 LYS B N 1
ATOM 6271 C CA . LYS B 1 69 ? -27.578 -41.062 19.172 1 93.56 69 LYS B CA 1
ATOM 6272 C C . LYS B 1 69 ? -27.062 -40.25 17.984 1 93.56 69 LYS B C 1
ATOM 6274 O O . LYS B 1 69 ? -27.859 -39.656 17.234 1 93.56 69 LYS B O 1
ATOM 6279 N N . GLN B 1 70 ? -25.734 -40.094 17.906 1 95.62 70 GLN B N 1
ATOM 6280 C CA . GLN B 1 70 ? -25.125 -39.344 16.812 1 95.62 70 GLN B CA 1
ATOM 6281 C C . GLN B 1 70 ? -23.969 -40.125 16.203 1 95.62 70 GLN B C 1
ATOM 6283 O O . GLN B 1 70 ? -23.141 -40.688 16.922 1 95.62 70 GLN B O 1
ATOM 6288 N N . LEU B 1 71 ? -23.953 -40.219 14.898 1 95.44 71 LEU B N 1
ATOM 6289 C CA . LEU B 1 71 ? -22.891 -40.844 14.141 1 95.44 71 LEU B CA 1
ATOM 6290 C C . LEU B 1 71 ? -21.984 -39.812 13.484 1 95.44 71 LEU B C 1
ATOM 6292 O O . LEU B 1 71 ? -22.453 -38.969 12.727 1 95.44 71 LEU B O 1
ATOM 6296 N N . PHE B 1 72 ? -20.641 -39.844 13.867 1 96.38 72 PHE B N 1
ATOM 6297 C CA . PHE B 1 72 ? -19.609 -39.031 13.203 1 96.38 72 PHE B CA 1
ATOM 6298 C C . PHE B 1 72 ? -18.766 -39.906 12.281 1 96.38 72 PHE B C 1
ATOM 6300 O O . PHE B 1 72 ? -18.281 -40.969 12.688 1 96.38 72 PHE B O 1
ATOM 6307 N N . VAL B 1 73 ? -18.594 -39.469 11.016 1 95.81 73 VAL B N 1
ATOM 6308 C CA . VAL B 1 73 ? -17.875 -40.312 10.055 1 95.81 73 VAL B CA 1
ATOM 6309 C C . VAL B 1 73 ? -16.75 -39.469 9.406 1 95.81 73 VAL B C 1
ATOM 6311 O O . VAL B 1 73 ? -16.734 -38.25 9.516 1 95.81 73 VAL B O 1
ATOM 6314 N N . CYS B 1 74 ? -15.852 -40.25 8.828 1 94.12 74 CYS B N 1
ATOM 6315 C CA . CYS B 1 74 ? -14.836 -39.625 7.992 1 94.12 74 CYS B CA 1
ATOM 6316 C C . CYS B 1 74 ? -15.461 -38.906 6.789 1 94.12 74 CYS B C 1
ATOM 6318 O O . CYS B 1 74 ? -16.5 -39.344 6.289 1 94.12 74 CYS B O 1
ATOM 6320 N N . ASN B 1 75 ? -14.906 -37.906 6.348 1 90.25 75 ASN B N 1
ATOM 6321 C CA . ASN B 1 75 ? -15.43 -37.156 5.219 1 90.25 75 ASN B CA 1
ATOM 6322 C C . ASN B 1 75 ? -15.445 -37.969 3.941 1 90.25 75 ASN B C 1
ATOM 6324 O O . ASN B 1 75 ? -16.188 -37.656 3.006 1 90.25 75 ASN B O 1
ATOM 6328 N N . LYS B 1 76 ? -14.68 -39 3.852 1 90.88 76 LYS B N 1
ATOM 6329 C CA . LYS B 1 76 ? -14.617 -39.875 2.678 1 90.88 76 LYS B CA 1
ATOM 6330 C C . LYS B 1 76 ? -15.477 -41.125 2.865 1 90.88 76 LYS B C 1
ATOM 6332 O O . LYS B 1 76 ? -15.273 -42.125 2.188 1 90.88 76 LYS B O 1
ATOM 6337 N N . PHE B 1 77 ? -16.484 -41 3.711 1 90.62 77 PHE B N 1
ATOM 6338 C CA . PHE B 1 77 ? -17.375 -42.094 4.051 1 90.62 77 PHE B CA 1
ATOM 6339 C C . PHE B 1 77 ? -18.281 -42.438 2.877 1 90.62 77 PHE B C 1
ATOM 6341 O O . PHE B 1 77 ? -18.734 -43.562 2.738 1 90.62 77 PHE B O 1
ATOM 6348 N N . ARG B 1 78 ? -18.469 -41.531 2.062 1 83.44 78 ARG B N 1
ATOM 6349 C CA . ARG B 1 78 ? -19.391 -41.719 0.951 1 83.44 78 ARG B CA 1
ATOM 6350 C C . ARG B 1 78 ? -18.844 -42.688 -0.077 1 83.44 78 ARG B C 1
ATOM 6352 O O . ARG B 1 78 ? -17.625 -42.781 -0.257 1 83.44 78 ARG B O 1
ATOM 6359 N N . LYS B 1 79 ? -19.719 -43.375 -0.736 1 82.12 79 LYS B N 1
ATOM 6360 C CA . LYS B 1 79 ? -19.328 -44.25 -1.832 1 82.12 79 LYS B CA 1
ATOM 6361 C C . LYS B 1 79 ? -18.844 -43.469 -3.039 1 82.12 79 LYS B C 1
ATOM 6363 O O . LYS B 1 79 ? -19.375 -42.375 -3.33 1 82.12 79 LYS B O 1
ATOM 6368 N N . PRO B 1 80 ? -17.734 -44.031 -3.57 1 77.75 80 PRO B N 1
ATOM 6369 C CA . PRO B 1 80 ? -17.25 -43.344 -4.77 1 77.75 80 PRO B CA 1
ATOM 6370 C C . PRO B 1 80 ? -18.328 -43.219 -5.855 1 77.75 80 PRO B C 1
ATOM 6372 O O . PRO B 1 80 ? -19.125 -44.156 -6.035 1 77.75 80 PRO B O 1
ATOM 6375 N N . LYS B 1 81 ? -18.578 -42.062 -6.277 1 64.81 81 LYS B N 1
ATOM 6376 C CA . LYS B 1 81 ? -19.578 -41.875 -7.332 1 64.81 81 LYS B CA 1
ATOM 6377 C C . LYS B 1 81 ? -19.203 -42.688 -8.57 1 64.81 81 LYS B C 1
ATOM 6379 O O . LYS B 1 81 ? -18.062 -42.656 -9.023 1 64.81 81 LYS B O 1
ATOM 6384 N N . VAL B 1 82 ? -19.969 -43.812 -8.961 1 57.47 82 VAL B N 1
ATOM 6385 C CA . VAL B 1 82 ? -19.859 -44.625 -10.164 1 57.47 82 VAL B CA 1
ATOM 6386 C C . VAL B 1 82 ? -20.109 -43.75 -11.398 1 57.47 82 VAL B C 1
ATOM 6388 O O . VAL B 1 82 ? -20.938 -42.844 -11.367 1 57.47 82 VAL B O 1
ATOM 6391 N N . ASP B 1 83 ? -19.266 -43.812 -12.539 1 51.75 83 ASP B N 1
ATOM 6392 C CA . ASP B 1 83 ? -19.156 -43.344 -13.914 1 51.75 83 ASP B CA 1
ATOM 6393 C C . ASP B 1 83 ? -20.438 -43.594 -14.703 1 51.75 83 ASP B C 1
ATOM 6395 O O . ASP B 1 83 ? -21.016 -44.688 -14.602 1 51.75 83 ASP B O 1
ATOM 6399 N N . GLY B 1 84 ? -21.422 -42.781 -15.078 1 52.53 84 GLY B N 1
ATOM 6400 C CA . GLY B 1 84 ? -22.469 -42.875 -16.094 1 52.53 84 GLY B CA 1
ATOM 6401 C C . GLY B 1 84 ? -23.656 -41.969 -15.82 1 52.53 84 GLY B C 1
ATOM 6402 O O . GLY B 1 84 ? -24.578 -41.938 -16.625 1 52.53 84 GLY B O 1
ATOM 6403 N N . LYS B 1 85 ? -24.156 -41.875 -14.609 1 51.47 85 LYS B N 1
ATOM 6404 C CA . LYS B 1 85 ? -25.438 -41.188 -14.625 1 51.47 85 LYS B CA 1
ATOM 6405 C C . LYS B 1 85 ? -25.25 -39.688 -14.93 1 51.47 85 LYS B C 1
ATOM 6407 O O . LYS B 1 85 ? -24.125 -39.219 -15.062 1 51.47 85 LYS B O 1
ATOM 6412 N N . LYS B 1 86 ? -26.406 -38.75 -14.734 1 50.34 86 LYS B N 1
ATOM 6413 C CA . LYS B 1 86 ? -26.719 -37.375 -15.117 1 50.34 86 LYS B CA 1
ATOM 6414 C C . LYS B 1 86 ? -25.703 -36.406 -14.531 1 50.34 86 LYS B C 1
ATOM 6416 O O . LYS B 1 86 ? -25.141 -36.656 -13.461 1 50.34 86 LYS B O 1
ATOM 6421 N N . ALA B 1 87 ? -25.188 -35.562 -15.445 1 50 87 ALA B N 1
ATOM 6422 C CA . ALA B 1 87 ? -24.281 -34.469 -15.18 1 50 87 ALA B CA 1
ATOM 6423 C C . ALA B 1 87 ? -24.672 -33.719 -13.898 1 50 87 ALA B C 1
ATOM 6425 O O . ALA B 1 87 ? -25.797 -33.25 -13.773 1 50 87 ALA B O 1
ATOM 6426 N N . PRO B 1 88 ? -24.234 -34.094 -12.789 1 50.34 88 PRO B N 1
ATOM 6427 C CA . PRO B 1 88 ? -24.703 -33.375 -11.602 1 50.34 88 PRO B CA 1
ATOM 6428 C C . PRO B 1 88 ? -24.609 -31.875 -11.742 1 50.34 88 PRO B C 1
ATOM 6430 O O . PRO B 1 88 ? -23.812 -31.375 -12.555 1 50.34 88 PRO B O 1
ATOM 6433 N N . LYS B 1 89 ? -25.484 -31.203 -11.078 1 51.12 89 LYS B N 1
ATOM 6434 C CA . LYS B 1 89 ? -25.609 -29.75 -10.992 1 51.12 89 LYS B CA 1
ATOM 6435 C C . LYS B 1 89 ? -24.297 -29.125 -10.523 1 51.12 89 LYS B C 1
ATOM 6437 O O . LYS B 1 89 ? -23.578 -29.703 -9.711 1 51.12 89 LYS B O 1
ATOM 6442 N N . GLN B 1 90 ? -23.781 -28.375 -11.391 1 52.53 90 GLN B N 1
ATOM 6443 C CA . GLN B 1 90 ? -22.625 -27.562 -11.055 1 52.53 90 GLN B CA 1
ATOM 6444 C C . GLN B 1 90 ? -22.703 -27.062 -9.617 1 52.53 90 GLN B C 1
ATOM 6446 O O . GLN B 1 90 ? -23.656 -26.359 -9.258 1 52.53 90 GLN B O 1
ATOM 6451 N N . ARG B 1 91 ? -22.234 -27.781 -8.727 1 55.31 91 ARG B N 1
ATOM 6452 C CA . ARG B 1 91 ? -22.25 -27.266 -7.359 1 55.31 91 ARG B CA 1
ATOM 6453 C C . ARG B 1 91 ? -21.141 -26.234 -7.152 1 55.31 91 ARG B C 1
ATOM 6455 O O . ARG B 1 91 ? -20.078 -26.328 -7.777 1 55.31 91 ARG B O 1
ATOM 6462 N N . ARG B 1 92 ? -21.438 -25.219 -6.426 1 56.91 92 ARG B N 1
ATOM 6463 C CA . ARG B 1 92 ? -20.531 -24.141 -6.062 1 56.91 92 ARG B CA 1
ATOM 6464 C C . ARG B 1 92 ? -19.344 -24.672 -5.262 1 56.91 92 ARG B C 1
ATOM 6466 O O . ARG B 1 92 ? -18.219 -24.219 -5.449 1 56.91 92 ARG B O 1
ATOM 6473 N N . ARG B 1 93 ? -19.719 -25.734 -4.336 1 61.97 93 ARG B N 1
ATOM 6474 C CA . ARG B 1 93 ? -18.656 -26.188 -3.439 1 61.97 93 ARG B CA 1
ATOM 6475 C C . ARG B 1 93 ? -17.984 -27.453 -3.975 1 61.97 93 ARG B C 1
ATOM 6477 O O . ARG B 1 93 ? -18.656 -28.344 -4.484 1 61.97 93 ARG B O 1
ATOM 6484 N N . GLU B 1 94 ? -16.703 -27.469 -3.846 1 73.12 94 GLU B N 1
ATOM 6485 C CA . GLU B 1 94 ? -15.898 -28.609 -4.25 1 73.12 94 GLU B CA 1
ATOM 6486 C C . GLU B 1 94 ? -16.203 -29.828 -3.396 1 73.12 94 GLU B C 1
ATOM 6488 O O . GLU B 1 94 ? -16.359 -29.719 -2.178 1 73.12 94 GLU B O 1
ATOM 6493 N N . THR B 1 95 ? -16.641 -30.844 -3.951 1 79.19 95 THR B N 1
ATOM 6494 C CA . THR B 1 95 ? -16.953 -32.062 -3.236 1 79.19 95 THR B CA 1
ATOM 6495 C C . THR B 1 95 ? -15.727 -32.969 -3.131 1 79.19 95 THR B C 1
ATOM 6497 O O . THR B 1 95 ? -14.938 -33.062 -4.07 1 79.19 95 THR B O 1
ATOM 6500 N N . ILE B 1 96 ? -15.508 -33.562 -1.923 1 85.75 96 ILE B N 1
ATOM 6501 C CA . ILE B 1 96 ? -14.383 -34.438 -1.658 1 85.75 96 ILE B CA 1
ATOM 6502 C C . ILE B 1 96 ? -14.656 -35.844 -2.258 1 85.75 96 ILE B C 1
ATOM 6504 O O . ILE B 1 96 ? -15.805 -36.281 -2.316 1 85.75 96 ILE B O 1
ATOM 6508 N N . LYS B 1 97 ? -13.633 -36.531 -2.752 1 85.81 97 LYS B N 1
ATOM 6509 C CA . LYS B 1 97 ? -13.727 -37.875 -3.305 1 85.81 97 LYS B CA 1
ATOM 6510 C C . LYS B 1 97 ? -14.109 -38.906 -2.229 1 85.81 97 LYS B C 1
ATOM 6512 O O . LYS B 1 97 ? -13.477 -38.969 -1.174 1 85.81 97 LYS B O 1
ATOM 6517 N N . GLY B 1 98 ? -15.219 -39.625 -2.484 1 86.81 98 GLY B N 1
ATOM 6518 C CA . GLY B 1 98 ? -15.602 -40.656 -1.562 1 86.81 98 GLY B CA 1
ATOM 6519 C C . GLY B 1 98 ? -14.844 -41.969 -1.781 1 86.81 98 GLY B C 1
ATOM 6520 O O . GLY B 1 98 ? -14.57 -42.344 -2.922 1 86.81 98 GLY B O 1
ATOM 6521 N N . THR B 1 99 ? -14.344 -42.656 -0.718 1 89.69 99 THR B N 1
ATOM 6522 C CA . THR B 1 99 ? -13.633 -43.938 -0.805 1 89.69 99 THR B CA 1
ATOM 6523 C C . THR B 1 99 ? -14.352 -45 0.014 1 89.69 99 THR B C 1
ATOM 6525 O O . THR B 1 99 ? -13.805 -46.062 0.238 1 89.69 99 THR B O 1
ATOM 6528 N N . ASN B 1 100 ? -15.594 -44.719 0.444 1 91 100 ASN B N 1
ATOM 6529 C CA . ASN B 1 100 ? -16.328 -45.656 1.307 1 91 100 ASN B CA 1
ATOM 6530 C C . ASN B 1 100 ? -15.531 -46 2.559 1 91 100 ASN B C 1
ATOM 6532 O O . ASN B 1 100 ? -15.406 -47.188 2.904 1 91 100 ASN B O 1
ATOM 6536 N N . CYS B 1 101 ? -14.945 -45.062 3.115 1 93.88 101 CYS B N 1
ATOM 6537 C CA . CYS B 1 101 ? -14.156 -45.25 4.332 1 93.88 101 CYS B CA 1
ATOM 6538 C C . CYS B 1 101 ? -15.047 -45.625 5.504 1 93.88 101 CYS B C 1
ATOM 6540 O O . CYS B 1 101 ? -16.109 -45.031 5.715 1 93.88 101 CYS B O 1
ATOM 6542 N N . LYS B 1 102 ? -14.703 -46.562 6.301 1 92.38 102 LYS B N 1
ATOM 6543 C CA . LYS B 1 102 ? -15.547 -47.094 7.363 1 92.38 102 LYS B CA 1
ATOM 6544 C C . LYS B 1 102 ? -15.211 -46.438 8.711 1 92.38 102 LYS B C 1
ATOM 6546 O O . LYS B 1 102 ? -15.875 -46.719 9.711 1 92.38 102 LYS B O 1
ATOM 6551 N N . ALA B 1 103 ? -14.234 -45.594 8.781 1 94.88 103 ALA B N 1
ATOM 6552 C CA . ALA B 1 103 ? -13.875 -44.938 10.039 1 94.88 103 ALA B CA 1
ATOM 6553 C C . ALA B 1 103 ? -15.039 -44.094 10.562 1 94.88 103 ALA B C 1
ATOM 6555 O O . ALA B 1 103 ? -15.609 -43.281 9.828 1 94.88 103 ALA B O 1
ATOM 6556 N N . ARG B 1 104 ? -15.445 -44.281 11.844 1 95.06 104 ARG B N 1
ATOM 6557 C CA . ARG B 1 104 ? -16.594 -43.594 12.406 1 95.06 104 ARG B CA 1
ATOM 6558 C C . ARG B 1 104 ? -16.594 -43.688 13.93 1 95.06 104 ARG B C 1
ATOM 6560 O O . ARG B 1 104 ? -15.883 -44.5 14.508 1 95.06 104 ARG B O 1
ATOM 6567 N N . LEU B 1 105 ? -17.297 -42.75 14.516 1 95.75 105 LEU B N 1
ATOM 6568 C CA . LEU B 1 105 ? -17.531 -42.656 15.953 1 95.75 105 LEU B CA 1
ATOM 6569 C C . LEU B 1 105 ? -19.016 -42.5 16.25 1 95.75 105 LEU B C 1
ATOM 6571 O O . LEU B 1 105 ? -19.672 -41.625 15.688 1 95.75 105 LEU B O 1
ATOM 6575 N N . ILE B 1 106 ? -19.562 -43.438 17.047 1 96.06 106 ILE B N 1
ATOM 6576 C CA . ILE B 1 106 ? -20.953 -43.344 17.453 1 96.06 106 ILE B CA 1
ATOM 6577 C C . ILE B 1 106 ? -21.031 -43.031 18.938 1 96.06 106 ILE B C 1
ATOM 6579 O O . ILE B 1 106 ? -20.422 -43.719 19.766 1 96.06 106 ILE B O 1
ATOM 6583 N N . VAL B 1 107 ? -21.781 -42 19.25 1 96.19 107 VAL B N 1
ATOM 6584 C CA . VAL B 1 107 ? -22 -41.625 20.641 1 96.19 107 VAL B CA 1
ATOM 6585 C C . VAL B 1 107 ? -23.484 -41.688 20.984 1 96.19 107 VAL B C 1
ATOM 6587 O O . VAL B 1 107 ? -24.344 -41.375 20.141 1 96.19 107 VAL B O 1
ATOM 6590 N N . LYS B 1 108 ? -23.797 -42.156 22.141 1 95.06 108 LYS B N 1
ATOM 6591 C CA . LYS B 1 108 ? -25.172 -42.312 22.609 1 95.06 108 LYS B CA 1
ATOM 6592 C C . LYS B 1 108 ? -25.375 -41.625 23.969 1 95.06 108 LYS B C 1
ATOM 6594 O O . LYS B 1 108 ? -24.469 -41.594 24.797 1 95.06 108 LYS B O 1
ATOM 6599 N N . LEU B 1 109 ? -26.516 -41.094 24.078 1 93.06 109 LEU B N 1
ATOM 6600 C CA . LEU B 1 109 ? -26.875 -40.469 25.359 1 93.06 109 LEU B CA 1
ATOM 6601 C C . LEU B 1 109 ? -27.297 -41.531 26.375 1 93.06 109 LEU B C 1
ATOM 6603 O O . LEU B 1 109 ? -28.297 -42.219 26.172 1 93.06 109 LEU B O 1
ATOM 6607 N N . MET B 1 110 ? -26.406 -41.781 27.375 1 88.69 110 MET B N 1
ATOM 6608 C CA . MET B 1 110 ? -26.688 -42.719 28.469 1 88.69 110 MET B CA 1
ATOM 6609 C C . MET B 1 110 ? -26.562 -42.031 29.828 1 88.69 110 MET B C 1
ATOM 6611 O O . MET B 1 110 ? -25.516 -41.5 30.156 1 88.69 110 MET B O 1
ATOM 6615 N N . ASP B 1 111 ? -27.578 -42.094 30.75 1 84.88 111 ASP B N 1
ATOM 6616 C CA . ASP B 1 111 ? -27.578 -41.531 32.094 1 84.88 111 ASP B CA 1
ATOM 6617 C C . ASP B 1 111 ? -27.203 -40.031 32.062 1 84.88 111 ASP B C 1
ATOM 6619 O O . ASP B 1 111 ? -26.297 -39.594 32.75 1 84.88 111 ASP B O 1
ATOM 6623 N N . SER B 1 112 ? -27.672 -39.188 31.141 1 84.56 112 SER B N 1
ATOM 6624 C CA . SER B 1 112 ? -27.547 -37.719 31 1 84.56 112 SER B CA 1
ATOM 6625 C C . SER B 1 112 ? -26.156 -37.344 30.5 1 84.56 112 SER B C 1
ATOM 6627 O O . SER B 1 112 ? -25.766 -36.156 30.594 1 84.56 112 SER B O 1
ATOM 6629 N N . ARG B 1 113 ? -25.312 -38.312 30.141 1 92.56 113 ARG B N 1
ATOM 6630 C CA . ARG B 1 113 ? -24 -38.062 29.547 1 92.56 113 ARG B CA 1
ATOM 6631 C C . ARG B 1 113 ? -23.859 -38.781 28.203 1 92.56 113 ARG B C 1
ATOM 6633 O O . ARG B 1 113 ? -24.516 -39.781 27.969 1 92.56 113 ARG B O 1
ATOM 6640 N N . TRP B 1 114 ? -23.062 -38.312 27.375 1 95.12 114 TRP B N 1
ATOM 6641 C CA . TRP B 1 114 ? -22.812 -38.938 26.078 1 95.12 114 TRP B CA 1
ATOM 6642 C C . TRP B 1 114 ? -21.656 -39.938 26.156 1 95.12 114 TRP B C 1
ATOM 6644 O O . TRP B 1 114 ? -20.578 -39.594 26.641 1 95.12 114 TRP B O 1
ATOM 6654 N N . GLN B 1 115 ? -21.938 -41.125 25.703 1 95.31 115 GLN B N 1
ATOM 6655 C CA . GLN B 1 115 ? -20.938 -42.188 25.797 1 95.31 115 GLN B CA 1
ATOM 6656 C C . GLN B 1 115 ? -20.609 -42.75 24.406 1 95.31 115 GLN B C 1
ATOM 6658 O O . GLN B 1 115 ? -21.5 -42.938 23.578 1 95.31 115 GLN B O 1
ATOM 6663 N N . VAL B 1 116 ? -19.297 -43.031 24.188 1 95.81 116 VAL B N 1
ATOM 6664 C CA . VAL B 1 116 ? -18.859 -43.656 22.953 1 95.81 116 VAL B CA 1
ATOM 6665 C C . VAL B 1 116 ? -19.266 -45.156 22.938 1 95.81 116 VAL B C 1
ATOM 6667 O O . VAL B 1 116 ? -18.844 -45.906 23.797 1 95.81 116 VAL B O 1
ATOM 6670 N N . VAL B 1 117 ? -20.047 -45.531 21.969 1 94.69 117 VAL B N 1
ATOM 6671 C CA . VAL B 1 117 ? -20.562 -46.906 21.922 1 94.69 117 VAL B CA 1
ATOM 6672 C C . VAL B 1 117 ? -19.859 -47.688 20.812 1 94.69 117 VAL B C 1
ATOM 6674 O O . VAL B 1 117 ? -19.797 -48.906 20.844 1 94.69 117 VAL B O 1
ATOM 6677 N N . TYR B 1 118 ? -19.344 -46.969 19.828 1 93.94 118 TYR B N 1
ATOM 6678 C CA . TYR B 1 118 ? -18.688 -47.625 18.688 1 93.94 118 TYR B CA 1
ATOM 6679 C C . TYR B 1 118 ? -17.594 -46.719 18.125 1 93.94 118 TYR B C 1
ATOM 6681 O O . TYR B 1 118 ? -17.766 -45.5 18.031 1 93.94 118 TYR B O 1
ATOM 6689 N N . PHE B 1 119 ? -16.438 -47.344 17.875 1 94.75 119 PHE B N 1
ATOM 6690 C CA . PHE B 1 119 ? -15.312 -46.562 17.344 1 94.75 119 PHE B CA 1
ATOM 6691 C C . PHE B 1 119 ? -14.469 -47.438 16.391 1 94.75 119 PHE B C 1
ATOM 6693 O O . PHE B 1 119 ? -14.016 -48.5 16.766 1 94.75 119 PHE B O 1
ATOM 6700 N N . ILE B 1 120 ? -14.328 -46.969 15.125 1 94.31 120 ILE B N 1
ATOM 6701 C CA . ILE B 1 120 ? -13.438 -47.594 14.148 1 94.31 120 ILE B CA 1
ATOM 6702 C C . ILE B 1 120 ? -12.359 -46.594 13.742 1 94.31 120 ILE B C 1
ATOM 6704 O O . ILE B 1 120 ? -12.656 -45.531 13.156 1 94.31 120 ILE B O 1
ATOM 6708 N N . ALA B 1 121 ? -11.117 -46.875 13.914 1 92.5 121 ALA B N 1
ATOM 6709 C CA . ALA B 1 121 ? -10.016 -45.938 13.68 1 92.5 121 ALA B CA 1
ATOM 6710 C C . ALA B 1 121 ? -9.422 -46.125 12.289 1 92.5 121 ALA B C 1
ATOM 6712 O O . ALA B 1 121 ? -8.812 -45.219 11.734 1 92.5 121 ALA B O 1
ATOM 6713 N N . LYS B 1 122 ? -9.641 -47.281 11.664 1 92.25 122 LYS B N 1
ATOM 6714 C CA . LYS B 1 122 ? -8.938 -47.625 10.43 1 92.25 122 LYS B CA 1
ATOM 6715 C C . LYS B 1 122 ? -9.547 -46.938 9.227 1 92.25 122 LYS B C 1
ATOM 6717 O O . LYS B 1 122 ? -10.773 -46.875 9.086 1 92.25 122 LYS B O 1
ATOM 6722 N N . HIS B 1 123 ? -8.742 -46.375 8.445 1 94.38 123 HIS B N 1
ATOM 6723 C CA . HIS B 1 123 ? -9.125 -45.719 7.207 1 94.38 123 HIS B CA 1
ATOM 6724 C C . HIS B 1 123 ? -8.68 -46.5 5.988 1 94.38 123 HIS B C 1
ATOM 6726 O O . HIS B 1 123 ? -7.719 -47.281 6.062 1 94.38 123 HIS B O 1
ATOM 6732 N N . ASN B 1 124 ? -9.32 -46.344 4.844 1 92.06 124 ASN B N 1
ATOM 6733 C CA . ASN B 1 124 ? -8.922 -47.031 3.619 1 92.06 124 ASN B CA 1
ATOM 6734 C C . ASN B 1 124 ? -8.227 -46.062 2.641 1 92.06 124 ASN B C 1
ATOM 6736 O O . ASN B 1 124 ? -8.133 -46.375 1.449 1 92.06 124 ASN B O 1
ATOM 6740 N N . HIS B 1 125 ? -7.914 -44.969 3.018 1 89.69 125 HIS B N 1
ATOM 6741 C CA . HIS B 1 125 ? -7.23 -43.969 2.219 1 89.69 125 HIS B CA 1
ATOM 6742 C C . HIS B 1 125 ? -6.059 -43.375 2.984 1 89.69 125 HIS B C 1
ATOM 6744 O O . HIS B 1 125 ? -6.02 -43.406 4.215 1 89.69 125 HIS B O 1
ATOM 6750 N N . PRO B 1 126 ? -5.102 -42.812 2.211 1 87.19 126 PRO B N 1
ATOM 6751 C CA . PRO B 1 126 ? -3.984 -42.156 2.904 1 87.19 126 PRO B CA 1
ATOM 6752 C C . PRO B 1 126 ? -4.406 -40.906 3.643 1 87.19 126 PRO B C 1
ATOM 6754 O O . PRO B 1 126 ? -5.219 -40.125 3.133 1 87.19 126 PRO B O 1
ATOM 6757 N N . LEU B 1 127 ? -3.896 -40.812 4.875 1 90.94 127 LEU B N 1
ATOM 6758 C CA . LEU B 1 127 ? -4.188 -39.656 5.691 1 90.94 127 LEU B CA 1
ATOM 6759 C C . LEU B 1 127 ? -3.186 -38.531 5.418 1 90.94 127 LEU B C 1
ATOM 6761 O O . LEU B 1 127 ? -2.123 -38.781 4.84 1 90.94 127 LEU B O 1
ATOM 6765 N N . ILE B 1 128 ? -3.615 -37.375 5.691 1 89.06 128 ILE B N 1
ATOM 6766 C CA . ILE B 1 128 ? -2.752 -36.219 5.465 1 89.06 128 ILE B CA 1
ATOM 6767 C C . ILE B 1 128 ? -1.74 -36.125 6.602 1 89.06 128 ILE B C 1
ATOM 6769 O O . ILE B 1 128 ? -2.119 -35.969 7.766 1 89.06 128 ILE B O 1
ATOM 6773 N N . THR B 1 129 ? -0.534 -36.188 6.211 1 82.31 129 THR B N 1
ATOM 6774 C CA . THR B 1 129 ? 0.517 -36.156 7.223 1 82.31 129 THR B CA 1
ATOM 6775 C C . THR B 1 129 ? 1.181 -34.781 7.293 1 82.31 129 THR B C 1
ATOM 6777 O O . THR B 1 129 ? 1.736 -34.406 8.328 1 82.31 129 THR B O 1
ATOM 6780 N N . ARG B 1 130 ? 1.155 -34.031 6.273 1 81.56 130 ARG B N 1
ATOM 6781 C CA . ARG B 1 130 ? 1.765 -32.719 6.254 1 81.56 130 ARG B CA 1
ATOM 6782 C C . ARG B 1 130 ? 0.873 -31.688 6.949 1 81.56 130 ARG B C 1
ATOM 6784 O O . ARG B 1 130 ? -0.254 -31.453 6.512 1 81.56 130 ARG B O 1
ATOM 6791 N N . PRO B 1 131 ? 1.358 -31.047 7.879 1 77.25 131 PRO B N 1
ATOM 6792 C CA . PRO B 1 131 ? 0.548 -30.078 8.617 1 77.25 131 PRO B CA 1
ATOM 6793 C C . PRO B 1 131 ? 0.088 -28.906 7.742 1 77.25 131 PRO B C 1
ATOM 6795 O O . PRO B 1 131 ? -0.989 -28.344 7.969 1 77.25 131 PRO B O 1
ATOM 6798 N N . SER B 1 132 ? 0.832 -28.625 6.805 1 81.62 132 SER B N 1
ATOM 6799 C CA . SER B 1 132 ? 0.5 -27.484 5.953 1 81.62 132 SER B CA 1
ATOM 6800 C C . SER B 1 132 ? -0.752 -27.75 5.125 1 81.62 132 SER B C 1
ATOM 6802 O O . SER B 1 132 ? -1.398 -26.828 4.641 1 81.62 132 SER B O 1
ATOM 6804 N N . LEU B 1 133 ? -1.094 -29.016 5.082 1 88.44 133 LEU B N 1
ATOM 6805 C CA . LEU B 1 133 ? -2.229 -29.375 4.238 1 88.44 133 LEU B CA 1
ATOM 6806 C C . LEU B 1 133 ? -3.484 -29.578 5.078 1 88.44 133 LEU B C 1
ATOM 6808 O O . LEU B 1 133 ? -4.582 -29.719 4.535 1 88.44 133 LEU B O 1
ATOM 6812 N N . THR B 1 134 ? -3.32 -29.562 6.375 1 87.5 134 THR B N 1
ATOM 6813 C CA . THR B 1 134 ? -4.461 -29.797 7.254 1 87.5 134 THR B CA 1
ATOM 6814 C C . THR B 1 134 ? -5.477 -28.672 7.137 1 87.5 134 THR B C 1
ATOM 6816 O O . THR B 1 134 ? -6.664 -28.859 7.422 1 87.5 134 THR B O 1
ATOM 6819 N N . LYS B 1 135 ? -5 -27.516 6.727 1 88.75 135 LYS B N 1
ATOM 6820 C CA . LYS B 1 135 ? -5.879 -26.359 6.629 1 88.75 135 LYS B CA 1
ATOM 6821 C C . LYS B 1 135 ? -6.906 -26.547 5.516 1 88.75 135 LYS B C 1
ATOM 6823 O O . LYS B 1 135 ? -7.898 -25.812 5.453 1 88.75 135 LYS B O 1
ATOM 6828 N N . TYR B 1 136 ? -6.699 -27.516 4.699 1 89.19 136 TYR B N 1
ATOM 6829 C CA . TYR B 1 136 ? -7.621 -27.734 3.592 1 89.19 136 TYR B CA 1
ATOM 6830 C C . TYR B 1 136 ? -8.688 -28.75 3.967 1 89.19 136 TYR B C 1
ATOM 6832 O O . TYR B 1 136 ? -9.641 -28.969 3.213 1 89.19 136 TYR B O 1
ATOM 6840 N N . LEU B 1 137 ? -8.531 -29.375 5.145 1 90.12 137 LEU B N 1
ATOM 6841 C CA . LEU B 1 137 ? -9.539 -30.312 5.633 1 90.12 137 LEU B CA 1
ATOM 6842 C C . LEU B 1 137 ? -10.797 -29.562 6.078 1 90.12 137 LEU B C 1
ATOM 6844 O O . LEU B 1 137 ? -10.711 -28.609 6.859 1 90.12 137 LEU B O 1
ATOM 6848 N N . ARG B 1 138 ? -11.891 -29.922 5.641 1 87.56 138 ARG B N 1
ATOM 6849 C CA . ARG B 1 138 ? -13.141 -29.172 5.75 1 87.56 138 ARG B CA 1
ATOM 6850 C C . ARG B 1 138 ? -13.508 -28.922 7.211 1 87.56 138 ARG B C 1
ATOM 6852 O O . ARG B 1 138 ? -13.938 -27.828 7.57 1 87.56 138 ARG B O 1
ATOM 6859 N N . SER B 1 139 ? -13.422 -29.906 8.07 1 89.69 139 SER B N 1
ATOM 6860 C CA . SER B 1 139 ? -13.852 -29.781 9.461 1 89.69 139 SER B CA 1
ATOM 6861 C C . SER B 1 139 ? -12.906 -28.875 10.25 1 89.69 139 SER B C 1
ATOM 6863 O O . SER B 1 139 ? -13.227 -28.438 11.352 1 89.69 139 SER B O 1
ATOM 6865 N N . HIS B 1 140 ? -11.766 -28.656 9.648 1 87.5 140 HIS B N 1
ATOM 6866 C CA . HIS B 1 140 ? -10.766 -27.875 10.367 1 87.5 140 HIS B CA 1
ATOM 6867 C C . HI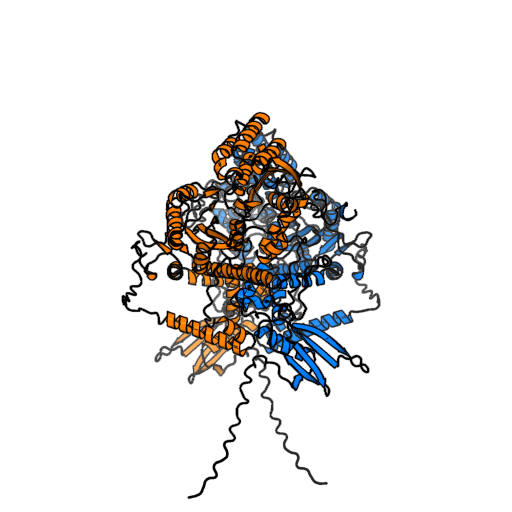S B 1 140 ? -10.609 -26.484 9.75 1 87.5 140 HIS B C 1
ATOM 6869 O O . HIS B 1 140 ? -9.719 -25.734 10.148 1 87.5 140 HIS B O 1
ATOM 6875 N N . GLN B 1 141 ? -11.508 -26.297 8.781 1 85.25 141 GLN B N 1
ATOM 6876 C CA . GLN B 1 141 ? -11.43 -25 8.117 1 85.25 141 GLN B CA 1
ATOM 6877 C C . GLN B 1 141 ? -12.055 -23.906 8.969 1 85.25 141 GLN B C 1
ATOM 6879 O O . GLN B 1 141 ? -13.039 -24.141 9.672 1 85.25 141 GLN B O 1
ATOM 6884 N N . GLY B 1 142 ? -11.359 -22.922 9.422 1 84.69 142 GLY B N 1
ATOM 6885 C CA . GLY B 1 142 ? -11.898 -21.797 10.172 1 84.69 142 GLY B CA 1
ATOM 6886 C C . GLY B 1 142 ? -10.836 -21.031 10.938 1 84.69 142 GLY B C 1
ATOM 6887 O O . GLY B 1 142 ? -9.766 -21.578 11.234 1 84.69 142 GLY B O 1
ATOM 6888 N N . ILE B 1 143 ? -11.188 -19.891 11.148 1 89.69 143 ILE B N 1
ATOM 6889 C CA . ILE B 1 143 ? -10.289 -19.031 11.906 1 89.69 143 ILE B CA 1
ATOM 6890 C C . ILE B 1 143 ? -10.555 -19.203 13.406 1 89.69 143 ILE B C 1
ATOM 6892 O O . ILE B 1 143 ? -11.703 -19.094 13.852 1 89.69 143 ILE B O 1
ATOM 6896 N N . PRO B 1 144 ? -9.516 -19.562 14.078 1 84.62 144 PRO B N 1
ATOM 6897 C CA . PRO B 1 144 ? -9.695 -19.672 15.531 1 84.62 144 PRO B CA 1
ATOM 6898 C C . PRO B 1 144 ? -10.273 -18.391 16.141 1 84.62 144 PRO B C 1
ATOM 6900 O O . PRO B 1 144 ? -9.93 -17.281 15.711 1 84.62 144 PRO B O 1
ATOM 6903 N N . LYS B 1 145 ? -11.039 -18.469 17.156 1 82.12 145 LYS B N 1
ATOM 6904 C CA . LYS B 1 145 ? -11.758 -17.359 17.781 1 82.12 145 LYS B CA 1
ATOM 6905 C C . LYS B 1 145 ? -10.789 -16.359 18.406 1 82.12 145 LYS B C 1
ATOM 6907 O O . LYS B 1 145 ? -11.039 -15.148 18.391 1 82.12 145 LYS B O 1
ATOM 6912 N N . GLU B 1 146 ? -9.727 -16.859 18.844 1 77.81 146 GLU B N 1
ATOM 6913 C CA . GLU B 1 146 ? -8.742 -16.016 19.5 1 77.81 146 GLU B CA 1
ATOM 6914 C C . GLU B 1 146 ? -8.117 -15.031 18.516 1 77.81 146 GLU B C 1
ATOM 6916 O O . GLU B 1 146 ? -7.672 -13.945 18.906 1 77.81 146 GLU B O 1
ATOM 6921 N N . GLU B 1 147 ? -8.125 -15.469 17.281 1 87.69 147 GLU B N 1
ATOM 6922 C CA . GLU B 1 147 ? -7.445 -14.648 16.281 1 87.69 147 GLU B CA 1
ATOM 6923 C C . GLU B 1 147 ? -8.43 -13.727 15.562 1 87.69 147 GLU B C 1
ATOM 6925 O O . GLU B 1 147 ? -8.016 -12.828 14.82 1 87.69 147 GLU B O 1
ATOM 6930 N N . GLU B 1 148 ? -9.664 -13.93 15.82 1 87.38 148 GLU B N 1
ATOM 6931 C CA . GLU B 1 148 ? -10.68 -13.141 15.141 1 87.38 148 GLU B CA 1
ATOM 6932 C C . GLU B 1 148 ? -10.586 -11.664 15.523 1 87.38 148 GLU B C 1
ATOM 6934 O O . GLU B 1 148 ? -10.742 -10.789 14.68 1 87.38 148 GLU B O 1
ATOM 6939 N N . ASN B 1 149 ? -10.352 -11.438 16.766 1 80.44 149 ASN B N 1
ATOM 6940 C CA . ASN B 1 149 ? -10.242 -10.055 17.219 1 80.44 149 ASN B CA 1
ATOM 6941 C C . ASN B 1 149 ? -9.07 -9.336 16.562 1 80.44 149 ASN B C 1
ATOM 6943 O O . ASN B 1 149 ? -9.18 -8.172 16.188 1 80.44 149 ASN B O 1
ATOM 6947 N N . PHE B 1 150 ? -8.062 -10.125 16.484 1 85.56 150 PHE B N 1
ATOM 6948 C CA . PHE B 1 150 ? -6.883 -9.539 15.859 1 85.56 150 PHE B CA 1
ATOM 6949 C C . PHE B 1 150 ? -7.133 -9.242 14.383 1 85.56 150 PHE B C 1
ATOM 6951 O O . PHE B 1 150 ? -6.762 -8.18 13.883 1 85.56 150 PHE B O 1
ATOM 6958 N N . LEU B 1 151 ? -7.734 -10.117 13.758 1 89 151 LEU B N 1
ATOM 6959 C CA . LEU B 1 151 ? -8.039 -9.938 12.344 1 89 151 LEU B CA 1
ATOM 6960 C C . LEU B 1 151 ? -9 -8.773 12.141 1 89 151 LEU B C 1
ATOM 6962 O O . LEU B 1 151 ? -8.922 -8.07 11.125 1 89 151 LEU B O 1
ATOM 6966 N N . ARG B 1 152 ? -9.82 -8.562 13.086 1 85.88 152 ARG B N 1
ATOM 6967 C CA . ARG B 1 152 ? -10.742 -7.434 13.023 1 85.88 152 ARG B CA 1
ATOM 6968 C C . ARG B 1 152 ? -9.992 -6.109 13.102 1 85.88 152 ARG B C 1
ATOM 6970 O O . ARG B 1 152 ? -10.32 -5.16 12.391 1 85.88 152 ARG B O 1
ATOM 6977 N N . ILE B 1 153 ? -9.07 -6.098 13.969 1 82.75 153 ILE B N 1
ATOM 6978 C CA . ILE B 1 153 ? -8.258 -4.898 14.125 1 82.75 153 ILE B CA 1
ATOM 6979 C C . ILE B 1 153 ? -7.516 -4.609 12.82 1 82.75 153 ILE B C 1
ATOM 6981 O O . ILE B 1 153 ? -7.438 -3.459 12.383 1 82.75 153 ILE B O 1
ATOM 6985 N N . LEU B 1 154 ? -6.988 -5.711 12.234 1 87.38 154 LEU B N 1
ATOM 6986 C CA . LEU B 1 154 ? -6.266 -5.551 10.977 1 87.38 154 LEU B CA 1
ATOM 6987 C C . LEU B 1 154 ? -7.203 -5.07 9.867 1 87.38 154 LEU B C 1
ATOM 6989 O O . LEU B 1 154 ? -6.824 -4.227 9.055 1 87.38 154 LEU B O 1
ATOM 6993 N N . HIS B 1 155 ? -8.375 -5.57 9.883 1 84.19 155 HIS B N 1
ATOM 6994 C CA . HIS B 1 155 ? -9.383 -5.18 8.906 1 84.19 155 HIS B CA 1
ATOM 6995 C C . HIS B 1 155 ? -9.773 -3.717 9.078 1 84.19 155 HIS B C 1
ATOM 6997 O O . HIS B 1 155 ? -9.875 -2.979 8.094 1 84.19 155 HIS B O 1
ATOM 7003 N N . ASP B 1 156 ? -9.922 -3.316 10.273 1 78.88 156 ASP B N 1
ATOM 7004 C CA . ASP B 1 156 ? -10.328 -1.951 10.578 1 78.88 156 ASP B CA 1
ATOM 7005 C C . ASP B 1 156 ? -9.227 -0.954 10.234 1 78.88 156 ASP B C 1
ATOM 7007 O O . ASP B 1 156 ? -9.492 0.242 10.086 1 78.88 156 ASP B O 1
ATOM 7011 N N . SER B 1 157 ? -8.055 -1.487 10.148 1 80.62 157 SER B N 1
ATOM 7012 C CA . SER B 1 157 ? -6.93 -0.646 9.75 1 80.62 157 SER B CA 1
ATOM 7013 C C . SER B 1 157 ? -6.727 -0.678 8.234 1 80.62 157 SER B C 1
ATOM 7015 O O . SER B 1 157 ? -5.711 -0.202 7.73 1 80.62 157 SER B O 1
ATOM 7017 N N . ASN B 1 158 ? -7.66 -1.298 7.539 1 79.94 158 ASN B N 1
ATOM 7018 C CA . ASN B 1 158 ? -7.723 -1.328 6.082 1 79.94 158 ASN B CA 1
ATOM 7019 C C . ASN B 1 158 ? -6.52 -2.049 5.48 1 79.94 158 ASN B C 1
ATOM 7021 O O . ASN B 1 158 ? -5.973 -1.617 4.465 1 79.94 158 ASN B O 1
ATOM 7025 N N . LEU B 1 159 ? -6.043 -3.102 6.129 1 85.19 159 LEU B N 1
ATOM 7026 C CA . LEU B 1 159 ? -5.004 -3.939 5.547 1 85.19 159 LEU B CA 1
ATOM 7027 C C . LEU B 1 159 ? -5.598 -4.93 4.551 1 85.19 159 LEU B C 1
ATOM 7029 O O . LEU B 1 159 ? -6.676 -5.484 4.785 1 85.19 159 LEU B O 1
ATOM 7033 N N . GLU B 1 160 ? -4.902 -5.129 3.455 1 84.25 160 GLU B N 1
ATOM 7034 C CA . GLU B 1 160 ? -5.352 -6.09 2.453 1 84.25 160 GLU B CA 1
ATOM 7035 C C . GLU B 1 160 ? -5.207 -7.523 2.959 1 84.25 160 GLU B C 1
ATOM 7037 O O . GLU B 1 160 ? -4.422 -7.789 3.873 1 84.25 160 GLU B O 1
ATOM 7042 N N . THR B 1 161 ? -5.965 -8.398 2.33 1 88.12 161 THR B N 1
ATOM 7043 C CA . THR B 1 161 ? -5.992 -9.797 2.744 1 88.12 161 THR B CA 1
ATOM 7044 C C . THR B 1 161 ? -4.598 -10.414 2.654 1 88.12 161 THR B C 1
ATOM 7046 O O . THR B 1 161 ? -4.188 -11.164 3.541 1 88.12 161 THR B O 1
ATOM 7049 N N . GLY B 1 162 ? -3.916 -10.109 1.628 1 85.69 162 GLY B N 1
ATOM 7050 C CA . GLY B 1 162 ? -2.574 -10.648 1.468 1 85.69 162 GLY B CA 1
ATOM 7051 C C . GLY B 1 162 ? -1.626 -10.227 2.574 1 85.69 162 GLY B C 1
ATOM 7052 O O . GLY B 1 162 ? -0.826 -11.031 3.055 1 85.69 162 GLY B O 1
ATOM 7053 N N . ARG B 1 163 ? -1.774 -9.039 3.029 1 85.25 163 ARG B N 1
ATOM 7054 C CA . ARG B 1 163 ? -0.926 -8.516 4.098 1 85.25 163 ARG B CA 1
ATOM 7055 C C . ARG B 1 163 ? -1.314 -9.117 5.445 1 85.25 163 ARG B C 1
ATOM 7057 O O . ARG B 1 163 ? -0.452 -9.375 6.285 1 85.25 163 ARG B O 1
ATOM 7064 N N . MET B 1 164 ? -2.578 -9.242 5.602 1 88.75 164 MET B N 1
ATOM 7065 C CA . MET B 1 164 ? -3.045 -9.883 6.828 1 88.75 164 MET B CA 1
ATOM 7066 C C . MET B 1 164 ? -2.467 -11.289 6.961 1 88.75 164 MET B C 1
ATOM 7068 O O . MET B 1 164 ? -1.998 -11.672 8.039 1 88.75 164 MET B O 1
ATOM 7072 N N . MET B 1 165 ? -2.477 -11.969 5.824 1 90.25 165 MET B N 1
ATOM 7073 C CA . MET B 1 165 ? -1.928 -13.328 5.844 1 90.25 165 MET B CA 1
ATOM 7074 C C . MET B 1 165 ? -0.426 -13.297 6.105 1 90.25 165 MET B C 1
ATOM 7076 O O . MET B 1 165 ? 0.097 -14.156 6.82 1 90.25 165 MET B O 1
ATOM 7080 N N . GLN B 1 166 ? 0.248 -12.359 5.551 1 86.19 166 GLN B N 1
ATOM 7081 C CA . GLN B 1 166 ? 1.681 -12.227 5.789 1 86.19 166 GLN B CA 1
ATOM 7082 C C . GLN B 1 166 ? 1.977 -12 7.27 1 86.19 166 GLN B C 1
ATOM 7084 O O . GLN B 1 166 ? 2.914 -12.586 7.812 1 86.19 166 GLN B O 1
ATOM 7089 N N . LEU B 1 167 ? 1.188 -11.188 7.883 1 86.62 167 LEU B N 1
ATOM 7090 C CA . LEU B 1 167 ? 1.369 -10.914 9.305 1 86.62 167 LEU B CA 1
ATOM 7091 C C . LEU B 1 167 ? 1.096 -12.164 10.133 1 86.62 167 LEU B C 1
ATOM 7093 O O . LEU B 1 167 ? 1.85 -12.477 11.055 1 86.62 167 LEU B O 1
ATOM 7097 N N . MET B 1 168 ? 0.028 -12.844 9.773 1 88 168 MET B N 1
ATOM 7098 C CA . MET B 1 168 ? -0.297 -14.062 10.508 1 88 168 MET B CA 1
ATOM 7099 C C . MET B 1 168 ? 0.79 -15.117 10.32 1 88 168 MET B C 1
ATOM 7101 O O . MET B 1 168 ? 1.11 -15.852 11.25 1 88 168 MET B O 1
ATOM 7105 N N . SER B 1 169 ? 1.327 -15.203 9.055 1 87.31 169 SER B N 1
ATOM 7106 C CA . SER B 1 169 ? 2.424 -16.125 8.789 1 87.31 169 SER B CA 1
ATOM 7107 C C . SER B 1 169 ? 3.625 -15.828 9.68 1 87.31 169 SER B C 1
ATOM 7109 O O . SER B 1 169 ? 4.289 -16.75 10.164 1 87.31 169 SER B O 1
ATOM 7111 N N . SER B 1 170 ? 3.846 -14.57 9.883 1 82.06 170 SER B N 1
ATOM 7112 C CA . SER B 1 170 ? 4.957 -14.18 10.742 1 82.06 170 SER B CA 1
ATOM 7113 C C . SER B 1 170 ? 4.672 -14.523 12.203 1 82.06 170 SER B C 1
ATOM 7115 O O . SER B 1 170 ? 5.574 -14.922 12.938 1 82.06 170 SER B O 1
ATOM 7117 N N . PHE B 1 171 ? 3.377 -14.391 12.586 1 80.38 171 PHE B N 1
ATOM 7118 C CA . PHE B 1 171 ? 2.986 -14.727 13.953 1 80.38 171 PHE B CA 1
ATOM 7119 C C . PHE B 1 171 ? 3.143 -16.219 14.211 1 80.38 171 PHE B C 1
ATOM 7121 O O . PHE B 1 171 ? 3.553 -16.625 15.305 1 80.38 171 PHE B O 1
ATOM 7128 N N . TYR B 1 172 ? 2.84 -17 13.133 1 81.69 172 TYR B N 1
ATOM 7129 C CA . TYR B 1 172 ? 2.951 -18.453 13.266 1 81.69 172 TYR B CA 1
ATOM 7130 C C . TYR B 1 172 ? 4.375 -18.906 12.984 1 81.69 172 TYR B C 1
ATOM 7132 O O . TYR B 1 172 ? 4.711 -20.078 13.219 1 81.69 172 TYR B O 1
ATOM 7140 N N . GLY B 1 173 ? 5.199 -17.984 12.492 1 76.56 173 GLY B N 1
ATOM 7141 C CA . GLY B 1 173 ? 6.582 -18.312 12.188 1 76.56 173 GLY B CA 1
ATOM 7142 C C . GLY B 1 173 ? 6.793 -18.734 10.742 1 76.56 173 GLY B C 1
ATOM 7143 O O . GLY B 1 173 ? 7.918 -18.688 10.242 1 76.56 173 GLY B O 1
ATOM 7144 N N . SER B 1 174 ? 5.723 -19.312 10.188 1 82.69 174 SER B N 1
ATOM 7145 C CA . SER B 1 174 ? 5.793 -19.75 8.805 1 82.69 174 SER B CA 1
ATOM 7146 C C . SER B 1 174 ? 4.406 -19.828 8.172 1 82.69 174 SER B C 1
ATOM 7148 O O . SER B 1 174 ? 3.416 -20.078 8.867 1 82.69 174 SER B O 1
ATOM 7150 N N . SER B 1 175 ? 4.359 -19.578 6.918 1 84.38 175 SER B N 1
ATOM 7151 C CA . SER B 1 175 ? 3.096 -19.703 6.203 1 84.38 175 SER B CA 1
ATOM 7152 C C . SER B 1 175 ? 2.584 -21.141 6.219 1 84.38 175 SER B C 1
ATOM 7154 O O . SER B 1 175 ? 1.386 -21.375 6.051 1 84.38 175 SER B O 1
ATOM 7156 N N . LEU B 1 176 ? 3.504 -22.078 6.438 1 82.5 176 LEU B N 1
ATOM 7157 C CA . LEU B 1 176 ? 3.156 -23.5 6.445 1 82.5 176 LEU B CA 1
ATOM 7158 C C . LEU B 1 176 ? 2.387 -23.859 7.711 1 82.5 176 LEU B C 1
ATOM 7160 O O . LEU B 1 176 ? 1.655 -24.859 7.734 1 82.5 176 LEU B O 1
ATOM 7164 N N . LEU B 1 177 ? 2.459 -22.969 8.688 1 82.38 177 LEU B N 1
ATOM 7165 C CA . LEU B 1 177 ? 1.913 -23.297 10 1 82.38 177 LEU B CA 1
ATOM 7166 C C . LEU B 1 177 ? 0.584 -22.594 10.234 1 82.38 177 LEU B C 1
ATOM 7168 O O . LEU B 1 177 ? -0.09 -22.844 11.234 1 82.38 177 LEU B O 1
ATOM 7172 N N . VAL B 1 178 ? 0.226 -21.734 9.383 1 88.06 178 VAL B N 1
ATOM 7173 C CA . VAL B 1 178 ? -1.052 -21.047 9.539 1 88.06 178 VAL B CA 1
ATOM 7174 C C . VAL B 1 178 ? -2.197 -22.031 9.32 1 88.06 178 VAL B C 1
ATOM 7176 O O . VAL B 1 178 ? -2.244 -22.719 8.305 1 88.06 178 VAL B O 1
ATOM 7179 N N . PRO B 1 179 ? -3.127 -22.141 10.188 1 87.06 179 PRO B N 1
ATOM 7180 C CA . PRO B 1 179 ? -4.141 -23.203 10.133 1 87.06 179 PRO B CA 1
ATOM 7181 C C . PRO B 1 179 ? -5.297 -22.859 9.195 1 87.06 179 PRO B C 1
ATOM 7183 O O . PRO B 1 179 ? -6.254 -23.641 9.086 1 87.06 179 PRO B O 1
ATOM 7186 N N . TYR B 1 180 ? -5.312 -21.734 8.633 1 90.19 180 TYR B N 1
ATOM 7187 C CA . TYR B 1 180 ? -6.387 -21.375 7.711 1 90.19 180 TYR B CA 1
ATOM 7188 C C . TYR B 1 180 ? -5.832 -20.734 6.441 1 90.19 180 TYR B C 1
ATOM 7190 O O . TYR B 1 180 ? -4.66 -20.359 6.395 1 90.19 180 TYR B O 1
ATOM 7198 N N . THR B 1 181 ? -6.617 -20.688 5.438 1 89.38 181 THR B N 1
ATOM 7199 C CA . THR B 1 181 ? -6.18 -20.203 4.133 1 89.38 181 THR B CA 1
ATOM 7200 C C . THR B 1 181 ? -6.473 -18.719 3.988 1 89.38 181 THR B C 1
ATOM 7202 O O . THR B 1 181 ? -7.168 -18.125 4.82 1 89.38 181 THR B O 1
ATOM 7205 N N . THR B 1 182 ? -5.898 -18.125 2.988 1 89 182 THR B N 1
ATOM 7206 C CA . THR B 1 182 ? -6.145 -16.719 2.674 1 89 182 THR B CA 1
ATOM 7207 C C . THR B 1 182 ? -7.617 -16.5 2.352 1 89 182 THR B C 1
ATOM 7209 O O . THR B 1 182 ? -8.164 -15.43 2.654 1 89 182 THR B O 1
ATOM 7212 N N . LYS B 1 183 ? -8.211 -17.5 1.777 1 87.94 183 LYS B N 1
ATOM 7213 C CA . LYS B 1 183 ? -9.633 -17.406 1.448 1 87.94 183 LYS B CA 1
ATOM 7214 C C . LYS B 1 183 ? -10.484 -17.281 2.711 1 87.94 183 LYS B C 1
ATOM 7216 O O . LYS B 1 183 ? -11.492 -16.578 2.715 1 87.94 183 LYS B O 1
ATOM 7221 N N . ALA B 1 184 ? -10.078 -17.984 3.74 1 90.69 184 ALA B N 1
ATOM 7222 C CA . ALA B 1 184 ? -10.789 -17.875 5.012 1 90.69 184 ALA B CA 1
ATOM 7223 C C . ALA B 1 184 ? -10.773 -16.438 5.531 1 90.69 184 ALA B C 1
ATOM 7225 O O . ALA B 1 184 ? -11.781 -15.945 6.043 1 90.69 184 ALA B O 1
ATOM 7226 N N . ILE B 1 185 ? -9.625 -15.789 5.367 1 91.56 185 ILE B N 1
ATOM 7227 C CA . ILE B 1 185 ? -9.5 -14.398 5.797 1 91.56 185 ILE B CA 1
ATOM 7228 C C . ILE B 1 185 ? -10.398 -13.508 4.938 1 91.56 185 ILE B C 1
ATOM 7230 O O . ILE B 1 185 ? -11.094 -12.641 5.449 1 91.56 185 ILE B O 1
ATOM 7234 N N . SER B 1 186 ? -10.391 -13.789 3.66 1 89.69 186 SER B N 1
ATOM 7235 C CA . SER B 1 186 ? -11.219 -13.016 2.74 1 89.69 186 SER B CA 1
ATOM 7236 C C . SER B 1 186 ? -12.695 -13.172 3.072 1 89.69 186 SER B C 1
ATOM 7238 O O . SER B 1 186 ? -13.453 -12.188 3.047 1 89.69 186 SER B O 1
ATOM 7240 N N . ASN B 1 187 ? -13.055 -14.438 3.414 1 86.94 187 ASN B N 1
ATOM 7241 C CA . ASN B 1 187 ? -14.438 -14.695 3.793 1 86.94 187 ASN B CA 1
ATOM 7242 C C . ASN B 1 187 ? -14.805 -13.992 5.094 1 86.94 187 ASN B C 1
ATOM 7244 O O . ASN B 1 187 ? -15.914 -13.469 5.23 1 86.94 187 ASN B O 1
ATOM 7248 N N . TYR B 1 188 ? -13.977 -14.039 5.965 1 88 188 TYR B N 1
ATOM 7249 C CA . TYR B 1 188 ? -14.195 -13.367 7.238 1 88 188 TYR B CA 1
ATOM 7250 C C . TYR B 1 188 ? -14.375 -11.867 7.043 1 88 188 TYR B C 1
ATOM 7252 O O . TYR B 1 188 ? -15.266 -11.258 7.637 1 88 188 TYR B O 1
ATOM 7260 N N . ARG B 1 189 ? -13.562 -11.281 6.23 1 84.94 189 ARG B N 1
ATOM 7261 C CA . ARG B 1 189 ? -13.648 -9.859 5.922 1 84.94 189 ARG B CA 1
ATOM 7262 C C . ARG B 1 189 ? -14.977 -9.523 5.242 1 84.94 189 ARG B C 1
ATOM 7264 O O . ARG B 1 189 ? -15.594 -8.5 5.543 1 84.94 189 ARG B O 1
ATOM 7271 N N . SER B 1 190 ? -15.344 -10.398 4.305 1 83.19 190 SER B N 1
ATOM 7272 C CA . SER B 1 190 ? -16.609 -10.195 3.605 1 83.19 190 SER B CA 1
ATOM 7273 C C . SER B 1 190 ? -17.797 -10.242 4.57 1 83.19 190 SER B C 1
ATOM 7275 O O . SER B 1 190 ? -18.734 -9.477 4.434 1 83.19 190 SER B O 1
ATOM 7277 N N . ARG B 1 191 ? -17.703 -11.133 5.516 1 82.31 191 ARG B N 1
ATOM 7278 C CA . ARG B 1 191 ? -18.75 -11.234 6.535 1 82.31 191 ARG B CA 1
ATOM 7279 C C . ARG B 1 191 ? -18.812 -9.961 7.379 1 82.31 191 ARG B C 1
ATOM 7281 O O . ARG B 1 191 ? -19.906 -9.492 7.715 1 82.31 191 ARG B O 1
ATOM 7288 N N . MET B 1 192 ? -17.703 -9.469 7.723 1 78.5 192 MET B N 1
ATOM 7289 C CA . MET B 1 192 ? -17.641 -8.242 8.516 1 78.5 192 MET B CA 1
ATOM 7290 C C . MET B 1 192 ? -18.219 -7.062 7.738 1 78.5 192 MET B C 1
ATOM 7292 O O . MET B 1 192 ? -18.906 -6.207 8.312 1 78.5 192 MET B O 1
ATOM 7296 N N . ARG B 1 193 ? -17.984 -7.031 6.469 1 74.88 193 ARG B N 1
ATOM 7297 C CA . ARG B 1 193 ? -18.484 -5.957 5.617 1 74.88 193 ARG B CA 1
ATOM 7298 C C . ARG B 1 193 ? -20 -6.039 5.469 1 74.88 193 ARG B C 1
ATOM 7300 O O . ARG B 1 193 ? -20.688 -5.016 5.445 1 74.88 193 ARG B O 1
ATOM 7307 N N . THR B 1 194 ? -20.469 -7.293 5.289 1 72.12 194 THR B N 1
ATOM 7308 C CA . THR B 1 194 ? -21.906 -7.5 5.098 1 72.12 194 THR B CA 1
ATOM 7309 C C . THR B 1 194 ? -22.672 -7.145 6.359 1 72.12 194 THR B C 1
ATOM 7311 O O . THR B 1 194 ? -23.812 -6.664 6.285 1 72.12 194 THR B O 1
ATOM 7314 N N . GLN B 1 195 ? -22.141 -7.402 7.402 1 65.38 195 GLN B N 1
ATOM 7315 C CA . GLN B 1 195 ? -22.797 -7.059 8.656 1 65.38 195 GLN B CA 1
ATOM 7316 C C . GLN B 1 195 ? -23.016 -5.551 8.766 1 65.38 195 GLN B C 1
ATOM 7318 O O . GLN B 1 195 ? -23.984 -5.102 9.383 1 65.38 195 GLN B O 1
ATOM 7323 N N . THR B 1 196 ? -22.25 -4.82 8.039 1 60.75 196 THR B N 1
ATOM 7324 C CA . THR B 1 196 ? -22.359 -3.365 8.102 1 60.75 196 THR B CA 1
ATOM 7325 C C . THR B 1 196 ? -23.234 -2.84 6.969 1 60.75 196 THR B C 1
ATOM 7327 O O . THR B 1 196 ? -23.672 -1.689 7 1 60.75 196 THR B O 1
ATOM 7330 N N . HIS B 1 197 ? -23.594 -3.637 5.855 1 59.62 197 HIS B N 1
ATOM 7331 C CA . HIS B 1 197 ? -24.297 -3.191 4.66 1 59.62 197 HIS B CA 1
ATOM 7332 C C . HIS B 1 197 ? -25.766 -2.936 4.949 1 59.62 197 HIS B C 1
ATOM 7334 O O . HIS B 1 197 ? -26.344 -1.944 4.484 1 59.62 197 HIS B O 1
ATOM 7340 N N . GLY B 1 198 ? -26.656 -3.834 5.531 1 57.91 198 GLY B N 1
ATOM 7341 C CA . GLY B 1 198 ? -28.094 -3.611 5.605 1 57.91 198 GLY B CA 1
ATOM 7342 C C . GLY B 1 198 ? -28.453 -2.312 6.301 1 57.91 198 GLY B C 1
ATOM 7343 O O . GLY B 1 198 ? -29.391 -1.63 5.891 1 57.91 198 GLY B O 1
ATOM 7344 N N . GLY B 1 199 ? -27.688 -1.759 7.137 1 69.81 199 GLY B N 1
ATOM 7345 C CA . GLY B 1 199 ? -28.047 -0.619 7.957 1 69.81 199 GLY B CA 1
ATOM 7346 C C . GLY B 1 199 ? -26.969 0.443 8.023 1 69.81 199 GLY B C 1
ATOM 7347 O O . GLY B 1 199 ? -26.797 1.1 9.055 1 69.81 199 GLY B O 1
ATOM 7348 N N . ASP B 1 200 ? -26.453 0.657 6.68 1 81.94 200 ASP B N 1
ATOM 7349 C CA . ASP B 1 200 ? -25.328 1.583 6.68 1 81.94 200 ASP B CA 1
ATOM 7350 C C . ASP B 1 200 ? -25.781 3.004 7 1 81.94 200 ASP B C 1
ATOM 7352 O O . ASP B 1 200 ? -25.344 3.592 7.992 1 81.94 200 ASP B O 1
ATOM 7356 N N . MET B 1 201 ? -26.828 3.396 6.242 1 80.88 201 MET B N 1
ATOM 7357 C CA . MET B 1 201 ? -27.281 4.77 6.43 1 80.88 201 MET B CA 1
ATOM 7358 C C . MET B 1 201 ? -28.109 4.902 7.703 1 80.88 201 MET B C 1
ATOM 7360 O O . MET B 1 201 ? -28.047 5.934 8.375 1 80.88 201 MET B O 1
ATOM 7364 N N . ALA B 1 202 ? -28.781 3.834 8.047 1 77.25 202 ALA B N 1
ATOM 7365 C CA . ALA B 1 202 ? -29.609 3.883 9.25 1 77.25 202 ALA B CA 1
ATOM 7366 C C . ALA B 1 202 ? -28.734 4.098 10.492 1 77.25 202 ALA B C 1
ATOM 7368 O O . ALA B 1 202 ? -29.141 4.801 11.422 1 77.25 202 ALA B O 1
ATOM 7369 N N . GLU B 1 203 ? -27.562 3.656 10.398 1 75.06 203 GLU B N 1
ATOM 7370 C CA . GLU B 1 203 ? -26.656 3.746 11.547 1 75.06 203 GLU B CA 1
ATOM 7371 C C . GLU B 1 203 ? -25.828 5.027 11.5 1 75.06 203 GLU B C 1
ATOM 7373 O O . GLU B 1 203 ? -25.328 5.484 12.523 1 75.06 203 GLU B O 1
ATOM 7378 N N . THR B 1 204 ? -25.766 5.621 10.344 1 80.31 204 THR B N 1
ATOM 7379 C CA . THR B 1 204 ? -24.812 6.703 10.164 1 80.31 204 THR B CA 1
ATOM 7380 C C . THR B 1 204 ? -25.531 8.055 10.102 1 80.31 204 THR B C 1
ATOM 7382 O O . THR B 1 204 ? -24.906 9.094 10.312 1 80.31 204 THR B O 1
ATOM 7385 N N . ILE B 1 205 ? -26.766 8.055 9.938 1 78.44 205 ILE B N 1
ATOM 7386 C CA . ILE B 1 205 ? -27.5 9.266 9.594 1 78.44 205 ILE B CA 1
ATOM 7387 C C . ILE B 1 205 ? -27.516 10.219 10.781 1 78.44 205 ILE B C 1
ATOM 7389 O O . ILE B 1 205 ? -27.594 11.438 10.609 1 78.44 205 ILE B O 1
ATOM 7393 N N . SER B 1 206 ? -27.297 9.68 11.953 1 76.12 206 SER B N 1
ATOM 7394 C CA . SER B 1 206 ? -27.359 10.531 13.141 1 76.12 206 SER B CA 1
ATOM 7395 C C . SER B 1 206 ? -26.172 11.5 13.188 1 76.12 206 SER B C 1
ATOM 7397 O O . SER B 1 206 ? -26.25 12.539 13.852 1 76.12 206 SER B O 1
ATOM 7399 N N . TYR B 1 207 ? -25.203 11.211 12.391 1 74.12 207 TYR B N 1
ATOM 7400 C CA . TYR B 1 207 ? -24 12.031 12.414 1 74.12 207 TYR B CA 1
ATOM 7401 C C . TYR B 1 207 ? -24.094 13.164 11.391 1 74.12 207 TYR B C 1
ATOM 7403 O O . TYR B 1 207 ? -23.328 14.125 11.453 1 74.12 207 TYR B O 1
ATOM 7411 N N . PHE B 1 208 ? -25.141 13.062 10.555 1 82.62 208 PHE B N 1
ATOM 7412 C CA . PHE B 1 208 ? -25.109 13.914 9.375 1 82.62 208 PHE B CA 1
ATOM 7413 C C . PHE B 1 208 ? -26.375 14.75 9.273 1 82.62 208 PHE B C 1
ATOM 7415 O O . PHE B 1 208 ? -27.422 14.367 9.805 1 82.62 208 PHE B O 1
ATOM 7422 N N . THR B 1 209 ? -26.219 15.914 8.672 1 87.88 209 THR B N 1
ATOM 7423 C CA . THR B 1 209 ? -27.359 16.562 8.023 1 87.88 209 THR B CA 1
ATOM 7424 C C . THR B 1 209 ? -27.625 15.938 6.656 1 87.88 209 THR B C 1
ATOM 7426 O O . THR B 1 209 ? -26.703 15.773 5.855 1 87.88 209 THR B O 1
ATOM 7429 N N . VAL B 1 210 ? -28.906 15.555 6.398 1 90.25 210 VAL B N 1
ATOM 7430 C CA . VAL B 1 210 ? -29.141 14.672 5.262 1 90.25 210 VAL B CA 1
ATOM 7431 C C . VAL B 1 210 ? -30.172 15.297 4.328 1 90.25 210 VAL B C 1
ATOM 7433 O O . VAL B 1 210 ? -31.109 15.953 4.781 1 90.25 210 VAL B O 1
ATOM 7436 N N . LEU B 1 211 ? -29.875 15.172 3.057 1 90.94 211 LEU B N 1
ATOM 7437 C CA . LEU B 1 211 ? -30.859 15.438 2.014 1 90.94 211 LEU B CA 1
ATOM 7438 C C . LEU B 1 211 ? -31.406 14.133 1.427 1 90.94 211 LEU B C 1
ATOM 7440 O O . LEU B 1 211 ? -30.625 13.289 0.982 1 90.94 211 LEU B O 1
ATOM 7444 N N . LEU B 1 212 ? -32.688 13.977 1.48 1 89.94 212 LEU B N 1
ATOM 7445 C CA . LEU B 1 212 ? -33.344 12.766 0.986 1 89.94 212 LEU B CA 1
ATOM 7446 C C . LEU B 1 212 ? -34.156 13.055 -0.266 1 89.94 212 LEU B C 1
ATOM 7448 O O . LEU B 1 212 ? -34.656 14.172 -0.453 1 89.94 212 LEU B O 1
ATOM 7452 N N . ASP B 1 213 ? -34.219 12.086 -1.058 1 88.31 213 ASP B N 1
ATOM 7453 C CA . ASP B 1 213 ? -35.094 12.219 -2.227 1 88.31 213 ASP B CA 1
ATOM 7454 C C . ASP B 1 213 ? -36.5 11.781 -1.906 1 88.31 213 ASP B C 1
ATOM 7456 O O . ASP B 1 213 ? -36.844 11.484 -0.753 1 88.31 213 ASP B O 1
ATOM 7460 N N . GLU B 1 214 ? -37.344 11.742 -2.992 1 83.19 214 GLU B N 1
ATOM 7461 C CA . GLU B 1 214 ? -38.75 11.398 -2.836 1 83.19 214 GLU B CA 1
ATOM 7462 C C . GLU B 1 214 ? -38.938 9.977 -2.328 1 83.19 214 GLU B C 1
ATOM 7464 O O . GLU B 1 214 ? -39.875 9.68 -1.598 1 83.19 214 GLU B O 1
ATOM 7469 N N . GLU B 1 215 ? -38.031 9.109 -2.641 1 84.12 215 GLU B N 1
ATOM 7470 C CA . GLU B 1 215 ? -38.094 7.719 -2.213 1 84.12 215 GLU B CA 1
ATOM 7471 C C . GLU B 1 215 ? -37.344 7.508 -0.905 1 84.12 215 GLU B C 1
ATOM 7473 O O . GLU B 1 215 ? -37.062 6.371 -0.522 1 84.12 215 GLU B O 1
ATOM 7478 N N . GLN B 1 216 ? -36.906 8.555 -0.239 1 85.44 216 GLN B N 1
ATOM 7479 C CA . GLN B 1 216 ? -36.219 8.531 1.038 1 85.44 216 GLN B CA 1
ATOM 7480 C C . GLN B 1 216 ? -34.812 7.969 0.879 1 85.44 216 GLN B C 1
ATOM 7482 O O . GLN B 1 216 ? -34.312 7.281 1.769 1 85.44 216 GLN B O 1
ATOM 7487 N N . ARG B 1 217 ? -34.281 8.141 -0.308 1 88 217 ARG B N 1
ATOM 7488 C CA . ARG B 1 217 ? -32.875 7.77 -0.534 1 88 217 ARG B CA 1
ATOM 7489 C C . ARG B 1 217 ? -31.953 8.938 -0.248 1 88 217 ARG B C 1
ATOM 7491 O O . ARG B 1 217 ? -32.25 10.086 -0.578 1 88 217 ARG B O 1
ATOM 7498 N N . VAL B 1 218 ? -30.906 8.578 0.326 1 89.5 218 VAL B N 1
ATOM 7499 C CA . VAL B 1 218 ? -29.938 9.602 0.688 1 89.5 218 VAL B CA 1
ATOM 7500 C C . VAL B 1 218 ? -29.312 10.195 -0.576 1 89.5 218 VAL B C 1
ATOM 7502 O O . VAL B 1 218 ? -28.906 9.461 -1.479 1 89.5 218 VAL B O 1
ATOM 7505 N N . GLN B 1 219 ? -29.312 11.5 -0.617 1 90.94 219 GLN B N 1
ATOM 7506 C CA . GLN B 1 219 ? -28.703 12.203 -1.747 1 90.94 219 GLN B CA 1
ATOM 7507 C C . GLN B 1 219 ? -27.406 12.883 -1.339 1 90.94 219 GLN B C 1
ATOM 7509 O O . GLN B 1 219 ? -26.359 12.68 -1.974 1 90.94 219 GLN B O 1
ATOM 7514 N N . ASN B 1 220 ? -27.531 13.727 -0.351 1 92.69 220 ASN B N 1
ATOM 7515 C CA . ASN B 1 220 ? -26.359 14.461 0.142 1 92.69 220 ASN B CA 1
ATOM 7516 C C . ASN B 1 220 ? -26.234 14.359 1.659 1 92.69 220 ASN B C 1
ATOM 7518 O O . ASN B 1 220 ? -27.234 14.18 2.359 1 92.69 220 ASN B O 1
ATOM 7522 N N . LEU B 1 221 ? -25.016 14.32 2.051 1 93.06 221 LEU B N 1
ATOM 7523 C CA . LEU B 1 221 ? -24.688 14.266 3.475 1 93.06 221 LEU B CA 1
ATOM 7524 C C . LEU B 1 221 ? -23.672 15.336 3.846 1 93.06 221 LEU B C 1
ATOM 7526 O O . LEU B 1 221 ? -22.766 15.625 3.07 1 93.06 221 LEU B O 1
ATOM 7530 N N . LEU B 1 222 ? -23.844 15.992 5.02 1 93.88 222 LEU B N 1
ATOM 7531 C CA . LEU B 1 222 ? -22.859 16.922 5.559 1 93.88 222 LEU B CA 1
ATOM 7532 C C . LEU B 1 222 ? -22.609 16.656 7.039 1 93.88 222 LEU B C 1
ATOM 7534 O O . LEU B 1 222 ? -23.547 16.422 7.797 1 93.88 222 LEU B O 1
ATOM 7538 N N . TRP B 1 223 ? -21.406 16.609 7.352 1 90.62 223 TRP B N 1
ATOM 7539 C CA . TRP B 1 223 ? -21 16.438 8.742 1 90.62 223 TRP B CA 1
ATOM 7540 C C . TRP B 1 223 ? -20.062 17.562 9.18 1 90.62 223 TRP B C 1
ATOM 7542 O O . TRP B 1 223 ? -19.062 17.844 8.5 1 90.62 223 TRP B O 1
ATOM 7552 N N . VAL B 1 224 ? -20.406 18.219 10.312 1 89.5 224 VAL B N 1
ATOM 7553 C CA . VAL B 1 224 ? -19.562 19.234 10.938 1 89.5 224 VAL B CA 1
ATOM 7554 C C . VAL B 1 224 ? -19.453 18.969 12.43 1 89.5 224 VAL B C 1
ATOM 7556 O O . VAL B 1 224 ? -20.453 18.859 13.133 1 89.5 224 VAL B O 1
ATOM 7559 N N . ASP B 1 225 ? -18.266 18.875 12.844 1 83 225 ASP B N 1
ATOM 7560 C CA . ASP B 1 225 ? -18 18.656 14.266 1 83 225 ASP B CA 1
ATOM 7561 C C . ASP B 1 225 ? -18.125 19.969 15.047 1 83 225 ASP B C 1
ATOM 7563 O O . ASP B 1 225 ? -17.891 21.047 14.508 1 83 225 ASP B O 1
ATOM 7567 N N . GLY B 1 226 ? -18.516 19.812 16.359 1 80.06 226 GLY B N 1
ATOM 7568 C CA . GLY B 1 226 ? -18.672 20.969 17.219 1 80.06 226 GLY B CA 1
ATOM 7569 C C . GLY B 1 226 ? -17.375 21.734 17.422 1 80.06 226 GLY B C 1
ATOM 7570 O O . GLY B 1 226 ? -17.375 22.969 17.422 1 80.06 226 GLY B O 1
ATOM 7571 N N . ALA B 1 227 ? -16.312 21.016 17.531 1 81.12 227 ALA B N 1
ATOM 7572 C CA . ALA B 1 227 ? -15.023 21.656 17.734 1 81.12 227 ALA B CA 1
ATOM 7573 C C . ALA B 1 227 ? -14.586 22.422 16.484 1 81.12 227 ALA B C 1
ATOM 7575 O O . ALA B 1 227 ? -13.992 23.484 16.578 1 81.12 227 ALA B O 1
ATOM 7576 N N . ALA B 1 228 ? -14.938 21.891 15.398 1 87.31 228 ALA B N 1
ATOM 7577 C CA . ALA B 1 228 ? -14.594 22.547 14.141 1 87.31 228 ALA B CA 1
ATOM 7578 C C . ALA B 1 228 ? -15.414 23.812 13.938 1 87.31 228 ALA B C 1
ATOM 7580 O O . ALA B 1 228 ? -14.906 24.828 13.453 1 87.31 228 ALA B O 1
ATOM 7581 N N . ARG B 1 229 ? -16.625 23.766 14.336 1 90.5 229 ARG B N 1
ATOM 7582 C CA . ARG B 1 229 ? -17.5 24.922 14.211 1 90.5 229 ARG B CA 1
ATOM 7583 C C . ARG B 1 229 ? -17 26.078 15.078 1 90.5 229 ARG B C 1
ATOM 7585 O O . ARG B 1 229 ? -16.953 27.219 14.625 1 90.5 229 ARG B O 1
ATOM 7592 N N . LYS B 1 230 ? -16.609 25.703 16.219 1 87.81 230 LYS B N 1
ATOM 7593 C CA . LYS B 1 230 ? -16.094 26.719 17.125 1 87.81 230 LYS B CA 1
ATOM 7594 C C . LYS B 1 230 ? -14.812 27.344 16.594 1 87.81 230 LYS B C 1
ATOM 7596 O O . LYS B 1 230 ? -14.648 28.562 16.625 1 87.81 230 LYS B O 1
ATOM 7601 N N . ALA B 1 231 ? -13.969 26.516 16.156 1 89.56 231 ALA B N 1
ATOM 7602 C CA . ALA B 1 231 ? -12.703 27 15.594 1 89.56 231 ALA B CA 1
ATOM 7603 C C . ALA B 1 231 ? -12.945 27.875 14.367 1 89.56 231 ALA B C 1
ATOM 7605 O O . ALA B 1 231 ? -12.281 28.891 14.188 1 89.56 231 ALA B O 1
ATOM 7606 N N . TYR B 1 232 ? -13.922 27.484 13.633 1 93.62 232 TYR B N 1
ATOM 7607 C CA . TYR B 1 232 ? -14.289 28.234 12.438 1 93.62 232 TYR B CA 1
ATOM 7608 C C . TYR B 1 232 ? -14.812 29.625 12.797 1 93.62 232 TYR B C 1
ATOM 7610 O O . TYR B 1 232 ? -14.422 30.625 12.195 1 93.62 232 TYR B O 1
ATOM 7618 N N . GLU B 1 233 ? -15.578 29.672 13.758 1 90.69 233 GLU B N 1
ATOM 7619 C CA . GLU B 1 233 ? -16.203 30.922 14.172 1 90.69 233 GLU B CA 1
ATOM 7620 C C . GLU B 1 233 ? -15.203 31.844 14.859 1 90.69 233 GLU B C 1
ATOM 7622 O O . GLU B 1 233 ? -15.219 33.062 14.641 1 90.69 233 GLU B O 1
ATOM 7627 N N . ASP B 1 234 ? -14.344 31.203 15.523 1 87.25 234 ASP B N 1
ATOM 7628 C CA . ASP B 1 234 ? -13.438 31.984 16.344 1 87.25 234 ASP B CA 1
ATOM 7629 C C . ASP B 1 234 ? -12.266 32.531 15.531 1 87.25 234 ASP B C 1
ATOM 7631 O O . ASP B 1 234 ? -11.82 33.656 15.727 1 87.25 234 ASP B O 1
ATOM 7635 N N . ALA B 1 235 ? -11.812 31.641 14.633 1 90.06 235 ALA B N 1
ATOM 7636 C CA . ALA B 1 235 ? -10.523 32.125 14.117 1 90.06 235 ALA B CA 1
ATOM 7637 C C . ALA B 1 235 ? -10.32 31.672 12.672 1 90.06 235 ALA B C 1
ATOM 7639 O O . ALA B 1 235 ? -9.516 32.25 11.945 1 90.06 235 ALA B O 1
ATOM 7640 N N . TYR B 1 236 ? -10.992 30.719 12.188 1 93.06 236 TYR B N 1
ATOM 7641 C CA . TYR B 1 236 ? -10.477 30.094 10.977 1 93.06 236 TYR B CA 1
ATOM 7642 C C . TYR B 1 236 ? -11.484 30.156 9.844 1 93.06 236 TYR B C 1
ATOM 7644 O O . TYR B 1 236 ? -11.523 29.281 8.977 1 93.06 236 TYR B O 1
ATOM 7652 N N . SER B 1 237 ? -12.328 31.094 9.812 1 94.5 237 SER B N 1
ATOM 7653 C CA . SER B 1 237 ? -13.266 31.297 8.711 1 94.5 237 SER B CA 1
ATOM 7654 C C . SER B 1 237 ? -12.625 32.094 7.574 1 94.5 237 SER B C 1
ATOM 7656 O O . SER B 1 237 ? -13.242 32.281 6.531 1 94.5 237 SER B O 1
ATOM 7658 N N . ASP B 1 238 ? -11.398 32.375 7.688 1 93.69 238 ASP B N 1
ATOM 7659 C CA . ASP B 1 238 ? -10.711 33.281 6.766 1 93.69 238 ASP B CA 1
ATOM 7660 C C . ASP B 1 238 ? -10.352 32.562 5.469 1 93.69 238 ASP B C 1
ATOM 7662 O O . ASP B 1 238 ? -10.328 33.188 4.398 1 93.69 238 ASP B O 1
ATOM 7666 N N . CYS B 1 239 ? -9.945 31.344 5.559 1 93.94 239 CYS B N 1
ATOM 7667 C CA . CYS B 1 239 ? -9.523 30.641 4.348 1 93.94 239 CYS B CA 1
ATOM 7668 C C . CYS B 1 239 ? -9.859 29.172 4.43 1 93.94 239 CYS B C 1
ATOM 7670 O O . CYS B 1 239 ? -9.523 28.5 5.406 1 93.94 239 CYS B O 1
ATOM 7672 N N . ILE B 1 240 ? -10.445 28.672 3.332 1 93.75 240 ILE B N 1
ATOM 7673 C CA . ILE B 1 240 ? -10.812 27.266 3.271 1 93.75 240 ILE B CA 1
ATOM 7674 C C . ILE B 1 240 ? -10.367 26.672 1.939 1 93.75 240 ILE B C 1
ATOM 7676 O O . ILE B 1 240 ? -10.43 27.328 0.901 1 93.75 240 ILE B O 1
ATOM 7680 N N . SER B 1 241 ? -9.859 25.484 2.012 1 93.06 241 SER B N 1
ATOM 7681 C CA . SER B 1 241 ? -9.594 24.672 0.82 1 93.06 241 SER B CA 1
ATOM 7682 C C . SER B 1 241 ? -10.672 23.625 0.618 1 93.06 241 SER B C 1
ATOM 7684 O O . SER B 1 241 ? -10.984 22.859 1.539 1 93.06 241 SER B O 1
ATOM 7686 N N . PHE B 1 242 ? -11.266 23.625 -0.48 1 92.81 242 PHE B N 1
ATOM 7687 C CA . PHE B 1 242 ? -12.367 22.719 -0.762 1 92.81 242 PHE B CA 1
ATOM 7688 C C . PHE B 1 242 ? -12.047 21.828 -1.963 1 92.81 242 PHE B C 1
ATOM 7690 O O . PHE B 1 242 ? -11.562 22.328 -2.986 1 92.81 242 PHE B O 1
ATOM 7697 N N . ASP B 1 243 ? -12.258 20.578 -1.82 1 89.69 243 ASP B N 1
ATOM 7698 C CA . ASP B 1 243 ? -12.023 19.625 -2.904 1 89.69 243 ASP B CA 1
ATOM 7699 C C . ASP B 1 243 ? -12.93 18.406 -2.77 1 89.69 243 ASP B C 1
ATOM 7701 O O . ASP B 1 243 ? -13.492 18.156 -1.7 1 89.69 243 ASP B O 1
ATOM 7705 N N . THR B 1 244 ? -13.195 17.797 -3.893 1 90 244 THR B N 1
ATOM 7706 C CA . THR B 1 244 ? -13.953 16.562 -3.885 1 90 244 THR B CA 1
ATOM 7707 C C . THR B 1 244 ? -13.102 15.398 -4.395 1 90 244 THR B C 1
ATOM 7709 O O . THR B 1 244 ? -12.242 15.594 -5.258 1 90 244 THR B O 1
ATOM 7712 N N . THR B 1 245 ? -13.297 14.281 -3.807 1 87.19 245 THR B N 1
ATOM 7713 C CA . THR B 1 245 ? -12.547 13.102 -4.223 1 87.19 245 THR B CA 1
ATOM 7714 C C . THR B 1 245 ? -13.461 11.875 -4.289 1 87.19 245 THR B C 1
ATOM 7716 O O . THR B 1 245 ? -14.383 11.742 -3.482 1 87.19 245 THR B O 1
ATOM 7719 N N . TYR B 1 246 ? -13.125 10.984 -5.273 1 81.12 246 TYR B N 1
ATOM 7720 C CA . TYR B 1 246 ? -13.906 9.766 -5.438 1 81.12 246 TYR B CA 1
ATOM 7721 C C . TYR B 1 246 ? -13.211 8.586 -4.773 1 81.12 246 TYR B C 1
ATOM 7723 O O . TYR B 1 246 ? -12.18 8.75 -4.121 1 81.12 246 TYR B O 1
ATOM 7731 N N . LEU B 1 247 ? -13.875 7.43 -4.844 1 78.44 247 LEU B N 1
ATOM 7732 C CA . LEU B 1 247 ? -13.352 6.133 -4.434 1 78.44 247 LEU B CA 1
ATOM 7733 C C . LEU B 1 247 ? -13.086 6.102 -2.93 1 78.44 247 LEU B C 1
ATOM 7735 O O . LEU B 1 247 ? -12.031 5.652 -2.488 1 78.44 247 LEU B O 1
ATOM 7739 N N . THR B 1 248 ? -14.055 6.68 -2.199 1 84.06 248 THR B N 1
ATOM 7740 C CA . THR B 1 248 ? -13.898 6.68 -0.748 1 84.06 248 THR B CA 1
ATOM 7741 C C . THR B 1 248 ? -14.969 5.812 -0.09 1 84.06 248 THR B C 1
ATOM 7743 O O . THR B 1 248 ? -14.867 5.48 1.093 1 84.06 248 THR B O 1
ATOM 7746 N N . ASN B 1 249 ? -15.93 5.477 -0.83 1 84.81 249 ASN B N 1
ATOM 7747 C CA . ASN B 1 249 ? -17.031 4.68 -0.291 1 84.81 249 ASN B CA 1
ATOM 7748 C C . ASN B 1 249 ? -17.625 3.76 -1.35 1 84.81 249 ASN B C 1
ATOM 7750 O O . ASN B 1 249 ? -17.375 3.938 -2.545 1 84.81 249 ASN B O 1
ATOM 7754 N N . GLN B 1 250 ? -18.453 2.803 -0.952 1 84 250 GLN B N 1
ATOM 7755 C CA . GLN B 1 250 ? -18.984 1.765 -1.825 1 84 250 GLN B CA 1
ATOM 7756 C C . GLN B 1 250 ? -20.016 2.342 -2.801 1 84 250 GLN B C 1
ATOM 7758 O O . GLN B 1 250 ? -20.266 1.759 -3.855 1 84 250 GLN B O 1
ATOM 7763 N N . TYR B 1 251 ? -20.609 3.445 -2.438 1 87.25 251 TYR B N 1
ATOM 7764 C CA . TYR B 1 251 ? -21.641 4.043 -3.275 1 87.25 251 TYR B CA 1
ATOM 7765 C C . TYR B 1 251 ? -21.031 4.984 -4.305 1 87.25 251 TYR B C 1
ATOM 7767 O O . TYR B 1 251 ? -21.75 5.582 -5.113 1 87.25 251 TYR B O 1
ATOM 7775 N N . ASN B 1 252 ? -19.75 5.199 -4.238 1 88.88 252 ASN B N 1
ATOM 7776 C CA . ASN B 1 252 ? -18.984 6.059 -5.145 1 88.88 252 ASN B CA 1
ATOM 7777 C C . ASN B 1 252 ? -19.438 7.512 -5.039 1 88.88 252 ASN B C 1
ATOM 7779 O O . ASN B 1 252 ? -19.469 8.234 -6.039 1 88.88 252 ASN B O 1
ATOM 7783 N N . MET B 1 253 ? -19.922 7.859 -3.875 1 91.75 253 MET B N 1
ATOM 7784 C CA . MET B 1 253 ? -20.266 9.25 -3.635 1 91.75 253 MET B CA 1
ATOM 7785 C C . MET B 1 253 ? -19.016 10.117 -3.506 1 91.75 253 MET B C 1
ATOM 7787 O O . MET B 1 253 ? -18.094 9.766 -2.783 1 91.75 253 MET B O 1
ATOM 7791 N N . PRO B 1 254 ? -19.016 11.227 -4.227 1 92 254 PRO B N 1
ATOM 7792 C CA . PRO B 1 254 ? -17.859 12.117 -4.043 1 92 254 PRO B CA 1
ATOM 7793 C C . PRO B 1 254 ? -17.75 12.648 -2.615 1 92 254 PRO B C 1
ATOM 7795 O O . PRO B 1 254 ? -18.734 13.117 -2.045 1 92 254 PRO B O 1
ATOM 7798 N N . PHE B 1 255 ? -16.562 12.508 -2.055 1 92.69 255 PHE B N 1
ATOM 7799 C CA . PHE B 1 255 ? -16.266 13.023 -0.723 1 92.69 255 PHE B CA 1
ATOM 7800 C C . PHE B 1 255 ? -15.812 14.477 -0.795 1 92.69 255 PHE B C 1
ATOM 7802 O O . PHE B 1 255 ? -14.828 14.797 -1.465 1 92.69 255 PHE B O 1
ATOM 7809 N N . ALA B 1 256 ? -16.562 15.328 -0.229 1 93.75 256 ALA B N 1
ATOM 7810 C CA . ALA B 1 256 ? -16.234 16.75 -0.173 1 93.75 256 ALA B CA 1
ATOM 7811 C C . ALA B 1 256 ? -15.562 17.109 1.152 1 93.75 256 ALA B C 1
ATOM 7813 O O . ALA B 1 256 ? -16.094 16.812 2.223 1 93.75 256 ALA B O 1
ATOM 7814 N N . SER B 1 257 ? -14.469 17.75 1.106 1 92.62 257 SER B N 1
ATOM 7815 C CA . SER B 1 257 ? -13.742 18.094 2.322 1 92.62 257 SER B CA 1
ATOM 7816 C C . SER B 1 257 ? -13.523 19.609 2.428 1 92.62 257 SER B C 1
ATOM 7818 O O . SER B 1 257 ? -13.141 20.25 1.449 1 92.62 257 SER B O 1
ATOM 7820 N N . PHE B 1 258 ? -13.836 20.156 3.568 1 94.19 258 PHE B N 1
ATOM 7821 C CA . PHE B 1 258 ? -13.508 21.516 3.943 1 94.19 258 PHE B CA 1
ATOM 7822 C C . PHE B 1 258 ? -12.273 21.562 4.836 1 94.19 258 PHE B C 1
ATOM 7824 O O . PHE B 1 258 ? -12.336 21.172 6.008 1 94.19 258 PHE B O 1
ATOM 7831 N N . ILE B 1 259 ? -11.227 22.031 4.262 1 92.94 259 ILE B N 1
ATOM 7832 C CA . ILE B 1 259 ? -9.969 21.984 4.996 1 92.94 259 ILE B CA 1
ATOM 7833 C C . ILE B 1 259 ? -9.539 23.391 5.383 1 92.94 259 ILE B C 1
ATOM 7835 O O . ILE B 1 259 ? -9.547 24.297 4.547 1 92.94 259 ILE B O 1
ATOM 7839 N N . GLY B 1 260 ? -9.242 23.562 6.617 1 92.44 260 GLY B N 1
ATOM 7840 C CA . GLY B 1 260 ? -8.711 24.812 7.113 1 92.44 260 GLY B CA 1
ATOM 7841 C C . GLY B 1 260 ? -7.254 24.719 7.535 1 92.44 260 GLY B C 1
ATOM 7842 O O . GLY B 1 260 ? -6.633 23.672 7.395 1 92.44 260 GLY B O 1
ATOM 7843 N N . ILE B 1 261 ? -6.73 25.875 7.945 1 91.88 261 ILE B N 1
ATOM 7844 C CA . ILE B 1 261 ? -5.371 25.969 8.461 1 91.88 261 ILE B CA 1
ATOM 7845 C C . ILE B 1 261 ? -5.398 26.438 9.914 1 91.88 261 ILE B C 1
ATOM 7847 O O . ILE B 1 261 ? -6 27.469 10.227 1 91.88 261 ILE B O 1
ATOM 7851 N N . ASN B 1 262 ? -4.793 25.703 10.773 1 91.25 262 ASN B N 1
ATOM 7852 C CA . ASN B 1 262 ? -4.844 26.062 12.188 1 91.25 262 ASN B CA 1
ATOM 7853 C C . ASN B 1 262 ? -3.721 27.031 12.555 1 91.25 262 ASN B C 1
ATOM 7855 O O . ASN B 1 262 ? -3.027 27.547 11.68 1 91.25 262 ASN B O 1
ATOM 7859 N N . ARG B 1 263 ? -3.553 27.375 13.812 1 93.06 263 ARG B N 1
ATOM 7860 C CA . ARG B 1 263 ? -2.635 28.391 14.32 1 93.06 263 ARG B CA 1
ATOM 7861 C C . ARG B 1 263 ? -1.184 27.969 14.094 1 93.06 263 ARG B C 1
ATOM 7863 O O . ARG B 1 263 ? -0.278 28.812 14.172 1 93.06 263 ARG B O 1
ATOM 7870 N N . HIS B 1 264 ? -0.942 26.703 13.828 1 92.94 264 HIS B N 1
ATOM 7871 C CA . HIS B 1 264 ? 0.407 26.203 13.586 1 92.94 264 HIS B CA 1
ATOM 7872 C C . HIS B 1 264 ? 0.686 26.094 12.086 1 92.94 264 HIS B C 1
ATOM 7874 O O . HIS B 1 264 ? 1.77 25.656 11.688 1 92.94 264 HIS B O 1
ATOM 7880 N N . GLY B 1 265 ? -0.275 26.422 11.281 1 90.06 265 GLY B N 1
ATOM 7881 C CA . GLY B 1 265 ? -0.109 26.297 9.836 1 90.06 265 GLY B CA 1
ATOM 7882 C C . GLY B 1 265 ? -0.41 24.906 9.32 1 90.06 265 GLY B C 1
ATOM 7883 O O . GLY B 1 265 ? -0.021 24.547 8.203 1 90.06 265 GLY B O 1
ATOM 7884 N N . GLN B 1 266 ? -1.097 24.156 10.086 1 89.25 266 GLN B N 1
ATOM 7885 C CA . GLN B 1 266 ? -1.416 22.781 9.719 1 89.25 266 GLN B CA 1
ATOM 7886 C C . GLN B 1 266 ? -2.838 22.672 9.172 1 89.25 266 GLN B C 1
ATOM 7888 O O . GLN B 1 266 ? -3.725 23.422 9.594 1 89.25 266 GLN B O 1
ATOM 7893 N N . SER B 1 267 ? -2.951 21.688 8.305 1 89.06 267 SER B N 1
ATOM 7894 C CA . SER B 1 267 ? -4.285 21.422 7.773 1 89.06 267 SER B CA 1
ATOM 7895 C C . SER B 1 267 ? -5.148 20.672 8.781 1 89.06 267 SER B C 1
ATOM 7897 O O . SER B 1 267 ? -4.656 19.797 9.5 1 89.06 267 SER B O 1
ATOM 7899 N N . PHE B 1 268 ? -6.344 21.062 8.883 1 88.94 268 PHE B N 1
ATOM 7900 C CA . PHE B 1 268 ? -7.297 20.312 9.703 1 88.94 268 PHE B CA 1
ATOM 7901 C C . PHE B 1 268 ? -8.688 20.359 9.094 1 88.94 268 PHE B C 1
ATOM 7903 O O . PHE B 1 268 ? -8.969 21.188 8.227 1 88.94 268 PHE B O 1
ATOM 7910 N N . MET B 1 269 ? -9.578 19.594 9.555 1 90 269 MET B N 1
ATOM 7911 C CA . MET B 1 269 ? -10.898 19.438 8.938 1 90 269 MET B CA 1
ATOM 7912 C C . MET B 1 269 ? -11.922 20.359 9.617 1 90 269 MET B C 1
ATOM 7914 O O . MET B 1 269 ? -12.047 20.359 10.836 1 90 269 MET B O 1
ATOM 7918 N N . LEU B 1 270 ? -12.625 21.094 8.805 1 92.94 270 LEU B N 1
ATOM 7919 C CA . LEU B 1 270 ? -13.68 21.984 9.289 1 92.94 270 LEU B CA 1
ATOM 7920 C C . LEU B 1 270 ? -15.055 21.391 9 1 92.94 270 LEU B C 1
ATOM 7922 O O . LEU B 1 270 ? -16.062 21.812 9.578 1 92.94 270 LEU B O 1
ATOM 7926 N N . GLY B 1 271 ? -15.047 20.469 8.094 1 90.81 271 GLY B N 1
ATOM 7927 C CA . GLY B 1 271 ? -16.266 19.766 7.711 1 90.81 271 GLY B CA 1
ATOM 7928 C C . GLY B 1 271 ? -16.062 18.828 6.531 1 90.81 271 GLY B C 1
ATOM 7929 O O . GLY B 1 271 ? -15.039 18.891 5.848 1 90.81 271 GLY B O 1
ATOM 7930 N N . CYS B 1 272 ? -17.031 17.938 6.383 1 91.25 272 CYS B N 1
ATOM 7931 C CA . CYS B 1 272 ? -16.984 17.031 5.238 1 91.25 272 CYS B CA 1
ATOM 7932 C C . CYS B 1 272 ? -18.375 16.609 4.805 1 91.25 272 CYS B C 1
ATOM 7934 O O . CYS B 1 272 ? -19.344 16.75 5.562 1 91.25 272 CYS B O 1
ATOM 7936 N N . GLY B 1 273 ? -18.469 16.219 3.57 1 92 273 GLY B N 1
ATOM 7937 C CA . GLY B 1 273 ? -19.75 15.805 3.051 1 92 273 GLY B CA 1
ATOM 7938 C C . GLY B 1 273 ? -19.641 14.805 1.917 1 92 273 GLY B C 1
ATOM 7939 O O . GLY B 1 273 ? -18.547 14.555 1.406 1 92 273 GLY B O 1
ATOM 7940 N N . PHE B 1 274 ? -20.797 14.148 1.694 1 93.12 274 PHE B N 1
ATOM 7941 C CA . PHE B 1 274 ? -20.953 13.25 0.561 1 93.12 274 PHE B CA 1
ATOM 7942 C C . PHE B 1 274 ? -22.031 13.742 -0.382 1 93.12 274 PHE B C 1
ATOM 7944 O O . PHE B 1 274 ? -23.109 14.141 0.063 1 93.12 274 PHE B O 1
ATOM 7951 N N . LEU B 1 275 ? -21.672 13.75 -1.643 1 94.44 275 LEU B N 1
ATOM 7952 C CA . LEU B 1 275 ? -22.609 14.297 -2.623 1 94.44 275 LEU B CA 1
ATOM 7953 C C . LEU B 1 275 ? -23.094 13.203 -3.578 1 94.44 275 LEU B C 1
ATOM 7955 O O . LEU B 1 275 ? -22.359 12.258 -3.863 1 94.44 275 LEU B O 1
ATOM 7959 N N . ARG B 1 276 ? -24.312 13.367 -4.016 1 90.75 276 ARG B N 1
ATOM 7960 C CA . ARG B 1 276 ? -24.859 12.461 -5.016 1 90.75 276 ARG B CA 1
ATOM 7961 C C . ARG B 1 276 ? -24.109 12.586 -6.34 1 90.75 276 ARG B C 1
ATOM 7963 O O . ARG B 1 276 ? -23.875 11.586 -7.023 1 90.75 276 ARG B O 1
ATOM 7970 N N . ASP B 1 277 ? -23.891 13.727 -6.656 1 88.12 277 ASP B N 1
ATOM 7971 C CA . ASP B 1 277 ? -23.172 14.031 -7.895 1 88.12 277 ASP B CA 1
ATOM 7972 C C . ASP B 1 277 ? -22.453 15.375 -7.789 1 88.12 277 ASP B C 1
ATOM 7974 O O . ASP B 1 277 ? -22.562 16.078 -6.777 1 88.12 277 ASP B O 1
ATOM 7978 N N . GLU B 1 278 ? -21.688 15.609 -8.789 1 89.38 278 GLU B N 1
ATOM 7979 C CA . GLU B 1 278 ? -20.922 16.859 -8.789 1 89.38 278 GLU B CA 1
ATOM 7980 C C . GLU B 1 278 ? -21.594 17.906 -9.664 1 89.38 278 GLU B C 1
ATOM 7982 O O . GLU B 1 278 ? -20.938 18.547 -10.484 1 89.38 278 GLU B O 1
ATOM 7987 N N . LYS B 1 279 ? -22.859 18 -9.422 1 90.31 279 LYS B N 1
ATOM 7988 C CA . LYS B 1 279 ? -23.625 19.031 -10.141 1 90.31 279 LYS B CA 1
ATOM 7989 C C . LYS B 1 279 ? -23.828 20.266 -9.273 1 90.31 279 LYS B C 1
ATOM 7991 O O . LYS B 1 279 ? -23.625 20.219 -8.062 1 90.31 279 LYS B O 1
ATOM 7996 N N . ALA B 1 280 ? -24.219 21.359 -9.906 1 92.31 280 ALA B N 1
ATOM 7997 C CA . ALA B 1 280 ? -24.391 22.641 -9.219 1 92.31 280 ALA B CA 1
ATOM 7998 C C . ALA B 1 280 ? -25.469 22.547 -8.141 1 92.31 280 ALA B C 1
ATOM 8000 O O . ALA B 1 280 ? -25.344 23.156 -7.074 1 92.31 280 ALA B O 1
ATOM 8001 N N . THR B 1 281 ? -26.422 21.734 -8.383 1 92.62 281 THR B N 1
ATOM 8002 C CA . THR B 1 281 ? -27.516 21.594 -7.426 1 92.62 281 THR B CA 1
ATOM 8003 C C . THR B 1 281 ? -27.031 20.953 -6.133 1 92.62 281 THR B C 1
ATOM 8005 O O . THR B 1 281 ? -27.422 21.359 -5.039 1 92.62 281 THR B O 1
ATOM 8008 N N . SER B 1 282 ? -26.219 19.953 -6.301 1 94.31 282 SER B N 1
ATOM 8009 C CA . SER B 1 282 ? -25.672 19.266 -5.129 1 94.31 282 SER B CA 1
ATOM 8010 C C . SER B 1 282 ? -24.719 20.188 -4.359 1 94.31 282 SER B C 1
ATOM 8012 O O . SER B 1 282 ? -24.719 20.188 -3.127 1 94.31 282 SER B O 1
ATOM 8014 N N . PHE B 1 283 ? -23.953 20.969 -5.102 1 96.06 283 PHE B N 1
ATOM 8015 C CA . PHE B 1 283 ? -23.047 21.891 -4.449 1 96.06 283 PHE B CA 1
ATOM 8016 C C . PHE B 1 283 ? -23.812 23.016 -3.754 1 96.06 283 PHE B C 1
ATOM 8018 O O . PHE B 1 283 ? -23.406 23.484 -2.686 1 96.06 283 PHE B O 1
ATOM 8025 N N . ASP B 1 284 ? -24.875 23.422 -4.379 1 96.62 284 ASP B N 1
ATOM 8026 C CA . ASP B 1 284 ? -25.703 24.453 -3.756 1 96.62 284 ASP B CA 1
ATOM 8027 C C . ASP B 1 284 ? -26.188 24 -2.377 1 96.62 284 ASP B C 1
ATOM 8029 O O . ASP B 1 284 ? -26.062 24.75 -1.4 1 96.62 284 ASP B O 1
ATOM 8033 N N . TRP B 1 285 ? -26.656 22.797 -2.393 1 96.25 285 TRP B N 1
ATOM 8034 C CA . TRP B 1 285 ? -27.141 22.266 -1.122 1 96.25 285 TRP B CA 1
ATOM 8035 C C . TRP B 1 285 ? -26 22.172 -0.104 1 96.25 285 TRP B C 1
ATOM 8037 O O . TRP B 1 285 ? -26.188 22.531 1.065 1 96.25 285 TRP B O 1
ATOM 8047 N N . LEU B 1 286 ? -24.906 21.672 -0.516 1 96.75 286 LEU B N 1
ATOM 8048 C CA . LEU B 1 286 ? -23.781 21.453 0.379 1 96.75 286 LEU B CA 1
ATOM 8049 C C . LEU B 1 286 ? -23.312 22.781 0.988 1 96.75 286 LEU B C 1
ATOM 8051 O O . LEU B 1 286 ? -23.109 22.875 2.201 1 96.75 286 LEU B O 1
ATOM 8055 N N . PHE B 1 287 ? -23.141 23.797 0.191 1 97.38 287 PHE B N 1
ATOM 8056 C CA . PHE B 1 287 ? -22.625 25.094 0.647 1 97.38 287 PHE B CA 1
ATOM 8057 C C . PHE B 1 287 ? -23.656 25.812 1.498 1 97.38 287 PHE B C 1
ATOM 8059 O O . PHE B 1 287 ? -23.312 26.484 2.475 1 97.38 287 PHE B O 1
ATOM 8066 N N . GLU B 1 288 ? -24.906 25.625 1.153 1 96.75 288 GLU B N 1
ATOM 8067 C CA . GLU B 1 288 ? -25.969 26.234 1.953 1 96.75 288 GLU B CA 1
ATOM 8068 C C . GLU B 1 288 ? -26.047 25.594 3.334 1 96.75 288 GLU B C 1
ATOM 8070 O O . GLU B 1 288 ? -26.188 26.281 4.344 1 96.75 288 GLU B O 1
ATOM 8075 N N . THR B 1 289 ? -26 24.297 3.299 1 95.5 289 THR B N 1
ATOM 8076 C CA . THR B 1 289 ? -26.062 23.562 4.559 1 95.5 289 THR B CA 1
ATOM 8077 C C . THR B 1 289 ? -24.828 23.859 5.414 1 95.5 289 THR B C 1
ATOM 8079 O O . THR B 1 289 ? -24.938 23.938 6.641 1 95.5 289 THR B O 1
ATOM 8082 N N . TYR B 1 290 ? -23.688 23.953 4.773 1 95.88 290 TYR B N 1
ATOM 8083 C CA . TYR B 1 290 ? -22.469 24.312 5.484 1 95.88 290 TYR B CA 1
ATOM 8084 C C . TYR B 1 290 ? -22.578 25.703 6.102 1 95.88 290 TYR B C 1
ATOM 8086 O O . TYR B 1 290 ? -22.172 25.906 7.246 1 95.88 290 TYR B O 1
ATOM 8094 N N . LEU B 1 291 ? -23.109 26.641 5.293 1 96 291 LEU B N 1
ATOM 8095 C CA . LEU B 1 291 ? -23.312 28 5.773 1 96 291 LEU B CA 1
ATOM 8096 C C . LEU B 1 291 ? -24.219 28.016 7 1 96 291 LEU B C 1
ATOM 8098 O O . LEU B 1 291 ? -23.953 28.719 7.969 1 96 291 LEU B O 1
ATOM 8102 N N . ASP B 1 292 ? -25.203 27.219 6.934 1 93.69 292 ASP B N 1
ATOM 8103 C CA . ASP B 1 292 ? -26.125 27.125 8.062 1 93.69 292 ASP B CA 1
ATOM 8104 C C . ASP B 1 292 ? -25.453 26.5 9.273 1 93.69 292 ASP B C 1
ATOM 8106 O O . ASP B 1 292 ? -25.656 26.938 10.406 1 93.69 292 ASP B O 1
ATOM 8110 N N . ALA B 1 293 ? -24.719 25.453 8.992 1 92.62 293 ALA B N 1
ATOM 8111 C CA . ALA B 1 293 ? -24.016 24.766 10.07 1 92.62 293 ALA B CA 1
ATOM 8112 C C . ALA B 1 293 ? -23.016 25.688 10.758 1 92.62 293 ALA B C 1
ATOM 8114 O O . ALA B 1 293 ? -22.75 25.547 11.961 1 92.62 293 ALA B O 1
ATOM 8115 N N . MET B 1 294 ? -22.484 26.594 10.016 1 94.81 294 MET B N 1
ATOM 8116 C CA . MET B 1 294 ? -21.484 27.531 10.547 1 94.81 294 MET B CA 1
ATOM 8117 C C . MET B 1 294 ? -22.156 28.812 11.016 1 94.81 294 MET B C 1
ATOM 8119 O O . MET B 1 294 ? -21.531 29.875 11.016 1 94.81 294 MET B O 1
ATOM 8123 N N . HIS B 1 295 ? -23.438 28.812 11.281 1 92.5 295 HIS B N 1
ATOM 8124 C CA . HIS B 1 295 ? -24.234 29.891 11.852 1 92.5 295 HIS B CA 1
ATOM 8125 C C . HIS B 1 295 ? -24.281 31.094 10.906 1 92.5 295 HIS B C 1
ATOM 8127 O O . HIS B 1 295 ? -24.188 32.25 11.359 1 92.5 295 HIS B O 1
ATOM 8133 N N . GLY B 1 296 ? -24.188 30.766 9.656 1 92.75 296 GLY B N 1
ATOM 8134 C CA . GLY B 1 296 ? -24.391 31.812 8.672 1 92.75 296 GLY B CA 1
ATOM 8135 C C . GLY B 1 296 ? -23.125 32.562 8.305 1 92.75 296 GLY B C 1
ATOM 8136 O O . GLY B 1 296 ? -23.156 33.531 7.543 1 92.75 296 GLY B O 1
ATOM 8137 N N . LYS B 1 297 ? -22.047 32.188 8.773 1 94.88 297 LYS B N 1
ATOM 8138 C CA . LYS B 1 297 ? -20.781 32.844 8.469 1 94.88 297 LYS B CA 1
ATOM 8139 C C . LYS B 1 297 ? -20.125 32.219 7.246 1 94.88 297 LYS B C 1
ATOM 8141 O O . LYS B 1 297 ? -19.703 31.062 7.293 1 94.88 297 LYS B O 1
ATOM 8146 N N . ALA B 1 298 ? -19.984 33.031 6.227 1 96.38 298 ALA B N 1
ATOM 8147 C CA . ALA B 1 298 ? -19.344 32.531 5.004 1 96.38 298 ALA B CA 1
ATOM 8148 C C . ALA B 1 298 ? -17.828 32.656 5.094 1 96.38 298 ALA B C 1
ATOM 8150 O O . ALA B 1 298 ? -17.312 33.5 5.832 1 96.38 298 ALA B O 1
ATOM 8151 N N . PRO B 1 299 ? -17.172 31.766 4.434 1 96.31 299 PRO B N 1
ATOM 8152 C CA . PRO B 1 299 ? -15.711 31.953 4.379 1 96.31 299 PRO B CA 1
ATOM 8153 C C . PRO B 1 299 ? -15.305 33.219 3.619 1 96.31 299 PRO B C 1
ATOM 8155 O O . PRO B 1 299 ? -15.992 33.625 2.688 1 96.31 299 PRO B O 1
ATOM 8158 N N . GLN B 1 300 ? -14.234 33.75 4.016 1 95.31 300 GLN B N 1
ATOM 8159 C CA . GLN B 1 300 ? -13.758 34.938 3.33 1 95.31 300 GLN B CA 1
ATOM 8160 C C . GLN B 1 300 ? -13.078 34.594 2.012 1 95.31 300 GLN B C 1
ATOM 8162 O O . GLN B 1 300 ? -13.234 35.281 1.016 1 95.31 300 GLN B O 1
ATOM 8167 N N . ASN B 1 301 ? -12.32 33.562 2.09 1 94.94 301 ASN B N 1
ATOM 8168 C CA . ASN B 1 301 ? -11.594 33.062 0.923 1 94.94 301 ASN B CA 1
ATOM 8169 C C . ASN B 1 301 ? -11.758 31.562 0.756 1 94.94 301 ASN B C 1
ATOM 8171 O O . ASN B 1 301 ? -11.797 30.828 1.743 1 94.94 301 ASN B O 1
ATOM 8175 N N . ILE B 1 302 ? -11.891 31.109 -0.477 1 94.12 302 ILE B N 1
ATOM 8176 C CA . ILE B 1 302 ? -12.039 29.672 -0.756 1 94.12 302 ILE B CA 1
ATOM 8177 C C . ILE B 1 302 ? -11.211 29.312 -1.985 1 94.12 302 ILE B C 1
ATOM 8179 O O . ILE B 1 302 ? -11.156 30.062 -2.957 1 94.12 302 ILE B O 1
ATOM 8183 N N . ILE B 1 303 ? -10.477 28.266 -1.867 1 92.94 303 ILE B N 1
ATOM 8184 C CA . ILE B 1 303 ? -9.688 27.781 -2.99 1 92.94 303 ILE B CA 1
ATOM 8185 C C . ILE B 1 303 ? -10.227 26.422 -3.441 1 92.94 303 ILE B C 1
ATOM 8187 O O . ILE B 1 303 ? -10.508 25.547 -2.613 1 92.94 303 ILE B O 1
ATOM 8191 N N . THR B 1 304 ? -10.477 26.219 -4.719 1 92 304 THR B N 1
ATOM 8192 C CA . THR B 1 304 ? -10.984 24.984 -5.281 1 92 304 THR B CA 1
ATOM 8193 C C . THR B 1 304 ? -10.25 24.625 -6.57 1 92 304 THR B C 1
ATOM 8195 O O . THR B 1 304 ? -9.453 25.422 -7.078 1 92 304 THR B O 1
ATOM 8198 N N . ASP B 1 305 ? -10.516 23.469 -7.051 1 87.31 305 ASP B N 1
ATOM 8199 C CA . ASP B 1 305 ? -10.078 23.094 -8.398 1 87.31 305 ASP B CA 1
ATOM 8200 C C . ASP B 1 305 ? -10.945 23.781 -9.453 1 87.31 305 ASP B C 1
ATOM 8202 O O . ASP B 1 305 ? -11.953 24.406 -9.133 1 87.31 305 ASP B O 1
ATOM 8206 N N . GLN B 1 306 ? -10.492 23.625 -10.648 1 84.88 306 GLN B N 1
ATOM 8207 C CA . GLN B 1 306 ? -11.242 24.25 -11.734 1 84.88 306 GLN B CA 1
ATOM 8208 C C . GLN B 1 306 ? -12.492 23.438 -12.078 1 84.88 306 GLN B C 1
ATOM 8210 O O . GLN B 1 306 ? -12.406 22.438 -12.805 1 84.88 306 GLN B O 1
ATOM 8215 N N . ASP B 1 307 ? -13.547 23.75 -11.469 1 86.88 307 ASP B N 1
ATOM 8216 C CA . ASP B 1 307 ? -14.836 23.109 -11.727 1 86.88 307 ASP B CA 1
ATOM 8217 C C . ASP B 1 307 ? -15.938 24.156 -11.867 1 86.88 307 ASP B C 1
ATOM 8219 O O . ASP B 1 307 ? -16.156 24.984 -10.969 1 86.88 307 ASP B O 1
ATOM 8223 N N . TRP B 1 308 ? -16.594 24.109 -12.93 1 88 308 TRP B N 1
ATOM 8224 C CA . TRP B 1 308 ? -17.594 25.109 -13.234 1 88 308 TRP B CA 1
ATOM 8225 C C . TRP B 1 308 ? -18.781 25.016 -12.266 1 88 308 TRP B C 1
ATOM 8227 O O . TRP B 1 308 ? -19.359 26.031 -11.875 1 88 308 TRP B O 1
ATOM 8237 N N . ALA B 1 309 ? -19.125 23.812 -11.938 1 91.62 309 ALA B N 1
ATOM 8238 C CA . ALA B 1 309 ? -20.234 23.625 -11.023 1 91.62 309 ALA B CA 1
ATOM 8239 C C . ALA B 1 309 ? -19.922 24.219 -9.648 1 91.62 309 ALA B C 1
ATOM 8241 O O . ALA B 1 309 ? -20.781 24.875 -9.047 1 91.62 309 ALA B O 1
ATOM 8242 N N . MET B 1 310 ? -18.719 24.062 -9.203 1 92.81 310 MET B N 1
ATOM 8243 C CA . MET B 1 310 ? -18.297 24.625 -7.922 1 92.81 310 MET B CA 1
ATOM 8244 C C . MET B 1 310 ? -18.297 26.141 -7.961 1 92.81 310 MET B C 1
ATOM 8246 O O . MET B 1 310 ? -18.75 26.797 -7.02 1 92.81 310 MET B O 1
ATOM 8250 N N . ARG B 1 311 ? -17.812 26.625 -9.055 1 91.94 311 ARG B N 1
ATOM 8251 C CA . ARG B 1 311 ? -17.719 28.062 -9.211 1 91.94 311 ARG B CA 1
ATOM 8252 C C . ARG B 1 311 ? -19.094 28.719 -9.203 1 91.94 311 ARG B C 1
ATOM 8254 O O . ARG B 1 311 ? -19.297 29.734 -8.539 1 91.94 311 ARG B O 1
ATOM 8261 N N . ALA B 1 312 ? -19.938 28.125 -9.914 1 93.94 312 ALA B N 1
ATOM 8262 C CA . ALA B 1 312 ? -21.297 28.672 -10 1 93.94 312 ALA B CA 1
ATOM 8263 C C . ALA B 1 312 ? -21.969 28.641 -8.633 1 93.94 312 ALA B C 1
ATOM 8265 O O . ALA B 1 312 ? -22.641 29.609 -8.258 1 93.94 312 ALA B O 1
ATOM 8266 N N . SER B 1 313 ? -21.812 27.625 -7.969 1 96.31 313 SER B N 1
ATOM 8267 C CA . SER B 1 313 ? -22.453 27.469 -6.664 1 96.31 313 SER B CA 1
ATOM 8268 C C . SER B 1 313 ? -21.844 28.422 -5.637 1 96.31 313 SER B C 1
ATOM 8270 O O . SER B 1 313 ? -22.547 28.969 -4.789 1 96.31 313 SER B O 1
ATOM 8272 N N . ILE B 1 314 ? -20.562 28.609 -5.648 1 96 314 ILE B N 1
ATOM 8273 C CA . ILE B 1 314 ? -19.875 29.5 -4.719 1 96 314 ILE B CA 1
ATOM 8274 C C . ILE B 1 314 ? -20.328 30.938 -4.949 1 96 314 ILE B C 1
ATOM 8276 O O . ILE B 1 314 ? -20.578 31.688 -3.994 1 96 314 ILE B O 1
ATOM 8280 N N . ALA B 1 315 ? -20.453 31.297 -6.188 1 95 315 ALA B N 1
ATOM 8281 C CA . ALA B 1 315 ? -20.922 32.625 -6.523 1 95 315 ALA B CA 1
ATOM 8282 C C . ALA B 1 315 ? -22.344 32.875 -6.031 1 95 315 ALA B C 1
ATOM 8284 O O . ALA B 1 315 ? -22.688 33.969 -5.625 1 95 315 ALA B O 1
ATOM 8285 N N . LYS B 1 316 ? -23.078 31.828 -6.043 1 96 316 LYS B N 1
ATOM 8286 C CA . LYS B 1 316 ? -24.484 31.922 -5.648 1 96 316 LYS B CA 1
ATOM 8287 C C . LYS B 1 316 ? -24.625 31.953 -4.129 1 96 316 LYS B C 1
ATOM 8289 O O . LYS B 1 316 ? -25.312 32.812 -3.584 1 96 316 LYS B O 1
ATOM 8294 N N . VAL B 1 317 ? -23.984 31.062 -3.457 1 96.88 317 VAL B N 1
ATOM 8295 C CA . VAL B 1 317 ? -24.188 30.844 -2.027 1 96.88 317 VAL B CA 1
ATOM 8296 C C . VAL B 1 317 ? -23.297 31.797 -1.232 1 96.88 317 VAL B C 1
ATOM 8298 O O . VAL B 1 317 ? -23.672 32.281 -0.165 1 96.88 317 VAL B O 1
ATOM 8301 N N . PHE B 1 318 ? -22.031 31.984 -1.762 1 96.12 318 PHE B N 1
ATOM 8302 C CA . PHE B 1 318 ? -21.062 32.875 -1.129 1 96.12 318 PHE B CA 1
ATOM 8303 C C . PHE B 1 318 ? -20.734 34.062 -2.033 1 96.12 318 PHE B C 1
ATOM 8305 O O . PHE B 1 318 ? -19.609 34.188 -2.48 1 96.12 318 PHE B O 1
ATOM 8312 N N . PRO B 1 319 ? -21.516 34.938 -2.139 1 94.38 319 PRO B N 1
ATOM 8313 C CA . PRO B 1 319 ? -21.297 36.031 -3.094 1 94.38 319 PRO B CA 1
ATOM 8314 C C . PRO B 1 319 ? -20.125 36.938 -2.689 1 94.38 319 PRO B C 1
ATOM 8316 O O . PRO B 1 319 ? -19.484 37.531 -3.551 1 94.38 319 PRO B O 1
ATOM 8319 N N . ASN B 1 320 ? -19.859 37.031 -1.447 1 94 320 ASN B N 1
ATOM 8320 C CA . ASN B 1 320 ? -18.812 37.938 -0.98 1 94 320 ASN B CA 1
ATOM 8321 C C . ASN B 1 320 ? -17.5 37.219 -0.751 1 94 320 ASN B C 1
ATOM 8323 O O . ASN B 1 320 ? -16.516 37.812 -0.322 1 94 320 ASN B O 1
ATOM 8327 N N . THR B 1 321 ? -17.484 35.969 -0.973 1 96 321 THR B N 1
ATOM 8328 C CA . THR B 1 321 ? -16.281 35.156 -0.778 1 96 321 THR B CA 1
ATOM 8329 C C . THR B 1 321 ? -15.375 35.25 -1.998 1 96 321 THR B C 1
ATOM 8331 O O . THR B 1 321 ? -15.844 35.219 -3.137 1 96 321 THR B O 1
ATOM 8334 N N . VAL B 1 322 ? -14.125 35.469 -1.754 1 95.12 322 VAL B N 1
ATOM 8335 C CA . VAL B 1 322 ? -13.148 35.469 -2.838 1 95.12 322 VAL B CA 1
ATOM 8336 C C . VAL B 1 322 ? -12.836 34.031 -3.238 1 95.12 322 VAL B C 1
ATOM 8338 O O . VAL B 1 322 ? -12.406 33.219 -2.404 1 95.12 322 VAL B O 1
ATOM 8341 N N . HIS B 1 323 ? -13.094 33.75 -4.465 1 93.75 323 HIS B N 1
ATOM 8342 C CA . HIS B 1 323 ? -12.875 32.375 -4.965 1 93.75 323 HIS B CA 1
ATOM 8343 C C . HIS B 1 323 ? -11.633 32.312 -5.844 1 93.75 323 HIS B C 1
ATOM 8345 O O . HIS B 1 323 ? -11.523 33.062 -6.828 1 93.75 323 HIS B O 1
ATOM 8351 N N . ARG B 1 324 ? -10.734 31.453 -5.496 1 92.88 324 ARG B N 1
ATOM 8352 C CA . ARG B 1 324 ? -9.492 31.234 -6.238 1 92.88 324 ARG B CA 1
ATOM 8353 C C . ARG B 1 324 ? -9.383 29.781 -6.691 1 92.88 324 ARG B C 1
ATOM 8355 O O . ARG B 1 324 ? -9.727 28.859 -5.941 1 92.88 324 ARG B O 1
ATOM 8362 N N . ASN B 1 325 ? -8.867 29.641 -7.902 1 91.12 325 ASN B N 1
ATOM 8363 C CA . ASN B 1 325 ? -8.609 28.297 -8.398 1 91.12 325 ASN B CA 1
ATOM 8364 C C . ASN B 1 325 ? -7.168 27.859 -8.133 1 91.12 325 ASN B C 1
ATOM 8366 O O . ASN B 1 325 ? -6.27 28.703 -8.07 1 91.12 325 ASN B O 1
ATOM 8370 N N . CYS B 1 326 ? -7.078 26.609 -7.926 1 87.62 326 CYS B N 1
ATOM 8371 C CA . CYS B 1 326 ? -5.754 26.047 -7.648 1 87.62 326 CYS B CA 1
ATOM 8372 C C . CYS B 1 326 ? -4.852 26.156 -8.867 1 87.62 326 CYS B C 1
ATOM 8374 O O . CYS B 1 326 ? -5.125 25.547 -9.906 1 87.62 326 CYS B O 1
ATOM 8376 N N . ARG B 1 327 ? -3.803 26.844 -8.734 1 83.38 327 ARG B N 1
ATOM 8377 C CA . ARG B 1 327 ? -2.859 27.094 -9.82 1 83.38 327 ARG B CA 1
ATOM 8378 C C . ARG B 1 327 ? -2.193 25.797 -10.273 1 83.38 327 ARG B C 1
ATOM 8380 O O . ARG B 1 327 ? -1.988 25.578 -11.469 1 83.38 327 ARG B O 1
ATOM 8387 N N . TRP B 1 328 ? -1.928 25.016 -9.312 1 78.12 328 TRP B N 1
ATOM 8388 C CA . TRP B 1 328 ? -1.227 23.781 -9.633 1 78.12 328 TRP B CA 1
ATOM 8389 C C . TRP B 1 328 ? -2.049 22.922 -10.586 1 78.12 328 TRP B C 1
ATOM 8391 O O . TRP B 1 328 ? -1.513 22.359 -11.547 1 78.12 328 TRP B O 1
ATOM 8401 N N . HIS B 1 329 ? -3.24 22.781 -10.359 1 77.38 329 HIS B N 1
ATOM 8402 C CA . HIS B 1 329 ? -4.109 21.969 -11.211 1 77.38 329 HIS B CA 1
ATOM 8403 C C . HIS B 1 329 ? -4.246 22.578 -12.602 1 77.38 329 HIS B C 1
ATOM 8405 O O . HIS B 1 329 ? -4.309 21.844 -13.594 1 77.38 329 HIS B O 1
ATOM 8411 N N . ILE B 1 330 ? -4.305 23.812 -12.617 1 81.62 330 ILE B N 1
ATOM 8412 C CA . ILE B 1 330 ? -4.43 24.5 -13.898 1 81.62 330 ILE B CA 1
ATOM 8413 C C . ILE B 1 330 ? -3.15 24.328 -14.711 1 81.62 330 ILE B C 1
ATOM 8415 O O . ILE B 1 330 ? -3.203 24.016 -15.898 1 81.62 330 ILE B O 1
ATOM 8419 N N . MET B 1 331 ? -2.057 24.469 -14.008 1 78.56 331 MET B N 1
ATOM 8420 C CA . MET B 1 331 ? -0.769 24.328 -14.68 1 78.56 331 MET B CA 1
ATOM 8421 C C . MET B 1 331 ? -0.547 22.891 -15.117 1 78.56 331 MET B C 1
ATOM 8423 O O . MET B 1 331 ? 0.043 22.641 -16.172 1 78.56 331 MET B O 1
ATOM 8427 N N . LYS B 1 332 ? -0.986 22 -14.312 1 74.06 332 LYS B N 1
ATOM 8428 C CA . LYS B 1 332 ? -0.882 20.594 -14.688 1 74.06 332 LYS B CA 1
ATOM 8429 C C . LYS B 1 332 ? -1.671 20.297 -15.961 1 74.06 332 LYS B C 1
ATOM 8431 O O . LYS B 1 332 ? -1.186 19.594 -16.844 1 74.06 332 LYS B O 1
ATOM 8436 N N . LYS B 1 333 ? -2.842 20.766 -16.047 1 74.25 333 LYS B N 1
ATOM 8437 C CA . LYS B 1 333 ? -3.682 20.594 -17.219 1 74.25 333 LYS B CA 1
ATOM 8438 C C . LYS B 1 333 ? -3.061 21.266 -18.438 1 74.25 333 LYS B C 1
ATOM 8440 O O . LYS B 1 333 ? -3.131 20.734 -19.547 1 74.25 333 LYS B O 1
ATOM 8445 N N . ALA B 1 334 ? -2.523 22.406 -18.156 1 75.31 334 ALA B N 1
ATOM 8446 C CA . ALA B 1 334 ? -1.86 23.141 -19.234 1 75.31 334 ALA B CA 1
ATOM 8447 C C . ALA B 1 334 ? -0.665 22.359 -19.781 1 75.31 334 ALA B C 1
ATOM 8449 O O . ALA B 1 334 ? -0.42 22.344 -20.984 1 75.31 334 ALA B O 1
ATOM 8450 N N . GLN B 1 335 ? -0.074 21.734 -18.891 1 70.75 335 GLN B N 1
ATOM 8451 C CA . GLN B 1 335 ? 1.083 20.938 -19.281 1 70.75 335 GLN B CA 1
ATOM 8452 C C . GLN B 1 335 ? 0.661 19.719 -20.109 1 70.75 335 GLN B C 1
ATOM 8454 O O . GLN B 1 335 ? 1.358 19.328 -21.047 1 70.75 335 GLN B O 1
ATOM 8459 N N . GLU B 1 336 ? -0.335 19.141 -19.656 1 67.25 336 GLU B N 1
ATOM 8460 C CA . GLU B 1 336 ? -0.849 17.984 -20.391 1 67.25 336 GLU B CA 1
ATOM 8461 C C . GLU B 1 336 ? -1.25 18.359 -21.812 1 67.25 336 GLU B C 1
ATOM 8463 O O . GLU B 1 336 ? -1.015 17.594 -22.75 1 67.25 336 GLU B O 1
ATOM 8468 N N . LYS B 1 337 ? -1.764 19.547 -21.984 1 69.38 337 LYS B N 1
ATOM 8469 C CA . LYS B 1 337 ? -2.301 19.969 -23.266 1 69.38 337 LYS B CA 1
ATOM 8470 C C . LYS B 1 337 ? -1.221 20.625 -24.125 1 69.38 337 LYS B C 1
ATOM 8472 O O . LYS B 1 337 ? -1.221 20.484 -25.359 1 69.38 337 LYS B O 1
ATOM 8477 N N . LEU B 1 338 ? -0.314 21.375 -23.422 1 71.69 338 LEU B N 1
ATOM 8478 C CA . LEU B 1 338 ? 0.675 22.172 -24.141 1 71.69 338 LEU B CA 1
ATOM 8479 C C . LEU B 1 338 ? 2.062 21.547 -24.016 1 71.69 338 LEU B C 1
ATOM 8481 O O . LEU B 1 338 ? 3.053 22.141 -24.469 1 71.69 338 LEU B O 1
ATOM 8485 N N . GLY B 1 339 ? 2.111 20.438 -23.344 1 65 339 GLY B N 1
ATOM 8486 C CA . GLY B 1 339 ? 3.402 19.859 -23.031 1 65 339 GLY B CA 1
ATOM 8487 C C . GLY B 1 339 ? 4.336 19.766 -24.219 1 65 339 GLY B C 1
ATOM 8488 O O . GLY B 1 339 ? 5.488 20.203 -24.141 1 65 339 GLY B O 1
ATOM 8489 N N . SER B 1 340 ? 3.844 19.266 -25.328 1 60.56 340 SER B N 1
ATOM 8490 C CA . SER B 1 340 ? 4.668 19.109 -26.516 1 60.56 340 SER B CA 1
ATOM 8491 C C . SER B 1 340 ? 5.043 20.469 -27.109 1 60.56 340 SER B C 1
ATOM 8493 O O . SER B 1 340 ? 6.16 20.641 -27.609 1 60.56 340 SER B O 1
ATOM 8495 N N . PHE B 1 341 ? 4.16 21.375 -26.969 1 71.06 341 PHE B N 1
ATOM 8496 C CA . PHE B 1 341 ? 4.359 22.719 -27.5 1 71.06 341 PHE B CA 1
ATOM 8497 C C . PHE B 1 341 ? 5.371 23.484 -26.656 1 71.06 341 PHE B C 1
ATOM 8499 O O . PHE B 1 341 ? 6.258 24.141 -27.203 1 71.06 341 PHE B O 1
ATOM 8506 N N . LEU B 1 342 ? 5.285 23.312 -25.359 1 74.5 342 LEU B N 1
ATOM 8507 C CA . LEU B 1 342 ? 6.137 24.031 -24.422 1 74.5 342 LEU B CA 1
ATOM 8508 C C . LEU B 1 342 ? 7.512 23.375 -24.328 1 74.5 342 LEU B C 1
ATOM 8510 O O . LEU B 1 342 ? 8.516 24.047 -24.078 1 74.5 342 LEU B O 1
ATOM 8514 N N . GLY B 1 343 ? 7.477 22.141 -24.453 1 63.41 343 GLY B N 1
ATOM 8515 C CA . GLY B 1 343 ? 8.734 21.406 -24.391 1 63.41 343 GLY B CA 1
ATOM 8516 C C . GLY B 1 343 ? 9.727 21.859 -25.453 1 63.41 343 GLY B C 1
ATOM 8517 O O . GLY B 1 343 ? 10.938 21.859 -25.203 1 63.41 343 GLY B O 1
ATOM 8518 N N . ARG B 1 344 ? 9.312 22.422 -26.594 1 65.56 344 ARG B N 1
ATOM 8519 C CA . ARG B 1 344 ? 10.156 22.828 -27.719 1 65.56 344 ARG B CA 1
ATOM 8520 C C . ARG B 1 344 ? 10.523 24.312 -27.609 1 65.56 344 ARG B C 1
ATOM 8522 O O . ARG B 1 344 ? 11.328 24.812 -28.391 1 65.56 344 ARG B O 1
ATOM 8529 N N . ARG B 1 345 ? 10 24.922 -26.625 1 80.25 345 ARG B N 1
ATOM 8530 C CA . ARG B 1 345 ? 10.195 26.375 -26.516 1 80.25 345 ARG B CA 1
ATOM 8531 C C . ARG B 1 345 ? 10.555 26.766 -25.094 1 80.25 345 ARG B C 1
ATOM 8533 O O . ARG B 1 345 ? 9.766 27.406 -24.406 1 80.25 345 ARG B O 1
ATOM 8540 N N . PRO B 1 346 ? 11.68 26.531 -24.609 1 80.75 346 PRO B N 1
ATOM 8541 C CA . PRO B 1 346 ? 12.078 26.797 -23.219 1 80.75 346 PRO B CA 1
ATOM 8542 C C . PRO B 1 346 ? 12.016 28.281 -22.859 1 80.75 346 PRO B C 1
ATOM 8544 O O . PRO B 1 346 ? 11.734 28.625 -21.719 1 80.75 346 PRO B O 1
ATOM 8547 N N . GLU B 1 347 ? 12.242 29.125 -23.828 1 84.06 347 GLU B N 1
ATOM 8548 C CA . GLU B 1 347 ? 12.203 30.547 -23.562 1 84.06 347 GLU B CA 1
ATOM 8549 C C . GLU B 1 347 ? 10.781 31.016 -23.25 1 84.06 347 GLU B C 1
ATOM 8551 O O . GLU B 1 347 ? 10.578 31.891 -22.406 1 84.06 347 GLU B O 1
ATOM 8556 N N . LEU B 1 348 ? 9.922 30.453 -23.938 1 86.38 348 LEU B N 1
ATOM 8557 C CA . LEU B 1 348 ? 8.516 30.766 -23.672 1 86.38 348 LEU B CA 1
ATOM 8558 C C . LEU B 1 348 ? 8.109 30.312 -22.281 1 86.38 348 LEU B C 1
ATOM 8560 O O . LEU B 1 348 ? 7.402 31.047 -21.562 1 86.38 348 LEU B O 1
ATOM 8564 N N . VAL B 1 349 ? 8.617 29.219 -21.875 1 81.94 349 VAL B N 1
ATOM 8565 C CA . VAL B 1 349 ? 8.289 28.688 -20.547 1 81.94 349 VAL B CA 1
ATOM 8566 C C . VAL B 1 349 ? 8.883 29.594 -19.469 1 81.94 349 VAL B C 1
ATOM 8568 O O . VAL B 1 349 ? 8.227 29.891 -18.469 1 81.94 349 VAL B O 1
ATOM 8571 N N . ALA B 1 350 ? 10.031 29.953 -19.688 1 82.06 350 ALA B N 1
ATOM 8572 C CA . ALA B 1 350 ? 10.703 30.828 -18.734 1 82.06 350 ALA B CA 1
ATOM 8573 C C . ALA B 1 350 ? 9.969 32.156 -18.594 1 82.06 350 ALA B C 1
ATOM 8575 O O . ALA B 1 350 ? 9.742 32.656 -17.484 1 82.06 350 ALA B O 1
ATOM 8576 N N . GLN B 1 351 ? 9.68 32.719 -19.688 1 86.88 351 GLN B N 1
ATOM 8577 C CA . GLN B 1 351 ? 8.977 34 -19.656 1 86.88 351 GLN B CA 1
ATOM 8578 C C . GLN B 1 351 ? 7.57 33.844 -19.078 1 86.88 351 GLN B C 1
ATOM 8580 O O . GLN B 1 351 ? 7.082 34.719 -18.375 1 86.88 351 GLN B O 1
ATOM 8585 N N . PHE B 1 352 ? 6.938 32.781 -19.406 1 87.44 352 PHE B N 1
ATOM 8586 C CA . PHE B 1 352 ? 5.617 32.469 -18.859 1 87.44 352 PHE B CA 1
ATOM 8587 C C . PHE B 1 352 ? 5.664 32.438 -17.344 1 87.44 352 PHE B C 1
ATOM 8589 O O . PHE B 1 352 ? 4.836 33.031 -16.672 1 87.44 352 PHE B O 1
ATOM 8596 N N . ASN B 1 353 ? 6.566 31.766 -16.844 1 81.81 353 ASN B N 1
ATOM 8597 C CA . ASN B 1 353 ? 6.711 31.656 -15.398 1 81.81 353 ASN B CA 1
ATOM 8598 C C . ASN B 1 353 ? 7.035 33 -14.766 1 81.81 353 ASN B C 1
ATOM 8600 O O . ASN B 1 353 ? 6.547 33.312 -13.672 1 81.81 353 ASN B O 1
ATOM 8604 N N . GLU B 1 354 ? 7.812 33.656 -15.414 1 82.12 354 GLU B N 1
ATOM 8605 C CA . GLU B 1 354 ? 8.18 35 -14.914 1 82.12 354 GLU B CA 1
ATOM 8606 C C . GLU B 1 354 ? 6.965 35.906 -14.859 1 82.12 354 GLU B C 1
ATOM 8608 O O . GLU B 1 354 ? 6.754 36.625 -13.867 1 82.12 354 GLU B O 1
ATOM 8613 N N . VAL B 1 355 ? 6.227 35.844 -15.922 1 88.44 355 VAL B N 1
ATOM 8614 C CA . VAL B 1 355 ? 5.059 36.719 -16.016 1 88.44 355 VAL B CA 1
ATOM 8615 C C . VAL B 1 355 ? 4.02 36.312 -14.977 1 88.44 355 VAL B C 1
ATOM 8617 O O . VAL B 1 355 ? 3.402 37.156 -14.336 1 88.44 355 VAL B O 1
ATOM 8620 N N . VAL B 1 356 ? 3.863 35.094 -14.766 1 86.69 356 VAL B N 1
ATOM 8621 C CA . VAL B 1 356 ? 2.828 34.594 -13.875 1 86.69 356 VAL B CA 1
ATOM 8622 C C . VAL B 1 356 ? 3.275 34.75 -12.422 1 86.69 356 VAL B C 1
ATOM 8624 O O . VAL B 1 356 ? 2.496 35.156 -11.57 1 86.69 356 VAL B O 1
ATOM 8627 N N . ASP B 1 357 ? 4.488 34.5 -12.109 1 79.75 357 ASP B N 1
ATOM 8628 C CA . ASP B 1 357 ? 4.953 34.406 -10.727 1 79.75 357 ASP B CA 1
ATOM 8629 C C . ASP B 1 357 ? 5.355 35.781 -10.203 1 79.75 357 ASP B C 1
ATOM 8631 O O . ASP B 1 357 ? 5.262 36.062 -9 1 79.75 357 ASP B O 1
ATOM 8635 N N . TYR B 1 358 ? 5.789 36.688 -11.07 1 80.31 358 TYR B N 1
ATOM 8636 C CA . TYR B 1 358 ? 6.473 37.844 -10.523 1 80.31 358 TYR B CA 1
ATOM 8637 C C . TYR B 1 358 ? 5.75 39.125 -10.922 1 80.31 358 TYR B C 1
ATOM 8639 O O . TYR B 1 358 ? 6.195 40.219 -10.578 1 80.31 358 TYR B O 1
ATOM 8647 N N . SER B 1 359 ? 4.629 38.969 -11.602 1 87.06 359 SER B N 1
ATOM 8648 C CA . SER B 1 359 ? 3.818 40.188 -11.812 1 87.06 359 SER B CA 1
ATOM 8649 C C . SER B 1 359 ? 3.168 40.625 -10.516 1 87.06 359 SER B C 1
ATOM 8651 O O . SER B 1 359 ? 2.545 39.844 -9.805 1 87.06 359 SER B O 1
ATOM 8653 N N . LEU B 1 360 ? 3.314 41.906 -10.141 1 86.75 360 LEU B N 1
ATOM 8654 C CA . LEU B 1 360 ? 2.846 42.406 -8.859 1 86.75 360 LEU B CA 1
ATOM 8655 C C . LEU B 1 360 ? 1.409 42.906 -8.969 1 86.75 360 LEU B C 1
ATOM 8657 O O . LEU B 1 360 ? 0.658 42.875 -7.992 1 86.75 360 LEU B O 1
ATOM 8661 N N . THR B 1 361 ? 1.175 43.562 -10.109 1 89.25 361 THR B N 1
ATOM 8662 C CA . THR B 1 361 ? -0.161 44.125 -10.297 1 89.25 361 THR B CA 1
ATOM 8663 C C . THR B 1 361 ? -0.809 43.562 -11.555 1 89.25 361 THR B C 1
ATOM 8665 O O . THR B 1 361 ? -0.114 43.094 -12.461 1 89.25 361 THR B O 1
ATOM 8668 N N . PRO B 1 362 ? -2.166 43.562 -11.484 1 92.69 362 PRO B N 1
ATOM 8669 C CA . PRO B 1 362 ? -2.867 43.094 -12.68 1 92.69 362 PRO B CA 1
ATOM 8670 C C . PRO B 1 362 ? -2.479 43.875 -13.938 1 92.69 362 PRO B C 1
ATOM 8672 O O . PRO B 1 362 ? -2.408 43.281 -15.023 1 92.69 362 PRO B O 1
ATOM 8675 N N . GLU B 1 363 ? -2.17 45.156 -13.781 1 92.75 363 GLU B N 1
ATOM 8676 C CA . GLU B 1 363 ? -1.767 45.969 -14.922 1 92.75 363 GLU B CA 1
ATOM 8677 C C . GLU B 1 363 ? -0.419 45.5 -15.477 1 92.75 363 GLU B C 1
ATOM 8679 O O . GLU B 1 363 ? -0.249 45.375 -16.688 1 92.75 363 GLU B O 1
ATOM 8684 N N . GLU B 1 364 ? 0.399 45.281 -14.562 1 91.81 364 GLU B N 1
ATOM 8685 C CA . GLU B 1 364 ? 1.708 44.781 -14.977 1 91.81 364 GLU B CA 1
ATOM 8686 C C . GLU B 1 364 ? 1.592 43.438 -15.68 1 91.81 364 GLU B C 1
ATOM 8688 O O . GLU B 1 364 ? 2.307 43.156 -16.641 1 91.81 364 GLU B O 1
ATOM 8693 N N . PHE B 1 365 ? 0.729 42.625 -15.156 1 94.62 365 PHE B N 1
ATOM 8694 C CA . PHE B 1 365 ? 0.516 41.312 -15.742 1 94.62 365 PHE B CA 1
ATOM 8695 C C . PHE B 1 365 ? 0.003 41.438 -17.172 1 94.62 365 PHE B C 1
ATOM 8697 O O . PHE B 1 365 ? 0.497 40.75 -18.062 1 94.62 365 PHE B O 1
ATOM 8704 N N . GLU B 1 366 ? -0.955 42.312 -17.359 1 95.19 366 GLU B N 1
ATOM 8705 C CA . GLU B 1 366 ? -1.55 42.469 -18.688 1 95.19 366 GLU B CA 1
ATOM 8706 C C . GLU B 1 366 ? -0.51 42.938 -19.703 1 95.19 366 GLU B C 1
ATOM 8708 O O . GLU B 1 366 ? -0.482 42.438 -20.828 1 95.19 366 GLU B O 1
ATOM 8713 N N . GLN B 1 367 ? 0.365 43.75 -19.25 1 93.88 367 GLN B N 1
ATOM 8714 C CA . GLN B 1 367 ? 1.405 44.281 -20.141 1 93.88 367 GLN B CA 1
ATOM 8715 C C . GLN B 1 367 ? 2.438 43.219 -20.453 1 93.88 367 GLN B C 1
ATOM 8717 O O . GLN B 1 367 ? 2.811 43.031 -21.625 1 93.88 367 GLN B O 1
ATOM 8722 N N . SER B 1 368 ? 2.857 42.594 -19.438 1 93.75 368 SER B N 1
ATOM 8723 C CA . SER B 1 368 ? 3.881 41.562 -19.625 1 93.75 368 SER B CA 1
ATOM 8724 C C . SER B 1 368 ? 3.348 40.406 -20.438 1 93.75 368 SER B C 1
ATOM 8726 O O . SER B 1 368 ? 4.078 39.812 -21.234 1 93.75 368 SER B O 1
ATOM 8728 N N . TRP B 1 369 ? 2.074 40.094 -20.141 1 94.69 369 TRP B N 1
ATOM 8729 C CA . TRP B 1 369 ? 1.447 39.031 -20.875 1 94.69 369 TRP B CA 1
ATOM 8730 C C . TRP B 1 369 ? 1.345 39.344 -22.359 1 94.69 369 TRP B C 1
ATOM 8732 O O . TRP B 1 369 ? 1.634 38.531 -23.219 1 94.69 369 TRP B O 1
ATOM 8742 N N . ALA B 1 370 ? 1.025 40.562 -22.688 1 93.94 370 ALA B N 1
ATOM 8743 C CA . ALA B 1 370 ? 0.922 41 -24.078 1 93.94 370 ALA B CA 1
ATOM 8744 C C . ALA B 1 370 ? 2.283 40.969 -24.766 1 93.94 370 ALA B C 1
ATOM 8746 O O . ALA B 1 370 ? 2.383 40.594 -25.938 1 93.94 370 ALA B O 1
ATOM 8747 N N . GLN B 1 371 ? 3.26 41.375 -24.047 1 93.69 371 GLN B N 1
ATOM 8748 C CA . GLN B 1 371 ? 4.617 41.344 -24.578 1 93.69 371 GLN B CA 1
ATOM 8749 C C . GLN B 1 371 ? 5.062 39.906 -24.875 1 93.69 371 GLN B C 1
ATOM 8751 O O . GLN B 1 371 ? 5.684 39.656 -25.906 1 93.69 371 GLN B O 1
ATOM 8756 N N . MET B 1 372 ? 4.742 39.062 -23.922 1 92.88 372 MET B N 1
ATOM 8757 C CA . MET B 1 372 ? 5.102 37.656 -24.094 1 92.88 372 MET B CA 1
ATOM 8758 C C . MET B 1 372 ? 4.43 37.062 -25.328 1 92.88 372 MET B C 1
ATOM 8760 O O . MET B 1 372 ? 5.066 36.375 -26.125 1 92.88 372 MET B O 1
ATOM 8764 N N . ILE B 1 373 ? 3.201 37.375 -25.516 1 93.06 373 ILE B N 1
ATOM 8765 C CA . ILE B 1 373 ? 2.436 36.875 -26.656 1 93.06 373 ILE B CA 1
ATOM 8766 C C . ILE B 1 373 ? 3.023 37.438 -27.953 1 93.06 373 ILE B C 1
ATOM 8768 O O . ILE B 1 373 ? 3.127 36.719 -28.953 1 93.06 373 ILE B O 1
ATOM 8772 N N . ALA B 1 374 ? 3.463 38.594 -27.969 1 91.75 374 ALA B N 1
ATOM 8773 C CA . ALA B 1 374 ? 4.02 39.25 -29.141 1 91.75 374 ALA B CA 1
ATOM 8774 C C . ALA B 1 374 ? 5.387 38.656 -29.5 1 91.75 374 ALA B C 1
ATOM 8776 O O . ALA B 1 374 ? 5.668 38.375 -30.672 1 91.75 374 ALA B O 1
ATOM 8777 N N . VAL B 1 375 ? 6.184 38.5 -28.531 1 91.94 375 VAL B N 1
ATOM 8778 C CA . VAL B 1 375 ? 7.559 38.062 -28.719 1 91.94 375 VAL B CA 1
ATOM 8779 C C . VAL B 1 375 ? 7.562 36.625 -29.234 1 91.94 375 VAL B C 1
ATOM 8781 O O . VAL B 1 375 ? 8.352 36.281 -30.125 1 91.94 375 VAL B O 1
ATOM 8784 N N . HIS B 1 376 ? 6.711 35.844 -28.719 1 91.12 376 HIS B N 1
ATOM 8785 C CA . HIS B 1 376 ? 6.766 34.438 -29.047 1 91.12 376 HIS B CA 1
ATOM 8786 C C . HIS B 1 376 ? 5.68 34.062 -30.047 1 91.12 376 HIS B C 1
ATOM 8788 O O . HIS B 1 376 ? 5.594 32.906 -30.469 1 91.12 376 HIS B O 1
ATOM 8794 N N . ASP B 1 377 ? 4.863 34.875 -30.469 1 85.12 377 ASP B N 1
ATOM 8795 C CA . ASP B 1 377 ? 3.824 34.719 -31.469 1 85.12 377 ASP B CA 1
ATOM 8796 C C . ASP B 1 377 ? 2.916 33.531 -31.141 1 85.12 377 ASP B C 1
ATOM 8798 O O . ASP B 1 377 ? 2.742 32.625 -31.953 1 85.12 377 ASP B O 1
ATOM 8802 N N . VAL B 1 378 ? 2.459 33.531 -29.922 1 87.75 378 VAL B N 1
ATOM 8803 C CA . VAL B 1 378 ? 1.629 32.438 -29.484 1 87.75 378 VAL B CA 1
ATOM 8804 C C . VAL B 1 378 ? 0.185 32.875 -29.312 1 87.75 378 VAL B C 1
ATOM 8806 O O . VAL B 1 378 ? -0.588 32.281 -28.562 1 87.75 378 VAL B O 1
ATOM 8809 N N . ALA B 1 379 ? -0.233 33.906 -30.016 1 85 379 ALA B N 1
ATOM 8810 C CA . ALA B 1 379 ? -1.586 34.438 -29.906 1 85 379 ALA B CA 1
ATOM 8811 C C . ALA B 1 379 ? -2.617 33.438 -30.422 1 85 379 ALA B C 1
ATOM 8813 O O . ALA B 1 379 ? -3.754 33.406 -29.953 1 85 379 ALA B O 1
ATOM 8814 N N . SER B 1 380 ? -2.145 32.625 -31.266 1 82.5 380 SER B N 1
ATOM 8815 C CA . SER B 1 380 ? -3.074 31.703 -31.922 1 82.5 380 SER B CA 1
ATOM 8816 C C . SER B 1 380 ? -3.246 30.406 -31.125 1 82.5 380 SER B C 1
ATOM 8818 O O . SER B 1 380 ? -4.152 29.625 -31.406 1 82.5 380 SER B O 1
ATOM 8820 N N . ASN B 1 381 ? -2.482 30.297 -30.188 1 85.81 381 ASN B N 1
ATOM 8821 C CA . ASN B 1 381 ? -2.621 29.094 -29.375 1 85.81 381 ASN B CA 1
ATOM 8822 C C . ASN B 1 381 ? -3.859 29.156 -28.484 1 85.81 381 ASN B C 1
ATOM 8824 O O . ASN B 1 381 ? -3.947 29.984 -27.594 1 85.81 381 ASN B O 1
ATOM 8828 N N . LYS B 1 382 ? -4.766 28.312 -28.672 1 84.19 382 LYS B N 1
ATOM 8829 C CA . LYS B 1 382 ? -6.074 28.312 -28.031 1 84.19 382 LYS B CA 1
ATOM 8830 C C . LYS B 1 382 ? -5.938 28.125 -26.516 1 84.19 382 LYS B C 1
ATOM 8832 O O . LYS B 1 382 ? -6.691 28.703 -25.75 1 84.19 382 LYS B O 1
ATOM 8837 N N . HIS B 1 383 ? -5.043 27.359 -26.141 1 85.81 383 HIS B N 1
ATOM 8838 C CA . HIS B 1 383 ? -4.91 27.078 -24.719 1 85.81 383 HIS B CA 1
ATOM 8839 C C . HIS B 1 383 ? -4.289 28.266 -23.969 1 85.81 383 HIS B C 1
ATOM 8841 O O . HIS B 1 383 ? -4.641 28.531 -22.828 1 85.81 383 HIS B O 1
ATOM 8847 N N . ILE B 1 384 ? -3.363 28.891 -24.625 1 88.75 384 ILE B N 1
ATOM 8848 C CA . ILE B 1 384 ? -2.771 30.078 -24.016 1 88.75 384 ILE B CA 1
ATOM 8849 C C . ILE B 1 384 ? -3.818 31.188 -23.922 1 88.75 384 ILE B C 1
ATOM 8851 O O . ILE B 1 384 ? -3.877 31.906 -22.922 1 88.75 384 ILE B O 1
ATOM 8855 N N . ALA B 1 385 ? -4.543 31.25 -24.922 1 90.31 385 ALA B N 1
ATOM 8856 C CA . ALA B 1 385 ? -5.641 32.219 -24.906 1 90.31 385 ALA B CA 1
ATOM 8857 C C . ALA B 1 385 ? -6.648 31.906 -23.812 1 90.31 385 ALA B C 1
ATOM 8859 O O . ALA B 1 385 ? -7.18 32.812 -23.156 1 90.31 385 ALA B O 1
ATOM 8860 N N . TRP B 1 386 ? -6.875 30.688 -23.625 1 89.44 386 TRP B N 1
ATOM 8861 C CA . TRP B 1 386 ? -7.801 30.266 -22.578 1 89.44 386 TRP B CA 1
ATOM 8862 C C . TRP B 1 386 ? -7.258 30.594 -21.203 1 89.44 386 TRP B C 1
ATOM 8864 O O . TRP B 1 386 ? -8 31.062 -20.328 1 89.44 386 TRP B O 1
ATOM 8874 N N . LEU B 1 387 ? -6.012 30.375 -20.984 1 90.25 387 LEU B N 1
ATOM 8875 C CA . LEU B 1 387 ? -5.375 30.688 -19.703 1 90.25 387 LEU B CA 1
ATOM 8876 C C . LEU B 1 387 ? -5.496 32.188 -19.406 1 90.25 387 LEU B C 1
ATOM 8878 O O . LEU B 1 387 ? -5.68 32.562 -18.25 1 90.25 387 LEU B O 1
ATOM 8882 N N . TYR B 1 388 ? -5.352 32.906 -20.438 1 92.44 388 TYR B N 1
ATOM 8883 C CA . TYR B 1 388 ? -5.496 34.344 -20.281 1 92.44 388 TYR B CA 1
ATOM 8884 C C . TYR B 1 388 ? -6.926 34.719 -19.906 1 92.44 388 TYR B C 1
ATOM 8886 O O . TYR B 1 388 ? -7.148 35.562 -19.062 1 92.44 388 TYR B O 1
ATOM 8894 N N . ASN B 1 389 ? -7.859 34.062 -20.484 1 91.19 389 ASN B N 1
ATOM 8895 C CA . ASN B 1 389 ? -9.266 34.375 -20.234 1 91.19 389 ASN B CA 1
ATOM 8896 C C . ASN B 1 389 ? -9.664 34.094 -18.797 1 91.19 389 ASN B C 1
ATOM 8898 O O . ASN B 1 389 ? -10.523 34.781 -18.234 1 91.19 389 ASN B O 1
ATOM 8902 N N . ILE B 1 390 ? -9.016 33.125 -18.188 1 90.88 390 ILE B N 1
ATOM 8903 C CA . ILE B 1 390 ? -9.383 32.781 -16.828 1 90.88 390 ILE B CA 1
ATOM 8904 C C . ILE B 1 390 ? -8.336 33.312 -15.852 1 90.88 390 ILE B C 1
ATOM 8906 O O . ILE B 1 390 ? -8.289 32.875 -14.688 1 90.88 390 ILE B O 1
ATOM 8910 N N . ARG B 1 391 ? -7.535 34.219 -16.25 1 92.5 391 ARG B N 1
ATOM 8911 C CA . ARG B 1 391 ? -6.387 34.688 -15.484 1 92.5 391 ARG B CA 1
ATOM 8912 C C . ARG B 1 391 ? -6.82 35.219 -14.125 1 92.5 391 ARG B C 1
ATOM 8914 O O . ARG B 1 391 ? -6.109 35.094 -13.133 1 92.5 391 ARG B O 1
ATOM 8921 N N . ALA B 1 392 ? -7.926 35.781 -14.047 1 91.25 392 ALA B N 1
ATOM 8922 C CA . ALA B 1 392 ? -8.414 36.438 -12.836 1 91.25 392 ALA B CA 1
ATOM 8923 C C . ALA B 1 392 ? -8.734 35.406 -11.75 1 91.25 392 ALA B C 1
ATOM 8925 O O . ALA B 1 392 ? -8.883 35.75 -10.578 1 91.25 392 ALA B O 1
ATOM 8926 N N . THR B 1 393 ? -8.703 34.156 -12.148 1 90.12 393 THR B N 1
ATOM 8927 C CA . THR B 1 393 ? -9.125 33.156 -11.195 1 90.12 393 THR B CA 1
ATOM 8928 C C . THR B 1 393 ? -7.922 32.406 -10.633 1 90.12 393 THR B C 1
ATOM 8930 O O . THR B 1 393 ? -8.031 31.703 -9.625 1 90.12 393 THR B O 1
ATOM 8933 N N . TRP B 1 394 ? -6.785 32.531 -11.242 1 89.81 394 TRP B N 1
ATOM 8934 C CA . TRP B 1 394 ? -5.738 31.641 -10.766 1 89.81 394 TRP B CA 1
ATOM 8935 C C . TRP B 1 394 ? -4.402 32.375 -10.672 1 89.81 394 TRP B C 1
ATOM 8937 O O . TRP B 1 394 ? -3.49 31.922 -9.977 1 89.81 394 TRP B O 1
ATOM 8947 N N . VAL B 1 395 ? -4.199 33.469 -11.352 1 90.88 395 VAL B N 1
ATOM 8948 C CA . VAL B 1 395 ? -2.918 34.156 -11.336 1 90.88 395 VAL B CA 1
ATOM 8949 C C . VAL B 1 395 ? -2.732 34.875 -10 1 90.88 395 VAL B C 1
ATOM 8951 O O . VAL B 1 395 ? -3.619 35.594 -9.547 1 90.88 395 VAL B O 1
ATOM 8954 N N . PRO B 1 396 ? -1.641 34.781 -9.375 1 87.31 396 PRO B N 1
ATOM 8955 C CA . PRO B 1 396 ? -1.419 35.281 -8.016 1 87.31 396 PRO B CA 1
ATOM 8956 C C . PRO B 1 396 ? -1.606 36.781 -7.898 1 87.31 396 PRO B C 1
ATOM 8958 O O . PRO B 1 396 ? -2.062 37.281 -6.859 1 87.31 396 PRO B O 1
ATOM 8961 N N . CYS B 1 397 ? -1.247 37.562 -8.922 1 90.5 397 CYS B N 1
ATOM 8962 C CA . CYS B 1 397 ? -1.302 39.031 -8.828 1 90.5 397 CYS B CA 1
ATOM 8963 C C . CYS B 1 397 ? -2.73 39.5 -8.586 1 90.5 397 CYS B C 1
ATOM 8965 O O . CYS B 1 397 ? -2.943 40.594 -8.047 1 90.5 397 CYS B O 1
ATOM 8967 N N . TYR B 1 398 ? -3.688 38.688 -8.93 1 91.56 398 TYR B N 1
ATOM 8968 C CA . TYR B 1 398 ? -5.082 39.062 -8.742 1 91.56 398 TYR B CA 1
ATOM 8969 C C . TYR B 1 398 ? -5.547 38.781 -7.32 1 91.56 398 TYR B C 1
ATOM 8971 O O . TYR B 1 398 ? -6.605 39.25 -6.898 1 91.56 398 TYR B O 1
ATOM 8979 N N . PHE B 1 399 ? -4.762 38.062 -6.559 1 90.31 399 PHE B N 1
ATOM 8980 C CA . PHE B 1 399 ? -5.145 37.688 -5.207 1 90.31 399 PHE B CA 1
ATOM 8981 C C . PHE B 1 399 ? -4.07 38.094 -4.203 1 90.31 399 PHE B C 1
ATOM 8983 O O . PHE B 1 399 ? -3.996 37.531 -3.109 1 90.31 399 PHE B O 1
ATOM 8990 N N . LYS B 1 400 ? -3.195 38.906 -4.488 1 87.38 400 LYS B N 1
ATOM 8991 C CA . LYS B 1 400 ? -2.066 39.281 -3.637 1 87.38 400 LYS B CA 1
ATOM 8992 C C . LYS B 1 400 ? -2.545 39.906 -2.332 1 87.38 400 LYS B C 1
ATOM 8994 O O . LYS B 1 400 ? -1.877 39.781 -1.301 1 87.38 400 LYS B O 1
ATOM 8999 N N . ASP B 1 401 ? -3.699 40.5 -2.387 1 88.88 401 ASP B N 1
ATOM 9000 C CA . ASP B 1 401 ? -4.211 41.188 -1.203 1 88.88 401 ASP B CA 1
ATOM 9001 C C . ASP B 1 401 ? -5.242 40.344 -0.474 1 88.88 401 ASP B C 1
ATOM 9003 O O . ASP B 1 401 ? -5.914 40.812 0.446 1 88.88 401 ASP B O 1
ATOM 9007 N N . CYS B 1 402 ? -5.348 39.125 -0.927 1 92.38 402 CYS B N 1
ATOM 9008 C CA . CYS B 1 402 ? -6.285 38.219 -0.293 1 92.38 402 CYS B CA 1
ATOM 9009 C C . CYS B 1 402 ? -5.555 37.219 0.623 1 92.38 402 CYS B C 1
ATOM 9011 O O . CYS B 1 402 ? -4.391 36.906 0.384 1 92.38 402 CYS B O 1
ATOM 9013 N N . PHE B 1 403 ? -6.242 36.781 1.639 1 94.06 403 PHE B N 1
ATOM 9014 C CA . PHE B 1 403 ? -5.613 35.969 2.67 1 94.06 403 PHE B CA 1
ATOM 9015 C C . PHE B 1 403 ? -5.641 34.5 2.287 1 94.06 403 PHE B C 1
ATOM 9017 O O . PHE B 1 403 ? -6.59 33.781 2.615 1 94.06 403 PHE B O 1
ATOM 9024 N N . PHE B 1 404 ? -4.676 34.062 1.619 1 91.5 404 PHE B N 1
ATOM 9025 C CA . PHE B 1 404 ? -4.406 32.656 1.314 1 91.5 404 PHE B CA 1
ATOM 9026 C C . PHE B 1 404 ? -3.07 32.219 1.907 1 91.5 404 PHE B C 1
ATOM 9028 O O . PHE B 1 404 ? -2.08 32.062 1.187 1 91.5 404 PHE B O 1
ATOM 9035 N N . PRO B 1 405 ? -3.107 31.938 3.178 1 90.69 405 PRO B N 1
ATOM 9036 C CA . PRO B 1 405 ? -1.825 31.75 3.861 1 90.69 405 PRO B CA 1
ATOM 9037 C C . PRO B 1 405 ? -1.064 30.516 3.373 1 90.69 405 PRO B C 1
ATOM 9039 O O . PRO B 1 405 ? -1.586 29.406 3.434 1 90.69 405 PRO B O 1
ATOM 9042 N N . PHE B 1 406 ? 0.078 30.719 2.943 1 81.88 406 PHE B N 1
ATOM 9043 C CA . PHE B 1 406 ? 1.07 29.703 2.592 1 81.88 406 PHE B CA 1
ATOM 9044 C C . PHE B 1 406 ? 0.551 28.797 1.479 1 81.88 406 PHE B C 1
ATOM 9046 O O . PHE B 1 406 ? 0.948 27.641 1.381 1 81.88 406 PHE B O 1
ATOM 9053 N N . LEU B 1 407 ? -0.444 29.172 0.836 1 75.75 407 LEU B N 1
ATOM 9054 C CA . LEU B 1 407 ? -1.109 28.297 -0.115 1 75.75 407 LEU B CA 1
ATOM 9055 C C . LEU B 1 407 ? -0.756 28.672 -1.549 1 75.75 407 LEU B C 1
ATOM 9057 O O . LEU B 1 407 ? -0.88 29.828 -1.936 1 75.75 407 LEU B O 1
ATOM 9061 N N . GLN B 1 408 ? -0.09 27.828 -2.189 1 61.72 408 GLN B N 1
ATOM 9062 C CA . GLN B 1 408 ? 0.039 28.016 -3.633 1 61.72 408 GLN B CA 1
ATOM 9063 C C . GLN B 1 408 ? -0.828 27.016 -4.391 1 61.72 408 GLN B C 1
ATOM 9065 O O . GLN B 1 408 ? -1.154 27.219 -5.559 1 61.72 408 GLN B O 1
ATOM 9070 N N . SER B 1 409 ? -1.189 26.031 -3.762 1 60.12 409 SER B N 1
ATOM 9071 C CA . SER B 1 409 ? -1.965 24.953 -4.352 1 60.12 409 SER B CA 1
ATOM 9072 C C . SER B 1 409 ? -2.965 24.375 -3.35 1 60.12 409 SER B C 1
ATOM 9074 O O . SER B 1 409 ? -3.051 24.844 -2.215 1 60.12 409 SER B O 1
ATOM 9076 N N . THR B 1 410 ? -3.883 23.625 -3.885 1 61.47 410 THR B N 1
ATOM 9077 C CA . THR B 1 410 ? -4.785 22.891 -3.008 1 61.47 410 THR B CA 1
ATOM 9078 C C . THR B 1 410 ? -4.035 21.797 -2.254 1 61.47 410 THR B C 1
ATOM 9080 O O . THR B 1 410 ? -4.574 20.719 -2.021 1 61.47 410 THR B O 1
ATOM 9083 N N . GLN B 1 411 ? -2.816 22.047 -1.996 1 65.5 411 GLN B N 1
ATOM 9084 C CA . GLN B 1 411 ? -1.92 21.078 -1.376 1 65.5 411 GLN B CA 1
ATOM 9085 C C . GLN B 1 411 ? -2.52 20.531 -0.088 1 65.5 411 GLN B C 1
ATOM 9087 O O . GLN B 1 411 ? -2.369 19.344 0.209 1 65.5 411 GLN B O 1
ATOM 9092 N N . HIS B 1 412 ? -3.26 21.375 0.539 1 73.25 412 HIS B N 1
ATOM 9093 C CA . HIS B 1 412 ? -3.818 20.938 1.813 1 73.25 412 HIS B CA 1
ATOM 9094 C C . HIS B 1 412 ? -4.902 19.891 1.606 1 73.25 412 HIS B C 1
ATOM 9096 O O . HIS B 1 412 ? -4.953 18.891 2.332 1 73.25 412 HIS B O 1
ATOM 9102 N N . SER B 1 413 ? -5.629 20.156 0.605 1 76.38 413 SER B N 1
ATOM 9103 C CA . SER B 1 413 ? -6.68 19.188 0.316 1 76.38 413 SER B CA 1
ATOM 9104 C C . SER B 1 413 ? -6.105 17.906 -0.277 1 76.38 413 SER B C 1
ATOM 9106 O O . SER B 1 413 ? -6.547 16.812 0.059 1 76.38 413 SER B O 1
ATOM 9108 N N . GLU B 1 414 ? -5.145 18.078 -1.104 1 75 414 GLU B N 1
ATOM 9109 C CA . GLU B 1 414 ? -4.508 16.922 -1.717 1 75 414 GLU B CA 1
ATOM 9110 C C . GLU B 1 414 ? -3.787 16.062 -0.673 1 75 414 GLU B C 1
ATOM 9112 O O . GLU B 1 414 ? -3.83 14.836 -0.731 1 75 414 GLU B O 1
ATOM 9117 N N . GLY B 1 415 ? -3.145 16.797 0.198 1 75.69 415 GLY B N 1
ATOM 9118 C CA . GLY B 1 415 ? -2.488 16.078 1.284 1 75.69 415 GLY B CA 1
ATOM 9119 C C . GLY B 1 415 ? -3.453 15.305 2.158 1 75.69 415 GLY B C 1
ATOM 9120 O O . GLY B 1 415 ? -3.184 14.156 2.52 1 75.69 415 GLY B O 1
ATOM 9121 N N . PHE B 1 416 ? -4.496 15.93 2.365 1 80.62 416 PHE B N 1
ATOM 9122 C CA . PHE B 1 416 ? -5.5 15.258 3.188 1 80.62 416 PHE B CA 1
ATOM 9123 C C . PHE B 1 416 ? -6.09 14.062 2.453 1 80.62 416 PHE B C 1
ATOM 9125 O O . PHE B 1 416 ? -6.312 13.008 3.053 1 80.62 416 PHE B O 1
ATOM 9132 N N . ASN B 1 417 ? -6.387 14.297 1.211 1 79.38 417 ASN B N 1
ATOM 9133 C CA . ASN B 1 417 ? -6.949 13.203 0.424 1 79.38 417 ASN B CA 1
ATOM 9134 C C . ASN B 1 417 ? -6.008 12.008 0.37 1 79.38 417 ASN B C 1
ATOM 9136 O O . ASN B 1 417 ? -6.453 10.859 0.384 1 79.38 417 ASN B O 1
ATOM 9140 N N . ALA B 1 418 ? -4.793 12.344 0.304 1 77.81 418 ALA B N 1
ATOM 9141 C CA . ALA B 1 418 ? -3.805 11.273 0.301 1 77.81 418 ALA B CA 1
ATOM 9142 C C . ALA B 1 418 ? -3.852 10.477 1.604 1 77.81 418 ALA B C 1
ATOM 9144 O O . ALA B 1 418 ? -3.762 9.25 1.596 1 77.81 418 ALA B O 1
ATOM 9145 N N . VAL B 1 419 ? -4.02 11.141 2.67 1 80.12 419 VAL B N 1
ATOM 9146 C CA . VAL B 1 419 ? -4.125 10.492 3.973 1 80.12 419 VAL B CA 1
ATOM 9147 C C . VAL B 1 419 ? -5.426 9.695 4.051 1 80.12 419 VAL B C 1
ATOM 9149 O O . VAL B 1 419 ? -5.438 8.562 4.535 1 80.12 419 VAL B O 1
ATOM 9152 N N . LEU B 1 420 ? -6.418 10.352 3.549 1 84.38 420 LEU B N 1
ATOM 9153 C CA . LEU B 1 420 ? -7.738 9.727 3.598 1 84.38 420 LEU B CA 1
ATOM 9154 C C . LEU B 1 420 ? -7.742 8.406 2.84 1 84.38 420 LEU B C 1
ATOM 9156 O O . LEU B 1 420 ? -8.305 7.414 3.312 1 84.38 420 LEU B O 1
ATOM 9160 N N . LYS B 1 421 ? -7.133 8.375 1.765 1 79.81 421 LYS B N 1
ATOM 9161 C CA . LYS B 1 421 ? -7.156 7.191 0.911 1 79.81 421 LYS B CA 1
ATOM 9162 C C . LYS B 1 421 ? -6.395 6.035 1.556 1 79.81 421 LYS B C 1
ATOM 9164 O O . LYS B 1 421 ? -6.629 4.871 1.223 1 79.81 421 LYS B O 1
ATOM 9169 N N . ARG B 1 422 ? -5.594 6.32 2.447 1 77.38 422 ARG B N 1
ATOM 9170 C CA . ARG B 1 422 ? -4.879 5.273 3.168 1 77.38 422 ARG B CA 1
ATOM 9171 C C . ARG B 1 422 ? -5.781 4.605 4.199 1 77.38 422 ARG B C 1
ATOM 9173 O O . ARG B 1 422 ? -5.555 3.453 4.578 1 77.38 422 ARG B O 1
ATOM 9180 N N . TYR B 1 423 ? -6.766 5.359 4.555 1 83.56 423 TYR B N 1
ATOM 9181 C CA . TYR B 1 423 ? -7.625 4.867 5.629 1 83.56 423 TYR B CA 1
ATOM 9182 C C . TYR B 1 423 ? -8.914 4.285 5.07 1 83.56 423 TYR B C 1
ATOM 9184 O O . TYR B 1 423 ? -9.547 3.438 5.707 1 83.56 423 TYR B O 1
ATOM 9192 N N . VAL B 1 424 ? -9.258 4.77 3.895 1 85.25 424 VAL B N 1
ATOM 9193 C CA . VAL B 1 424 ? -10.586 4.414 3.412 1 85.25 424 VAL B CA 1
ATOM 9194 C C . VAL B 1 424 ? -10.469 3.457 2.227 1 85.25 424 VAL B C 1
ATOM 9196 O O . VAL B 1 424 ? -9.445 3.43 1.544 1 85.25 424 VAL B O 1
ATOM 9199 N N . ASN B 1 425 ? -11.461 2.611 2.061 1 80.81 425 ASN B N 1
ATOM 9200 C CA . ASN B 1 425 ? -11.586 1.662 0.96 1 80.81 425 ASN B CA 1
ATOM 9201 C C . ASN B 1 425 ? -12.859 1.902 0.158 1 80.81 425 ASN B C 1
ATOM 9203 O O . ASN B 1 425 ? -13.93 2.117 0.733 1 80.81 425 ASN B O 1
ATOM 9207 N N . PRO B 1 426 ? -12.75 1.916 -1.192 1 83.75 426 PRO B N 1
ATOM 9208 C CA . PRO B 1 426 ? -13.914 2.205 -2.035 1 83.75 426 PRO B CA 1
ATOM 9209 C C . PRO B 1 426 ? -15.008 1.148 -1.909 1 83.75 426 PRO B C 1
ATOM 9211 O O . PRO B 1 426 ? -16.156 1.391 -2.303 1 83.75 426 PRO B O 1
ATOM 9214 N N . HIS B 1 427 ? -14.758 0.043 -1.302 1 78.38 427 HIS B N 1
ATOM 9215 C CA . HIS B 1 427 ? -15.734 -1.032 -1.207 1 78.38 427 HIS B CA 1
ATOM 9216 C C . HIS B 1 427 ? -16.406 -1.054 0.166 1 78.38 427 HIS B C 1
ATOM 9218 O O . HIS B 1 427 ? -17.297 -1.855 0.41 1 78.38 427 HIS B O 1
ATOM 9224 N N . ASN B 1 428 ? -16.047 -0.137 1.007 1 81.31 428 ASN B N 1
ATOM 9225 C CA . ASN B 1 428 ? -16.578 -0.133 2.365 1 81.31 428 ASN B CA 1
ATOM 9226 C C . ASN B 1 428 ? -17.734 0.846 2.506 1 81.31 428 ASN B C 1
ATOM 9228 O O . ASN B 1 428 ? -17.938 1.715 1.654 1 81.31 428 ASN B O 1
ATOM 9232 N N . SER B 1 429 ? -18.469 0.681 3.555 1 82.88 429 SER B N 1
ATOM 9233 C CA . SER B 1 429 ? -19.672 1.464 3.834 1 82.88 429 SER B CA 1
ATOM 9234 C C . SER B 1 429 ? -19.312 2.855 4.344 1 82.88 429 SER B C 1
ATOM 9236 O O . SER B 1 429 ? -18.156 3.135 4.648 1 82.88 429 SER B O 1
ATOM 9238 N N . ILE B 1 430 ? -20.328 3.754 4.395 1 86.12 430 ILE B N 1
ATOM 9239 C CA . ILE B 1 430 ? -20.156 5.098 4.938 1 86.12 430 ILE B CA 1
ATOM 9240 C C . ILE B 1 430 ? -19.953 5.023 6.449 1 86.12 430 ILE B C 1
ATOM 9242 O O . ILE B 1 430 ? -19.25 5.855 7.027 1 86.12 430 ILE B O 1
ATOM 9246 N N . LEU B 1 431 ? -20.516 4.008 6.984 1 81.81 431 LEU B N 1
ATOM 9247 C CA . LEU B 1 431 ? -20.281 3.803 8.414 1 81.81 431 LEU B CA 1
ATOM 9248 C C . LEU B 1 431 ? -18.797 3.572 8.695 1 81.81 431 LEU B C 1
ATOM 9250 O O . LEU B 1 431 ? -18.25 4.145 9.633 1 81.81 431 LEU B O 1
ATOM 9254 N N . ASN B 1 432 ? -18.25 2.719 7.91 1 82 432 ASN B N 1
ATOM 9255 C CA . ASN B 1 432 ? -16.812 2.488 8.047 1 82 432 ASN B CA 1
ATOM 9256 C C . ASN B 1 432 ? -16.016 3.762 7.793 1 82 432 ASN B C 1
ATOM 9258 O O . ASN B 1 432 ? -14.969 3.98 8.414 1 82 432 ASN B O 1
ATOM 9262 N N . PHE B 1 433 ? -16.516 4.547 6.977 1 85.5 433 PHE B N 1
ATOM 9263 C CA . PHE B 1 433 ? -15.859 5.812 6.68 1 85.5 433 PHE B CA 1
ATOM 9264 C C . PHE B 1 433 ? -15.836 6.715 7.906 1 85.5 433 PHE B C 1
ATOM 9266 O O . PHE B 1 433 ? -14.812 7.324 8.219 1 85.5 433 PHE B O 1
ATOM 9273 N N . VAL B 1 434 ? -16.953 6.801 8.469 1 83.44 434 VAL B N 1
ATOM 9274 C CA . VAL B 1 434 ? -17.078 7.664 9.641 1 83.44 434 VAL B CA 1
ATOM 9275 C C . VAL B 1 434 ? -16.094 7.211 10.719 1 83.44 434 VAL B C 1
ATOM 9277 O O . VAL B 1 434 ? -15.461 8.039 11.383 1 83.44 434 VAL B O 1
ATOM 9280 N N . GLN B 1 435 ? -15.938 5.957 10.82 1 81 435 GLN B N 1
ATOM 9281 C CA . GLN B 1 435 ? -15.008 5.426 11.812 1 81 435 GLN B CA 1
ATOM 9282 C C . GLN B 1 435 ? -13.57 5.789 11.469 1 81 435 GLN B C 1
ATOM 9284 O O . GLN B 1 435 ? -12.789 6.148 12.352 1 81 435 GLN B O 1
ATOM 9289 N N . GLN B 1 436 ? -13.289 5.637 10.227 1 84.5 436 GLN B N 1
ATOM 9290 C CA . GLN B 1 436 ? -11.945 5.973 9.781 1 84.5 436 GLN B CA 1
ATOM 9291 C C . GLN B 1 436 ? -11.688 7.473 9.875 1 84.5 436 GLN B C 1
ATOM 9293 O O . GLN B 1 436 ? -10.586 7.902 10.211 1 84.5 436 GLN B O 1
ATOM 9298 N N . TYR B 1 437 ? -12.695 8.203 9.609 1 83.69 437 TYR B N 1
ATOM 9299 C CA . TYR B 1 437 ? -12.586 9.656 9.695 1 83.69 437 TYR B CA 1
ATOM 9300 C C . TYR B 1 437 ? -12.281 10.102 11.117 1 83.69 437 TYR B C 1
ATOM 9302 O O . TYR B 1 437 ? -11.5 11.023 11.336 1 83.69 437 TYR B O 1
ATOM 9310 N N . GLU B 1 438 ? -12.883 9.461 11.992 1 82.56 438 GLU B N 1
ATOM 9311 C CA . GLU B 1 438 ? -12.641 9.773 13.398 1 82.56 438 GLU B CA 1
ATOM 9312 C C . GLU B 1 438 ? -11.188 9.492 13.781 1 82.56 438 GLU B C 1
ATOM 9314 O O . GLU B 1 438 ? -10.586 10.242 14.555 1 82.56 438 GLU B O 1
ATOM 9319 N N . LYS B 1 439 ? -10.719 8.477 13.227 1 84.19 439 LYS B N 1
ATOM 9320 C CA . LYS B 1 439 ? -9.32 8.141 13.5 1 84.19 439 LYS B CA 1
ATOM 9321 C C . LYS B 1 439 ? -8.383 9.203 12.922 1 84.19 439 LYS B C 1
ATOM 9323 O O . LYS B 1 439 ? -7.379 9.547 13.547 1 84.19 439 LYS B O 1
ATOM 9328 N N . ILE B 1 440 ? -8.711 9.68 11.789 1 85.56 440 ILE B N 1
ATOM 9329 C CA . ILE B 1 440 ? -7.898 10.711 11.156 1 85.56 440 ILE B CA 1
ATOM 9330 C C . ILE B 1 440 ? -7.98 12.008 11.961 1 85.56 440 ILE B C 1
ATOM 9332 O O . ILE B 1 440 ? -6.977 12.695 12.156 1 85.56 440 ILE B O 1
ATOM 9336 N N . HIS B 1 441 ? -9.164 12.25 12.398 1 84.75 441 HIS B N 1
ATOM 9337 C CA . HIS B 1 441 ? -9.359 13.445 13.211 1 84.75 441 HIS B CA 1
ATOM 9338 C C . HIS B 1 441 ? -8.523 13.383 14.484 1 84.75 441 HIS B C 1
ATOM 9340 O O . HIS B 1 441 ? -7.902 14.375 14.867 1 84.75 441 HIS B O 1
ATOM 9346 N N . LEU B 1 442 ? -8.516 12.25 15.055 1 84.06 442 LEU B N 1
ATOM 9347 C CA . LEU B 1 442 ? -7.738 12.078 16.281 1 84.06 442 LEU B CA 1
ATOM 9348 C C . LEU B 1 442 ? -6.246 12.211 15.992 1 84.06 442 LEU B C 1
ATOM 9350 O O . LEU B 1 442 ? -5.504 12.758 16.812 1 84.06 442 LEU B O 1
ATOM 9354 N N . LYS B 1 443 ? -5.871 11.766 14.883 1 85.81 443 LYS B N 1
ATOM 9355 C CA . LYS B 1 443 ? -4.473 11.898 14.477 1 85.81 443 LYS B CA 1
ATOM 9356 C C . LYS B 1 443 ? -4.086 13.367 14.32 1 85.81 443 LYS B C 1
ATOM 9358 O O . LYS B 1 443 ? -2.988 13.766 14.719 1 85.81 443 LYS B O 1
ATOM 9363 N N . ILE B 1 444 ? -4.965 14.109 13.797 1 86.31 444 ILE B N 1
ATOM 9364 C CA . ILE B 1 444 ? -4.73 15.539 13.609 1 86.31 444 ILE B CA 1
ATOM 9365 C C . ILE B 1 444 ? -4.668 16.234 14.969 1 86.31 444 ILE B C 1
ATOM 9367 O O . ILE B 1 444 ? -3.82 17.109 15.188 1 86.31 444 ILE B O 1
ATOM 9371 N N . LEU B 1 445 ? -5.508 15.805 15.844 1 84.06 445 LEU B N 1
ATOM 9372 C CA . LEU B 1 445 ? -5.527 16.391 17.188 1 84.06 445 LEU B CA 1
ATOM 9373 C C . LEU B 1 445 ? -4.234 16.078 17.922 1 84.06 445 LEU B C 1
ATOM 9375 O O . LEU B 1 445 ? -3.719 16.938 18.656 1 84.06 445 LEU B O 1
ATOM 9379 N N . VAL B 1 446 ? -3.77 14.906 17.719 1 86.44 446 VAL B N 1
ATOM 9380 C CA . VAL B 1 446 ? -2.527 14.5 18.359 1 86.44 446 VAL B CA 1
ATOM 9381 C C . VAL B 1 446 ? -1.367 15.336 17.828 1 86.44 446 VAL B C 1
ATOM 9383 O O . VAL B 1 446 ? -0.517 15.789 18.609 1 86.44 446 VAL B O 1
ATOM 9386 N N . LYS B 1 447 ? -1.357 15.547 16.609 1 87.81 447 LYS B N 1
ATOM 9387 C CA . LYS B 1 447 ? -0.3 16.359 16.016 1 87.81 447 LYS B CA 1
ATOM 9388 C C . LYS B 1 447 ? -0.371 17.797 16.5 1 87.81 447 LYS B C 1
ATOM 9390 O O . LYS B 1 447 ? 0.659 18.422 16.781 1 87.81 447 LYS B O 1
ATOM 9395 N N . GLU B 1 448 ? -1.542 18.328 16.547 1 88.56 448 GLU B N 1
ATOM 9396 C CA . GLU B 1 448 ? -1.737 19.688 17.047 1 88.56 448 GLU B CA 1
ATOM 9397 C C . GLU B 1 448 ? -1.297 19.797 18.516 1 88.56 448 GLU B C 1
ATOM 9399 O O . GLU B 1 448 ? -0.659 20.766 18.891 1 88.56 448 GLU B O 1
ATOM 9404 N N . GLY B 1 449 ? -1.661 18.781 19.234 1 86.38 449 GLY B N 1
ATOM 9405 C CA . GLY B 1 449 ? -1.229 18.766 20.625 1 86.38 449 GLY B CA 1
ATOM 9406 C C . GLY B 1 449 ? 0.281 18.734 20.781 1 86.38 449 GLY B C 1
ATOM 9407 O O . GLY B 1 449 ? 0.829 19.391 21.672 1 86.38 449 GLY B O 1
ATOM 9408 N N . GLY B 1 450 ? 0.856 18.031 19.938 1 88.62 450 GLY B N 1
ATOM 9409 C CA . GLY B 1 450 ? 2.311 18 19.953 1 88.62 450 GLY B CA 1
ATOM 9410 C C . GLY B 1 450 ? 2.938 19.344 19.641 1 88.62 450 GLY B C 1
ATOM 9411 O O . GLY B 1 450 ? 3.934 19.719 20.266 1 88.62 450 GLY B O 1
ATOM 9412 N N . ASN B 1 451 ? 2.369 20.047 18.75 1 91.31 451 ASN B N 1
ATOM 9413 C CA . ASN B 1 451 ? 2.857 21.391 18.422 1 91.31 451 ASN B CA 1
ATOM 9414 C C . ASN B 1 451 ? 2.605 22.375 19.562 1 91.31 451 ASN B C 1
ATOM 9416 O O . ASN B 1 451 ? 3.416 23.266 19.797 1 91.31 451 ASN B O 1
ATOM 9420 N N . ASP B 1 452 ? 1.489 22.203 20.219 1 88.75 452 ASP B N 1
ATOM 9421 C CA . ASP B 1 452 ? 1.208 23.016 21.391 1 88.75 452 ASP B CA 1
ATOM 9422 C C . ASP B 1 452 ? 2.25 22.781 22.484 1 88.75 452 ASP B C 1
ATOM 9424 O O . ASP B 1 452 ? 2.73 23.75 23.094 1 88.75 452 ASP B O 1
ATOM 9428 N N . TYR B 1 453 ? 2.559 21.562 22.641 1 88.56 453 TYR B N 1
ATOM 9429 C CA . TYR B 1 453 ? 3.559 21.219 23.641 1 88.56 453 TYR B CA 1
ATOM 9430 C C . TYR B 1 453 ? 4.906 21.844 23.312 1 88.56 453 TYR B C 1
ATOM 9432 O O . TYR B 1 453 ? 5.555 22.438 24.188 1 88.56 453 TYR B O 1
ATOM 9440 N N . ARG B 1 454 ? 5.277 21.781 22.125 1 89.19 454 ARG B N 1
ATOM 9441 C CA . ARG B 1 454 ? 6.574 22.328 21.719 1 89.19 454 ARG B CA 1
ATOM 9442 C C . ARG B 1 454 ? 6.613 23.844 21.859 1 89.19 454 ARG B C 1
ATOM 9444 O O . ARG B 1 454 ? 7.641 24.406 22.219 1 89.19 454 ARG B O 1
ATOM 9451 N N . THR B 1 455 ? 5.539 24.438 21.547 1 90.12 455 THR B N 1
ATOM 9452 C CA . THR B 1 455 ? 5.457 25.891 21.641 1 90.12 455 THR B CA 1
ATOM 9453 C C . THR B 1 455 ? 5.59 26.328 23.094 1 90.12 455 THR B C 1
ATOM 9455 O O . THR B 1 455 ? 6.285 27.312 23.391 1 90.12 455 THR B O 1
ATOM 9458 N N . ASP B 1 456 ? 5.074 25.562 24 1 86.12 456 ASP B N 1
ATOM 9459 C CA . ASP B 1 456 ? 5 25.969 25.406 1 86.12 456 ASP B CA 1
ATOM 9460 C C . ASP B 1 456 ? 6.246 25.547 26.172 1 86.12 456 ASP B C 1
ATOM 9462 O O . ASP B 1 456 ? 6.652 26.203 27.125 1 86.12 456 ASP B O 1
ATOM 9466 N N . HIS B 1 457 ? 6.859 24.438 25.688 1 85.94 457 HIS B N 1
ATOM 9467 C CA . HIS B 1 457 ? 7.816 23.828 26.594 1 85.94 457 HIS B CA 1
ATOM 9468 C C . HIS B 1 457 ? 9.211 23.781 25.984 1 85.94 457 HIS B C 1
ATOM 9470 O O . HIS B 1 457 ? 10.203 23.609 26.703 1 85.94 457 HIS B O 1
ATOM 9476 N N . VAL B 1 458 ? 9.281 23.875 24.766 1 85.75 458 VAL B N 1
ATOM 9477 C CA . VAL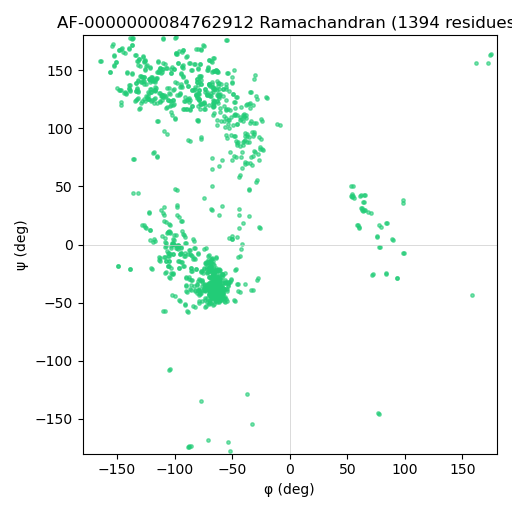 B 1 458 ? 10.594 23.75 24.125 1 85.75 458 VAL B CA 1
ATOM 9478 C C . VAL B 1 458 ? 11.195 25.141 23.922 1 85.75 458 VAL B C 1
ATOM 9480 O O . VAL B 1 458 ? 10.5 26.078 23.562 1 85.75 458 VAL B O 1
ATOM 9483 N N . GLN B 1 459 ? 12.414 25.203 24.219 1 82.12 459 GLN B N 1
ATOM 9484 C CA . GLN B 1 459 ? 13.125 26.469 24.047 1 82.12 459 GLN B CA 1
ATOM 9485 C C . GLN B 1 459 ? 13.539 26.672 22.594 1 82.12 459 GLN B C 1
ATOM 9487 O O . GLN B 1 459 ? 14.047 25.766 21.938 1 82.12 459 GLN B O 1
ATOM 9492 N N . VAL B 1 460 ? 13.141 27.891 22.078 1 83.31 460 VAL B N 1
ATOM 9493 C CA . VAL B 1 460 ? 13.531 28.25 20.719 1 83.31 460 VAL B CA 1
ATOM 9494 C C . VAL B 1 460 ? 14.656 29.281 20.766 1 83.31 460 VAL B C 1
ATOM 9496 O O . VAL B 1 460 ? 14.625 30.203 21.578 1 83.31 460 VAL B O 1
ATOM 9499 N N . ARG B 1 461 ? 15.594 29.031 19.969 1 78.44 461 ARG B N 1
ATOM 9500 C CA . ARG B 1 461 ? 16.688 29.984 19.875 1 78.44 461 ARG B CA 1
ATOM 9501 C C . ARG B 1 461 ? 16.438 31.016 18.781 1 78.44 461 ARG B C 1
ATOM 9503 O O . ARG B 1 461 ? 16.281 30.656 17.609 1 78.44 461 ARG B O 1
ATOM 9510 N N . PRO B 1 462 ? 16.469 32.281 19.219 1 85.19 462 PRO B N 1
ATOM 9511 C CA . PRO B 1 462 ? 16.266 33.312 18.188 1 85.19 462 PRO B CA 1
ATOM 9512 C C . PRO B 1 462 ? 17.469 33.438 17.25 1 85.19 462 PRO B C 1
ATOM 9514 O O . PRO B 1 462 ? 18.594 33.094 17.625 1 85.19 462 PRO B O 1
ATOM 9517 N N . TRP B 1 463 ? 17.219 33.844 16.078 1 83.25 463 TRP B N 1
ATOM 9518 C CA . TRP B 1 463 ? 18.234 34.031 15.055 1 83.25 463 TRP B CA 1
ATOM 9519 C C . TRP B 1 463 ? 19.062 35.281 15.32 1 83.25 463 TRP B C 1
ATOM 9521 O O . TRP B 1 463 ? 20.281 35.281 15.086 1 83.25 463 TRP B O 1
ATOM 9531 N N . SER B 1 464 ? 18.453 36.312 15.852 1 85.25 464 SER B N 1
ATOM 9532 C CA . SER B 1 464 ? 19.094 37.625 16.047 1 85.25 464 SER B CA 1
ATOM 9533 C C . SER B 1 464 ? 18.75 38.188 17.422 1 85.25 464 SER B C 1
ATOM 9535 O O . SER B 1 464 ? 17.984 37.594 18.188 1 85.25 464 SER B O 1
ATOM 9537 N N . SER B 1 465 ? 19.312 39.344 17.75 1 84.06 465 SER B N 1
ATOM 9538 C CA . SER B 1 465 ? 19.078 40 19.047 1 84.06 465 SER B CA 1
ATOM 9539 C C . SER B 1 465 ? 18.125 41.188 18.906 1 84.06 465 SER B C 1
ATOM 9541 O O . SER B 1 465 ? 17.969 41.969 19.844 1 84.06 465 SER B O 1
ATOM 9543 N N . TYR B 1 466 ? 17.516 41.281 17.719 1 90.38 466 TYR B N 1
ATOM 9544 C CA . TYR B 1 466 ? 16.578 42.375 17.531 1 90.38 466 TYR B CA 1
ATOM 9545 C C . TYR B 1 466 ? 15.344 42.219 18.406 1 90.38 466 TYR B C 1
ATOM 9547 O O . TYR B 1 466 ? 14.836 41.094 18.562 1 90.38 466 TYR B O 1
ATOM 9555 N N . PRO B 1 467 ? 14.875 43.188 18.984 1 91.88 467 PRO B N 1
ATOM 9556 C CA . PRO B 1 467 ? 13.688 43.094 19.828 1 91.88 467 PRO B CA 1
ATOM 9557 C C . PRO B 1 467 ? 12.453 42.594 19.078 1 91.88 467 PRO B C 1
ATOM 9559 O O . PRO B 1 467 ? 11.594 41.938 19.656 1 91.88 467 PRO B O 1
ATOM 9562 N N . ILE B 1 468 ? 12.438 42.906 17.859 1 93.31 468 ILE B N 1
ATOM 9563 C CA . ILE B 1 468 ? 11.312 42.5 17.016 1 93.31 468 ILE B CA 1
ATOM 9564 C C . ILE B 1 468 ? 11.211 40.969 17 1 93.31 468 ILE B C 1
ATOM 9566 O O . ILE B 1 468 ? 10.109 40.406 17.047 1 93.31 468 ILE B O 1
ATOM 9570 N N . GLU B 1 469 ? 12.273 40.344 16.906 1 93.19 469 GLU B N 1
ATOM 9571 C CA . GLU B 1 469 ? 12.281 38.875 16.875 1 93.19 469 GLU B CA 1
ATOM 9572 C C . GLU B 1 469 ? 11.836 38.281 18.219 1 93.19 469 GLU B C 1
ATOM 9574 O O . GLU B 1 469 ? 11.125 37.281 18.266 1 93.19 469 GLU B O 1
ATOM 9579 N N . ARG B 1 470 ? 12.305 38.906 19.266 1 89.06 470 ARG B N 1
ATOM 9580 C CA . ARG B 1 470 ? 11.906 38.469 20.594 1 89.06 470 ARG B CA 1
ATOM 9581 C C . ARG B 1 470 ? 10.398 38.625 20.781 1 89.06 470 ARG B C 1
ATOM 9583 O O . ARG B 1 470 ? 9.758 37.75 21.391 1 89.06 470 ARG B O 1
ATOM 9590 N N . GLN B 1 471 ? 9.93 39.719 20.297 1 93.44 471 GLN B N 1
ATOM 9591 C CA . GLN B 1 471 ? 8.484 39.906 20.359 1 93.44 471 GLN B CA 1
ATOM 9592 C C . GLN B 1 471 ? 7.758 38.812 19.578 1 93.44 471 GLN B C 1
ATOM 9594 O O . GLN B 1 471 ? 6.773 38.25 20.047 1 93.44 471 GLN B O 1
ATOM 9599 N N . ALA B 1 472 ? 8.234 38.531 18.375 1 93.94 472 ALA B N 1
ATOM 9600 C CA . ALA B 1 472 ? 7.629 37.531 17.531 1 93.94 472 ALA B CA 1
ATOM 9601 C C . ALA B 1 472 ? 7.668 36.156 18.203 1 93.94 472 ALA B C 1
ATOM 9603 O O . ALA B 1 472 ? 6.711 35.375 18.094 1 93.94 472 ALA B O 1
ATOM 9604 N N . LEU B 1 473 ? 8.711 35.844 18.859 1 90.62 473 LEU B N 1
ATOM 9605 C CA . LEU B 1 473 ? 8.891 34.594 19.547 1 90.62 473 LEU B CA 1
ATOM 9606 C C . LEU B 1 473 ? 7.855 34.406 20.656 1 90.62 473 LEU B C 1
ATOM 9608 O O . LEU B 1 473 ? 7.359 33.312 20.906 1 90.62 473 LEU B O 1
ATOM 9612 N N . ASN B 1 474 ? 7.5 35.469 21.266 1 88.5 474 ASN B N 1
ATOM 9613 C CA . ASN B 1 474 ? 6.594 35.406 22.406 1 88.5 474 ASN B CA 1
ATOM 9614 C C . ASN B 1 474 ? 5.133 35.406 21.969 1 88.5 474 ASN B C 1
ATOM 9616 O O . ASN B 1 474 ? 4.266 34.906 22.688 1 88.5 474 ASN B O 1
ATOM 9620 N N . VAL B 1 475 ? 4.898 35.906 20.812 1 91.88 475 VAL B N 1
ATOM 9621 C CA . VAL B 1 475 ? 3.508 36.094 20.422 1 91.88 475 VAL B CA 1
ATOM 9622 C C . VAL B 1 475 ? 3.066 34.938 19.5 1 91.88 475 VAL B C 1
ATOM 9624 O O . VAL B 1 475 ? 1.961 34.438 19.641 1 91.88 475 VAL B O 1
ATOM 9627 N N . TYR B 1 476 ? 3.895 34.594 18.562 1 94.25 476 TYR B N 1
ATOM 9628 C CA . TYR B 1 476 ? 3.531 33.562 17.578 1 94.25 476 TYR B CA 1
ATOM 9629 C C . TYR B 1 476 ? 3.756 32.156 18.125 1 94.25 476 TYR B C 1
ATOM 9631 O O . TYR B 1 476 ? 4.531 31.984 19.062 1 94.25 476 TYR B O 1
ATOM 9639 N N . THR B 1 477 ? 3.025 31.234 17.562 1 94.31 477 THR B N 1
ATOM 9640 C CA . THR B 1 477 ? 3.354 29.828 17.812 1 94.31 477 THR B CA 1
ATOM 9641 C C . THR B 1 477 ? 4.711 29.484 17.219 1 94.31 477 THR B C 1
ATOM 9643 O O . THR B 1 477 ? 5.219 30.188 16.344 1 94.31 477 THR B O 1
ATOM 9646 N N . ARG B 1 478 ? 5.285 28.438 17.672 1 92.25 478 ARG B N 1
ATOM 9647 C CA . ARG B 1 478 ? 6.633 28.047 17.281 1 92.25 478 ARG B CA 1
ATOM 9648 C C . ARG B 1 478 ? 6.734 27.891 15.758 1 92.25 478 ARG B C 1
ATOM 9650 O O . ARG B 1 478 ? 7.68 28.375 15.141 1 92.25 478 ARG B O 1
ATOM 9657 N N . ASP B 1 479 ? 5.773 27.219 15.172 1 92.88 479 ASP B N 1
ATOM 9658 C CA . ASP B 1 479 ? 5.805 26.969 13.734 1 92.88 479 ASP B CA 1
ATOM 9659 C C . ASP B 1 479 ? 5.668 28.281 12.945 1 92.88 479 ASP B C 1
ATOM 9661 O O . ASP B 1 479 ? 6.324 28.453 11.914 1 92.88 479 ASP B O 1
ATOM 9665 N N . ILE B 1 480 ? 4.828 29.125 13.414 1 95 480 ILE B N 1
ATOM 9666 C CA . ILE B 1 480 ? 4.633 30.406 12.75 1 95 480 ILE B CA 1
ATOM 9667 C C . ILE B 1 480 ? 5.852 31.297 12.977 1 95 480 ILE B C 1
ATOM 9669 O O . ILE B 1 480 ? 6.246 32.062 12.094 1 95 480 ILE B O 1
ATOM 9673 N N . TYR B 1 481 ? 6.512 31.219 14.172 1 95.19 481 TYR B N 1
ATOM 9674 C CA . TYR B 1 481 ? 7.746 31.953 14.438 1 95.19 481 TYR B CA 1
ATOM 9675 C C . TYR B 1 481 ? 8.836 31.578 13.438 1 95.19 481 TYR B C 1
ATOM 9677 O O . TYR B 1 481 ? 9.555 32.438 12.938 1 95.19 481 TYR B O 1
ATOM 9685 N N . TYR B 1 482 ? 8.852 30.344 13.109 1 93.25 482 TYR B N 1
ATOM 9686 C CA . TYR B 1 482 ? 9.883 29.891 12.172 1 93.25 482 TYR B CA 1
ATOM 9687 C C . TYR B 1 482 ? 9.625 30.469 10.781 1 93.25 482 TYR B C 1
ATOM 9689 O O . TYR B 1 482 ? 10.57 30.781 10.047 1 93.25 482 TYR B O 1
ATOM 9697 N N . ARG B 1 483 ? 8.406 30.609 10.461 1 93.44 483 ARG B N 1
ATOM 9698 C CA . ARG B 1 483 ? 8.086 31.234 9.18 1 93.44 483 ARG B CA 1
ATOM 9699 C C . ARG B 1 483 ? 8.438 32.719 9.203 1 93.44 483 ARG B C 1
ATOM 9701 O O . ARG B 1 483 ? 8.922 33.281 8.203 1 93.44 483 ARG B O 1
ATOM 9708 N N . PHE B 1 484 ? 8.156 33.344 10.305 1 95.38 484 PHE B N 1
ATOM 9709 C CA . PHE B 1 484 ? 8.539 34.75 10.484 1 95.38 484 PHE B CA 1
ATOM 9710 C C . PHE B 1 484 ? 10.055 34.906 10.406 1 95.38 484 PHE B C 1
ATOM 9712 O O . PHE B 1 484 ? 10.547 35.844 9.766 1 95.38 484 PHE B O 1
ATOM 9719 N N . ARG B 1 485 ? 10.734 34 11.039 1 94.12 485 ARG B N 1
ATOM 9720 C CA . ARG B 1 485 ? 12.188 34.031 11.062 1 94.12 485 ARG B CA 1
ATOM 9721 C C . ARG B 1 485 ? 12.766 33.938 9.648 1 94.12 485 ARG B C 1
ATOM 9723 O O . ARG B 1 485 ? 13.742 34.594 9.328 1 94.12 485 ARG B O 1
ATOM 9730 N N . GLU B 1 486 ? 12.148 33.094 8.883 1 92.12 486 GLU B N 1
ATOM 9731 C CA . GLU B 1 486 ? 12.602 32.969 7.5 1 92.12 486 GLU B CA 1
ATOM 9732 C C . GLU B 1 486 ? 12.508 34.281 6.762 1 92.12 486 GLU B C 1
ATOM 9734 O O . GLU B 1 486 ? 13.406 34.656 6 1 92.12 486 GLU B O 1
ATOM 9739 N N . GLU B 1 487 ? 11.414 35 6.992 1 93.81 487 GLU B N 1
ATOM 9740 C CA . GLU B 1 487 ? 11.266 36.344 6.406 1 93.81 487 GLU B CA 1
ATOM 9741 C C . GLU B 1 487 ? 12.273 37.312 7 1 93.81 487 GLU B C 1
ATOM 9743 O O . GLU B 1 487 ? 12.836 38.156 6.281 1 93.81 487 GLU B O 1
ATOM 9748 N N . PHE B 1 488 ? 12.461 37.156 8.242 1 94.06 488 PHE B N 1
ATOM 9749 C CA . PHE B 1 488 ? 13.359 38.062 8.945 1 94.06 488 PHE B CA 1
ATOM 9750 C C . PHE B 1 488 ? 14.797 37.875 8.484 1 94.06 488 PHE B C 1
ATOM 9752 O O . PHE B 1 488 ? 15.555 38.844 8.352 1 94.06 488 PHE B O 1
ATOM 9759 N N . GLU B 1 489 ? 15.133 36.719 8.211 1 91.31 489 GLU B N 1
ATOM 9760 C CA . GLU B 1 489 ? 16.484 36.375 7.758 1 91.31 489 GLU B CA 1
ATOM 9761 C C . GLU B 1 489 ? 16.766 36.969 6.379 1 91.31 489 GLU B C 1
ATOM 9763 O O . GLU B 1 489 ? 17.906 37.25 6.035 1 91.31 489 GLU B O 1
ATOM 9768 N N . LYS B 1 490 ? 15.766 37.25 5.648 1 91.88 490 LYS B N 1
ATOM 9769 C CA . LYS B 1 490 ? 15.906 37.75 4.289 1 91.88 490 LYS B CA 1
ATOM 9770 C C . LYS B 1 490 ? 16.219 39.25 4.297 1 91.88 490 LYS B C 1
ATOM 9772 O O . LYS B 1 490 ? 16.516 39.844 3.254 1 91.88 490 LYS B O 1
ATOM 9777 N N . ILE B 1 491 ? 16.156 39.906 5.441 1 91.94 491 ILE B N 1
ATOM 9778 C CA . ILE B 1 491 ? 16.406 41.312 5.52 1 91.94 491 ILE B CA 1
ATOM 9779 C C . ILE B 1 491 ? 17.828 41.625 5.016 1 91.94 491 ILE B C 1
ATOM 9781 O O . ILE B 1 491 ? 18.078 42.688 4.457 1 91.94 491 ILE B O 1
ATOM 9785 N N . GLY B 1 492 ? 18.688 40.656 5.164 1 87.56 492 GLY B N 1
ATOM 9786 C CA . GLY B 1 492 ? 20.062 40.844 4.742 1 87.56 492 GLY B CA 1
ATOM 9787 C C . GLY B 1 492 ? 20.234 40.812 3.234 1 87.56 492 GLY B C 1
ATOM 9788 O O . GLY B 1 492 ? 21.281 41.219 2.713 1 87.56 492 GLY B O 1
ATOM 9789 N N . ARG B 1 493 ? 19.203 40.562 2.543 1 90.56 493 ARG B N 1
ATOM 9790 C CA . ARG B 1 493 ? 19.312 40.406 1.097 1 90.56 493 ARG B CA 1
ATOM 9791 C C . ARG B 1 493 ? 18.859 41.656 0.372 1 90.56 493 ARG B C 1
ATOM 9793 O O . ARG B 1 493 ? 18.922 41.75 -0.856 1 90.56 493 ARG B O 1
ATOM 9800 N N . TYR B 1 494 ? 18.469 42.656 1.133 1 93.38 494 TYR B N 1
ATOM 9801 C CA . TYR B 1 494 ? 17.969 43.875 0.507 1 93.38 494 TYR B CA 1
ATOM 9802 C C . TYR B 1 494 ? 18.688 45.094 1.056 1 93.38 494 TYR B C 1
ATOM 9804 O O . TYR B 1 494 ? 19.094 45.125 2.219 1 93.38 494 TYR B O 1
ATOM 9812 N N . ASP B 1 495 ? 18.906 46.062 0.161 1 93.81 495 ASP B N 1
ATOM 9813 C CA . ASP B 1 495 ? 19.375 47.406 0.551 1 93.81 495 ASP B CA 1
ATOM 9814 C C . ASP B 1 495 ? 18.25 48.438 0.418 1 93.81 495 ASP B C 1
ATOM 9816 O O . ASP B 1 495 ? 17.312 48.219 -0.351 1 93.81 495 ASP B O 1
ATOM 9820 N N . VAL B 1 496 ? 18.344 49.5 1.247 1 95.38 496 VAL B N 1
ATOM 9821 C CA . VAL B 1 496 ? 17.25 50.438 1.325 1 95.38 496 VAL B CA 1
ATOM 9822 C C . VAL B 1 496 ? 17.688 51.781 0.69 1 95.38 496 VAL B C 1
ATOM 9824 O O . VAL B 1 496 ? 18.797 52.25 0.909 1 95.38 496 VAL B O 1
ATOM 9827 N N . ARG B 1 497 ? 16.844 52.25 -0.236 1 94.06 497 ARG B N 1
ATOM 9828 C CA . ARG B 1 497 ? 16.969 53.594 -0.79 1 94.06 497 ARG B CA 1
ATOM 9829 C C . ARG B 1 497 ? 15.719 54.438 -0.512 1 94.06 497 ARG B C 1
ATOM 9831 O O . ARG B 1 497 ? 14.602 54 -0.834 1 94.06 497 ARG B O 1
ATOM 9838 N N . GLN B 1 498 ? 15.898 55.625 0.124 1 93.12 498 GLN B N 1
ATOM 9839 C CA . GLN B 1 498 ? 14.758 56.469 0.423 1 93.12 498 GLN B CA 1
ATOM 9840 C C . GLN B 1 498 ? 14.398 57.344 -0.773 1 93.12 498 GLN B C 1
ATOM 9842 O O . GLN B 1 498 ? 15.227 58.156 -1.243 1 93.12 498 GLN B O 1
ATOM 9847 N N . LEU B 1 499 ? 13.312 57.219 -1.256 1 91.62 499 LEU B N 1
ATOM 9848 C CA . LEU B 1 499 ? 12.859 58 -2.408 1 91.62 499 LEU B CA 1
ATOM 9849 C C . LEU B 1 499 ? 12.164 59.281 -1.966 1 91.62 499 LEU B C 1
ATOM 9851 O O . LEU B 1 499 ? 12.367 60.312 -2.568 1 91.62 499 LEU B O 1
ATOM 9855 N N . ALA B 1 500 ? 11.18 59.125 -1.058 1 89.19 500 ALA B N 1
ATOM 9856 C CA . ALA B 1 500 ? 10.438 60.25 -0.505 1 89.19 500 ALA B CA 1
ATOM 9857 C C . ALA B 1 500 ? 10.242 60.094 1.001 1 89.19 500 ALA B C 1
ATOM 9859 O O . ALA B 1 500 ? 10.734 59.125 1.601 1 89.19 500 ALA B O 1
ATOM 9860 N N . ASN B 1 501 ? 9.625 61.094 1.556 1 85.25 501 ASN B N 1
ATOM 9861 C CA . ASN B 1 501 ? 9.523 61.125 3.012 1 85.25 501 ASN B CA 1
ATOM 9862 C C . ASN B 1 501 ? 8.922 59.844 3.557 1 85.25 501 ASN B C 1
ATOM 9864 O O . ASN B 1 501 ? 9.375 59.312 4.574 1 85.25 501 ASN B O 1
ATOM 9868 N N . ASP B 1 502 ? 7.977 59.188 2.895 1 91.5 502 ASP B N 1
ATOM 9869 C CA . ASP B 1 502 ? 7.332 58.031 3.463 1 91.5 502 ASP B CA 1
ATOM 9870 C C . ASP B 1 502 ? 7.445 56.812 2.52 1 91.5 502 ASP B C 1
ATOM 9872 O O . ASP B 1 502 ? 6.773 55.812 2.711 1 91.5 502 ASP B O 1
ATOM 9876 N N . ILE B 1 503 ? 8.32 56.938 1.541 1 95.38 503 ILE B N 1
ATOM 9877 C CA . ILE B 1 503 ? 8.414 55.875 0.547 1 95.38 503 ILE B CA 1
ATOM 9878 C C . ILE B 1 503 ? 9.859 55.375 0.448 1 95.38 503 ILE B C 1
ATOM 9880 O O . ILE B 1 503 ? 10.773 56.188 0.23 1 95.38 503 ILE B O 1
ATOM 9884 N N . TYR B 1 504 ? 10.023 54.125 0.641 1 96.44 504 TYR B N 1
ATOM 9885 C CA . TYR B 1 504 ? 11.336 53.469 0.57 1 96.44 504 TYR B CA 1
ATOM 9886 C C . TYR B 1 504 ? 11.375 52.469 -0.554 1 96.44 504 TYR B C 1
ATOM 9888 O O . TYR B 1 504 ? 10.375 51.781 -0.832 1 96.44 504 TYR B O 1
ATOM 9896 N N . GLU B 1 505 ? 12.422 52.406 -1.163 1 95.94 505 GLU B N 1
ATOM 9897 C CA . GLU B 1 505 ? 12.664 51.438 -2.201 1 95.94 505 GLU B CA 1
ATOM 9898 C C . GLU B 1 505 ? 13.711 50.406 -1.758 1 95.94 505 GLU B C 1
ATOM 9900 O O . GLU B 1 505 ? 14.781 50.781 -1.286 1 95.94 505 GLU B O 1
ATOM 9905 N N . LEU B 1 506 ? 13.344 49.125 -1.818 1 94.88 506 LEU B N 1
ATOM 9906 C CA . LEU B 1 506 ? 14.242 48.031 -1.464 1 94.88 506 LEU B CA 1
ATOM 9907 C C . LEU B 1 506 ? 14.727 47.281 -2.711 1 94.88 506 LEU B C 1
ATOM 9909 O O . LEU B 1 506 ? 13.914 46.781 -3.488 1 94.88 506 LEU B O 1
ATOM 9913 N N . TYR B 1 507 ? 15.977 47.281 -2.934 1 92.69 507 TYR B N 1
ATOM 9914 C CA . TYR B 1 507 ? 16.547 46.594 -4.086 1 92.69 507 TYR B CA 1
ATOM 9915 C C . TYR B 1 507 ? 17.469 45.469 -3.645 1 92.69 507 TYR B C 1
ATOM 9917 O O . TYR B 1 507 ? 18.188 45.594 -2.65 1 92.69 507 TYR B O 1
ATOM 9925 N N . PRO B 1 508 ? 17.391 44.312 -4.25 1 89.94 508 PRO B N 1
ATOM 9926 C CA . PRO B 1 508 ? 18.203 43.156 -3.861 1 89.94 508 PRO B CA 1
ATOM 9927 C C . PRO B 1 508 ? 19.688 43.375 -4.082 1 89.94 508 PRO B C 1
ATOM 9929 O O . PRO B 1 508 ? 20.094 43.906 -5.121 1 89.94 508 PRO B O 1
ATOM 9932 N N . ASN B 1 509 ? 20.484 43.031 -3.096 1 86.38 509 ASN B N 1
ATOM 9933 C CA . ASN B 1 509 ? 21.922 43.25 -3.188 1 86.38 509 ASN B CA 1
ATOM 9934 C C . ASN B 1 509 ? 22.609 42.188 -4.027 1 86.38 509 ASN B C 1
ATOM 9936 O O . ASN B 1 509 ? 23.688 42.406 -4.566 1 86.38 509 ASN B O 1
ATOM 9940 N N . ARG B 1 510 ? 22.109 40.938 -4.094 1 78.5 510 ARG B N 1
ATOM 9941 C CA . ARG B 1 510 ? 22.719 39.844 -4.871 1 78.5 510 ARG B CA 1
ATOM 9942 C C . ARG B 1 510 ? 21.828 39.469 -6.047 1 78.5 510 ARG B C 1
ATOM 9944 O O . ARG B 1 510 ? 21.75 38.281 -6.414 1 78.5 510 ARG B O 1
ATOM 9951 N N . LYS B 1 511 ? 21.125 40.312 -6.562 1 75.06 511 LYS B N 1
ATOM 9952 C CA . LYS B 1 511 ? 20.359 40.219 -7.797 1 75.06 511 LYS B CA 1
ATOM 9953 C C . LYS B 1 511 ? 19.141 39.312 -7.617 1 75.06 511 LYS B C 1
ATOM 9955 O O . LYS B 1 511 ? 18.172 39.438 -8.367 1 75.06 511 LYS B O 1
ATOM 9960 N N . TYR B 1 512 ? 19.234 38.344 -6.629 1 73.94 512 TYR B N 1
ATOM 9961 C CA . TYR B 1 512 ? 18.094 37.406 -6.547 1 73.94 512 TYR B CA 1
ATOM 9962 C C . TYR B 1 512 ? 17.781 37.062 -5.098 1 73.94 512 TYR B C 1
ATOM 9964 O O . TYR B 1 512 ? 18.703 36.875 -4.293 1 73.94 512 TYR B O 1
ATOM 9972 N N . CYS B 1 513 ? 16.578 37.188 -4.762 1 75.75 513 CYS B N 1
ATOM 9973 C CA . CYS B 1 513 ? 16.094 36.688 -3.473 1 75.75 513 CYS B CA 1
ATOM 9974 C C . CYS B 1 513 ? 15.062 35.594 -3.66 1 75.75 513 CYS B C 1
ATOM 9976 O O . CYS B 1 513 ? 14.102 35.75 -4.41 1 75.75 513 CYS B O 1
ATOM 9978 N N . CYS B 1 514 ? 15.242 34.562 -2.951 1 71.31 514 CYS B N 1
ATOM 9979 C CA . CYS B 1 514 ? 14.344 33.406 -3.039 1 71.31 514 CYS B CA 1
ATOM 9980 C C . CYS B 1 514 ? 12.906 33.812 -2.732 1 71.31 514 CYS B C 1
ATOM 9982 O O . CYS B 1 514 ? 12.656 34.562 -1.793 1 71.31 514 CYS B O 1
ATOM 9984 N N . GLU B 1 515 ? 11.938 33.469 -3.418 1 73.31 515 GLU B N 1
ATOM 9985 C CA . GLU B 1 515 ? 10.5 33.688 -3.271 1 73.31 515 GLU B CA 1
ATOM 9986 C C . GLU B 1 515 ? 10.109 35.062 -3.84 1 73.31 515 GLU B C 1
ATOM 9988 O O . GLU B 1 515 ? 8.945 35.281 -4.176 1 73.31 515 GLU B O 1
ATOM 9993 N N . TYR B 1 516 ? 11.172 36.031 -3.861 1 82.44 516 TYR B N 1
ATOM 9994 C CA . TYR B 1 516 ? 10.828 37.406 -4.281 1 82.44 516 TYR B CA 1
ATOM 9995 C C . TYR B 1 516 ? 11.492 37.75 -5.605 1 82.44 516 TYR B C 1
ATOM 9997 O O . TYR B 1 516 ? 11.188 38.781 -6.211 1 82.44 516 TYR B O 1
ATOM 10005 N N . GLY B 1 517 ? 12.391 36.969 -6.043 1 75.62 517 GLY B N 1
ATOM 10006 C CA . GLY B 1 517 ? 12.984 37.156 -7.355 1 75.62 517 GLY B CA 1
ATOM 10007 C C . GLY B 1 517 ? 14.008 38.281 -7.395 1 75.62 517 GLY B C 1
ATOM 10008 O O . GLY B 1 517 ? 14.758 38.469 -6.434 1 75.62 517 GLY B O 1
ATOM 10009 N N . THR B 1 518 ? 14.055 39 -8.617 1 80.06 518 THR B N 1
ATOM 10010 C CA . THR B 1 518 ? 15.055 40.031 -8.844 1 80.06 518 THR B CA 1
ATOM 10011 C C . THR B 1 518 ? 14.422 41.438 -8.805 1 80.06 518 THR B C 1
ATOM 10013 O O . THR B 1 518 ? 15.102 42.438 -9.016 1 80.06 518 THR B O 1
ATOM 10016 N N . ARG B 1 519 ? 13.383 41.531 -8.273 1 83.81 519 ARG B N 1
ATOM 10017 C CA . ARG B 1 519 ? 12.633 42.781 -8.398 1 83.81 519 ARG B CA 1
ATOM 10018 C C . ARG B 1 519 ? 12.867 43.688 -7.188 1 83.81 519 ARG B C 1
ATOM 10020 O O . ARG B 1 519 ? 13.258 43.219 -6.121 1 83.81 519 ARG B O 1
ATOM 10027 N N . THR B 1 520 ? 12.633 44.969 -7.488 1 90.62 520 THR B N 1
ATOM 10028 C CA . THR B 1 520 ? 12.648 45.969 -6.426 1 90.62 520 THR B CA 1
ATOM 10029 C C . THR B 1 520 ? 11.25 46.188 -5.867 1 90.62 520 THR B C 1
ATOM 10031 O O . THR B 1 520 ? 10.258 46.062 -6.594 1 90.62 520 THR B O 1
ATOM 10034 N N . TYR B 1 521 ? 11.211 46.438 -4.574 1 93.88 521 TYR B N 1
ATOM 10035 C CA . TYR B 1 521 ? 9.914 46.625 -3.932 1 93.88 521 TYR B CA 1
ATOM 10036 C C . TYR B 1 521 ? 9.828 47.969 -3.252 1 93.88 521 TYR B C 1
ATOM 10038 O O . TYR B 1 521 ? 10.82 48.469 -2.691 1 93.88 521 TYR B O 1
ATOM 10046 N N . LYS B 1 522 ? 8.68 48.562 -3.324 1 94.44 522 LYS B N 1
ATOM 10047 C CA . LYS B 1 522 ? 8.43 49.844 -2.666 1 94.44 522 LYS B CA 1
ATOM 10048 C C . LYS B 1 522 ? 7.66 49.656 -1.364 1 94.44 522 LYS B C 1
ATOM 10050 O O . LYS B 1 522 ? 6.719 48.875 -1.307 1 94.44 522 LYS B O 1
ATOM 10055 N N . VAL B 1 523 ? 8.117 50.312 -0.311 1 96.81 523 VAL B N 1
ATOM 10056 C CA . VAL B 1 523 ? 7.477 50.219 0.999 1 96.81 523 VAL B CA 1
ATOM 10057 C C . VAL B 1 523 ? 7.09 51.625 1.47 1 96.81 523 VAL B C 1
ATOM 10059 O O . VAL B 1 523 ? 7.891 52.562 1.387 1 96.81 523 VAL B O 1
ATOM 10062 N N . THR B 1 524 ? 5.871 51.812 1.786 1 96.5 524 THR B N 1
ATOM 10063 C CA . THR B 1 524 ? 5.406 53.031 2.438 1 96.5 524 THR B CA 1
ATOM 10064 C C . THR B 1 524 ? 5.426 52.875 3.955 1 96.5 524 THR B C 1
ATOM 10066 O O . THR B 1 524 ? 4.758 52 4.504 1 96.5 524 THR B O 1
ATOM 10069 N N . ALA B 1 525 ? 6.227 53.656 4.602 1 95.69 525 ALA B N 1
ATOM 10070 C CA . ALA B 1 525 ? 6.387 53.531 6.047 1 95.69 525 ALA B CA 1
ATOM 10071 C C . ALA B 1 525 ? 6.234 54.875 6.746 1 95.69 525 ALA B C 1
ATOM 10073 O O . ALA B 1 525 ? 6.988 55.812 6.473 1 95.69 525 ALA B O 1
ATOM 10074 N N . ARG B 1 526 ? 5.266 54.969 7.566 1 94.12 526 ARG B N 1
ATOM 10075 C CA . ARG B 1 526 ? 5.102 56.094 8.492 1 94.12 526 ARG B CA 1
ATOM 10076 C C . ARG B 1 526 ? 5.375 55.656 9.93 1 94.12 526 ARG B C 1
ATOM 10078 O O . ARG B 1 526 ? 4.461 55.25 10.641 1 94.12 526 ARG B O 1
ATOM 10085 N N . VAL B 1 527 ? 6.52 55.906 10.352 1 91.44 527 VAL B N 1
ATOM 10086 C CA . VAL B 1 527 ? 7.027 55.344 11.609 1 91.44 527 VAL B CA 1
ATOM 10087 C C . VAL B 1 527 ? 6.262 55.969 12.781 1 91.44 527 VAL B C 1
ATOM 10089 O O . VAL B 1 527 ? 5.941 55.281 13.75 1 91.44 527 VAL B O 1
ATOM 10092 N N . GLU B 1 528 ? 5.914 57.25 12.695 1 90.19 528 GLU B N 1
ATOM 10093 C CA . GLU B 1 528 ? 5.227 57.938 13.789 1 90.19 528 GLU B CA 1
ATOM 10094 C C . GLU B 1 528 ? 3.818 57.375 13.984 1 90.19 528 GLU B C 1
ATOM 10096 O O . GLU B 1 528 ? 3.348 57.25 15.117 1 90.19 528 GLU B O 1
ATOM 10101 N N . GLU B 1 529 ? 3.18 56.938 12.922 1 92.12 529 GLU B N 1
ATOM 10102 C CA . GLU B 1 529 ? 1.821 56.375 12.977 1 92.12 529 GLU B CA 1
ATOM 10103 C C . GLU B 1 529 ? 1.831 54.875 13.023 1 92.12 529 GLU B C 1
ATOM 10105 O O . GLU B 1 529 ? 0.781 54.25 13.164 1 92.12 529 GLU B O 1
ATOM 10110 N N . ALA B 1 530 ? 2.963 54.312 12.977 1 93.44 530 ALA B N 1
ATOM 10111 C CA . ALA B 1 530 ? 3.127 52.844 12.961 1 93.44 530 ALA B CA 1
ATOM 10112 C C . ALA B 1 530 ? 2.344 52.219 11.812 1 93.44 530 ALA B C 1
ATOM 10114 O O . ALA B 1 530 ? 1.609 51.25 12.008 1 93.44 530 ALA B O 1
ATOM 10115 N N . SER B 1 531 ? 2.342 52.844 10.625 1 94.81 531 SER B N 1
ATOM 10116 C CA . SER B 1 531 ? 1.66 52.344 9.43 1 94.81 531 SER B CA 1
ATOM 10117 C C . SER B 1 531 ? 2.658 51.938 8.352 1 94.81 531 SER B C 1
ATOM 10119 O O . SER B 1 531 ? 3.49 52.75 7.926 1 94.81 531 SER B O 1
ATOM 10121 N N . TYR B 1 532 ? 2.547 50.719 7.969 1 96.06 532 TYR B N 1
ATOM 10122 C CA . TYR B 1 532 ? 3.486 50.156 6.996 1 96.06 532 TYR B CA 1
ATOM 10123 C C . TYR B 1 532 ? 2.754 49.406 5.906 1 96.06 532 TYR B C 1
ATOM 10125 O O . TYR B 1 532 ? 1.798 48.656 6.184 1 96.06 532 TYR B O 1
ATOM 10133 N N . SER B 1 533 ? 3.082 49.594 4.656 1 95.06 533 SER B N 1
ATOM 10134 C CA . SER B 1 533 ? 2.51 48.844 3.531 1 95.06 533 SER B CA 1
ATOM 10135 C C . SER B 1 533 ? 3.564 48.562 2.469 1 95.06 533 SER B C 1
ATOM 10137 O O . SER B 1 533 ? 4.41 49.406 2.176 1 95.06 533 SER B O 1
ATOM 10139 N N . CYS B 1 534 ? 3.613 47.312 2.084 1 95.12 534 CYS B N 1
ATOM 10140 C CA . CYS B 1 534 ? 4.559 46.906 1.056 1 95.12 534 CYS B CA 1
ATOM 10141 C C . CYS B 1 534 ? 3.828 46.469 -0.209 1 95.12 534 CYS B C 1
ATOM 10143 O O . CYS B 1 534 ? 2.746 45.875 -0.135 1 95.12 534 CYS B O 1
ATOM 10145 N N . GLU B 1 535 ? 4.434 46.656 -1.286 1 91.31 535 GLU B N 1
ATOM 10146 C CA . GLU B 1 535 ? 3.85 46.281 -2.572 1 91.31 535 GLU B CA 1
ATOM 10147 C C . GLU B 1 535 ? 3.764 44.75 -2.721 1 91.31 535 GLU B C 1
ATOM 10149 O O . GLU B 1 535 ? 2.984 44.25 -3.531 1 91.31 535 GLU B O 1
ATOM 10154 N N . CYS B 1 536 ? 4.527 44 -1.952 1 90.56 536 CYS B N 1
ATOM 10155 C CA . CYS B 1 536 ? 4.5 42.562 -2.062 1 90.56 536 CYS B CA 1
ATOM 10156 C C . CYS B 1 536 ? 3.244 41.969 -1.414 1 90.56 536 CYS B C 1
ATOM 10158 O O . CYS B 1 536 ? 2.852 40.844 -1.702 1 90.56 536 CYS B O 1
ATOM 10160 N N . CYS B 1 537 ? 2.596 42.656 -0.441 1 92.38 537 CYS B N 1
ATOM 10161 C CA . CYS B 1 537 ? 1.332 42.312 0.213 1 92.38 537 CYS B CA 1
ATOM 10162 C C . CYS B 1 537 ? 1.433 41 0.966 1 92.38 537 CYS B C 1
ATOM 10164 O O . CYS B 1 537 ? 0.469 40.219 1.015 1 92.38 537 CYS B O 1
ATOM 10166 N N . ASN B 1 538 ? 2.627 40.688 1.487 1 92.75 538 ASN B N 1
ATOM 10167 C CA . ASN B 1 538 ? 2.803 39.469 2.227 1 92.75 538 ASN B CA 1
ATOM 10168 C C . ASN B 1 538 ? 1.959 39.438 3.498 1 92.75 538 ASN B C 1
ATOM 10170 O O . ASN B 1 538 ? 1.487 38.375 3.916 1 92.75 538 ASN B O 1
ATOM 10174 N N . PHE B 1 539 ? 1.816 40.562 4.125 1 95.06 539 PHE B N 1
ATOM 10175 C CA . PHE B 1 539 ? 1.004 40.594 5.336 1 95.06 539 PHE B CA 1
ATOM 10176 C C . PHE B 1 539 ? -0.449 40.281 5.027 1 95.06 539 PHE B C 1
ATOM 10178 O O . PHE B 1 539 ? -1.095 39.531 5.781 1 95.06 539 PHE B O 1
ATOM 10185 N N . GLN B 1 540 ? -0.965 40.781 3.963 1 93.25 540 GLN B N 1
ATOM 10186 C CA . GLN B 1 540 ? -2.338 40.5 3.562 1 93.25 540 GLN B CA 1
ATOM 10187 C C . GLN B 1 540 ? -2.494 39.062 3.141 1 93.25 540 GLN B C 1
ATOM 10189 O O . GLN B 1 540 ? -3.52 38.406 3.416 1 93.25 540 GLN B O 1
ATOM 10194 N N . LYS B 1 541 ? -1.489 38.531 2.631 1 91.88 541 LYS B N 1
ATOM 10195 C CA . LYS B 1 541 ? -1.549 37.188 2.078 1 91.88 541 LYS B CA 1
ATOM 10196 C C . LYS B 1 541 ? -1.364 36.156 3.172 1 91.88 541 LYS B C 1
ATOM 10198 O O . LYS B 1 541 ? -2.162 35.219 3.283 1 91.88 541 LYS B O 1
ATOM 10203 N N . ASP B 1 542 ? -0.277 36.281 3.971 1 93.25 542 ASP B N 1
ATOM 10204 C CA . ASP B 1 542 ? 0.091 35.219 4.918 1 93.25 542 ASP B CA 1
ATOM 10205 C C . ASP B 1 542 ? -0.163 35.656 6.355 1 93.25 542 ASP B C 1
ATOM 10207 O O . ASP B 1 542 ? -0.157 34.844 7.273 1 93.25 542 ASP B O 1
ATOM 10211 N N . GLY B 1 543 ? -0.44 36.906 6.555 1 93.75 543 GLY B N 1
ATOM 10212 C CA . GLY B 1 543 ? -0.64 37.438 7.898 1 93.75 543 GLY B CA 1
ATOM 10213 C C . GLY B 1 543 ? 0.659 37.656 8.641 1 93.75 543 GLY B C 1
ATOM 10214 O O . GLY B 1 543 ? 0.663 37.781 9.875 1 93.75 543 GLY B O 1
ATOM 10215 N N . LEU B 1 544 ? 1.802 37.688 7.887 1 95.69 544 LEU B N 1
ATOM 10216 C CA . LEU B 1 544 ? 3.125 37.938 8.453 1 95.69 544 LEU B CA 1
ATOM 10217 C C . LEU B 1 544 ? 3.822 39.062 7.719 1 95.69 544 LEU B C 1
ATOM 10219 O O . LEU B 1 544 ? 3.662 39.219 6.504 1 95.69 544 LEU B O 1
ATOM 10223 N N . LEU B 1 545 ? 4.48 39.844 8.5 1 96.38 545 LEU B N 1
ATOM 10224 C CA . LEU B 1 545 ? 5.23 40.938 7.887 1 96.38 545 LEU B CA 1
ATOM 10225 C C . LEU B 1 545 ? 6.32 40.406 6.965 1 96.38 545 LEU B C 1
ATOM 10227 O O . LEU B 1 545 ? 6.961 39.375 7.277 1 96.38 545 LEU B O 1
ATOM 10231 N N . CYS B 1 546 ? 6.484 41.062 5.812 1 95.56 546 CYS B N 1
ATOM 10232 C CA . CYS B 1 546 ? 7.461 40.625 4.824 1 95.56 546 CYS B CA 1
ATOM 10233 C C . CYS B 1 546 ? 8.859 41.062 5.195 1 95.56 546 CYS B C 1
ATOM 10235 O O . CYS B 1 546 ? 9.031 41.938 6.062 1 95.56 546 CYS B O 1
ATOM 10237 N N . CYS B 1 547 ? 9.828 40.562 4.547 1 95.56 547 CYS B N 1
ATOM 10238 C CA . CYS B 1 547 ? 11.219 40.938 4.773 1 95.56 547 CYS B CA 1
ATOM 10239 C C . CYS B 1 547 ? 11.469 42.375 4.418 1 95.56 547 CYS B C 1
ATOM 10241 O O . CYS B 1 547 ? 12.344 43.031 5.004 1 95.56 547 CYS B O 1
ATOM 10243 N N . HIS B 1 548 ? 10.695 43 3.518 1 96.31 548 HIS B N 1
ATOM 10244 C CA . HIS B 1 548 ? 10.852 44.406 3.092 1 96.31 548 HIS B CA 1
ATOM 10245 C C . HIS B 1 548 ? 10.492 45.344 4.215 1 96.31 548 HIS B C 1
ATOM 10247 O O . HIS B 1 548 ? 11.258 46.281 4.523 1 96.31 548 HIS B O 1
ATOM 10253 N N . ILE B 1 549 ? 9.375 45.094 4.82 1 97 549 ILE B N 1
ATOM 10254 C CA . ILE B 1 549 ? 8.945 45.938 5.934 1 97 549 ILE B CA 1
ATOM 10255 C C . ILE B 1 549 ? 9.891 45.75 7.117 1 97 549 ILE B C 1
ATOM 10257 O O . ILE B 1 549 ? 10.258 46.719 7.785 1 97 549 ILE B O 1
ATOM 10261 N N . LEU B 1 550 ? 10.258 44.562 7.344 1 96.69 550 LEU B N 1
ATOM 10262 C CA . LEU B 1 550 ? 11.148 44.281 8.461 1 96.69 550 LEU B CA 1
ATOM 10263 C C . LEU B 1 550 ? 12.508 44.938 8.273 1 96.69 550 LEU B C 1
ATOM 10265 O O . LEU B 1 550 ? 13.141 45.344 9.242 1 96.69 550 LEU B O 1
ATOM 10269 N N . LYS B 1 551 ? 12.945 44.969 7 1 95.88 551 LYS B N 1
ATOM 10270 C CA . LYS B 1 551 ? 14.188 45.688 6.715 1 95.88 551 LYS B CA 1
ATOM 10271 C C . LYS B 1 551 ? 14.055 47.156 7.07 1 95.88 551 LYS B C 1
ATOM 10273 O O . LYS B 1 551 ? 14.992 47.781 7.586 1 95.88 551 LYS B O 1
ATOM 10278 N N . ILE B 1 552 ? 12.945 47.75 6.82 1 95.94 552 ILE B N 1
ATOM 10279 C CA . ILE B 1 552 ? 12.688 49.156 7.156 1 95.94 552 ILE B CA 1
ATOM 10280 C C . ILE B 1 552 ? 12.664 49.312 8.672 1 95.94 552 ILE B C 1
ATOM 10282 O O . ILE B 1 552 ? 13.117 50.344 9.203 1 95.94 552 ILE B O 1
ATOM 10286 N N . PHE B 1 553 ? 12.094 48.344 9.398 1 95.69 553 PHE B N 1
ATOM 10287 C CA . PHE B 1 553 ? 12.094 48.375 10.852 1 95.69 553 PHE B CA 1
ATOM 10288 C C . PHE B 1 553 ? 13.516 48.5 11.391 1 95.69 553 PHE B C 1
ATOM 10290 O O . PHE B 1 553 ? 13.773 49.312 12.281 1 95.69 553 PHE B O 1
ATOM 10297 N N . THR B 1 554 ? 14.391 47.719 10.867 1 92.69 554 THR B N 1
ATOM 10298 C CA . THR B 1 554 ? 15.781 47.781 11.312 1 92.69 554 THR B CA 1
ATOM 10299 C C . THR B 1 554 ? 16.438 49.094 10.891 1 92.69 554 THR B C 1
ATOM 10301 O O . THR B 1 554 ? 17.25 49.656 11.633 1 92.69 554 THR B O 1
ATOM 10304 N N . HIS B 1 555 ? 16.094 49.562 9.695 1 93.31 555 HIS B N 1
ATOM 10305 C CA . HIS B 1 555 ? 16.656 50.812 9.156 1 93.31 555 HIS B CA 1
ATOM 10306 C C . HIS B 1 555 ? 16.203 52.031 9.961 1 93.31 555 HIS B C 1
ATOM 10308 O O . HIS B 1 555 ? 16.969 52.938 10.188 1 93.31 555 HIS B O 1
ATOM 10314 N N . CYS B 1 556 ? 15 52 10.398 1 93 556 CYS B N 1
ATOM 10315 C CA . CYS B 1 556 ? 14.414 53.125 11.117 1 93 556 CYS B CA 1
ATOM 10316 C C . CYS B 1 556 ? 14.422 52.875 12.617 1 93 556 CYS B C 1
ATOM 10318 O O . CYS B 1 556 ? 13.812 53.625 13.383 1 93 556 CYS B O 1
ATOM 10320 N N . SER B 1 557 ? 15 51.75 13.141 1 91 557 SER B N 1
ATOM 10321 C CA . SER B 1 557 ? 15.156 51.375 14.539 1 91 557 SER B CA 1
ATOM 10322 C C . SER B 1 557 ? 13.805 51.219 15.227 1 91 557 SER B C 1
ATOM 10324 O O . SER B 1 557 ? 13.578 51.75 16.312 1 91 557 SER B O 1
ATOM 10326 N N . VAL B 1 558 ? 12.914 50.594 14.508 1 93.69 558 VAL B N 1
ATOM 10327 C CA . VAL B 1 558 ? 11.648 50.188 15.109 1 93.69 558 VAL B CA 1
ATOM 10328 C C . VAL B 1 558 ? 11.836 48.938 15.922 1 93.69 558 VAL B C 1
ATOM 10330 O O . VAL B 1 558 ? 12.266 47.906 15.398 1 93.69 558 VAL B O 1
ATOM 10333 N N . ASP B 1 559 ? 11.469 48.938 17.188 1 92.56 559 ASP B N 1
ATOM 10334 C CA . ASP B 1 559 ? 11.812 47.844 18.078 1 92.56 559 ASP B CA 1
ATOM 10335 C C . ASP B 1 559 ? 10.594 46.969 18.375 1 92.56 559 ASP B C 1
ATOM 10337 O O . ASP B 1 559 ? 10.719 45.875 18.922 1 92.56 559 ASP B O 1
ATOM 10341 N N . GLU B 1 560 ? 9.43 47.469 17.953 1 94.31 560 GLU B N 1
ATOM 10342 C CA . GLU B 1 560 ? 8.211 46.719 18.281 1 94.31 560 GLU B CA 1
ATOM 10343 C C . GLU B 1 560 ? 7.25 46.688 17.094 1 94.31 560 GLU B C 1
ATOM 10345 O O . GLU B 1 560 ? 7.059 47.719 16.422 1 94.31 560 GLU B O 1
ATOM 10350 N N . ILE B 1 561 ? 6.75 45.562 16.938 1 94.75 561 ILE B N 1
ATOM 10351 C CA . ILE B 1 561 ? 5.715 45.406 15.922 1 94.75 561 ILE B CA 1
ATOM 10352 C C . ILE B 1 561 ? 4.371 45.875 16.484 1 94.75 561 ILE B C 1
ATOM 10354 O O . ILE B 1 561 ? 3.93 45.375 17.531 1 94.75 561 ILE B O 1
ATOM 10358 N N . SER B 1 562 ? 3.787 46.688 15.773 1 93.88 562 SER B N 1
ATOM 10359 C CA . SER B 1 562 ? 2.463 47.156 16.188 1 93.88 562 SER B CA 1
ATOM 10360 C C . SER B 1 562 ? 1.467 46 16.219 1 93.88 562 SER B C 1
ATOM 10362 O O . SER B 1 562 ? 1.556 45.062 15.414 1 93.88 562 SER B O 1
ATOM 10364 N N . GLN B 1 563 ? 0.478 46.062 17.109 1 91.31 563 GLN B N 1
ATOM 10365 C CA . GLN B 1 563 ? -0.513 45 17.312 1 91.31 563 GLN B CA 1
ATOM 10366 C C . GLN B 1 563 ? -1.381 44.844 16.062 1 91.31 563 GLN B C 1
ATOM 10368 O O . GLN B 1 563 ? -1.934 43.75 15.836 1 91.31 563 GLN B O 1
ATOM 10373 N N . ASP B 1 564 ? -1.421 45.844 15.258 1 91.56 564 ASP B N 1
ATOM 10374 C CA . ASP B 1 564 ? -2.234 45.812 14.047 1 91.56 564 ASP B CA 1
ATOM 10375 C C . ASP B 1 564 ? -1.646 44.844 13.031 1 91.56 564 ASP B C 1
ATOM 10377 O O . ASP B 1 564 ? -2.354 44.344 12.148 1 91.56 564 ASP B O 1
ATOM 10381 N N . TYR B 1 565 ? -0.384 44.562 13.234 1 95.12 565 TYR B N 1
ATOM 10382 C CA . TYR B 1 565 ? 0.288 43.688 12.273 1 95.12 565 TYR B CA 1
ATOM 10383 C C . TYR B 1 565 ? 0.506 42.312 12.844 1 95.12 565 TYR B C 1
ATOM 10385 O O . TYR B 1 565 ? 1.271 41.5 12.289 1 95.12 565 TYR B O 1
ATOM 10393 N N . ILE B 1 566 ? -0.101 41.969 13.992 1 93.44 566 ILE B N 1
ATOM 10394 C CA . ILE B 1 566 ? -0.099 40.656 14.586 1 93.44 566 ILE B CA 1
ATOM 10395 C C . ILE B 1 566 ? -1.518 40.094 14.594 1 93.44 566 ILE B C 1
ATOM 10397 O O . ILE B 1 566 ? -2.348 40.469 15.414 1 93.44 566 ILE B O 1
ATOM 10401 N N . ILE B 1 567 ? -1.704 39.188 13.734 1 92.44 567 ILE B N 1
ATOM 10402 C CA . ILE B 1 567 ? -3.051 38.625 13.602 1 92.44 567 ILE B CA 1
ATOM 10403 C C . ILE B 1 567 ? -3.295 37.594 14.695 1 92.44 567 ILE B C 1
ATOM 10405 O O . ILE B 1 567 ? -2.402 36.812 15.023 1 92.44 567 ILE B O 1
ATOM 10409 N N . LYS B 1 568 ? -4.477 37.531 15.219 1 89.12 568 LYS B N 1
ATOM 10410 C CA . LYS B 1 568 ? -4.863 36.688 16.344 1 89.12 568 LYS B CA 1
ATOM 10411 C C . LYS B 1 568 ? -4.758 35.219 16 1 89.12 568 LYS B C 1
ATOM 10413 O O . LYS B 1 568 ? -4.387 34.406 16.844 1 89.12 568 LYS B O 1
ATOM 10418 N N . ARG B 1 569 ? -4.98 34.906 14.82 1 92 569 ARG B N 1
ATOM 10419 C CA . ARG B 1 569 ? -5.074 33.5 14.438 1 92 569 ARG B CA 1
ATOM 10420 C C . ARG B 1 569 ? -3.729 32.781 14.594 1 92 569 ARG B C 1
ATOM 10422 O O . ARG B 1 569 ? -3.67 31.562 14.688 1 92 569 ARG B O 1
ATOM 10429 N N . TRP B 1 570 ? -2.643 33.562 14.469 1 94.56 570 TRP B N 1
ATOM 10430 C CA . TRP B 1 570 ? -1.313 32.969 14.523 1 94.56 570 TRP B CA 1
ATOM 10431 C C . TRP B 1 570 ? -0.787 32.938 15.953 1 94.56 570 TRP B C 1
ATOM 10433 O O . TRP B 1 570 ? 0.319 32.438 16.203 1 94.56 570 TRP B O 1
ATOM 10443 N N . LYS B 1 571 ? -1.593 33.406 16.922 1 91.19 571 LYS B N 1
ATOM 10444 C CA . LYS B 1 571 ? -1.202 33.438 18.328 1 91.19 571 LYS B CA 1
ATOM 10445 C C . LYS B 1 571 ? -1.604 32.125 19.031 1 91.19 571 LYS B C 1
ATOM 10447 O O . LYS B 1 571 ? -2.424 31.359 18.516 1 91.19 571 LYS B O 1
ATOM 10452 N N . GLN B 1 572 ? -1.014 31.859 20.141 1 81.75 572 GLN B N 1
ATOM 10453 C CA . GLN B 1 572 ? -1.31 30.672 20.938 1 81.75 572 GLN B CA 1
ATOM 10454 C C . GLN B 1 572 ? -2.744 30.703 21.453 1 81.75 572 GLN B C 1
ATOM 10456 O O . GLN B 1 572 ? -3.379 29.656 21.594 1 81.75 572 GLN B O 1
ATOM 10461 N N . GLN B 1 573 ? -3.236 31.859 21.672 1 78.81 573 GLN B N 1
ATOM 10462 C CA . GLN B 1 573 ? -4.582 32 22.219 1 78.81 573 GLN B CA 1
ATOM 10463 C C . GLN B 1 573 ? -5.598 32.281 21.109 1 78.81 573 GLN B C 1
ATOM 10465 O O . GLN B 1 573 ? -6.551 33.031 21.312 1 78.81 573 GLN B O 1
ATOM 10470 N N . ALA B 1 574 ? -5.258 31.719 20.031 1 76.81 574 ALA B N 1
ATOM 10471 C CA . ALA B 1 574 ? -6.145 31.984 18.891 1 76.81 574 ALA B CA 1
ATOM 10472 C C . ALA B 1 574 ? -7.562 31.5 19.188 1 76.81 574 ALA B C 1
ATOM 10474 O O . ALA B 1 574 ? -8.539 32.156 18.828 1 76.81 574 ALA B O 1
ATOM 10475 N N . ILE B 1 575 ? -7.613 30.297 19.781 1 73.69 575 ILE B N 1
ATOM 10476 C CA . ILE B 1 575 ? -8.922 29.734 20.109 1 73.69 575 ILE B CA 1
ATOM 10477 C C . ILE B 1 575 ? -9.211 29.938 21.594 1 73.69 575 ILE B C 1
ATOM 10479 O O . ILE B 1 575 ? -8.344 29.719 22.438 1 73.69 575 ILE B O 1
ATOM 10483 N N . ARG B 1 576 ? -10.344 30.656 21.938 1 56.75 576 ARG B N 1
ATOM 10484 C CA . ARG B 1 576 ? -10.75 30.906 23.328 1 56.75 576 ARG B CA 1
ATOM 10485 C C . ARG B 1 576 ? -10.891 29.609 24.094 1 56.75 576 ARG B C 1
ATOM 10487 O O . ARG B 1 576 ? -11.516 28.656 23.625 1 56.75 576 ARG B O 1
ATOM 10494 N N . GLU B 1 577 ? -9.797 29.203 24.797 1 56.38 577 GLU B N 1
ATOM 10495 C CA . GLU B 1 577 ? -9.82 27.984 25.578 1 56.38 577 GLU B CA 1
ATOM 10496 C C . GLU B 1 577 ? -11.125 27.859 26.375 1 56.38 577 GLU B C 1
ATOM 10498 O O . GLU B 1 577 ? -11.516 28.797 27.078 1 56.38 577 GLU B O 1
ATOM 10503 N N . GLU B 1 578 ? -12.117 27.391 25.875 1 46.56 578 GLU B N 1
ATOM 10504 C CA . GLU B 1 578 ? -13.18 27.078 26.828 1 46.56 578 GLU B CA 1
ATOM 10505 C C . GLU B 1 578 ? -12.617 26.406 28.094 1 46.56 578 GLU B C 1
ATOM 10507 O O . GLU B 1 578 ? -11.727 25.562 28 1 46.56 578 GLU B O 1
ATOM 10512 N N . VAL B 1 579 ? -12.562 27.047 29.172 1 36.38 579 VAL B N 1
ATOM 10513 C CA . VAL B 1 579 ? -12.359 26.359 30.453 1 36.38 579 VAL B CA 1
ATOM 10514 C C . VAL B 1 579 ? -12.812 24.906 30.344 1 36.38 579 VAL B C 1
ATOM 10516 O O . VAL B 1 579 ? -13.992 24.641 30.109 1 36.38 579 VAL B O 1
ATOM 10519 N N . ALA B 1 580 ? -12.078 24.141 29.859 1 37.66 580 ALA B N 1
ATOM 10520 C CA . ALA B 1 580 ? -12.359 22.703 29.906 1 37.66 580 ALA B CA 1
ATOM 10521 C C . ALA B 1 580 ? -13.227 22.359 31.109 1 37.66 580 ALA B C 1
ATOM 10523 O O . ALA B 1 580 ? -12.844 22.609 32.25 1 37.66 580 ALA B O 1
ATOM 10524 N N . ARG B 1 581 ? -14.398 22.312 31.078 1 32.47 581 ARG B N 1
ATOM 10525 C CA . ARG B 1 581 ? -15.109 21.594 32.125 1 32.47 581 ARG B CA 1
ATOM 10526 C C . ARG B 1 581 ? -14.367 20.312 32.5 1 32.47 581 ARG B C 1
ATOM 10528 O O . ARG B 1 581 ? -13.852 19.609 31.641 1 32.47 581 ARG B O 1
ATOM 10535 N N . GLU B 1 582 ? -13.789 20.266 33.688 1 32.44 582 GLU B N 1
ATOM 10536 C CA . GLU B 1 582 ? -13.281 19.141 34.469 1 32.44 582 GLU B CA 1
ATOM 10537 C C . GLU B 1 582 ? -14 17.844 34.094 1 32.44 582 GLU B C 1
ATOM 10539 O O . GLU B 1 582 ? -14.664 17.234 34.938 1 32.44 582 GLU B O 1
ATOM 10544 N N . GLU B 1 583 ? -14.711 17.797 33.031 1 32.34 583 GLU B N 1
ATOM 10545 C CA . GLU B 1 583 ? -15.336 16.469 33 1 32.34 583 GLU B CA 1
ATOM 10546 C C . GLU B 1 583 ? -14.289 15.367 33.094 1 32.34 583 GLU B C 1
ATOM 10548 O O . GLU B 1 583 ? -13.219 15.445 32.5 1 32.34 583 GLU B O 1
ATOM 10553 N N . GLU B 1 584 ? -14.203 14.695 34.125 1 33.41 584 GLU B N 1
ATOM 10554 C CA . GLU B 1 584 ? -13.523 13.453 34.469 1 33.41 584 GLU B CA 1
ATOM 10555 C C . GLU B 1 584 ? -13.398 12.531 33.25 1 33.41 584 GLU B C 1
ATOM 10557 O O . GLU B 1 584 ? -14.352 11.836 32.906 1 33.41 584 GLU B O 1
ATOM 10562 N N . LYS B 1 585 ? -12.867 13 32.188 1 40.69 585 LYS B N 1
ATOM 10563 C CA . LYS B 1 585 ? -12.836 12.234 30.953 1 40.69 585 LYS B CA 1
ATOM 10564 C C . LYS B 1 585 ? -12.32 10.82 31.188 1 40.69 585 LYS B C 1
ATOM 10566 O O . LYS B 1 585 ? -11.438 10.609 32.031 1 40.69 585 LYS B O 1
ATOM 10571 N N . PRO B 1 586 ? -12.992 9.828 30.734 1 39.44 586 PRO B N 1
ATOM 10572 C CA . PRO B 1 586 ? -12.68 8.406 30.875 1 39.44 586 PRO B CA 1
ATOM 10573 C C . PRO B 1 586 ? -11.211 8.094 30.594 1 39.44 586 PRO B C 1
ATOM 10575 O O . PRO B 1 586 ? -10.711 7.043 31 1 39.44 586 PRO B O 1
ATOM 10578 N N . ASP B 1 587 ? -10.586 9.039 30.094 1 37.72 587 ASP B N 1
ATOM 10579 C CA . ASP B 1 587 ? -9.219 8.75 29.672 1 37.72 587 ASP B CA 1
ATOM 10580 C C . ASP B 1 587 ? -8.273 8.719 30.875 1 37.72 587 ASP B C 1
ATOM 10582 O O . ASP B 1 587 ? -7.352 7.898 30.922 1 37.72 587 ASP B O 1
ATOM 10586 N N . LYS B 1 588 ? -8.422 9.625 31.812 1 39.81 588 LYS B N 1
ATOM 10587 C CA . LYS B 1 588 ? -7.625 9.492 33.031 1 39.81 588 LYS B CA 1
ATOM 10588 C C . LYS B 1 588 ? -7.871 8.148 33.688 1 39.81 588 LYS B C 1
ATOM 10590 O O . LYS B 1 588 ? -6.938 7.52 34.188 1 39.81 588 LYS B O 1
ATOM 10595 N N . VAL B 1 589 ? -9.109 7.762 33.625 1 41.59 589 VAL B N 1
ATOM 10596 C CA . VAL B 1 589 ? -9.445 6.457 34.188 1 41.59 589 VAL B CA 1
ATOM 10597 C C . VAL B 1 589 ? -8.805 5.352 33.344 1 41.59 589 VAL B C 1
ATOM 10599 O O . VAL B 1 589 ? -8.305 4.363 33.875 1 41.59 589 VAL B O 1
ATOM 10602 N N . ALA B 1 590 ? -8.75 5.598 32.094 1 42.53 590 ALA B N 1
ATOM 10603 C CA . ALA B 1 590 ? -8.164 4.578 31.219 1 42.53 590 ALA B CA 1
ATOM 10604 C C . ALA B 1 590 ? -6.652 4.508 31.406 1 42.53 590 ALA B C 1
ATOM 10606 O O . ALA B 1 590 ? -6.07 3.418 31.406 1 42.53 590 ALA B O 1
ATOM 10607 N N . ARG B 1 591 ? -5.977 5.516 31.625 1 42.16 591 ARG B N 1
ATOM 10608 C CA . ARG B 1 591 ? -4.543 5.539 31.891 1 42.16 591 ARG B CA 1
ATOM 10609 C C . ARG B 1 591 ? -4.227 4.895 33.25 1 42.16 591 ARG B C 1
ATOM 10611 O O . ARG B 1 591 ? -3.234 4.168 33.375 1 42.16 591 ARG B O 1
ATOM 10618 N N . GLU B 1 592 ? -5.055 5.301 34.125 1 42.91 592 GLU B N 1
ATOM 10619 C CA . GLU B 1 592 ? -4.906 4.703 35.438 1 42.91 592 GLU B CA 1
ATOM 10620 C C . GLU B 1 592 ? -5.121 3.193 35.375 1 42.91 592 GLU B C 1
ATOM 10622 O O . GLU B 1 592 ? -4.457 2.441 36.094 1 42.91 592 GLU B O 1
ATOM 10627 N N . ALA B 1 593 ? -6.004 2.836 34.344 1 42.03 593 ALA B N 1
ATOM 10628 C CA . ALA B 1 593 ? -6.34 1.421 34.219 1 42.03 593 ALA B CA 1
ATOM 10629 C C . ALA B 1 593 ? -5.301 0.687 33.375 1 42.03 593 ALA B C 1
ATOM 10631 O O . ALA B 1 593 ? -5.051 -0.503 33.594 1 42.03 593 ALA B O 1
ATOM 10632 N N . CYS B 1 594 ? -4.754 1.299 32.406 1 42.84 594 CYS B N 1
ATOM 10633 C CA . CYS B 1 594 ? -3.85 0.605 31.5 1 42.84 594 CYS B CA 1
ATOM 10634 C C . CYS B 1 594 ? -2.525 0.287 32.188 1 42.84 594 CYS B C 1
ATOM 10636 O O . CYS B 1 594 ? -1.715 -0.475 31.656 1 42.84 594 CYS B O 1
ATOM 10638 N N . GLY B 1 595 ? -2.062 0.864 33.25 1 39.06 595 GLY B N 1
ATOM 10639 C CA . GLY B 1 595 ? -0.8 0.575 33.906 1 39.06 595 GLY B CA 1
ATOM 10640 C C . GLY B 1 595 ? -0.788 -0.771 34.594 1 39.06 595 GLY B C 1
ATOM 10641 O O . GLY B 1 595 ? 0.272 -1.262 35 1 39.06 595 GLY B O 1
ATOM 10642 N N . THR B 1 596 ? -2.039 -1.32 35.219 1 40.66 596 THR B N 1
ATOM 10643 C CA . THR B 1 596 ? -2.082 -2.613 35.875 1 40.66 596 THR B CA 1
ATOM 10644 C C . THR B 1 596 ? -3.035 -3.564 35.156 1 40.66 596 THR B C 1
ATOM 10646 O O . THR B 1 596 ? -3.957 -3.125 34.469 1 40.66 596 THR B O 1
ATOM 10649 N N . ASP B 1 597 ? -2.727 -4.855 35.031 1 43.78 597 ASP B N 1
ATOM 10650 C CA . ASP B 1 597 ? -3.588 -5.867 34.438 1 43.78 597 ASP B CA 1
ATOM 10651 C C . ASP B 1 597 ? -5.023 -5.742 34.938 1 43.78 597 ASP B C 1
ATOM 10653 O O . ASP B 1 597 ? -5.973 -5.891 34.188 1 43.78 597 ASP B O 1
ATOM 10657 N N . ALA B 1 598 ? -5.23 -5.457 36.219 1 48.12 598 ALA B N 1
ATOM 10658 C CA . ALA B 1 598 ? -6.562 -5.34 36.781 1 48.12 598 ALA B CA 1
ATOM 10659 C C . ALA B 1 598 ? -7.277 -4.09 36.281 1 48.12 598 ALA B C 1
ATOM 10661 O O . ALA B 1 598 ? -8.477 -4.121 36 1 48.12 598 ALA B O 1
ATOM 10662 N N . GLY B 1 599 ? -6.582 -3.078 36.094 1 44.66 599 GLY B N 1
ATOM 10663 C CA . GLY B 1 599 ? -7.176 -1.875 35.531 1 44.66 599 GLY B CA 1
ATOM 10664 C C . GLY B 1 599 ? -7.562 -2.027 34.062 1 44.66 599 GLY B C 1
ATOM 10665 O O . GLY B 1 599 ? -8.633 -1.579 33.656 1 44.66 599 GLY B O 1
ATOM 10666 N N . LYS B 1 600 ? -6.762 -2.723 33.469 1 46.28 600 LYS B N 1
ATOM 10667 C CA . LYS B 1 600 ? -7.113 -3.031 32.094 1 46.28 600 LYS B CA 1
ATOM 10668 C C . LYS B 1 600 ? -8.375 -3.889 32.031 1 46.28 600 LYS B C 1
ATOM 10670 O O . LYS B 1 600 ? -9.25 -3.643 31.203 1 46.28 600 LYS B O 1
ATOM 10675 N N . GLN B 1 601 ? -8.469 -4.914 32.844 1 51.72 601 GLN B N 1
ATOM 10676 C CA . GLN B 1 601 ? -9.68 -5.73 32.938 1 51.72 601 GLN B CA 1
ATOM 10677 C C . GLN B 1 601 ? -10.875 -4.906 33.406 1 51.72 601 GLN B C 1
ATOM 10679 O O . GLN B 1 601 ? -11.992 -5.09 32.906 1 51.72 601 GLN B O 1
ATOM 10684 N N . MET B 1 602 ? -10.664 -3.994 34.312 1 50.47 602 MET B N 1
ATOM 10685 C CA . MET B 1 602 ? -11.742 -3.137 34.781 1 50.47 602 MET B CA 1
ATOM 10686 C C . MET B 1 602 ? -12.195 -2.176 33.688 1 50.47 602 MET B C 1
ATOM 10688 O O . MET B 1 602 ? -13.398 -1.979 33.5 1 50.47 602 MET B O 1
ATOM 10692 N N . VAL B 1 603 ? -11.25 -1.694 33.094 1 48.38 603 VAL B N 1
ATOM 10693 C CA . VAL B 1 603 ? -11.633 -0.851 31.953 1 48.38 603 VAL B CA 1
ATOM 10694 C C . VAL B 1 603 ? -12.328 -1.697 30.891 1 48.38 603 VAL B C 1
ATOM 10696 O O . VAL B 1 603 ? -13.352 -1.293 30.328 1 48.38 603 VAL B O 1
ATOM 10699 N N . GLU B 1 604 ? -11.75 -2.824 30.766 1 48.53 604 GLU B N 1
ATOM 10700 C CA . GLU B 1 604 ? -12.453 -3.727 29.859 1 48.53 604 GLU B CA 1
ATOM 10701 C C . GLU B 1 604 ? -13.844 -4.055 30.375 1 48.53 604 GLU B C 1
ATOM 10703 O O . GLU B 1 604 ? -14.805 -4.105 29.609 1 48.53 604 GLU B O 1
ATOM 10708 N N . LYS B 1 605 ? -13.953 -4.309 31.531 1 49.78 605 LYS B N 1
ATOM 10709 C CA . LYS B 1 605 ? -15.258 -4.578 32.125 1 49.78 605 LYS B CA 1
ATOM 10710 C C . LYS B 1 605 ? -16.172 -3.354 32.062 1 49.78 605 LYS B C 1
ATOM 10712 O O . LYS B 1 605 ? -17.344 -3.461 31.688 1 49.78 605 LYS B O 1
ATOM 10717 N N . HIS B 1 606 ? -15.633 -2.229 32.406 1 48.88 606 HIS B N 1
ATOM 10718 C CA . HIS B 1 606 ? -16.5 -1.053 32.375 1 48.88 606 HIS B CA 1
ATOM 10719 C C . HIS B 1 606 ? -16.734 -0.574 30.938 1 48.88 606 HIS B C 1
ATOM 10721 O O . HIS B 1 606 ? -17.828 -0.125 30.594 1 48.88 606 HIS B O 1
ATOM 10727 N N . VAL B 1 607 ? -15.75 -0.799 30.188 1 46.47 607 VAL B N 1
ATOM 10728 C CA . VAL B 1 607 ? -15.984 -0.537 28.766 1 46.47 607 VAL B CA 1
ATOM 10729 C C . VAL B 1 607 ? -16.969 -1.564 28.219 1 46.47 607 VAL B C 1
ATOM 10731 O O . VAL B 1 607 ? -17.859 -1.218 27.453 1 46.47 607 VAL B O 1
ATOM 10734 N N . ARG B 1 608 ? -16.781 -2.701 28.641 1 47 608 ARG B N 1
ATOM 10735 C CA . ARG B 1 608 ? -17.797 -3.695 28.328 1 47 608 ARG B CA 1
ATOM 10736 C C . ARG B 1 608 ? -19.141 -3.332 28.969 1 47 608 ARG B C 1
ATOM 10738 O O . ARG B 1 608 ? -20.188 -3.451 28.344 1 47 608 ARG B O 1
ATOM 10745 N N . ALA B 1 609 ? -19.047 -2.928 30.172 1 48.28 609 ALA B N 1
ATOM 10746 C CA . ALA B 1 609 ? -20.297 -2.504 30.828 1 48.28 609 ALA B CA 1
ATOM 10747 C C . ALA B 1 609 ? -20.844 -1.242 30.172 1 48.28 609 ALA B C 1
ATOM 10749 O O . ALA B 1 609 ? -22.062 -1.135 29.938 1 48.28 609 ALA B O 1
ATOM 10750 N N . MET B 1 610 ? -19.984 -0.35 29.891 1 45.31 610 MET B N 1
ATOM 10751 C CA . MET B 1 610 ? -20.422 0.826 29.156 1 45.31 610 MET B CA 1
ATOM 10752 C C . MET B 1 610 ? -20.953 0.433 27.781 1 45.31 610 MET B C 1
ATOM 10754 O O . MET B 1 610 ? -21.984 0.946 27.328 1 45.31 610 MET B O 1
ATOM 10758 N N . ARG B 1 611 ? -20.25 -0.47 27.281 1 41.84 611 ARG B N 1
ATOM 10759 C CA . ARG B 1 611 ? -20.75 -1.007 26.016 1 41.84 611 ARG B CA 1
ATOM 10760 C C . ARG B 1 611 ? -22.062 -1.773 26.234 1 41.84 611 ARG B C 1
ATOM 10762 O O . ARG B 1 611 ? -23 -1.653 25.453 1 41.84 611 ARG B O 1
ATOM 10769 N N . THR B 1 612 ? -22.016 -2.504 27.188 1 47.56 612 THR B N 1
ATOM 10770 C CA . THR B 1 612 ? -23.266 -3.162 27.531 1 47.56 612 THR B CA 1
ATOM 10771 C C . THR B 1 612 ? -24.312 -2.139 27.953 1 47.56 612 THR B C 1
ATOM 10773 O O . THR B 1 612 ? -25.484 -2.238 27.578 1 47.56 612 THR B O 1
ATOM 10776 N N . GLU B 1 613 ? -23.953 -1.232 28.844 1 44.47 613 GLU B N 1
ATOM 10777 C CA . GLU B 1 613 ? -24.906 -0.198 29.203 1 44.47 613 GLU B CA 1
ATOM 10778 C C . GLU B 1 613 ? -25.25 0.679 28 1 44.47 613 GLU B C 1
ATOM 10780 O O . GLU B 1 613 ? -26.422 1.029 27.797 1 44.47 613 GLU B O 1
ATOM 10785 N N . LEU B 1 614 ? -24.25 0.924 27.328 1 40.66 614 LEU B N 1
ATOM 10786 C CA . LEU B 1 614 ? -24.562 1.621 26.078 1 40.66 614 LEU B CA 1
ATOM 10787 C C . LEU B 1 614 ? -25.359 0.723 25.141 1 40.66 614 LEU B C 1
ATOM 10789 O O . LEU B 1 614 ? -26.297 1.184 24.469 1 40.66 614 LEU B O 1
ATOM 10793 N N . SER B 1 615 ? -24.969 -0.44 25.172 1 41.09 615 SER B N 1
ATOM 10794 C CA . SER B 1 615 ? -25.828 -1.388 24.484 1 41.09 615 SER B CA 1
ATOM 10795 C C . SER B 1 615 ? -27.203 -1.488 25.172 1 41.09 615 SER B C 1
ATOM 10797 O O . SER B 1 615 ? -28.234 -1.551 24.5 1 41.09 615 SER B O 1
ATOM 10799 N N . HIS B 1 616 ? -27.078 -1.567 26.453 1 42.59 616 HIS B N 1
ATOM 10800 C CA . HIS B 1 616 ? -28.359 -1.549 27.141 1 42.59 616 HIS B CA 1
ATOM 10801 C C . HIS B 1 616 ? -29.047 -0.194 26.984 1 42.59 616 HIS B C 1
ATOM 10803 O O . HIS B 1 616 ? -30.266 -0.124 26.828 1 42.59 616 HIS B O 1
ATOM 10809 N N . LEU B 1 617 ? -28.281 0.812 27.312 1 35.66 617 LEU B N 1
ATOM 10810 C CA . LEU B 1 617 ? -28.891 2.102 27.016 1 35.66 617 LEU B CA 1
ATOM 10811 C C . LEU B 1 617 ? -29.312 2.176 25.547 1 35.66 617 LEU B C 1
ATOM 10813 O O . LEU B 1 617 ? -30.359 2.732 25.219 1 35.66 617 LEU B O 1
ATOM 10817 N N . ASN B 1 618 ? -28.469 1.654 24.812 1 31.33 618 ASN B N 1
ATOM 10818 C CA . ASN B 1 618 ? -28.891 1.557 23.422 1 31.33 618 ASN B CA 1
ATOM 10819 C C . ASN B 1 618 ? -29.984 0.509 23.25 1 31.33 618 ASN B C 1
ATOM 10821 O O . ASN B 1 618 ? -30.859 0.651 22.375 1 31.33 618 ASN B O 1
ATOM 10825 N N . LYS B 1 619 ? -29.859 -0.489 23.969 1 35.47 619 LYS B N 1
ATOM 10826 C CA . LYS B 1 619 ? -31.047 -1.35 23.969 1 35.47 619 LYS B CA 1
ATOM 10827 C C . LYS B 1 619 ? -32.188 -0.703 24.734 1 35.47 619 LYS B C 1
ATOM 10829 O O . LYS B 1 619 ? -33.375 -0.911 24.406 1 35.47 619 LYS B O 1
ATOM 10834 N N . THR B 1 620 ? -31.906 -0.227 25.969 1 31.97 620 THR B N 1
ATOM 10835 C CA . THR B 1 620 ? -33.031 0.427 26.609 1 31.97 620 THR B CA 1
ATOM 10836 C C . THR B 1 620 ? -33.406 1.723 25.891 1 31.97 620 THR B C 1
ATOM 10838 O O . THR B 1 620 ? -34.375 2.385 26.234 1 31.97 620 THR B O 1
ATOM 10841 N N . ARG B 1 621 ? -32.531 2.424 25.328 1 29 621 ARG B N 1
ATOM 10842 C CA . ARG B 1 621 ? -33.156 3.379 24.391 1 29 621 ARG B CA 1
ATOM 10843 C C . ARG B 1 621 ? -33.969 2.664 23.328 1 29 621 ARG B C 1
ATOM 10845 O O . ARG B 1 621 ? -33.438 2.295 22.266 1 29 621 ARG B O 1
ATOM 10852 N N . LYS B 1 622 ? -34.594 1.531 23.625 1 29.91 622 LYS B N 1
ATOM 10853 C CA . LYS B 1 622 ? -35.812 1.205 22.906 1 29.91 622 LYS B CA 1
ATOM 10854 C C . LYS B 1 622 ? -36.594 2.467 22.547 1 29.91 622 LYS B C 1
ATOM 10856 O O . LYS B 1 622 ? -36.312 3.547 23.062 1 29.91 622 LYS B O 1
ATOM 10861 N N . THR B 1 623 ? -38.094 2.25 22.375 1 26.73 623 THR B N 1
ATOM 10862 C CA . THR B 1 623 ? -39.156 3.105 21.875 1 26.73 623 THR B CA 1
ATOM 10863 C C . THR B 1 623 ? -39.406 4.285 22.812 1 26.73 623 THR B C 1
ATOM 10865 O O . THR B 1 623 ? -40.031 4.133 23.875 1 26.73 623 THR B O 1
ATOM 10868 N N . PRO B 1 624 ? -38.531 5.066 23.266 1 25.95 624 PRO B N 1
ATOM 10869 C CA . PRO B 1 624 ? -39.312 6.105 23.953 1 25.95 624 PRO B CA 1
ATOM 10870 C C . PRO B 1 624 ? -40.531 6.551 23.172 1 25.95 624 PRO B C 1
ATOM 10872 O O . PRO B 1 624 ? -40.531 6.504 21.938 1 25.95 624 PRO B O 1
ATOM 10875 N N . LYS B 1 625 ? -41.75 6.363 23.703 1 24.38 625 LYS B N 1
ATOM 10876 C CA . LYS B 1 625 ? -42.844 7.262 23.328 1 24.38 625 LYS B CA 1
ATOM 10877 C C . LYS B 1 625 ? -42.312 8.656 23.016 1 24.38 625 LYS B C 1
ATOM 10879 O O . LYS B 1 625 ? -41.312 9.102 23.594 1 24.38 625 LYS B O 1
ATOM 10884 N N . LYS B 1 626 ? -42.938 9.219 22.016 1 24.31 626 LYS B N 1
ATOM 10885 C CA . LYS B 1 626 ? -42.844 10.555 21.422 1 24.31 626 LYS B CA 1
ATOM 10886 C C . LYS B 1 626 ? -42.781 11.625 22.5 1 24.31 626 LYS B C 1
ATOM 10888 O O . LYS B 1 626 ? -43.594 12.562 22.5 1 24.31 626 LYS B O 1
ATOM 10893 N N . ALA B 1 627 ? -42.562 11.445 23.703 1 20.81 627 ALA B N 1
ATOM 10894 C CA . ALA B 1 627 ? -42.906 12.711 24.359 1 20.81 627 ALA B CA 1
ATOM 10895 C C . ALA B 1 627 ? -42.031 13.844 23.844 1 20.81 627 ALA B C 1
ATOM 10897 O O . ALA B 1 627 ? -40.844 13.641 23.562 1 20.81 627 ALA B O 1
ATOM 10898 N N . ALA B 1 628 ? -42.75 14.867 23.406 1 22.27 628 ALA B N 1
ATOM 10899 C CA . ALA B 1 628 ? -42.688 16.266 22.984 1 22.27 628 ALA B CA 1
ATOM 10900 C C . ALA B 1 628 ? -41.75 17.047 23.891 1 22.27 628 ALA B C 1
ATOM 10902 O O . ALA B 1 628 ? -42.188 17.75 24.812 1 22.27 628 ALA B O 1
ATOM 10903 N N . THR B 1 629 ? -40.906 16.516 24.609 1 19.73 629 THR B N 1
ATOM 10904 C CA . THR B 1 629 ? -40.406 17.531 25.516 1 19.73 629 THR B CA 1
ATOM 10905 C C . THR B 1 629 ? -39.781 18.688 24.719 1 19.73 629 THR B C 1
ATOM 10907 O O . THR B 1 629 ? -38.938 18.469 23.859 1 19.73 629 THR B O 1
ATOM 10910 N N . THR B 1 630 ? -40.562 19.812 24.703 1 22.62 630 THR B N 1
ATOM 10911 C CA . THR B 1 630 ? -40.594 21.234 24.359 1 22.62 630 THR B CA 1
ATOM 10912 C C . THR B 1 630 ? -39.312 21.938 24.844 1 22.62 630 THR B C 1
ATOM 10914 O O . THR B 1 630 ? -39.281 23.172 24.891 1 22.62 630 THR B O 1
ATOM 10917 N N . VAL B 1 631 ? -38.25 21.328 25 1 21.44 631 VAL B N 1
ATOM 10918 C CA . VAL B 1 631 ? -37.375 22.375 25.531 1 21.44 631 VAL B CA 1
ATOM 10919 C C . VAL B 1 631 ? -37.438 23.609 24.625 1 21.44 631 VAL B C 1
ATOM 10921 O O . VAL B 1 631 ? -37.156 23.516 23.422 1 21.44 631 VAL B O 1
ATOM 10924 N N . PRO B 1 632 ? -38.281 24.516 24.984 1 22.86 632 PRO B N 1
ATOM 10925 C CA . PRO B 1 632 ? -38.531 25.844 24.406 1 22.86 632 PRO B CA 1
ATOM 10926 C C . PRO B 1 632 ? -37.281 26.656 24.203 1 22.86 632 PRO B C 1
ATOM 10928 O O . PRO B 1 632 ? -37.344 27.859 23.875 1 22.86 632 PRO B O 1
ATOM 10931 N N . THR B 1 633 ? -36.125 26.156 24.391 1 21.94 633 THR B N 1
ATOM 10932 C CA . THR B 1 633 ? -35.219 27.297 24.562 1 21.94 633 THR B CA 1
ATOM 10933 C C . THR B 1 633 ? -35.375 28.281 23.406 1 21.94 633 THR B C 1
ATOM 10935 O O . THR B 1 633 ? -35.875 27.906 22.328 1 21.94 633 THR B O 1
ATOM 10938 N N . ALA B 1 634 ? -34.562 29.422 23.344 1 23.73 634 ALA B N 1
ATOM 10939 C CA . ALA B 1 634 ? -34.812 30.734 22.766 1 23.73 634 ALA B CA 1
ATOM 10940 C C . ALA B 1 634 ? -35.062 30.656 21.266 1 23.73 634 ALA B C 1
ATOM 10942 O O . ALA B 1 634 ? -34.562 29.75 20.594 1 23.73 634 ALA B O 1
ATOM 10943 N N . LYS B 1 635 ? -36.156 31.25 20.75 1 25.91 635 LYS B N 1
ATOM 10944 C CA . LYS B 1 635 ? -36.969 31.531 19.547 1 25.91 635 LYS B CA 1
ATOM 10945 C C . LYS B 1 635 ? -36.062 31.891 18.375 1 25.91 635 LYS B C 1
ATOM 10947 O O . LYS B 1 635 ? -36.531 32.438 17.375 1 25.91 635 LYS B O 1
ATOM 10952 N N . THR B 1 636 ? -34.719 32 18.516 1 23.02 636 THR B N 1
ATOM 10953 C CA . THR B 1 636 ? -34.281 32.906 17.453 1 23.02 636 THR B CA 1
ATOM 10954 C C . THR B 1 636 ? -34.75 32.406 16.094 1 23.02 636 THR B C 1
ATOM 10956 O O . THR B 1 636 ? -35.094 31.234 15.93 1 23.02 636 THR B O 1
ATOM 10959 N N . SER B 1 637 ? -34.594 33.031 14.906 1 22.91 637 SER B N 1
ATOM 10960 C CA . SER B 1 637 ? -35.312 33.031 13.641 1 22.91 637 SER B CA 1
ATOM 10961 C C . SER B 1 637 ? -35.5 31.609 13.117 1 22.91 637 SER B C 1
ATOM 10963 O O . SER B 1 637 ? -34.688 30.719 13.43 1 22.91 637 SER B O 1
ATOM 10965 N N . THR B 1 638 ? -36.75 31.172 12.664 1 26.06 638 THR B N 1
ATOM 10966 C CA . THR B 1 638 ? -37.625 30.078 12.219 1 26.06 638 THR B CA 1
ATOM 10967 C C . THR B 1 638 ? -36.938 29.25 11.133 1 26.06 638 THR B C 1
ATOM 10969 O O . THR B 1 638 ? -37.594 28.531 10.391 1 26.06 638 THR B O 1
ATOM 10972 N N . THR B 1 639 ? -35.75 29.391 10.711 1 27 639 THR B N 1
ATOM 10973 C CA . THR B 1 639 ? -35.531 28.578 9.516 1 27 639 THR B CA 1
ATOM 10974 C C . THR B 1 639 ? -35.875 27.125 9.781 1 27 639 THR B C 1
ATOM 10976 O O . THR B 1 639 ? -35.75 26.641 10.914 1 27 639 THR B O 1
ATOM 10979 N N . ALA B 1 640 ? -36.656 26.359 8.812 1 28.09 640 ALA B N 1
ATOM 10980 C CA . ALA B 1 640 ? -37.344 25.062 8.797 1 28.09 640 ALA B CA 1
ATOM 10981 C C . ALA B 1 640 ? -36.5 24 9.508 1 28.09 640 ALA B C 1
ATOM 10983 O O . ALA B 1 640 ? -35.281 23.875 9.258 1 28.09 640 ALA B O 1
ATOM 10984 N N . PRO B 1 641 ? -36.844 23.562 10.711 1 32.38 641 PRO B N 1
ATOM 10985 C CA . PRO B 1 641 ? -36.25 22.484 11.492 1 32.38 641 PRO B CA 1
ATOM 10986 C C . PRO B 1 641 ? -36.062 21.203 10.672 1 32.38 641 PRO B C 1
ATOM 10988 O O . PRO B 1 641 ? -36.969 20.797 9.938 1 32.38 641 PRO B O 1
ATOM 10991 N N . THR B 1 642 ? -34.938 20.938 10.062 1 35.62 642 THR B N 1
ATOM 10992 C CA . THR B 1 642 ? -34.688 19.672 9.383 1 35.62 642 THR B CA 1
ATOM 10993 C C . THR B 1 642 ? -35.281 18.516 10.164 1 35.62 642 THR B C 1
ATOM 10995 O O . THR B 1 642 ? -35.031 18.359 11.359 1 35.62 642 THR B O 1
ATOM 10998 N N . GLN B 1 643 ? -36.562 18.094 9.836 1 39.25 643 GLN B N 1
ATOM 10999 C CA . GLN B 1 643 ? -37.344 16.969 10.328 1 39.25 643 GLN B CA 1
ATOM 11000 C C . GLN B 1 643 ? -36.438 15.789 10.703 1 39.25 643 GLN B C 1
ATOM 11002 O O . GLN B 1 643 ? -35.469 15.492 10.008 1 39.25 643 GLN B O 1
ATOM 11007 N N . PRO B 1 644 ? -36.469 15.367 11.945 1 46.22 644 PRO B N 1
ATOM 11008 C CA . PRO B 1 644 ? -35.781 14.148 12.375 1 46.22 644 PRO B CA 1
ATOM 11009 C C . PRO B 1 644 ? -36.031 12.969 11.445 1 46.22 644 PRO B C 1
ATOM 11011 O O . PRO B 1 644 ? -37.188 12.625 11.156 1 46.22 644 PRO B O 1
ATOM 11014 N N . VAL B 1 645 ? -35.312 12.766 10.477 1 54.47 645 VAL B N 1
ATOM 11015 C CA . VAL B 1 645 ? -35.438 11.672 9.523 1 54.47 645 VAL B CA 1
A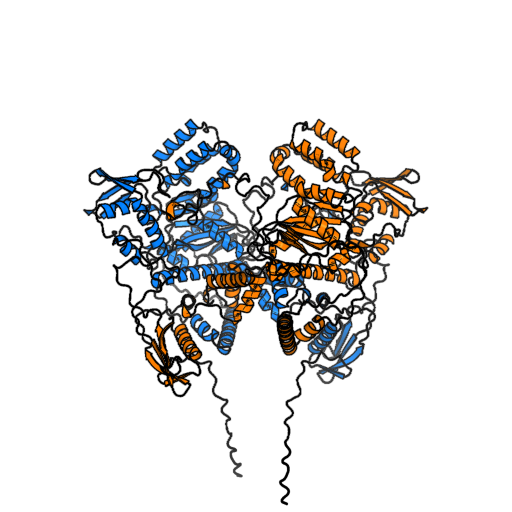TOM 11016 C C . VAL B 1 645 ? -35.469 10.336 10.266 1 54.47 645 VAL B C 1
ATOM 11018 O O . VAL B 1 645 ? -34.688 10.117 11.203 1 54.47 645 VAL B O 1
ATOM 11021 N N . ASP B 1 646 ? -36.625 9.688 10.336 1 58.28 646 ASP B N 1
ATOM 11022 C CA . ASP B 1 646 ? -36.719 8.312 10.82 1 58.28 646 ASP B CA 1
ATOM 11023 C C . ASP B 1 646 ? -35.656 7.418 10.211 1 58.28 646 ASP B C 1
ATOM 11025 O O . ASP B 1 646 ? -35.656 7.156 9.008 1 58.28 646 ASP B O 1
ATOM 11029 N N . ALA B 1 647 ? -34.656 7.148 11.023 1 63.41 647 ALA B N 1
ATOM 11030 C CA . ALA B 1 647 ? -33.469 6.402 10.609 1 63.41 647 ALA B CA 1
ATOM 11031 C C . ALA B 1 647 ? -33.875 5.07 9.969 1 63.41 647 ALA B C 1
ATOM 11033 O O . ALA B 1 647 ? -33.188 4.586 9.062 1 63.41 647 ALA B O 1
ATOM 11034 N N . SER B 1 648 ? -35 4.52 10.492 1 64.38 648 SER B N 1
ATOM 11035 C CA . SER B 1 648 ? -35.344 3.186 10.023 1 64.38 648 SER B CA 1
ATOM 11036 C C . SER B 1 648 ? -35.875 3.229 8.594 1 64.38 648 SER B C 1
ATOM 11038 O O . SER B 1 648 ? -35.844 2.223 7.879 1 64.38 648 SER B O 1
ATOM 11040 N N . ALA B 1 649 ? -36.25 4.395 8.125 1 70.75 649 ALA B N 1
ATOM 11041 C CA . ALA B 1 649 ? -36.875 4.48 6.809 1 70.75 649 ALA B CA 1
ATOM 11042 C C . ALA B 1 649 ? -35.906 4.961 5.754 1 70.75 649 ALA B C 1
ATOM 11044 O O . ALA B 1 649 ? -36.219 4.965 4.559 1 70.75 649 ALA B O 1
ATOM 11045 N N . VAL B 1 650 ? -34.75 5.203 6.141 1 80.81 650 VAL B N 1
ATOM 11046 C CA . VAL B 1 650 ? -33.812 5.809 5.207 1 80.81 650 VAL B CA 1
ATOM 11047 C C . VAL B 1 650 ? -33.094 4.719 4.406 1 80.81 650 VAL B C 1
ATOM 11049 O O . VAL B 1 650 ? -32.625 3.732 4.973 1 80.81 650 VAL B O 1
ATOM 11052 N N . ARG B 1 651 ? -33.188 4.875 3.086 1 82.94 651 ARG B N 1
ATOM 11053 C CA . ARG B 1 651 ? -32.562 3.912 2.184 1 82.94 651 ARG B CA 1
ATOM 11054 C C . ARG B 1 651 ? -31.172 4.363 1.783 1 82.94 651 ARG B C 1
ATOM 11056 O O . ARG B 1 651 ? -30.875 5.559 1.789 1 82.94 651 ARG B O 1
ATOM 11063 N N . ASN B 1 652 ? -30.375 3.396 1.462 1 85.06 652 ASN B N 1
ATOM 11064 C CA . ASN B 1 652 ? -29 3.654 1.022 1 85.06 652 ASN B CA 1
ATOM 11065 C C . ASN B 1 652 ? -28.969 4.434 -0.289 1 85.06 652 ASN B C 1
ATOM 11067 O O . ASN B 1 652 ? -29.906 4.352 -1.086 1 85.06 652 ASN B O 1
ATOM 11071 N N . PRO B 1 653 ? -27.953 5.215 -0.498 1 85.25 653 PRO B N 1
ATOM 11072 C CA . PRO B 1 653 ? -27.844 5.977 -1.745 1 85.25 653 PRO B CA 1
ATOM 11073 C C . PRO B 1 653 ? -27.625 5.082 -2.961 1 85.25 653 PRO B C 1
ATOM 11075 O O . PRO B 1 653 ? -27.125 3.961 -2.824 1 85.25 653 PRO B O 1
ATOM 11078 N N . ASP B 1 654 ? -27.984 5.621 -4.129 1 80.5 654 ASP B N 1
ATOM 11079 C CA . ASP B 1 654 ? -27.656 4.949 -5.387 1 80.5 654 ASP B CA 1
ATOM 11080 C C . ASP B 1 654 ? -26.188 5.172 -5.762 1 80.5 654 ASP B C 1
ATOM 11082 O O . ASP B 1 654 ? -25.562 6.117 -5.293 1 80.5 654 ASP B O 1
ATOM 11086 N N . ARG B 1 655 ? -25.672 4.309 -6.504 1 80.94 655 ARG B N 1
ATOM 11087 C CA . ARG B 1 655 ? -24.297 4.461 -6.961 1 80.94 655 ARG B CA 1
ATOM 11088 C C . ARG B 1 655 ? -24.141 5.711 -7.824 1 80.94 655 ARG B C 1
ATOM 11090 O O . ARG B 1 655 ? -24.922 5.934 -8.742 1 80.94 655 ARG B O 1
ATOM 11097 N N . SER B 1 656 ? -23.25 6.555 -7.43 1 78.88 656 SER B N 1
ATOM 11098 C CA . SER B 1 656 ? -23.016 7.812 -8.133 1 78.88 656 SER B CA 1
ATOM 11099 C C . SER B 1 656 ? -22.172 7.598 -9.383 1 78.88 656 SER B C 1
ATOM 11101 O O . SER B 1 656 ? -21.312 6.719 -9.414 1 78.88 656 SER B O 1
ATOM 11103 N N . ALA B 1 657 ? -22.438 8.375 -10.469 1 69.88 657 ALA B N 1
ATOM 11104 C CA . ALA B 1 657 ? -21.672 8.32 -11.711 1 69.88 657 ALA B CA 1
ATOM 11105 C C . ALA B 1 657 ? -20.422 9.203 -11.625 1 69.88 657 ALA B C 1
ATOM 11107 O O . ALA B 1 657 ? -20.438 10.25 -10.977 1 69.88 657 ALA B O 1
ATOM 11108 N N . THR B 1 658 ? -19.328 8.789 -11.977 1 64 658 THR B N 1
ATOM 11109 C CA . THR B 1 658 ? -18.094 9.562 -11.922 1 64 658 THR B CA 1
ATOM 11110 C C . THR B 1 658 ? -18.062 10.602 -13.039 1 64 658 THR B C 1
ATOM 11112 O O . THR B 1 658 ? -18.547 10.344 -14.141 1 64 658 THR B O 1
ATOM 11115 N N . LYS B 1 659 ? -17.922 11.914 -12.711 1 61.75 659 LYS B N 1
ATOM 11116 C CA . LYS B 1 659 ? -17.812 12.984 -13.711 1 61.75 659 LYS B CA 1
ATOM 11117 C C . LYS B 1 659 ? -16.656 12.727 -14.672 1 61.75 659 LYS B C 1
ATOM 11119 O O . LYS B 1 659 ? -16.641 13.258 -15.781 1 61.75 659 LYS B O 1
ATOM 11124 N N . GLY B 1 660 ? -15.68 12.172 -14.266 1 48.66 660 GLY B N 1
ATOM 11125 C CA . GLY B 1 660 ? -14.5 12.117 -15.117 1 48.66 660 GLY B CA 1
ATOM 11126 C C . GLY B 1 660 ? -14.695 11.266 -16.359 1 48.66 660 GLY B C 1
ATOM 11127 O O . GLY B 1 660 ? -15.727 10.609 -16.516 1 48.66 660 GLY B O 1
ATOM 11128 N N . LYS B 1 661 ? -13.969 11.656 -17.547 1 42.41 661 LYS B N 1
ATOM 11129 C CA . LYS B 1 661 ? -14.008 10.828 -18.75 1 42.41 661 LYS B CA 1
ATOM 11130 C C . LYS B 1 661 ? -14.055 9.344 -18.391 1 42.41 661 LYS B C 1
ATOM 11132 O O . LYS B 1 661 ? -13.25 8.867 -17.594 1 42.41 661 LYS B O 1
ATOM 11137 N N . THR B 1 662 ? -15.266 8.852 -18.297 1 39.03 662 THR B N 1
ATOM 11138 C CA . THR B 1 662 ? -15.344 7.41 -18.109 1 39.03 662 THR B CA 1
ATOM 11139 C C . THR B 1 662 ? -14.047 6.734 -18.547 1 39.03 662 THR B C 1
ATOM 11141 O O . THR B 1 662 ? -13.352 7.234 -19.438 1 39.03 662 THR B O 1
ATOM 11144 N N . ARG B 1 663 ? -13.43 5.949 -17.703 1 39.94 663 ARG B N 1
ATOM 11145 C CA . ARG B 1 663 ? -12.289 5.152 -18.141 1 39.94 663 ARG B CA 1
ATOM 11146 C C . ARG B 1 663 ? -12.367 4.836 -19.625 1 39.94 663 ARG B C 1
ATOM 11148 O O . ARG B 1 663 ? -11.352 4.566 -20.266 1 39.94 663 ARG B O 1
ATOM 11155 N N . LYS B 1 664 ? -13.562 4.766 -20.094 1 37.25 664 LYS B N 1
ATOM 11156 C CA . LYS B 1 664 ? -13.805 4.449 -21.5 1 37.25 664 LYS B CA 1
ATOM 11157 C C . LYS B 1 664 ? -13.375 5.602 -22.406 1 37.25 664 LYS B C 1
ATOM 11159 O O . LYS B 1 664 ? -13.016 5.391 -23.562 1 37.25 664 LYS B O 1
ATOM 11164 N N . ARG B 1 665 ? -13.711 6.875 -21.969 1 36.03 665 ARG B N 1
ATOM 11165 C CA . ARG B 1 665 ? -13.516 8.008 -22.875 1 36.03 665 ARG B CA 1
ATOM 11166 C C . ARG B 1 665 ? -12.164 8.664 -22.641 1 36.03 665 ARG B C 1
ATOM 11168 O O . ARG B 1 665 ? -11.883 9.727 -23.203 1 36.03 665 ARG B O 1
ATOM 11175 N N . ARG B 1 666 ? -11.516 8.414 -21.609 1 35.84 666 ARG B N 1
ATOM 11176 C CA . ARG B 1 666 ? -10.148 8.914 -21.469 1 35.84 666 ARG B CA 1
ATOM 11177 C C . ARG B 1 666 ? -9.281 8.477 -22.641 1 35.84 666 ARG B C 1
ATOM 11179 O O . ARG B 1 666 ? -9.461 7.379 -23.188 1 35.84 666 ARG B O 1
ATOM 11186 N N . PHE B 1 667 ? -8.828 9.305 -23.391 1 33.56 667 PHE B N 1
ATOM 11187 C CA . PHE B 1 667 ? -7.859 8.852 -24.375 1 33.56 667 PHE B CA 1
ATOM 11188 C C . PHE B 1 667 ? -6.949 7.777 -23.812 1 33.56 667 PHE B C 1
ATOM 11190 O O . PHE B 1 667 ? -6.234 8.016 -22.828 1 33.56 667 PHE B O 1
ATOM 11197 N N . GLU B 1 668 ? -7.508 6.621 -23.594 1 36.28 668 GLU B N 1
ATOM 11198 C CA . GLU B 1 668 ? -6.707 5.461 -23.219 1 36.28 668 GLU B CA 1
ATOM 11199 C C . GLU B 1 668 ? -5.379 5.434 -23.969 1 36.28 668 GLU B C 1
ATOM 11201 O O . GLU B 1 668 ? -5.324 5.773 -25.156 1 36.28 668 GLU B O 1
ATOM 11206 N N . ASN B 1 669 ? -4.371 5.633 -23.297 1 32.81 669 ASN B N 1
ATOM 11207 C CA . ASN B 1 669 ? -3.111 5.371 -23.984 1 32.81 669 ASN B CA 1
ATOM 11208 C C . ASN B 1 669 ? -3.234 4.203 -24.969 1 32.81 669 ASN B C 1
ATOM 11210 O O . ASN B 1 669 ? -4.078 3.322 -24.781 1 32.81 669 ASN B O 1
ATOM 11214 N N . ALA B 1 670 ? -2.791 4.324 -26.203 1 33.38 670 ALA B N 1
ATOM 11215 C CA . ALA B 1 670 ? -2.914 3.336 -27.266 1 33.38 670 ALA B CA 1
ATOM 11216 C C . ALA B 1 670 ? -2.883 1.916 -26.703 1 33.38 670 ALA B C 1
ATOM 11218 O O . ALA B 1 670 ? -3.477 1.002 -27.281 1 33.38 670 ALA B O 1
ATOM 11219 N N . LEU B 1 671 ? -2.033 1.769 -25.734 1 34.53 671 LEU B N 1
ATOM 11220 C CA . LEU B 1 671 ? -1.913 0.418 -25.188 1 34.53 671 LEU B CA 1
ATOM 11221 C C . LEU B 1 671 ? -3.203 -0.01 -24.5 1 34.53 671 LEU B C 1
ATOM 11223 O O . LEU B 1 671 ? -3.459 -1.206 -24.344 1 34.53 671 LEU B O 1
ATOM 11227 N N . GLU B 1 672 ? -3.789 0.935 -23.922 1 37.44 672 GLU B N 1
ATOM 11228 C CA . GLU B 1 672 ? -5.078 0.625 -23.312 1 37.44 672 GLU B CA 1
ATOM 11229 C C . GLU B 1 672 ? -6.141 0.339 -24.375 1 37.44 672 GLU B C 1
ATOM 11231 O O . GLU B 1 672 ? -7.285 0.027 -24.047 1 37.44 672 GLU B O 1
ATOM 11236 N N . LEU B 1 673 ? -5.793 0.718 -25.531 1 35.69 673 LEU B N 1
ATOM 11237 C CA . LEU B 1 673 ? -6.676 0.461 -26.672 1 35.69 673 LEU B CA 1
ATOM 11238 C C . LEU B 1 673 ? -6.777 -1.034 -26.953 1 35.69 673 LEU B C 1
ATOM 11240 O O . LEU B 1 673 ? -7.254 -1.438 -28.016 1 35.69 673 LEU B O 1
ATOM 11244 N N . ARG B 1 674 ? -5.891 -1.847 -26.391 1 34.16 674 ARG B N 1
ATOM 11245 C CA . ARG B 1 674 ? -6.309 -3.223 -26.625 1 34.16 674 ARG B CA 1
ATOM 11246 C C . ARG B 1 674 ? -7.785 -3.412 -26.297 1 34.16 674 ARG B C 1
ATOM 11248 O O . ARG B 1 674 ? -8.273 -2.877 -25.297 1 34.16 674 ARG B O 1
ATOM 11255 N N . PRO B 1 675 ? -8.602 -3.645 -27.25 1 34.53 675 PRO B N 1
ATOM 11256 C CA . PRO B 1 675 ? -10 -3.855 -26.891 1 34.53 675 PRO B CA 1
ATOM 11257 C C . PRO B 1 675 ? -10.164 -4.516 -25.516 1 34.53 675 PRO B C 1
ATOM 11259 O O . PRO B 1 675 ? -9.422 -5.449 -25.188 1 34.53 675 PRO B O 1
ATOM 11262 N N . LYS B 1 676 ? -10.32 -3.809 -24.484 1 36.75 676 LYS B N 1
ATOM 11263 C CA . LYS B 1 676 ? -10.711 -4.512 -23.266 1 36.75 676 LYS B CA 1
ATOM 11264 C C . LYS B 1 676 ? -11.414 -5.828 -23.594 1 36.75 676 LYS B C 1
ATOM 11266 O O . LYS B 1 676 ? -12.234 -5.891 -24.516 1 36.75 676 LYS B O 1
ATOM 11271 N N . ARG B 1 677 ? -10.805 -6.875 -23.406 1 34.28 677 ARG B N 1
ATOM 11272 C CA . ARG B 1 677 ? -11.578 -8.109 -23.516 1 34.28 677 ARG B CA 1
ATOM 11273 C C . ARG B 1 677 ? -13.008 -7.898 -23.047 1 34.28 677 ARG B C 1
ATOM 11275 O O . ARG B 1 677 ? -13.242 -7.684 -21.844 1 34.28 677 ARG B O 1
ATOM 11282 N N . ARG B 1 678 ? -13.82 -7.16 -23.719 1 40.16 678 ARG B N 1
ATOM 11283 C CA . ARG B 1 678 ? -15.227 -7.207 -23.344 1 40.16 678 ARG B CA 1
ATOM 11284 C C . ARG B 1 678 ? -15.602 -8.586 -22.797 1 40.16 678 ARG B C 1
ATOM 11286 O O . ARG B 1 678 ? -15.281 -9.602 -23.406 1 40.16 678 ARG B O 1
ATOM 11293 N N . ASN B 1 679 ? -15.602 -8.703 -21.438 1 41.94 679 ASN B N 1
ATOM 11294 C CA . ASN B 1 679 ? -16.094 -9.961 -20.906 1 41.94 679 ASN B CA 1
ATOM 11295 C C . ASN B 1 679 ? -17.156 -10.578 -21.812 1 41.94 679 ASN B C 1
ATOM 11297 O O . ASN B 1 679 ? -18.188 -9.953 -22.094 1 41.94 679 ASN B O 1
ATOM 11301 N N . LYS B 1 680 ? -16.781 -11.203 -22.844 1 44.75 680 LYS B N 1
ATOM 11302 C CA . LYS B 1 680 ? -17.797 -11.938 -23.625 1 44.75 680 LYS B CA 1
ATOM 11303 C C . LYS B 1 680 ? -18.688 -12.766 -22.703 1 44.75 680 LYS B C 1
ATOM 11305 O O . LYS B 1 680 ? -18.25 -13.203 -21.641 1 44.75 680 LYS B O 1
ATOM 11310 N N . CYS B 1 681 ? -19.875 -12.523 -22.891 1 48.34 681 CYS B N 1
ATOM 11311 C CA . CYS B 1 681 ? -20.828 -13.398 -22.219 1 48.34 681 CYS B CA 1
ATOM 11312 C C . CYS B 1 681 ? -20.359 -14.852 -22.281 1 48.34 681 CYS B C 1
ATOM 11314 O O . CYS B 1 681 ? -20.031 -15.359 -23.344 1 48.34 681 CYS B O 1
ATOM 11316 N N . ALA B 1 682 ? -20 -15.453 -21.297 1 53.56 682 ALA B N 1
ATOM 11317 C CA . ALA B 1 682 ? -19.531 -16.828 -21.203 1 53.56 682 ALA B CA 1
ATOM 11318 C C . ALA B 1 682 ? -20.469 -17.781 -21.953 1 53.56 682 ALA B C 1
ATOM 11320 O O . ALA B 1 682 ? -20.047 -18.859 -22.375 1 53.56 682 ALA B O 1
ATOM 11321 N N . LEU B 1 683 ? -21.781 -17.25 -22.141 1 53.31 683 LEU B N 1
ATOM 11322 C CA . LEU B 1 683 ? -22.828 -18.062 -22.766 1 53.31 683 LEU B CA 1
ATOM 11323 C C . LEU B 1 683 ? -22.812 -17.891 -24.281 1 53.31 683 LEU B C 1
ATOM 11325 O O . LEU B 1 683 ? -22.828 -18.875 -25.016 1 53.31 683 LEU B O 1
ATOM 11329 N N . CYS B 1 684 ? -22.969 -16.594 -24.828 1 54.16 684 CYS B N 1
ATOM 11330 C CA . CYS B 1 684 ? -23.172 -16.406 -26.266 1 54.16 684 CYS B CA 1
ATOM 11331 C C . CYS B 1 684 ? -21.938 -15.828 -26.938 1 54.16 684 CYS B C 1
ATOM 11333 O O . CYS B 1 684 ? -21.906 -15.688 -28.156 1 54.16 684 CYS B O 1
ATOM 11335 N N . GLY B 1 685 ? -20.828 -15.516 -26.219 1 54.31 685 GLY B N 1
ATOM 11336 C CA . GLY B 1 685 ? -19.578 -15.047 -26.766 1 54.31 685 GLY B CA 1
ATOM 11337 C C . GLY B 1 685 ? -19.609 -13.578 -27.156 1 54.31 685 GLY B C 1
ATOM 11338 O O . GLY B 1 685 ? -18.641 -13.062 -27.75 1 54.31 685 GLY B O 1
ATOM 11339 N N . SER B 1 686 ? -20.75 -12.867 -27.016 1 54.62 686 SER B N 1
ATOM 11340 C CA . SER B 1 686 ? -20.906 -11.477 -27.438 1 54.62 686 SER B CA 1
ATOM 11341 C C . SER B 1 686 ? -20.109 -10.531 -26.547 1 54.62 686 SER B C 1
ATOM 11343 O O . SER B 1 686 ? -19.922 -10.805 -25.359 1 54.62 686 SER B O 1
ATOM 11345 N N . GLU B 1 687 ? -19.469 -9.609 -26.953 1 54.59 687 GLU B N 1
ATOM 11346 C CA . GLU B 1 687 ? -18.641 -8.625 -26.266 1 54.59 687 GLU B CA 1
ATOM 11347 C C . GLU B 1 687 ? -19.484 -7.496 -25.688 1 54.59 687 GLU B C 1
ATOM 11349 O O . GLU B 1 687 ? -18.984 -6.66 -24.922 1 54.59 687 GLU B O 1
ATOM 11354 N N . ASP B 1 688 ? -20.719 -7.32 -26 1 55.62 688 ASP B N 1
ATOM 11355 C CA . ASP B 1 688 ? -21.578 -6.195 -25.672 1 55.62 688 ASP B CA 1
ATOM 11356 C C . ASP B 1 688 ? -22.219 -6.383 -24.297 1 55.62 688 ASP B C 1
ATOM 11358 O O . ASP B 1 688 ? -22.781 -5.441 -23.734 1 55.62 688 ASP B O 1
ATOM 11362 N N . HIS B 1 689 ? -22.516 -7.859 -23.812 1 55.16 689 HIS B N 1
ATOM 11363 C CA . HIS B 1 689 ? -23.141 -8.18 -22.531 1 55.16 689 HIS B CA 1
ATOM 11364 C C . HIS B 1 689 ? -22.297 -9.164 -21.734 1 55.16 689 HIS B C 1
ATOM 11366 O O . HIS B 1 689 ? -21.25 -9.625 -22.219 1 55.16 689 HIS B O 1
ATOM 11372 N N . ASN B 1 690 ? -22.469 -9.18 -20.469 1 55.69 690 ASN B N 1
ATOM 11373 C CA . ASN B 1 690 ? -21.859 -10.219 -19.641 1 55.69 690 ASN B CA 1
ATOM 11374 C C . ASN B 1 690 ? -22.797 -11.391 -19.422 1 55.69 690 ASN B C 1
ATOM 11376 O O . ASN B 1 690 ? -23.969 -11.328 -19.797 1 55.69 690 ASN B O 1
ATOM 11380 N N . GLN B 1 691 ? -22.312 -12.602 -18.922 1 55.09 691 GLN B N 1
ATOM 11381 C CA . GLN B 1 691 ? -23.125 -13.797 -18.703 1 55.09 691 GLN B CA 1
ATOM 11382 C C . GLN B 1 691 ? -24.438 -13.453 -18.016 1 55.09 691 GLN B C 1
ATOM 11384 O O . GLN B 1 691 ? -25.469 -14.039 -18.312 1 55.09 691 GLN B O 1
ATOM 11389 N N . ALA B 1 692 ? -24.453 -12.539 -17.203 1 56.53 692 ALA B N 1
ATOM 11390 C CA . ALA B 1 692 ? -25.656 -12.195 -16.438 1 56.53 692 ALA B CA 1
ATOM 11391 C C . ALA B 1 692 ? -26.672 -11.469 -17.297 1 56.53 692 ALA B C 1
ATOM 11393 O O . ALA B 1 692 ? -27.875 -11.57 -17.062 1 56.53 692 ALA B O 1
ATOM 11394 N N . THR B 1 693 ? -26.266 -10.891 -18.391 1 55.88 693 THR B N 1
ATOM 11395 C CA . THR B 1 693 ? -27.188 -10.125 -19.219 1 55.88 693 THR B CA 1
ATOM 11396 C C . THR B 1 693 ? -27.312 -10.742 -20.609 1 55.88 693 THR B C 1
ATOM 11398 O O . THR B 1 693 ? -27.906 -10.141 -21.5 1 55.88 693 THR B O 1
ATOM 11401 N N . CYS B 1 694 ? -26.703 -11.82 -20.781 1 51.5 694 CYS B N 1
ATOM 11402 C CA . CYS B 1 694 ? -26.734 -12.508 -22.062 1 51.5 694 CYS B CA 1
ATOM 11403 C C . CYS B 1 694 ? -28.141 -13.023 -22.375 1 51.5 694 CYS B C 1
ATOM 11405 O O . CYS B 1 694 ? -28.734 -13.719 -21.547 1 51.5 694 CYS B O 1
ATOM 11407 N N . LEU B 1 695 ? -28.719 -12.477 -23.297 1 53.06 695 LEU B N 1
ATOM 11408 C CA . LEU B 1 695 ? -30.062 -12.898 -23.703 1 53.06 695 LEU B CA 1
ATOM 11409 C C . LEU B 1 695 ? -30.062 -14.375 -24.094 1 53.06 695 LEU B C 1
ATOM 11411 O O . LEU B 1 695 ? -31.125 -15 -24.172 1 53.06 695 LEU B O 1
ATOM 11415 N N . SER B 1 696 ? -28.938 -14.883 -24.5 1 46.28 696 SER B N 1
ATOM 11416 C CA . SER B 1 696 ? -29 -16.281 -24.891 1 46.28 696 SER B CA 1
ATOM 11417 C C . SER B 1 696 ? -29.172 -17.203 -23.688 1 46.28 696 SER B C 1
ATOM 11419 O O . SER B 1 696 ? -29.344 -18.406 -23.828 1 46.28 696 SER B O 1
ATOM 11421 N N . LYS B 1 697 ? -28.875 -16.859 -22.516 1 44.5 697 LYS B N 1
ATOM 11422 C CA . LYS B 1 697 ? -29.328 -17.656 -21.359 1 44.5 697 LYS B CA 1
ATOM 11423 C C . LYS B 1 697 ? -30.828 -17.906 -21.438 1 44.5 697 LYS B C 1
ATOM 11425 O O . LYS B 1 697 ? -31.328 -18.906 -20.922 1 44.5 697 LYS B O 1
ATOM 11430 N N . LEU B 1 698 ? -31.578 -16.953 -22.047 1 41.75 698 LEU B N 1
ATOM 11431 C CA . LEU B 1 698 ? -33.031 -17.141 -22.094 1 41.75 698 LEU B CA 1
ATOM 11432 C C . LEU B 1 698 ? -33.406 -18.078 -23.234 1 41.75 698 LEU B C 1
ATOM 11434 O O . LEU B 1 698 ? -34.562 -18.516 -23.328 1 41.75 698 LEU B O 1
ATOM 11438 N N . VAL B 1 699 ? -32.5 -18.203 -24.219 1 35.97 699 VAL B N 1
ATOM 11439 C CA . VAL B 1 699 ? -33.031 -19.188 -25.172 1 35.97 699 VAL B CA 1
ATOM 11440 C C . VAL B 1 699 ? -32.594 -20.594 -24.766 1 35.97 699 VAL B C 1
ATOM 11442 O O . VAL B 1 699 ? -31.438 -20.797 -24.391 1 35.97 699 VAL B O 1
#

Foldseek 3Di:
DPCPPPPDPPPPPPPPDVPVDQLPDDDAFDWAQDPVVVVVSVQSNCLQFAFAKDWDDFDADPVPRHTFKTKIATLLLDDADDPDDDPDDPDPDDRDGHPNWPFMWMWGQDPNIIGTHDGDDDTPDDGDDQQLCSLVHPRQAADDPVCLVVLVVCVLQVDDLVVSLVVVCVVLPHNSNDSYDSVNSVVSSVVVQVVCPPQQLLVVVVQWDFDADPLQATFKTKGFDPVLLQLCVQFWLAEWEWEWDFFFAQLRWIKIFTWTQFLLRAIAGGMIMTHQALALVRLLVHLQVVCVVSVNDHRQEYEYADDPSNVVSCCVSPVNHHYAYQQVNLVVVVCVVCVVVCVVPVVLVVLVCCLQQAQLAPVSSVVSLVVSCVVVVCPPPPSSVVCVVCVCRYRCNNCLLGAAAPDNGSCNVVVVVVVSVSSGGSNHGVNSSVVSVVVVNVVVVVVVVVQLCCQPPPDDDAPDDFLALVVLSQFFRPSVSVVLSVQQVCLVQWDWDDDDPFKIKIAGPVQADPSNGRDIKMKGDDPVVLDIDISSNNCSHNLHDGSVVSNVCVVVVPRYRDVVSHRLRRGSCSRPPDPPDPPVPCVVQQVVLVVDPNSPVVCVVVVVVCVVVVVVVVVVVPDDDPPPPCPVPDPDDCDPDSPPPNSVSRDYHHRRDDPPCPVVRPPPDVVSPPPPQLQQAPQPRDSVDHVVPDCVVVD/DPCPDPPPPPPPPPPPDVPVDQLPDDDFFDWAQDPVVVVVSVQSNCLQFAFAKDWDDFDADPVPRHTFKTKIATLLLDDADDPDDDDDDPDPDDRDGHPNWPFMWMWGQDPNIIGTHDGDDDTPDDGDDQNLCSLVHPRQPADDPVCLVVLVVCVLQVDDLVVSLVVVCVVLPHNSNDSYDSVNSVVSSVVVQVVCPPQQLLVVVVQWDFDADPLQATFKTKGFDPVLLQLCVQFWLAEWEWEWDFFFAQLRWIKIFTWTQFLLRAIAGGMIMTHQALALVRLLVHLQVVCVVSVNRHRQEYEYADDPSNVVSCCVSPVNHHYAYQQVNLVVVVCVVCVVVCVVPVPLVVLVCCLQQAQLAPVSSVVSLVVSCVVVVCPPPPSSVVCVVCVCRYRCNNCLLGAAAPDNGSCNVVVVVVVSVSSGGSNHGVNSSVVSVVVVNVVVVVVVVVQLCCQPPPDDDAPDPFLALVVLSQFFRPSVSVVLSVQQVCLVQWDWDDDDPFKIKIAGPVQADPSNGRDIKIKGDDPVVLDIDISSNNCSHNLHDGSVVSNVCVVVVPRYRDVVSHRLRRGSCSRPPPPPDPPVPCVVQQVVLVVDPNSPVVCVVVVVVCVVVCVVVVVVVPDPDPPPPCPVPDPPDCDPDSPPSNSVSRDYHHRRDDPPCPVVRPPPDVVSPPPPQLQQAPQPRDSVDHVVPDCVVVD

pLDDT: mean 77.46, std 21.33, range [19.73, 97.44]

Nearest PDB structures (foldseek):
  6xg8-assembly1_B  TM=6.083E-01  e=2.326E-08  Acetivibrio thermocellus ATCC 27405
  6xgx-assembly1_B  TM=6.290E-01  e=1.436E-07  Acetivibrio thermocellus ATCC 27405
  6xg8-assembly1_A  TM=5.859E-01  e=6.782E-07  Acetivibrio thermocellus ATCC 27405
  6xgw-assembly1_B  TM=5.860E-01  e=1.778E-06  Acetivibrio thermocellus ATCC 27405
  6xgx-assembly1_B  TM=6.280E-01  e=1.769E-07  Acetivibrio thermocellus ATCC 27405

Radius of gyration: 38.89 Å; Cα contacts (8 Å, |Δi|>4): 2074; chains: 2; bounding box: 84×109×129 Å

InterPro domains:
  IPR004330 FAR1, DNA binding domain [PF03101] (41-128)
  IPR006564 Zinc finger, PMZ-type [SM00575] (532-559)
  IPR007527 Zinc finger, SWIM-type [PF04434] (530-556)
  IPR007527 Zinc finger, SWIM-type [PS50966] (521-557)
  IPR018289 MULE transposase domain [PF10551] (240-333)

Organism: Brachypodium distachyon (NCBI:txid15368)

Solvent-accessible surface area (backbone atoms only — not comparable to full-atom values): 77460 Å² total; per-residue (Å²): 133,81,77,70,80,78,75,80,75,75,70,76,69,68,76,74,76,79,62,79,66,67,64,63,74,86,49,81,66,42,74,29,80,41,70,65,54,45,50,50,48,53,48,49,37,26,56,75,60,24,54,31,56,40,79,66,62,69,43,58,36,91,83,77,68,41,78,37,32,42,33,37,29,38,64,30,37,43,66,56,82,76,89,75,73,79,83,71,75,86,61,93,67,84,44,67,51,29,68,47,28,74,22,32,39,32,35,31,60,52,95,88,26,33,27,30,76,44,78,42,86,62,65,81,61,89,60,47,77,54,68,59,56,47,28,74,29,71,66,50,52,53,75,58,73,83,50,46,62,54,50,46,54,44,48,73,58,54,53,52,63,72,55,50,47,52,50,48,14,57,74,55,71,31,61,51,62,41,52,46,51,65,64,56,53,48,49,50,50,49,52,58,51,53,70,48,56,86,48,26,48,41,69,39,48,87,69,38,53,76,40,62,46,96,82,33,26,45,41,35,38,38,36,66,51,72,68,28,41,51,43,32,73,62,51,38,37,48,36,37,32,41,48,71,43,66,60,46,20,55,39,37,32,36,38,32,41,36,31,28,56,50,43,62,70,40,71,43,70,46,31,35,30,36,27,48,47,89,43,39,69,49,42,38,51,51,53,47,50,48,25,54,71,46,75,63,55,67,49,47,22,40,36,30,64,93,40,68,36,58,52,53,24,40,53,68,75,36,65,83,32,46,69,35,36,26,37,52,62,53,50,44,52,46,22,72,74,36,20,75,65,44,68,77,32,60,66,56,50,52,50,49,50,47,42,51,72,65,27,66,39,59,68,53,31,53,50,48,49,51,49,50,33,62,76,66,65,45,71,78,37,65,64,59,49,47,52,58,72,50,33,77,36,44,40,52,34,68,45,36,74,38,51,48,58,90,52,72,40,55,53,60,44,52,52,45,50,56,54,45,56,62,52,38,46,37,81,34,49,64,44,57,38,53,56,41,48,50,52,51,50,43,48,50,49,48,51,51,48,50,52,51,47,44,47,75,41,39,52,79,82,73,92,66,86,52,51,43,56,55,50,40,58,71,47,31,23,54,57,42,30,52,55,46,46,56,28,55,63,46,28,80,45,45,43,83,42,78,76,48,96,45,34,32,36,34,38,48,73,73,58,59,40,90,99,63,44,68,56,69,44,50,32,39,46,40,76,93,75,69,44,74,50,50,68,76,28,39,38,46,17,56,50,40,70,39,26,70,59,51,38,46,28,63,74,71,66,51,55,68,76,56,69,89,64,54,55,59,45,40,22,76,71,30,59,81,73,66,77,70,71,78,63,81,52,67,55,63,56,44,56,64,11,64,77,33,76,64,28,39,49,45,45,47,46,45,48,44,42,46,45,44,41,46,41,38,48,52,50,65,57,57,75,73,75,77,79,73,78,61,83,70,70,83,78,69,84,78,74,80,76,81,71,81,71,60,43,89,65,44,39,67,53,70,72,29,74,73,84,57,64,48,83,82,63,37,83,50,55,49,61,62,55,48,73,67,75,43,59,36,8,84,78,72,62,44,54,91,36,42,57,90,63,33,66,57,77,74,99,133,81,78,68,80,78,73,78,72,76,68,76,70,67,76,73,74,78,61,77,65,65,66,63,76,85,50,81,66,43,73,30,80,41,70,67,53,46,51,49,47,52,46,48,36,26,56,76,60,25,52,33,55,38,79,65,62,68,42,58,36,92,84,76,68,42,78,37,32,44,34,37,29,38,63,30,37,42,64,52,83,77,93,76,74,79,82,70,74,86,61,92,65,83,45,66,51,30,67,49,28,73,21,32,40,31,36,31,61,53,95,89,26,33,28,31,76,43,78,42,86,63,65,81,62,88,62,47,78,54,69,58,57,47,29,73,30,69,65,51,49,54,78,56,73,83,50,48,61,55,50,47,53,43,48,73,57,53,53,51,63,70,54,51,46,50,50,48,15,59,74,56,71,32,60,53,60,40,54,47,51,67,63,55,53,48,50,52,51,50,50,58,52,51,72,47,55,90,47,26,49,41,69,37,47,87,68,38,53,74,40,63,47,97,82,32,26,46,39,35,36,38,35,66,52,72,68,28,40,48,44,31,74,62,50,39,37,48,36,36,33,42,48,71,42,68,60,46,20,54,39,37,33,34,37,32,40,35,31,29,56,49,42,62,72,41,71,44,72,46,31,37,31,36,28,48,47,88,42,39,68,48,44,39,51,52,52,48,52,48,26,54,70,47,76,63,54,68,47,46,22,37,37,30,64,92,43,70,37,58,50,54,24,39,52,67,73,36,66,85,32,46,69,35,36,25,37,53,61,52,49,45,52,46,24,71,75,36,22,77,66,45,68,78,31,61,67,58,50,53,50,49,48,47,43,51,73,65,27,66,38,59,66,53,29,54,51,46,49,51,49,51,34,61,75,66,65,47,71,79,38,65,66,58,48,48,50,58,74,49,32,78,36,42,41,51,33,67,45,37,74,38,50,49,58,90,54,73,42,55,53,61,46,52,53,45,49,56,54,46,55,62,52,39,46,38,80,34,48,65,43,57,37,52,55,41,48,49,52,52,52,43,47,50,50,47,53,51,48,51,51,51,46,44,47,74,41,39,52,78,81,73,92,66,86,52,51,42,57,56,50,41,58,72,46,31,22,53,59,42,29,53,55,47,45,57,28,54,62,46,30,79,46,46,43,84,44,79,77,48,97,44,35,33,36,34,39,49,71,72,59,57,40,90,100,64,45,68,56,69,45,50,32,40,46,39,75,92,76,70,44,75,49,51,68,75,29,40,38,44,17,55,51,40,71,40,28,70,60,52,37,48,28,65,72,70,67,52,57,68,76,57,70,89,64,53,53,57,44,40,23,77,71,30,57,80,72,65,77,68,72,81,63,80,52,66,56,63,56,43,55,66,11,64,77,34,77,65,27,38,50,45,44,46,46,45,49,45,41,45,44,44,43,44,42,36,47,52,50,64,55,50,81,70,74,79,74,72,78,61,82,68,70,83,77,70,83,77,74,81,72,80,71,82,69,60,42,88,64,45,40,66,52,71,72,30,75,74,84,58,62,48,83,82,65,37,82,49,55,48,61,62,55,48,73,65,77,44,59,36,8,83,77,72,63,44,55,90,36,41,56,90,62,33,65,58,77,75,99